Protein AF-0000000069425171 (afdb_homodimer)

Organism: NCBI:txid2607531

Radius of gyration: 44.29 Å; Cα contacts (8 Å, |Δi|>4): 2308; chains: 2; bounding box: 56×140×88 Å

Nearest PDB structures (foldseek):
  1ep0-assembly1_A  TM=9.272E-01  e=6.823E-17  Methanothermobacter thermautotrophicus
  6c46-assembly3_E-2  TM=8.920E-01  e=1.246E-16  Elizabethkingia anophelis NUHP1
  6c46-assembly2_C  TM=8.989E-01  e=2.040E-16  Elizabethkingia anophelis NUHP1
  6ndr-assembly1_B  TM=9.193E-01  e=1.635E-15  Legionella pneumophila subsp. pneumophila str. Philadelphia 1
  7ang-assembly1_D  TM=8.933E-01  e=3.928E-15  Campylobacter jejuni

Structure (mmCIF, N/CA/C/O backbone):
data_AF-0000000069425171-model_v1
#
loop_
_entity.id
_entity.type
_entity.pdbx_description
1 polymer 'Methionine adenosyltransferase 2 subunit beta'
#
loop_
_atom_site.group_PDB
_atom_site.id
_atom_site.type_symbol
_atom_site.label_atom_id
_atom_site.label_alt_id
_atom_site.label_comp_id
_atom_site.label_asym_id
_atom_site.label_entity_id
_atom_site.label_seq_id
_atom_site.pdbx_PDB_ins_code
_atom_site.Cartn_x
_atom_site.Cartn_y
_atom_site.Cartn_z
_atom_site.occupancy
_atom_site.B_iso_or_equiv
_atom_site.auth_seq_id
_atom_site.auth_comp_id
_atom_site.auth_asym_id
_atom_site.auth_atom_id
_atom_site.pdbx_PDB_model_num
ATOM 1 N N . MET A 1 1 ? -14.273 13.531 -1.321 1 81.19 1 MET A N 1
ATOM 2 C CA . MET A 1 1 ? -12.945 14.102 -1.534 1 81.19 1 MET A CA 1
ATOM 3 C C . MET A 1 1 ? -12.109 14.008 -0.267 1 81.19 1 MET A C 1
ATOM 5 O O . MET A 1 1 ? -12.641 14.055 0.843 1 81.19 1 MET A O 1
ATOM 9 N N . VAL A 1 2 ? -10.852 13.906 -0.513 1 91.25 2 VAL A N 1
ATOM 10 C CA . VAL A 1 2 ? -9.914 13.812 0.603 1 91.25 2 VAL A CA 1
ATOM 11 C C . VAL A 1 2 ? -9.648 15.203 1.179 1 91.25 2 VAL A C 1
ATOM 13 O O . VAL A 1 2 ? -9.492 16.172 0.432 1 91.25 2 VAL A O 1
ATOM 16 N N . GLU A 1 3 ? -9.695 15.297 2.471 1 92.06 3 GLU A N 1
ATOM 17 C CA . GLU A 1 3 ? -9.367 16.562 3.129 1 92.06 3 GLU A CA 1
ATOM 18 C C . GLU A 1 3 ? -7.863 16.812 3.102 1 92.06 3 GLU A C 1
ATOM 20 O O . GLU A 1 3 ? -7.07 15.945 3.469 1 92.06 3 GLU A O 1
ATOM 25 N N . ILE A 1 4 ? -7.523 18.047 2.693 1 93.62 4 ILE A N 1
ATOM 26 C CA . ILE A 1 4 ? -6.121 18.422 2.586 1 93.62 4 ILE A CA 1
ATOM 27 C C . ILE A 1 4 ? -5.82 19.578 3.537 1 93.62 4 ILE A C 1
ATOM 29 O O . ILE A 1 4 ? -6.52 20.594 3.527 1 93.62 4 ILE A O 1
ATOM 33 N N . ILE A 1 5 ? -4.785 19.453 4.281 1 93.62 5 ILE A N 1
ATOM 34 C CA . ILE A 1 5 ? -4.352 20.484 5.215 1 93.62 5 ILE A CA 1
ATOM 35 C C . ILE A 1 5 ? -2.947 20.953 4.844 1 93.62 5 ILE A C 1
ATOM 37 O O . ILE A 1 5 ? -1.956 20.297 5.176 1 93.62 5 ILE A O 1
ATOM 41 N N . PRO A 1 6 ? -2.893 22.156 4.219 1 94.5 6 PRO A N 1
ATOM 42 C CA . PRO A 1 6 ? -1.558 22.703 3.975 1 94.5 6 PRO A CA 1
ATOM 43 C C . PRO A 1 6 ? -0.783 22.969 5.262 1 94.5 6 PRO A C 1
ATOM 45 O O . PRO A 1 6 ? -1.342 23.5 6.227 1 94.5 6 PRO A O 1
ATOM 48 N N . THR A 1 7 ? 0.453 22.594 5.305 1 96.19 7 THR A N 1
ATOM 49 C CA . THR A 1 7 ? 1.3 22.875 6.461 1 96.19 7 THR A CA 1
ATOM 50 C C . THR A 1 7 ? 2.129 24.141 6.234 1 96.19 7 THR A C 1
ATOM 52 O O . THR A 1 7 ? 2.029 24.766 5.184 1 96.19 7 THR A O 1
ATOM 55 N N . HIS A 1 8 ? 2.924 24.453 7.281 1 96.12 8 HIS A N 1
ATOM 56 C CA . HIS A 1 8 ? 3.736 25.656 7.184 1 96.12 8 HIS A CA 1
ATOM 57 C C . HIS A 1 8 ? 4.973 25.422 6.32 1 96.12 8 HIS A C 1
ATOM 59 O O . HIS A 1 8 ? 5.645 26.375 5.922 1 96.12 8 HIS A O 1
ATOM 65 N N . VAL A 1 9 ? 5.344 24.172 6.051 1 97 9 VAL A N 1
ATOM 66 C CA . VAL A 1 9 ? 6.43 23.875 5.121 1 97 9 VAL A CA 1
ATOM 67 C C . VAL A 1 9 ? 5.887 23.828 3.693 1 97 9 VAL A C 1
ATOM 69 O O . VAL A 1 9 ? 4.91 23.125 3.418 1 97 9 VAL A O 1
ATOM 72 N N . LYS A 1 10 ? 6.574 24.516 2.838 1 96.12 10 LYS A N 1
ATOM 73 C CA . LYS A 1 10 ? 6.098 24.688 1.467 1 96.12 10 LYS A CA 1
ATOM 74 C C . LYS A 1 10 ? 5.883 23.344 0.791 1 96.12 10 LYS A C 1
ATOM 76 O O . LYS A 1 10 ? 6.773 22.484 0.795 1 96.12 10 LYS A O 1
ATOM 81 N N . ASP A 1 11 ? 4.684 23.031 0.225 1 95.44 11 ASP A N 1
ATOM 82 C CA . ASP A 1 11 ? 4.309 21.891 -0.611 1 95.44 11 ASP A CA 1
ATOM 83 C C . ASP A 1 11 ? 4.164 20.625 0.224 1 95.44 11 ASP A C 1
ATOM 85 O O . ASP A 1 11 ? 4.129 19.516 -0.32 1 95.44 11 ASP A O 1
ATOM 89 N N . VAL A 1 12 ? 4.199 20.766 1.513 1 96.94 12 VAL A N 1
ATOM 90 C CA . VAL A 1 12 ? 3.939 19.625 2.389 1 96.94 12 VAL A CA 1
ATOM 91 C C . VAL A 1 12 ? 2.492 19.656 2.871 1 96.94 12 VAL A C 1
ATOM 93 O O . VAL A 1 12 ? 2.031 20.672 3.393 1 96.94 12 VAL A O 1
ATOM 96 N N . TYR A 1 13 ? 1.787 18.609 2.746 1 96.56 13 TYR A N 1
ATOM 97 C CA . TYR A 1 13 ? 0.363 18.562 3.057 1 96.56 13 TYR A CA 1
ATOM 98 C C . TYR A 1 13 ? 0.048 17.359 3.953 1 96.56 13 TYR A C 1
ATOM 100 O O . TYR A 1 13 ? 0.626 16.281 3.789 1 96.56 13 TYR A O 1
ATOM 108 N N . ILE A 1 14 ? -0.827 17.547 4.855 1 96.75 14 ILE A N 1
ATOM 109 C CA . ILE A 1 14 ? -1.469 16.453 5.578 1 96.75 14 ILE A CA 1
ATOM 110 C C . ILE A 1 14 ? -2.787 16.094 4.902 1 96.75 14 ILE A C 1
ATOM 112 O O . ILE A 1 14 ? -3.629 16.969 4.656 1 96.75 14 ILE A O 1
ATOM 116 N N . CYS A 1 15 ? -2.895 14.906 4.57 1 96.56 15 CYS A N 1
ATOM 117 C CA . CYS A 1 15 ? -4.141 14.406 3.994 1 96.56 15 CYS A CA 1
ATOM 118 C C . CYS A 1 15 ? -4.895 13.547 4.996 1 96.56 15 CYS A C 1
ATOM 120 O O . CYS A 1 15 ? -4.285 12.812 5.777 1 96.56 15 CYS A O 1
ATOM 122 N N . HIS A 1 16 ? -6.168 13.672 4.992 1 95.94 16 HIS A N 1
ATOM 123 C CA . HIS A 1 16 ? -7.012 12.875 5.875 1 95.94 16 HIS A CA 1
ATOM 124 C C . HIS A 1 16 ? -7.953 11.977 5.078 1 95.94 16 HIS A C 1
ATOM 126 O O . HIS A 1 16 ? -8.93 12.453 4.504 1 95.94 16 HIS A O 1
ATOM 132 N N . ILE A 1 17 ? -7.676 10.688 5.137 1 94.56 17 ILE A N 1
ATOM 133 C CA . ILE A 1 17 ? -8.477 9.75 4.352 1 94.56 17 ILE A CA 1
ATOM 134 C C . ILE A 1 17 ? -9.547 9.117 5.234 1 94.56 17 ILE A C 1
ATOM 136 O O . ILE A 1 17 ? -9.359 8.992 6.445 1 94.56 17 ILE A O 1
ATOM 140 N N . LYS A 1 18 ? -10.578 8.68 4.609 1 92 18 LYS A N 1
ATOM 141 C CA . LYS A 1 18 ? -11.688 8.039 5.305 1 92 18 LYS A CA 1
ATOM 142 C C . LYS A 1 18 ? -11.469 6.527 5.418 1 92 18 LYS A C 1
ATOM 144 O O . LYS A 1 18 ? -10.914 5.906 4.504 1 92 18 LYS A O 1
ATOM 149 N N . GLN A 1 19 ? -11.891 5.984 6.523 1 93.94 19 GLN A N 1
ATOM 150 C CA . GLN A 1 19 ? -11.867 4.547 6.762 1 93.94 19 GLN A CA 1
ATOM 151 C C . GLN A 1 19 ? -13.281 3.98 6.832 1 93.94 19 GLN A C 1
ATOM 153 O O . GLN A 1 19 ? -14.07 4.379 7.691 1 93.94 19 GLN A O 1
ATOM 158 N N . PHE A 1 20 ? -13.57 3.07 5.949 1 93.81 20 PHE A N 1
ATOM 159 C CA . PHE A 1 20 ? -14.883 2.439 5.918 1 93.81 20 PHE A CA 1
ATOM 160 C C . PHE A 1 20 ? -14.867 1.121 6.684 1 93.81 20 PHE A C 1
ATOM 162 O O . PHE A 1 20 ? -14.102 0.217 6.355 1 93.81 20 PHE A O 1
ATOM 169 N N . LYS A 1 21 ? -15.766 1.005 7.625 1 94.44 21 LYS A N 1
ATOM 170 C CA . LYS A 1 21 ? -15.773 -0.184 8.469 1 94.44 21 LYS A CA 1
ATOM 171 C C . LYS A 1 21 ? -17.094 -0.933 8.352 1 94.44 21 LYS A C 1
ATOM 173 O O . LYS A 1 21 ? -18.156 -0.317 8.188 1 94.44 21 LYS A O 1
ATOM 178 N N . ASP A 1 22 ? -17.047 -2.268 8.297 1 94.19 22 ASP A N 1
ATOM 179 C CA . ASP A 1 22 ? -18.203 -3.143 8.445 1 94.19 22 ASP A CA 1
ATOM 180 C C . ASP A 1 22 ? -17.844 -4.402 9.227 1 94.19 22 ASP A C 1
ATOM 182 O O . ASP A 1 22 ? -16.812 -4.449 9.898 1 94.19 22 ASP A O 1
ATOM 186 N N . HIS A 1 23 ? -18.719 -5.375 9.32 1 95.25 23 HIS A N 1
ATOM 187 C CA . HIS A 1 23 ? -18.547 -6.539 10.18 1 95.25 23 HIS A CA 1
ATOM 188 C C . HIS A 1 23 ? -17.406 -7.422 9.688 1 95.25 23 HIS A C 1
ATOM 190 O O . HIS A 1 23 ? -16.984 -8.352 10.391 1 95.25 23 HIS A O 1
ATOM 196 N N . ARG A 1 24 ? -16.906 -7.109 8.602 1 95.62 24 ARG A N 1
ATOM 197 C CA . ARG A 1 24 ? -15.844 -7.914 8.023 1 95.62 24 ARG A CA 1
ATOM 198 C C . ARG A 1 24 ? -14.477 -7.289 8.305 1 95.62 24 ARG A C 1
ATOM 200 O O . ARG A 1 24 ? -13.453 -7.965 8.211 1 95.62 24 ARG A O 1
ATOM 207 N N . GLY A 1 25 ? -14.391 -6.012 8.477 1 96.56 25 GLY A N 1
ATOM 208 C CA . GLY A 1 25 ? -13.148 -5.285 8.648 1 96.56 25 GLY A CA 1
ATOM 209 C C . GLY A 1 25 ? -13.219 -3.852 8.164 1 96.56 25 GLY A C 1
ATOM 210 O O . GLY A 1 25 ? -14.242 -3.189 8.312 1 96.56 25 GLY A O 1
ATOM 211 N N . LYS A 1 26 ? -12.086 -3.365 7.754 1 96.56 26 LYS A N 1
ATOM 212 C CA . LYS A 1 26 ? -12.008 -1.976 7.312 1 96.56 26 LYS A CA 1
ATOM 213 C C . LYS A 1 26 ? -11.422 -1.875 5.91 1 96.56 26 LYS A C 1
ATOM 215 O O . LYS A 1 26 ? -10.594 -2.699 5.52 1 96.56 26 LYS A O 1
ATOM 220 N N . LEU A 1 27 ? -11.891 -0.94 5.133 1 95.88 27 LEU A N 1
ATOM 221 C CA . LEU A 1 27 ? -11.375 -0.621 3.805 1 95.88 27 LEU A CA 1
ATOM 222 C C . LEU A 1 27 ? -10.992 0.851 3.711 1 95.88 27 LEU A C 1
ATOM 224 O O . LEU A 1 27 ? -11.758 1.727 4.117 1 95.88 27 LEU A O 1
ATOM 228 N N . CYS A 1 28 ? -9.789 1.106 3.223 1 96.19 28 CYS A N 1
ATOM 229 C CA . CYS A 1 28 ? -9.289 2.467 3.061 1 96.19 28 CYS A CA 1
ATOM 230 C C . CYS A 1 28 ? -8.664 2.66 1.682 1 96.19 28 CYS A C 1
ATOM 232 O O . CYS A 1 28 ? -7.898 1.816 1.217 1 96.19 28 CYS A O 1
ATOM 234 N N . GLU A 1 29 ? -9.023 3.705 1.024 1 96.12 29 GLU A N 1
ATOM 235 C CA . GLU A 1 29 ? -8.336 4.105 -0.199 1 96.12 29 GLU A CA 1
ATOM 236 C C . GLU A 1 29 ? -7.109 4.965 0.112 1 96.12 29 GLU A C 1
ATOM 238 O O . GLU A 1 29 ? -7.227 6.18 0.274 1 96.12 29 GLU A O 1
ATOM 243 N N . LEU A 1 30 ? -5.953 4.348 0.087 1 96.19 30 LEU A N 1
ATOM 244 C CA . LEU A 1 30 ? -4.727 5.047 0.447 1 96.19 30 LEU A CA 1
ATOM 245 C C . LEU A 1 30 ? -4.371 6.098 -0.599 1 96.19 30 LEU A C 1
ATOM 247 O O . LEU A 1 30 ? -3.68 7.074 -0.297 1 96.19 30 LEU A O 1
ATOM 251 N N . PHE A 1 31 ? -4.703 5.828 -1.766 1 95.56 31 PHE A N 1
ATOM 252 C CA . PHE A 1 31 ? -4.523 6.746 -2.885 1 95.56 31 PHE A CA 1
ATOM 253 C C . PHE A 1 31 ? -5.605 6.535 -3.936 1 95.56 31 PHE A C 1
ATOM 255 O O . PHE A 1 31 ? -5.957 5.395 -4.254 1 95.56 31 PHE A O 1
ATOM 262 N N . ASN A 1 32 ? -6.145 7.5 -4.391 1 93.94 32 ASN A N 1
ATOM 263 C CA . ASN A 1 32 ? -7.102 7.523 -5.488 1 93.94 32 ASN A CA 1
ATOM 264 C C . ASN A 1 32 ? -6.945 8.781 -6.344 1 93.94 32 ASN A C 1
ATOM 266 O O . ASN A 1 32 ? -7.297 9.875 -5.91 1 93.94 32 ASN A O 1
ATOM 270 N N . MET A 1 33 ? -6.543 8.617 -7.547 1 91.62 33 MET A N 1
ATOM 271 C CA . MET A 1 33 ? -6.152 9.719 -8.414 1 91.62 33 MET A CA 1
ATOM 272 C C . MET A 1 33 ? -7.328 10.664 -8.656 1 91.62 33 MET A C 1
ATOM 274 O O . MET A 1 33 ? -7.137 11.852 -8.898 1 91.62 33 MET A O 1
ATOM 278 N N . VAL A 1 34 ? -8.492 10.219 -8.531 1 90.75 34 VAL A N 1
ATOM 279 C CA . VAL A 1 34 ? -9.648 11.039 -8.875 1 90.75 34 VAL A CA 1
ATOM 280 C C . VAL A 1 34 ? -10.18 11.727 -7.625 1 90.75 34 VAL A C 1
ATOM 282 O O . VAL A 1 34 ? -10.891 12.727 -7.715 1 90.75 34 VAL A O 1
ATOM 285 N N . LYS A 1 35 ? -9.789 11.312 -6.473 1 92.69 35 LYS A N 1
ATOM 286 C CA . LYS A 1 35 ? -10.344 11.859 -5.242 1 92.69 35 LYS A CA 1
ATOM 287 C C . LYS A 1 35 ? -9.398 12.883 -4.617 1 92.69 35 LYS A C 1
ATOM 289 O O . LYS A 1 35 ? -9.766 13.578 -3.67 1 92.69 35 LYS A O 1
ATOM 294 N N . TYR A 1 36 ? -8.227 13.016 -5.062 1 92.5 36 TYR A N 1
ATOM 295 C CA . TYR A 1 36 ? -7.285 14.023 -4.582 1 92.5 36 TYR A CA 1
ATOM 296 C C . TYR A 1 36 ? -7.352 15.281 -5.434 1 92.5 36 TYR A C 1
ATOM 298 O O . TYR A 1 36 ? -7.594 15.211 -6.641 1 92.5 36 TYR A O 1
ATOM 306 N N . PRO A 1 37 ? -7.18 16.438 -4.875 1 92.31 37 PRO A N 1
ATOM 307 C CA . PRO A 1 37 ? -7.129 17.672 -5.66 1 92.31 37 PRO A CA 1
ATOM 308 C C . PRO A 1 37 ? -5.84 17.797 -6.473 1 92.31 37 PRO A C 1
ATOM 310 O O . PRO A 1 37 ? -4.902 17.016 -6.277 1 92.31 37 PRO A O 1
ATOM 313 N N . GLU A 1 38 ? -5.742 18.734 -7.309 1 91.44 38 GLU A N 1
ATOM 314 C CA . GLU A 1 38 ? -4.617 18.922 -8.219 1 91.44 38 GLU A CA 1
ATOM 315 C C . GLU A 1 38 ? -3.328 19.219 -7.449 1 91.44 38 GLU A C 1
ATOM 317 O O . GLU A 1 38 ? -2.238 18.859 -7.902 1 91.44 38 GLU A O 1
ATOM 322 N N . GLU A 1 39 ? -3.447 19.797 -6.281 1 89 39 GLU A N 1
ATOM 323 C CA . GLU A 1 39 ? -2.307 20.141 -5.438 1 89 39 GLU A CA 1
ATOM 324 C C . GLU A 1 39 ? -1.526 18.891 -5.039 1 89 39 GLU A C 1
ATOM 326 O O . GLU A 1 39 ? -0.315 18.953 -4.816 1 89 39 GLU A O 1
ATOM 331 N N . ILE A 1 40 ? -2.271 17.812 -5.02 1 92.38 40 ILE A N 1
ATOM 332 C CA . ILE A 1 40 ? -1.646 16.547 -4.633 1 92.38 40 ILE A CA 1
ATOM 333 C C . ILE A 1 40 ? -1.305 15.734 -5.879 1 92.38 40 ILE A C 1
ATOM 335 O O . ILE A 1 40 ? -0.202 15.195 -5.992 1 92.38 40 ILE A O 1
ATOM 339 N N . LYS A 1 41 ? -2.15 15.727 -6.867 1 92.62 41 LYS A N 1
ATOM 340 C CA . LYS A 1 41 ? -2.043 14.891 -8.062 1 92.62 41 LYS A CA 1
ATOM 341 C C . LYS A 1 41 ? -0.793 15.242 -8.859 1 92.62 41 LYS A C 1
ATOM 343 O O . LYS A 1 41 ? -0.205 14.375 -9.516 1 92.62 41 LYS A O 1
ATOM 348 N N . LYS A 1 42 ? -0.428 16.438 -8.82 1 94.19 42 LYS A N 1
ATOM 349 C CA . LYS A 1 42 ? 0.689 16.922 -9.633 1 94.19 42 LYS A CA 1
ATOM 350 C C . LYS A 1 42 ? 1.988 16.219 -9.242 1 94.19 42 LYS A C 1
ATOM 352 O O . LYS A 1 42 ? 2.951 16.219 -10.008 1 94.19 42 LYS A O 1
ATOM 357 N N . PHE A 1 43 ? 1.993 15.617 -8.094 1 95.44 43 PHE A N 1
ATOM 358 C CA . PHE A 1 43 ? 3.207 14.977 -7.602 1 95.44 43 PHE A CA 1
ATOM 359 C C . PHE A 1 43 ? 3.301 13.539 -8.094 1 95.44 43 PHE A C 1
ATOM 361 O O . PHE A 1 43 ? 4.305 12.859 -7.863 1 95.44 43 PHE A O 1
ATOM 368 N N . PHE A 1 44 ? 2.293 13.008 -8.789 1 93.06 44 PHE A N 1
ATOM 369 C CA . PHE A 1 44 ? 2.213 11.633 -9.258 1 93.06 44 PHE A CA 1
ATOM 370 C C . PHE A 1 44 ? 1.978 11.578 -10.758 1 93.06 44 PHE A C 1
ATOM 372 O O . PHE A 1 44 ? 1.728 12.602 -11.391 1 93.06 44 PHE A O 1
ATOM 379 N N . PRO A 1 45 ? 2.293 10.508 -11.469 1 92.31 45 PRO A N 1
ATOM 380 C CA . PRO A 1 45 ? 1.813 9.156 -11.18 1 92.31 45 PRO A CA 1
ATOM 381 C C . PRO A 1 45 ? 2.672 8.438 -10.141 1 92.31 45 PRO A C 1
ATOM 383 O O . PRO A 1 45 ? 3.861 8.734 -10 1 92.31 45 PRO A O 1
ATOM 386 N N . VAL A 1 46 ? 1.999 7.383 -9.547 1 96 46 VAL A N 1
ATOM 387 C CA . VAL A 1 46 ? 2.672 6.488 -8.617 1 96 46 VAL A CA 1
ATOM 388 C C . VAL A 1 46 ? 3.568 5.52 -9.383 1 96 46 VAL A C 1
ATOM 390 O O . VAL A 1 46 ? 3.096 4.781 -10.25 1 96 46 VAL A O 1
ATOM 393 N N . GLN A 1 47 ? 4.859 5.492 -9.055 1 96 47 GLN A N 1
ATOM 394 C CA . GLN A 1 47 ? 5.824 4.645 -9.75 1 96 47 GLN A CA 1
ATOM 395 C C . GLN A 1 47 ? 6.293 3.5 -8.859 1 96 47 GLN A C 1
ATOM 397 O O . GLN A 1 47 ? 6.77 2.477 -9.359 1 96 47 GLN A O 1
ATOM 402 N N . GLN A 1 48 ? 6.152 3.654 -7.645 1 96.62 48 GLN A N 1
ATOM 403 C CA . GLN A 1 48 ? 6.59 2.648 -6.684 1 96.62 48 GLN A CA 1
ATOM 404 C C . GLN A 1 48 ? 5.73 2.68 -5.422 1 96.62 48 GLN A C 1
ATOM 406 O O . GLN A 1 48 ? 5.266 3.744 -5.008 1 96.62 48 GLN A O 1
ATOM 411 N N . ILE A 1 49 ? 5.414 1.589 -4.848 1 97.44 49 ILE A N 1
ATOM 412 C CA . ILE A 1 49 ? 4.758 1.426 -3.555 1 97.44 49 ILE A CA 1
ATOM 413 C C . ILE A 1 49 ? 5.664 0.628 -2.615 1 97.44 49 ILE A C 1
ATOM 415 O O . ILE A 1 49 ? 6.105 -0.472 -2.957 1 97.44 49 ILE A O 1
ATOM 419 N N . THR A 1 50 ? 5.953 1.146 -1.5 1 97.62 50 THR A N 1
ATOM 420 C CA . THR A 1 50 ? 6.852 0.517 -0.538 1 97.62 50 THR A CA 1
ATOM 421 C C . THR A 1 50 ? 6.125 0.235 0.775 1 97.62 50 THR A C 1
ATOM 423 O O . THR A 1 50 ? 5.32 1.049 1.231 1 97.62 50 THR A O 1
ATOM 426 N N . TRP A 1 51 ? 6.277 -0.923 1.29 1 97.88 51 TRP A N 1
ATOM 427 C CA . TRP A 1 51 ? 5.773 -1.365 2.586 1 97.88 51 TRP A CA 1
ATOM 428 C C . TRP A 1 51 ? 6.918 -1.63 3.557 1 97.88 51 TRP A C 1
ATOM 430 O O . TRP A 1 51 ? 7.859 -2.359 3.232 1 97.88 51 TRP A O 1
ATOM 440 N N . VAL A 1 52 ? 6.891 -0.988 4.773 1 98 52 VAL A N 1
ATOM 441 C CA . VAL A 1 52 ? 7.965 -1.133 5.75 1 98 52 VAL A CA 1
ATOM 442 C C . VAL A 1 52 ? 7.379 -1.49 7.113 1 98 52 VAL A C 1
ATOM 444 O O . VAL A 1 52 ? 6.449 -0.836 7.59 1 98 52 VAL A O 1
ATOM 447 N N . THR A 1 53 ? 7.844 -2.482 7.75 1 97.81 53 THR A N 1
ATOM 448 C CA . THR A 1 53 ? 7.547 -2.791 9.148 1 97.81 53 THR A CA 1
ATOM 449 C C . THR A 1 53 ? 8.711 -2.385 10.047 1 97.81 53 THR A C 1
ATOM 451 O O . THR A 1 53 ? 9.867 -2.391 9.617 1 97.81 53 THR A O 1
ATOM 454 N N . ASN A 1 54 ? 8.422 -2.049 11.266 1 98.31 54 ASN A N 1
ATOM 455 C CA . ASN A 1 54 ? 9.438 -1.478 12.141 1 98.31 54 ASN A CA 1
ATOM 456 C C . ASN A 1 54 ? 9.344 -2.053 13.555 1 98.31 54 ASN A C 1
ATOM 458 O O . ASN A 1 54 ? 8.25 -2.291 14.062 1 98.31 54 ASN A O 1
ATOM 462 N N . ARG A 1 55 ? 10.523 -2.16 14.125 1 98.12 55 ARG A N 1
ATOM 463 C CA . ARG A 1 55 ? 10.578 -2.309 15.578 1 98.12 55 ARG A CA 1
ATOM 464 C C . ARG A 1 55 ? 10.359 -0.968 16.281 1 98.12 55 ARG A C 1
ATOM 466 O O . ARG A 1 55 ? 10.578 0.089 15.68 1 98.12 55 ARG A O 1
ATOM 473 N N . LYS A 1 56 ? 9.977 -1.095 17.516 1 97.81 56 LYS A N 1
ATOM 474 C CA . LYS A 1 56 ? 9.867 0.153 18.266 1 97.81 56 LYS A CA 1
ATOM 475 C C . LYS A 1 56 ? 11.203 0.896 18.297 1 97.81 56 LYS A C 1
ATOM 477 O O . LYS A 1 56 ? 12.258 0.279 18.422 1 97.81 56 LYS A O 1
ATOM 482 N N . PHE A 1 57 ? 11.203 2.205 18.078 1 98.19 57 PHE A N 1
ATOM 483 C CA . PHE A 1 57 ? 12.344 3.109 18.141 1 98.19 57 PHE A CA 1
ATOM 484 C C . PHE A 1 57 ? 13.164 3.047 16.859 1 98.19 57 PHE A C 1
ATOM 486 O O . PHE A 1 57 ? 14.195 3.705 16.75 1 98.19 57 PHE A O 1
ATOM 493 N N . ALA A 1 58 ? 12.727 2.18 15.922 1 98.38 58 ALA A N 1
ATOM 494 C CA . ALA A 1 58 ? 13.398 2.256 14.625 1 98.38 58 ALA A CA 1
ATOM 495 C C . ALA A 1 58 ? 13.289 3.658 14.031 1 98.38 58 ALA A C 1
ATOM 497 O O . ALA A 1 58 ? 12.195 4.223 13.953 1 98.38 58 ALA A O 1
ATOM 498 N N . HIS A 1 59 ? 14.359 4.234 13.75 1 97.5 59 HIS A N 1
ATOM 499 C CA . HIS A 1 59 ? 14.414 5.539 13.094 1 97.5 59 HIS A CA 1
ATOM 500 C C . HIS A 1 59 ? 14.852 5.406 11.633 1 97.5 59 HIS A C 1
ATOM 502 O O . HIS A 1 59 ? 15.984 5.008 11.359 1 97.5 59 HIS A O 1
ATOM 508 N N . ARG A 1 60 ? 13.969 5.688 10.758 1 96.12 60 ARG A N 1
ATOM 509 C CA . ARG A 1 60 ? 14.312 5.75 9.336 1 96.12 60 ARG A CA 1
ATOM 510 C C . ARG A 1 60 ? 14.766 7.152 8.945 1 96.12 60 ARG A C 1
ATOM 512 O O . ARG A 1 60 ? 13.969 8.094 8.961 1 96.12 60 ARG A O 1
ATOM 519 N N . GLY A 1 61 ? 15.945 7.34 8.633 1 94.75 61 GLY A N 1
ATOM 520 C CA . GLY A 1 61 ? 16.672 8.586 8.477 1 94.75 61 GLY A CA 1
ATOM 521 C C . GLY A 1 61 ? 15.938 9.602 7.613 1 94.75 61 GLY A C 1
ATOM 522 O O . GLY A 1 61 ? 14.906 9.281 7.016 1 94.75 61 GLY A O 1
ATOM 523 N N . LEU A 1 62 ? 16.469 10.844 7.637 1 97.81 62 LEU A N 1
ATOM 524 C CA . LEU A 1 62 ? 15.945 11.938 6.836 1 97.81 62 LEU A CA 1
ATOM 525 C C . LEU A 1 62 ? 16.562 11.945 5.441 1 97.81 62 LEU A C 1
ATOM 527 O O . LEU A 1 62 ? 17.516 12.68 5.184 1 97.81 62 LEU A O 1
ATOM 531 N N . HIS A 1 63 ? 15.938 11.219 4.539 1 97.44 63 HIS A N 1
ATOM 532 C CA . HIS A 1 63 ? 16.469 11.031 3.197 1 97.44 63 HIS A CA 1
ATOM 533 C C . HIS A 1 63 ? 15.859 12.016 2.213 1 97.44 63 HIS A C 1
ATOM 535 O O . HIS A 1 63 ? 14.664 12.312 2.289 1 97.44 63 HIS A O 1
ATOM 541 N N . ILE A 1 64 ? 16.688 12.492 1.295 1 97.25 64 ILE A N 1
ATOM 542 C CA . ILE A 1 64 ? 16.25 13.445 0.28 1 97.25 64 ILE A CA 1
ATOM 543 C C . ILE A 1 64 ? 16.094 12.727 -1.061 1 97.25 64 ILE A C 1
ATOM 545 O O . ILE A 1 64 ? 17.078 12.281 -1.655 1 97.25 64 ILE A O 1
ATOM 549 N N . ALA A 1 65 ? 14.875 12.594 -1.499 1 95.81 65 ALA A N 1
ATOM 550 C CA . ALA A 1 65 ? 14.594 11.961 -2.787 1 95.81 65 ALA A CA 1
ATOM 551 C C . ALA A 1 65 ? 14.172 13 -3.826 1 95.81 65 ALA A C 1
ATOM 553 O O . ALA A 1 65 ? 13.594 14.031 -3.48 1 95.81 65 ALA A O 1
ATOM 554 N N . ALA A 1 66 ? 14.406 12.703 -5.094 1 95.25 66 ALA A N 1
ATOM 555 C CA . ALA A 1 66 ? 14.047 13.602 -6.191 1 95.25 66 ALA A CA 1
ATOM 556 C C . ALA A 1 66 ? 12.57 13.445 -6.566 1 95.25 66 ALA A C 1
ATOM 558 O O . ALA A 1 66 ? 12.102 14.078 -7.516 1 95.25 66 ALA A O 1
ATOM 559 N N . TYR A 1 67 ? 11.867 12.602 -5.871 1 96.31 67 TYR A N 1
ATOM 560 C CA . TYR A 1 67 ? 10.461 12.352 -6.156 1 96.31 67 TYR A CA 1
ATOM 561 C C . TYR A 1 67 ? 9.617 12.492 -4.895 1 96.31 67 TYR A C 1
ATOM 563 O O . TYR A 1 67 ? 10.156 12.555 -3.785 1 96.31 67 TYR A O 1
ATOM 571 N N . SER A 1 68 ? 8.359 12.609 -5.023 1 97.94 68 SER A N 1
ATOM 572 C CA . SER A 1 68 ? 7.418 12.789 -3.922 1 97.94 68 SER A CA 1
ATOM 573 C C . SER A 1 68 ? 7.105 11.461 -3.238 1 97.94 68 SER A C 1
ATOM 575 O O . SER A 1 68 ? 7.312 10.391 -3.818 1 97.94 68 SER A O 1
ATOM 577 N N . LYS A 1 69 ? 6.672 11.547 -2.045 1 98.19 69 LYS A N 1
ATOM 578 C CA . LYS A 1 69 ? 6.172 10.414 -1.272 1 98.19 69 LYS A CA 1
ATOM 579 C C . LYS A 1 69 ? 4.863 10.766 -0.564 1 98.19 69 LYS A C 1
ATOM 581 O O . LYS A 1 69 ? 4.672 11.906 -0.142 1 98.19 69 LYS A O 1
ATOM 586 N N . LEU A 1 70 ? 3.967 9.898 -0.489 1 98.44 70 LEU A N 1
ATOM 587 C CA . LEU A 1 70 ? 2.764 9.969 0.334 1 98.44 70 LEU A CA 1
ATOM 588 C C . LEU A 1 70 ? 2.711 8.805 1.314 1 98.44 70 LEU A C 1
ATOM 590 O O . LEU A 1 70 ? 2.445 7.664 0.918 1 98.44 70 LEU A O 1
ATOM 594 N N . LEU A 1 71 ? 2.945 9.055 2.555 1 98.5 71 LEU A N 1
ATOM 595 C CA . LEU A 1 71 ? 3.137 8.008 3.553 1 98.5 71 LEU A CA 1
ATOM 596 C C . LEU A 1 71 ? 1.885 7.832 4.406 1 98.5 71 LEU A C 1
ATOM 598 O O . LEU A 1 71 ? 1.249 8.82 4.789 1 98.5 71 LEU A O 1
ATOM 602 N N . THR A 1 72 ? 1.514 6.641 4.703 1 98 72 THR A N 1
ATOM 603 C CA . THR A 1 72 ? 0.421 6.262 5.594 1 98 72 THR A CA 1
ATOM 604 C C . THR A 1 72 ? 0.862 5.16 6.555 1 98 72 THR A C 1
ATOM 606 O O . THR A 1 72 ? 1.577 4.238 6.16 1 98 72 THR A O 1
ATOM 609 N N . CYS A 1 73 ? 0.534 5.305 7.809 1 98.31 73 CYS A N 1
ATOM 610 C CA . CYS A 1 73 ? 0.761 4.23 8.766 1 98.31 73 CYS A CA 1
ATOM 611 C C . CYS A 1 73 ? -0.418 3.266 8.797 1 98.31 73 CYS A C 1
ATOM 613 O O . CYS A 1 73 ? -1.552 3.67 9.062 1 98.31 73 CYS A O 1
ATOM 615 N N . ILE A 1 74 ? -0.177 2.039 8.57 1 97.38 74 ILE A N 1
ATOM 616 C CA . ILE A 1 74 ? -1.273 1.09 8.422 1 97.38 74 ILE A CA 1
ATOM 617 C C . ILE A 1 74 ? -1.288 0.122 9.602 1 97.38 74 ILE A C 1
ATOM 619 O O . ILE A 1 74 ? -2.137 -0.769 9.672 1 97.38 74 ILE A O 1
ATOM 623 N N . LYS A 1 75 ? -0.357 0.175 10.469 1 97.12 75 LYS A N 1
ATOM 624 C CA . LYS A 1 75 ? -0.3 -0.56 11.727 1 97.12 75 LYS A CA 1
ATOM 625 C C . LYS A 1 75 ? 0.467 0.225 12.789 1 97.12 75 LYS A C 1
ATOM 627 O O . LYS A 1 75 ? 1.561 0.729 12.523 1 97.12 75 LYS A O 1
ATOM 632 N N . GLY A 1 76 ? -0.103 0.339 13.977 1 97.5 76 GLY A N 1
ATOM 633 C CA . GLY A 1 76 ? 0.552 1.099 15.031 1 97.5 76 GLY A CA 1
ATOM 634 C C . GLY A 1 76 ? 0.626 2.584 14.742 1 97.5 76 GLY A C 1
ATOM 635 O O . GLY A 1 76 ? -0.366 3.193 14.336 1 97.5 76 GLY A O 1
ATOM 636 N N . SER A 1 77 ? 1.868 3.145 15.094 1 98.31 77 SER A N 1
ATOM 637 C CA . SER A 1 77 ? 2.027 4.578 14.883 1 98.31 77 SER A CA 1
ATOM 638 C C . SER A 1 77 ? 3.49 4.949 14.656 1 98.31 77 SER A C 1
ATOM 640 O O . SER A 1 77 ? 4.391 4.242 15.125 1 98.31 77 SER A O 1
ATOM 642 N N . VAL A 1 78 ? 3.666 5.973 13.898 1 98.62 78 VAL A N 1
ATOM 643 C CA . VAL A 1 78 ? 4.98 6.551 13.656 1 98.62 78 VAL A CA 1
ATOM 644 C C . VAL A 1 78 ? 4.906 8.07 13.758 1 98.62 78 VAL A 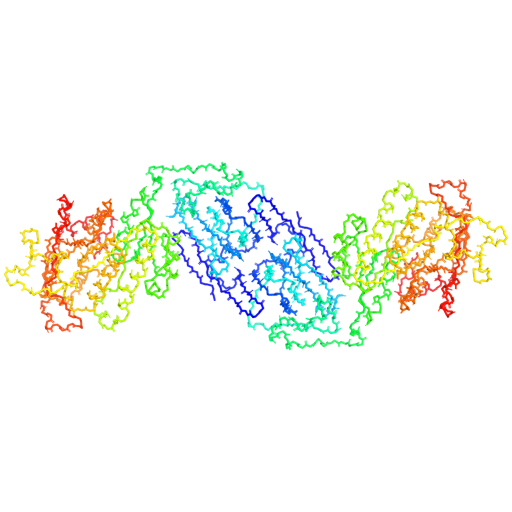C 1
ATOM 646 O O . VAL A 1 78 ? 3.826 8.656 13.633 1 98.62 78 VAL A O 1
ATOM 649 N N . TYR A 1 79 ? 6.004 8.703 14.102 1 98.5 79 TYR A N 1
ATOM 650 C CA . TYR A 1 79 ? 6.152 10.148 13.969 1 98.5 79 TYR A CA 1
ATOM 651 C C . TYR A 1 79 ? 6.91 10.5 12.695 1 98.5 79 TYR A C 1
ATOM 653 O O . TYR A 1 79 ? 8.117 10.266 12.594 1 98.5 79 TYR A O 1
ATOM 661 N N . ASP A 1 80 ? 6.242 11.016 11.727 1 98.69 80 ASP A N 1
ATOM 662 C CA . ASP A 1 80 ? 6.738 11.273 10.383 1 98.69 80 ASP A CA 1
ATOM 663 C C . ASP A 1 80 ? 7.137 12.734 10.211 1 98.69 80 ASP A C 1
ATOM 665 O O . ASP A 1 80 ? 6.402 13.633 10.617 1 98.69 80 ASP A O 1
ATOM 669 N N . VAL A 1 81 ? 8.32 12.992 9.648 1 98.75 81 VAL A N 1
ATOM 670 C CA . VAL A 1 81 ? 8.859 14.344 9.617 1 98.75 81 VAL A CA 1
ATOM 671 C C . VAL A 1 81 ? 9.336 14.68 8.211 1 98.75 81 VAL A C 1
ATOM 673 O O . VAL A 1 81 ? 9.938 13.836 7.539 1 98.75 81 VAL A O 1
ATOM 676 N N . VAL A 1 82 ? 9.07 15.859 7.754 1 98.69 82 VAL A N 1
ATOM 677 C CA . VAL A 1 82 ? 9.602 16.422 6.516 1 98.69 82 VAL A CA 1
ATOM 678 C C . VAL A 1 82 ? 10.422 17.672 6.828 1 98.69 82 VAL A C 1
ATOM 680 O O . VAL A 1 82 ? 9.977 18.547 7.59 1 98.69 82 VAL A O 1
ATOM 683 N N . VAL A 1 83 ? 11.586 17.781 6.324 1 98.5 83 VAL A N 1
ATOM 684 C CA . VAL A 1 83 ? 12.469 18.938 6.445 1 98.5 83 VAL A CA 1
ATOM 685 C C . VAL A 1 83 ? 12.656 19.594 5.078 1 98.5 83 VAL A C 1
ATOM 687 O O . VAL A 1 83 ? 13.031 18.922 4.113 1 98.5 83 VAL A O 1
ATOM 690 N N . ASP A 1 84 ? 12.43 20.875 5.004 1 98.12 84 ASP A N 1
ATOM 691 C CA . ASP A 1 84 ? 12.695 21.594 3.754 1 98.12 84 ASP A CA 1
ATOM 692 C C . ASP A 1 84 ? 14.188 21.828 3.559 1 98.12 84 ASP A C 1
ATOM 694 O O . ASP A 1 84 ? 14.781 22.672 4.23 1 98.12 84 ASP A O 1
ATOM 698 N N . THR A 1 85 ? 14.727 21.094 2.598 1 97.06 85 THR A N 1
ATOM 699 C CA . THR A 1 85 ? 16.156 21.188 2.352 1 97.06 85 THR A CA 1
ATOM 700 C C . THR A 1 85 ? 16.438 21.969 1.072 1 97.06 85 THR A C 1
ATOM 702 O O . THR A 1 85 ? 17.562 21.984 0.58 1 97.06 85 THR A O 1
ATOM 705 N N . ARG A 1 86 ? 15.508 22.688 0.492 1 96.56 86 ARG A N 1
ATOM 706 C CA . ARG A 1 86 ? 15.648 23.469 -0.734 1 96.56 86 ARG A CA 1
ATOM 707 C C . ARG A 1 86 ? 16.141 24.875 -0.433 1 96.56 86 ARG A C 1
ATOM 709 O O . ARG A 1 86 ? 15.406 25.688 0.116 1 96.56 86 ARG A O 1
ATOM 716 N N . PRO A 1 87 ? 17.266 25.141 -0.873 1 94 87 PRO A N 1
ATOM 717 C CA . PRO A 1 87 ? 17.859 26.406 -0.464 1 94 87 PRO A CA 1
ATOM 718 C C . PRO A 1 87 ? 17.062 27.625 -0.961 1 94 87 PRO A C 1
ATOM 720 O O . PRO A 1 87 ? 17.094 28.672 -0.33 1 94 87 PRO A O 1
ATOM 723 N N . ASP A 1 88 ? 16.359 27.469 -2.002 1 94.25 88 ASP A N 1
ATOM 724 C CA . ASP A 1 88 ? 15.609 28.594 -2.578 1 94.25 88 ASP A CA 1
ATOM 725 C C . ASP A 1 88 ? 14.195 28.656 -2.016 1 94.25 88 ASP A C 1
ATOM 727 O O . ASP A 1 88 ? 13.43 29.562 -2.354 1 94.25 88 ASP A O 1
ATOM 731 N N . SER A 1 89 ? 13.906 27.812 -1.13 1 95.06 89 SER A N 1
ATOM 732 C CA . SER A 1 89 ? 12.57 27.781 -0.551 1 95.06 89 SER A CA 1
ATOM 733 C C . SER A 1 89 ? 12.414 28.828 0.556 1 95.06 89 SER A C 1
ATOM 735 O O . SER A 1 89 ? 13.344 29.047 1.334 1 95.06 89 SER A O 1
ATOM 737 N N . SER A 1 90 ? 11.188 29.375 0.685 1 92.56 90 SER A N 1
ATOM 738 C CA . SER A 1 90 ? 10.867 30.312 1.754 1 92.56 90 SER A CA 1
ATOM 739 C C . SER A 1 90 ? 10.812 29.609 3.107 1 92.56 90 SER A C 1
ATOM 741 O O . SER A 1 90 ? 10.805 30.266 4.152 1 92.56 90 SER A O 1
ATOM 743 N N . THR A 1 91 ? 10.812 28.328 3.082 1 95.94 91 THR A N 1
ATOM 744 C CA . THR A 1 91 ? 10.742 27.594 4.336 1 95.94 91 THR A CA 1
ATOM 745 C C . THR A 1 91 ? 11.984 26.719 4.523 1 95.94 91 THR A C 1
ATOM 747 O O . THR A 1 91 ? 11.93 25.688 5.18 1 95.94 91 THR A O 1
ATOM 750 N N . TYR A 1 92 ? 13.102 27.141 3.898 1 95.75 92 TYR A N 1
ATOM 751 C CA . TYR A 1 92 ? 14.375 26.438 4.016 1 95.75 92 TYR A CA 1
ATOM 752 C C . TYR A 1 92 ? 14.719 26.172 5.477 1 95.75 92 TYR A C 1
ATOM 754 O O . TYR A 1 92 ? 14.648 27.078 6.312 1 95.75 92 TYR A O 1
ATOM 762 N N . LEU A 1 93 ? 14.969 24.891 5.855 1 95.81 93 LEU A N 1
ATOM 763 C CA . LEU A 1 93 ? 15.438 24.359 7.133 1 95.81 93 LEU A CA 1
ATOM 764 C C . LEU A 1 93 ? 14.289 24.266 8.133 1 95.81 93 LEU A C 1
ATOM 766 O O . LEU A 1 93 ? 14.5 23.906 9.289 1 95.81 93 LEU A O 1
ATOM 770 N N . GLN A 1 94 ? 13.094 24.641 7.746 1 96.5 94 GLN A N 1
ATOM 771 C CA . GLN A 1 94 ? 11.93 24.391 8.586 1 96.5 94 GLN A CA 1
ATOM 772 C C . GLN A 1 94 ? 11.438 22.953 8.43 1 96.5 94 GLN A C 1
ATOM 774 O O . GLN A 1 94 ? 11.75 22.281 7.438 1 96.5 94 GLN A O 1
ATOM 779 N N . TRP A 1 95 ? 10.734 22.469 9.422 1 97.94 95 TRP A N 1
ATOM 780 C CA . TRP A 1 95 ? 10.25 21.094 9.367 1 97.94 95 TRP A CA 1
ATOM 781 C C . TRP A 1 95 ? 8.836 20.984 9.945 1 97.94 95 TRP A C 1
ATOM 783 O O . TRP A 1 95 ? 8.383 21.891 10.656 1 97.94 95 TRP A O 1
ATOM 793 N N . VAL A 1 96 ? 8.156 20 9.562 1 98.12 96 VAL A N 1
ATOM 794 C CA . VAL A 1 96 ? 6.836 19.641 10.086 1 98.12 96 VAL A CA 1
ATOM 795 C C . VAL A 1 96 ? 6.816 18.172 10.484 1 98.12 96 VAL A C 1
ATOM 797 O O . VAL A 1 96 ? 7.445 17.328 9.836 1 98.12 96 VAL A O 1
ATOM 800 N N . GLY A 1 97 ? 6.152 17.812 11.547 1 97.94 97 GLY A N 1
ATOM 801 C CA . GLY A 1 97 ? 5.988 16.453 12.008 1 97.94 97 GLY A CA 1
ATOM 802 C C . GLY A 1 97 ? 4.539 16.078 12.266 1 97.94 97 GLY A C 1
ATOM 803 O O . GLY A 1 97 ? 3.756 16.906 12.75 1 97.94 97 GLY A O 1
ATOM 804 N N . VAL A 1 98 ? 4.23 14.875 11.961 1 97.69 98 VAL A N 1
ATOM 805 C CA . VAL A 1 98 ? 2.861 14.398 12.148 1 97.69 98 VAL A CA 1
ATOM 806 C C . VAL A 1 98 ? 2.877 12.953 12.641 1 97.69 98 VAL A C 1
ATOM 808 O O . VAL A 1 98 ? 3.627 12.125 12.125 1 97.69 98 VAL A O 1
ATOM 811 N N . THR A 1 99 ? 2.1 12.664 13.664 1 98.06 99 THR A N 1
ATOM 812 C CA . THR A 1 99 ? 1.903 11.273 14.055 1 98.06 99 THR A CA 1
ATOM 813 C C . THR A 1 99 ? 0.906 10.594 13.117 1 98.06 99 THR A C 1
ATOM 815 O O . THR A 1 99 ? -0.243 11.023 13.008 1 98.06 99 THR A O 1
ATOM 818 N N . LEU A 1 100 ? 1.369 9.672 12.461 1 98.19 100 LEU A N 1
ATOM 819 C CA . LEU A 1 100 ? 0.515 8.812 11.648 1 98.19 100 LEU A CA 1
ATOM 820 C C . LEU A 1 100 ? 0.218 7.504 12.367 1 98.19 100 LEU A C 1
ATOM 822 O O . LEU A 1 100 ? 1.104 6.918 12.992 1 98.19 100 LEU A O 1
ATOM 826 N N . SER A 1 101 ? -1.018 7.066 12.344 1 97.56 101 SER A N 1
ATOM 827 C CA . SER A 1 101 ? -1.383 5.809 12.984 1 97.56 101 SER A CA 1
ATOM 828 C C . SER A 1 101 ? -2.441 5.062 12.18 1 97.56 101 SER A C 1
ATOM 830 O O . SER A 1 101 ? -3.076 5.641 11.297 1 97.56 101 SER A O 1
ATOM 832 N N . GLU A 1 102 ? -2.535 3.814 12.531 1 96.31 102 GLU A N 1
ATOM 833 C CA . GLU A 1 102 ? -3.553 2.973 11.906 1 96.31 102 GLU A CA 1
ATOM 834 C C . GLU A 1 102 ? -4.945 3.576 12.078 1 96.31 102 GLU A C 1
ATOM 836 O O . GLU A 1 102 ? -5.793 3.445 11.188 1 96.31 102 GLU A O 1
ATOM 841 N N . GLU A 1 103 ? -5.195 4.359 13.062 1 94.31 103 GLU A N 1
ATOM 842 C CA . GLU A 1 103 ? -6.543 4.758 13.461 1 94.31 103 GLU A CA 1
ATOM 843 C C . GLU A 1 103 ? -6.863 6.168 12.977 1 94.31 103 GLU A C 1
ATOM 845 O O . GLU A 1 103 ? -8.016 6.473 12.641 1 94.31 103 GLU A O 1
ATOM 850 N N . ASN A 1 104 ? -5.887 7.055 12.906 1 94.69 104 ASN A N 1
ATOM 851 C CA . ASN A 1 104 ? -6.23 8.461 12.742 1 94.69 104 ASN A CA 1
ATOM 852 C C . ASN A 1 104 ? -6.496 8.812 11.281 1 94.69 104 ASN A C 1
ATOM 854 O O . ASN A 1 104 ? -7.152 9.812 10.984 1 94.69 104 ASN A O 1
ATOM 858 N N . GLY A 1 105 ? -5.957 8.023 10.328 1 94.5 105 GLY A N 1
ATOM 859 C CA . GLY A 1 105 ? -6.273 8.203 8.914 1 94.5 105 GLY A CA 1
ATOM 860 C C . GLY A 1 105 ? -5.496 9.328 8.266 1 94.5 105 GLY A C 1
ATOM 861 O O . GLY A 1 105 ? -5.809 9.742 7.148 1 94.5 105 GLY A O 1
ATOM 862 N N . TYR A 1 106 ? -4.473 9.883 8.938 1 97.12 106 TYR A N 1
ATOM 863 C CA . TYR A 1 106 ? -3.67 10.945 8.352 1 97.12 106 TYR A CA 1
ATOM 864 C C . TYR A 1 106 ? -2.578 10.375 7.457 1 97.12 106 TYR A C 1
ATOM 866 O O . TYR A 1 106 ? -2.088 9.273 7.691 1 97.12 106 TYR A O 1
ATOM 874 N N . GLN A 1 107 ? -2.277 11.109 6.457 1 97.88 107 GLN A N 1
ATOM 875 C CA . GLN A 1 107 ? -1.132 10.883 5.582 1 97.88 107 GLN A CA 1
ATOM 876 C C . GLN A 1 107 ? -0.27 12.141 5.473 1 97.88 107 GLN A C 1
ATOM 878 O O . GLN A 1 107 ? -0.741 13.25 5.742 1 97.88 107 GLN A O 1
ATOM 883 N N . LEU A 1 108 ? 0.94 11.953 5.148 1 98.44 108 LEU A N 1
ATOM 884 C CA . LEU A 1 108 ? 1.838 13.086 4.953 1 98.44 108 LEU A CA 1
ATOM 885 C C . LEU A 1 108 ? 2.463 13.047 3.564 1 98.44 108 LEU A C 1
ATOM 887 O O . LEU A 1 108 ? 3.084 12.055 3.184 1 98.44 108 LEU A O 1
ATOM 891 N N . LEU A 1 109 ? 2.283 14.094 2.791 1 98.38 109 LEU A N 1
ATOM 892 C CA . LEU A 1 109 ? 2.904 14.234 1.479 1 98.38 109 LEU A CA 1
ATOM 893 C C . LEU A 1 109 ? 4.277 14.891 1.599 1 98.38 109 LEU A C 1
ATOM 895 O O . LEU A 1 109 ? 4.406 15.977 2.164 1 98.38 109 LEU A O 1
ATOM 899 N N . VAL A 1 110 ? 5.254 14.281 1.098 1 98.31 110 VAL A N 1
ATOM 900 C CA . VAL A 1 110 ? 6.633 14.758 1.026 1 98.31 110 VAL A CA 1
ATOM 901 C C . VAL A 1 110 ? 6.953 15.195 -0.401 1 98.31 110 VAL A C 1
ATOM 903 O O . VAL A 1 110 ? 6.992 14.367 -1.315 1 98.31 110 VAL A O 1
ATOM 906 N N . PRO A 1 111 ? 7.188 16.453 -0.61 1 97.69 111 PRO A N 1
ATOM 907 C CA . PRO A 1 111 ? 7.562 16.891 -1.96 1 97.69 111 PRO A CA 1
ATOM 908 C C . PRO A 1 111 ? 8.992 16.5 -2.324 1 97.69 111 PRO A C 1
ATOM 910 O O . PRO A 1 111 ? 9.766 16.078 -1.455 1 97.69 111 PRO A O 1
ATOM 913 N N . PRO A 1 112 ? 9.328 16.578 -3.656 1 97.25 112 PRO A N 1
ATOM 914 C CA . PRO A 1 112 ? 10.703 16.297 -4.059 1 97.25 112 PRO A CA 1
ATOM 915 C C . PRO A 1 112 ? 11.719 17.219 -3.379 1 97.25 112 PRO A C 1
ATOM 917 O O . PRO A 1 112 ? 11.398 18.375 -3.088 1 97.25 112 PRO A O 1
ATOM 920 N N . ASP A 1 113 ? 12.867 16.641 -3.072 1 97.19 113 ASP A N 1
ATOM 921 C CA . ASP A 1 113 ? 14.062 17.375 -2.664 1 97.19 113 ASP A CA 1
ATOM 922 C C . ASP A 1 113 ? 13.938 17.859 -1.224 1 97.19 113 ASP A C 1
ATOM 924 O O . ASP A 1 113 ? 14.609 18.812 -0.829 1 97.19 113 ASP A O 1
ATOM 928 N N . CYS A 1 114 ? 13.023 17.328 -0.448 1 98.06 114 CYS A N 1
ATOM 929 C CA . CYS A 1 114 ? 12.953 17.531 0.994 1 98.06 114 CYS A CA 1
ATOM 930 C C . CYS A 1 114 ? 13.43 16.297 1.75 1 98.06 114 CYS A C 1
ATOM 932 O O . CYS A 1 114 ? 13.352 15.18 1.237 1 98.06 114 CYS A O 1
ATOM 934 N N . GLY A 1 115 ? 14.016 16.531 2.9 1 98.19 115 GLY A N 1
ATOM 935 C CA . GLY A 1 115 ? 14.344 15.422 3.768 1 98.19 115 GLY A CA 1
ATOM 936 C C . GLY A 1 115 ? 13.125 14.773 4.398 1 98.19 115 GLY A C 1
ATOM 937 O O . GLY A 1 115 ? 12.188 15.469 4.793 1 98.19 115 GLY A O 1
ATOM 938 N N . HIS A 1 116 ? 13.094 13.523 4.418 1 98.44 116 HIS A N 1
ATOM 939 C CA . HIS A 1 116 ? 11.969 12.797 5 1 98.44 116 HIS A CA 1
ATOM 940 C C . HIS A 1 116 ? 12.461 11.625 5.848 1 98.44 116 HIS A C 1
ATOM 942 O O . HIS A 1 116 ? 13.398 10.922 5.465 1 98.44 116 HIS A O 1
ATOM 948 N N . GLY A 1 117 ? 11.867 11.461 6.941 1 98.12 117 GLY A N 1
ATOM 949 C CA . GLY A 1 117 ? 12.117 10.344 7.84 1 98.12 117 GLY A CA 1
ATOM 950 C C . GLY A 1 117 ? 11.062 10.195 8.914 1 98.12 117 GLY A C 1
ATOM 951 O O . GLY A 1 117 ? 10.188 11.047 9.055 1 98.12 117 GLY A O 1
ATOM 952 N N . TYR A 1 118 ? 11.086 9.07 9.641 1 98.5 118 TYR A N 1
ATOM 953 C CA . TYR A 1 118 ? 10.109 8.883 10.711 1 98.5 118 TYR A CA 1
ATOM 954 C C . TYR A 1 118 ? 10.68 8.016 11.828 1 98.5 118 TYR A C 1
ATOM 956 O O . TYR A 1 118 ? 11.688 7.324 11.633 1 98.5 118 TYR A O 1
ATOM 964 N N . LEU A 1 119 ? 10.156 8.117 12.961 1 98.5 119 LEU A N 1
ATOM 965 C CA . LEU A 1 119 ? 10.453 7.312 14.141 1 98.5 119 LEU A CA 1
ATOM 966 C C . LEU A 1 119 ? 9.289 6.375 14.469 1 98.5 119 LEU A C 1
ATOM 968 O O . LEU A 1 119 ? 8.148 6.82 14.602 1 98.5 119 LEU A O 1
ATOM 972 N N . ALA A 1 120 ? 9.594 5.113 14.57 1 98.69 120 ALA A N 1
ATOM 973 C CA . ALA A 1 120 ? 8.586 4.129 14.961 1 98.69 120 ALA A CA 1
ATOM 974 C C . ALA A 1 120 ? 8.234 4.258 16.438 1 98.69 120 ALA A C 1
ATOM 976 O O . ALA A 1 120 ? 9.117 4.176 17.297 1 98.69 120 ALA A O 1
ATOM 977 N N . LEU A 1 121 ? 6.984 4.395 16.719 1 98.19 121 LEU A N 1
ATOM 978 C CA . LEU A 1 121 ? 6.562 4.656 18.094 1 98.19 121 LEU A CA 1
ATOM 979 C C . LEU A 1 121 ? 6.102 3.375 18.781 1 98.19 121 LEU A C 1
ATOM 981 O O . LEU A 1 121 ? 6.035 3.307 20 1 98.19 121 LEU A O 1
ATOM 985 N N . GLU A 1 122 ? 5.719 2.393 18 1 97.88 122 GLU A N 1
ATOM 986 C CA . GLU A 1 122 ? 5.191 1.141 18.516 1 97.88 122 GLU A CA 1
ATOM 987 C C . GLU A 1 122 ? 5.863 -0.063 17.875 1 97.88 122 GLU A C 1
ATOM 989 O O . GLU A 1 122 ? 6.262 -0.002 16.703 1 97.88 122 GLU A O 1
ATOM 994 N N . GLU A 1 123 ? 5.836 -1.187 18.625 1 97.88 123 GLU A N 1
ATOM 995 C CA . GLU A 1 123 ? 6.414 -2.418 18.094 1 97.88 123 GLU A CA 1
ATOM 996 C C . GLU A 1 123 ? 5.598 -2.951 16.922 1 97.88 123 GLU A C 1
ATOM 998 O O . GLU A 1 123 ? 4.379 -3.107 17.031 1 97.88 123 GLU A O 1
ATOM 1003 N N . GLY A 1 124 ? 6.262 -3.195 15.828 1 96.81 124 GLY A N 1
ATOM 1004 C CA . GLY A 1 124 ? 5.609 -3.822 14.695 1 96.81 124 GLY A CA 1
ATOM 1005 C C . GLY A 1 124 ? 4.812 -2.844 13.852 1 96.81 124 GLY A C 1
ATOM 1006 O O . GLY A 1 124 ? 4.043 -3.25 12.977 1 96.81 124 GLY A O 1
ATOM 1007 N N . CYS A 1 125 ? 4.957 -1.538 14.156 1 97.81 125 CYS A N 1
ATOM 1008 C CA . CYS A 1 125 ? 4.234 -0.582 13.328 1 97.81 125 CYS A CA 1
ATOM 1009 C C . CYS A 1 125 ? 4.684 -0.673 11.875 1 97.81 125 CYS A C 1
ATOM 1011 O O . CYS A 1 125 ? 5.801 -1.107 11.594 1 97.81 125 CYS A O 1
ATOM 1013 N N . ALA A 1 126 ? 3.764 -0.349 10.969 1 98.06 126 ALA A N 1
ATOM 1014 C CA . ALA A 1 126 ? 4.02 -0.518 9.539 1 98.06 126 ALA A CA 1
ATOM 1015 C C . ALA A 1 126 ? 3.516 0.685 8.75 1 98.06 126 ALA A C 1
ATOM 1017 O O . ALA A 1 126 ? 2.494 1.283 9.094 1 98.06 126 ALA A O 1
ATOM 1018 N N . VAL A 1 127 ? 4.301 1.04 7.75 1 98.44 127 VAL A N 1
ATOM 1019 C CA . VAL A 1 127 ? 3.912 2.141 6.875 1 98.44 127 VAL A CA 1
ATOM 1020 C C . VAL A 1 127 ? 3.877 1.662 5.426 1 98.44 127 VAL A C 1
ATOM 1022 O O . VAL A 1 127 ? 4.562 0.703 5.066 1 98.44 127 VAL A O 1
ATOM 1025 N N . VAL A 1 128 ? 3.02 2.26 4.645 1 98.19 128 VAL A N 1
ATOM 1026 C CA . VAL A 1 128 ? 2.973 2.133 3.191 1 98.19 128 VAL A CA 1
ATOM 1027 C C . VAL A 1 128 ? 3.098 3.51 2.547 1 98.19 128 VAL A C 1
ATOM 1029 O O . VAL A 1 128 ? 2.457 4.469 2.986 1 98.19 128 VAL A O 1
ATOM 1032 N N . TYR A 1 129 ? 3.91 3.627 1.621 1 96.12 129 TYR A N 1
ATOM 1033 C CA . TYR A 1 129 ? 3.936 4.945 0.996 1 96.12 129 TYR A CA 1
ATOM 1034 C C . TYR A 1 129 ? 4.055 4.828 -0.519 1 96.12 129 TYR A C 1
ATOM 1036 O O . TYR A 1 129 ? 4.719 3.92 -1.027 1 96.12 129 TYR A O 1
ATOM 1044 N N . CYS A 1 130 ? 3.318 5.645 -1.182 1 97.12 130 CYS A N 1
ATOM 1045 C CA . CYS A 1 130 ? 3.32 5.848 -2.627 1 97.12 130 CYS A CA 1
ATOM 1046 C C . CYS A 1 130 ? 4.43 6.812 -3.039 1 97.12 130 CYS A C 1
ATOM 1048 O O . CYS A 1 130 ? 4.664 7.82 -2.371 1 97.12 130 CYS A O 1
ATOM 1050 N N . GLN A 1 131 ? 5.105 6.461 -4.086 1 97.62 131 GLN A N 1
ATOM 1051 C CA . GLN A 1 131 ? 6.211 7.301 -4.535 1 97.62 131 GLN A CA 1
ATOM 1052 C C . GLN A 1 131 ? 6.008 7.75 -5.98 1 97.62 131 GLN A C 1
ATOM 1054 O O . GLN A 1 131 ? 5.57 6.965 -6.824 1 97.62 131 GLN A O 1
ATOM 1059 N N . GLY A 1 132 ? 6.336 9.039 -6.23 1 96.69 132 GLY A N 1
ATOM 1060 C CA . GLY A 1 132 ? 6.258 9.57 -7.578 1 96.69 132 GLY A CA 1
ATOM 1061 C C . GLY A 1 132 ? 7.449 9.203 -8.438 1 96.69 132 GLY A C 1
ATOM 1062 O O . GLY A 1 132 ? 7.543 9.617 -9.594 1 96.69 132 GLY A O 1
ATOM 1063 N N . GLY A 1 133 ? 8.383 8.469 -7.953 1 95.31 133 GLY A N 1
ATOM 1064 C CA . GLY A 1 133 ? 9.57 7.934 -8.609 1 95.31 133 GLY A CA 1
ATOM 1065 C C . GLY A 1 133 ? 10.023 6.605 -8.031 1 95.31 133 GLY A C 1
ATOM 1066 O O . GLY A 1 133 ? 9.367 6.055 -7.141 1 95.31 133 GLY A O 1
ATOM 1067 N N . CYS A 1 134 ? 11.086 6.066 -8.625 1 93.62 134 CYS A N 1
ATOM 1068 C CA . CYS A 1 134 ? 11.57 4.762 -8.188 1 93.62 134 CYS A CA 1
ATOM 1069 C C . CYS A 1 134 ? 12.93 4.887 -7.504 1 93.62 134 CYS A C 1
ATOM 1071 O O . CYS A 1 134 ? 13.766 5.684 -7.926 1 93.62 134 CYS A O 1
ATOM 1073 N N . PHE A 1 135 ? 13.031 4.129 -6.508 1 90 135 PHE A N 1
ATOM 1074 C CA . PHE A 1 135 ? 14.336 3.998 -5.871 1 90 135 PHE A CA 1
ATOM 1075 C C . PHE A 1 135 ? 15.305 3.236 -6.77 1 90 135 PHE A C 1
ATOM 1077 O O . PHE A 1 135 ? 14.984 2.145 -7.246 1 90 135 PHE A O 1
ATOM 1084 N N . LEU A 1 136 ? 16.375 3.84 -6.988 1 86.81 136 LEU A N 1
ATOM 1085 C CA . LEU A 1 136 ? 17.484 3.238 -7.73 1 86.81 136 LEU A CA 1
ATOM 1086 C C . LEU A 1 136 ? 18.75 3.18 -6.879 1 86.81 136 LEU A C 1
ATOM 1088 O O . LEU A 1 136 ? 19.359 4.211 -6.613 1 86.81 136 LEU A O 1
ATOM 1092 N N . PRO A 1 137 ? 19.188 2.027 -6.539 1 82.62 137 PRO A N 1
ATOM 1093 C CA . PRO A 1 137 ? 20.344 1.896 -5.652 1 82.62 137 PRO A CA 1
ATOM 1094 C C . PRO A 1 137 ? 21.578 2.6 -6.199 1 82.62 137 PRO A C 1
ATOM 1096 O O . PRO A 1 137 ? 22.453 3.006 -5.43 1 82.62 137 PRO A O 1
ATOM 1099 N N . SER A 1 138 ? 21.656 2.775 -7.441 1 85.19 138 SER A N 1
ATOM 1100 C CA . SER A 1 138 ? 22.828 3.359 -8.078 1 85.19 138 SER A CA 1
ATOM 1101 C C . SER A 1 138 ? 22.875 4.871 -7.883 1 85.19 138 SER A C 1
ATOM 1103 O O . SER A 1 138 ? 23.922 5.496 -8.055 1 85.19 138 SER A O 1
ATOM 1105 N N . VAL A 1 139 ? 21.828 5.492 -7.539 1 83.56 139 VAL A N 1
ATOM 1106 C CA . VAL A 1 139 ? 21.766 6.938 -7.348 1 83.56 139 VAL A CA 1
ATOM 1107 C C . VAL A 1 139 ? 22.031 7.277 -5.883 1 83.56 139 VAL A C 1
ATOM 1109 O O . VAL A 1 139 ? 21.312 6.816 -4.992 1 83.56 139 VAL A O 1
ATOM 1112 N N . PRO A 1 140 ? 23.047 7.977 -5.656 1 82.56 140 PRO A N 1
ATOM 1113 C CA . PRO A 1 140 ? 23.328 8.328 -4.266 1 82.56 140 PRO A CA 1
ATOM 1114 C C . PRO A 1 140 ? 22.203 9.133 -3.611 1 82.56 140 PRO A C 1
ATOM 1116 O O . PRO A 1 140 ? 21.688 10.078 -4.211 1 82.56 140 PRO A O 1
ATOM 1119 N N . GLU A 1 141 ? 21.922 8.781 -2.455 1 83.38 141 GLU A N 1
ATOM 1120 C CA . GLU A 1 141 ? 20.859 9.453 -1.72 1 83.38 141 GLU A CA 1
ATOM 1121 C C . GLU A 1 141 ? 21.422 10.484 -0.749 1 83.38 141 GLU A C 1
ATOM 1123 O O . GLU A 1 141 ? 22.359 10.195 -0.003 1 83.38 141 GLU A O 1
ATOM 1128 N N . LYS A 1 142 ? 21.016 11.727 -0.859 1 92.31 142 LYS A N 1
ATOM 1129 C CA . LYS A 1 142 ? 21.344 12.758 0.129 1 92.31 142 LYS A CA 1
ATOM 1130 C C . LYS A 1 142 ? 20.469 12.617 1.371 1 92.31 142 LYS A C 1
ATOM 1132 O O . LYS A 1 142 ? 19.406 12.008 1.318 1 92.31 142 LYS A O 1
ATOM 1137 N N . ALA A 1 143 ? 21.047 13.094 2.48 1 96.25 143 ALA A N 1
ATOM 1138 C CA . ALA A 1 143 ? 20.297 12.977 3.732 1 96.25 143 ALA A CA 1
ATOM 1139 C C . ALA A 1 143 ? 20.672 14.102 4.691 1 96.25 143 ALA A C 1
ATOM 1141 O O . ALA A 1 143 ? 21.656 14.805 4.484 1 96.25 143 ALA A O 1
ATOM 1142 N N . VAL A 1 144 ? 19.844 14.344 5.609 1 96.38 144 VAL A N 1
ATOM 1143 C CA . VAL A 1 144 ? 20.078 15.258 6.73 1 96.38 144 VAL A CA 1
ATOM 1144 C C . VAL A 1 144 ? 20.359 14.453 7.996 1 96.38 144 VAL A C 1
ATOM 1146 O O . VAL A 1 144 ? 19.703 13.438 8.258 1 96.38 144 VAL A O 1
ATOM 1149 N N . HIS A 1 145 ? 21.406 14.859 8.695 1 96.44 145 HIS A N 1
ATOM 1150 C CA . HIS A 1 145 ? 21.672 14.195 9.961 1 96.44 145 HIS A CA 1
ATOM 1151 C C . HIS A 1 145 ? 20.453 14.281 10.891 1 96.44 145 HIS A C 1
ATOM 1153 O O . HIS A 1 145 ? 19.844 15.344 11.016 1 96.44 145 HIS A O 1
ATOM 1159 N N . LEU A 1 146 ? 20.172 13.25 11.633 1 95.69 146 LEU A N 1
ATOM 1160 C CA . LEU A 1 146 ? 18.969 13.125 12.438 1 95.69 146 LEU A CA 1
ATOM 1161 C C . LEU A 1 146 ? 18.938 14.172 13.539 1 95.69 146 LEU A C 1
ATOM 1163 O O . LEU A 1 146 ? 17.859 14.617 13.961 1 95.69 146 LEU A O 1
ATOM 1167 N N . PHE A 1 147 ? 20.156 14.539 13.984 1 95.12 147 PHE A N 1
ATOM 1168 C CA . PHE A 1 147 ? 20.266 15.438 15.125 1 95.12 147 PHE A CA 1
ATOM 1169 C C . PHE A 1 147 ? 20.938 16.75 14.734 1 95.12 147 PHE A C 1
ATOM 1171 O O . PHE A 1 147 ? 21.641 17.359 15.539 1 95.12 147 PHE A O 1
ATOM 1178 N N . ASP A 1 148 ? 20.781 17.109 13.445 1 96 148 ASP A N 1
ATOM 1179 C CA . ASP A 1 148 ? 21.375 18.359 12.977 1 96 148 ASP A CA 1
ATOM 1180 C C . ASP A 1 148 ? 20.797 19.562 13.734 1 96 148 ASP A C 1
ATOM 1182 O O . ASP A 1 148 ? 19.594 19.812 13.68 1 96 148 ASP A O 1
ATOM 1186 N N . LYS A 1 149 ? 21.547 20.422 14.297 1 94.06 149 LYS A N 1
ATOM 1187 C CA . LYS A 1 149 ? 21.125 21.531 15.148 1 94.06 149 LYS A CA 1
ATOM 1188 C C . LYS A 1 149 ? 20.594 22.688 14.312 1 94.06 149 LYS A C 1
ATOM 1190 O O . LYS A 1 149 ? 19.891 23.562 14.836 1 94.06 149 LYS A O 1
ATOM 1195 N N . ALA A 1 150 ? 20.969 22.719 13.031 1 93.62 150 ALA A N 1
ATOM 1196 C CA . ALA A 1 150 ? 20.453 23.766 12.148 1 93.62 150 ALA A CA 1
ATOM 1197 C C . ALA A 1 150 ? 18.969 23.562 11.883 1 93.62 150 ALA A C 1
ATOM 1199 O O . ALA A 1 150 ? 18.219 24.531 11.68 1 93.62 150 ALA A O 1
ATOM 1200 N N . VAL A 1 151 ? 18.547 22.328 11.938 1 95.31 151 VAL A N 1
ATOM 1201 C CA . VAL A 1 151 ? 17.141 21.984 11.711 1 95.31 151 VAL A CA 1
ATOM 1202 C C . VAL A 1 151 ? 16.438 21.812 13.055 1 95.31 151 VAL A C 1
ATOM 1204 O O . VAL A 1 151 ? 15.344 22.344 13.258 1 95.31 151 VAL A O 1
ATOM 1207 N N . SER A 1 152 ? 17.094 21.094 13.969 1 95.31 152 SER A N 1
ATOM 1208 C CA . SER A 1 152 ? 16.656 20.906 15.344 1 95.31 152 SER A CA 1
ATOM 1209 C C . SER A 1 152 ? 15.273 20.25 15.391 1 95.31 152 SER A C 1
ATOM 1211 O O . SER A 1 152 ? 14.359 20.766 16.031 1 95.31 152 SER A O 1
ATOM 1213 N N . VAL A 1 153 ? 15.141 19.125 14.719 1 96.88 153 VAL A N 1
ATOM 1214 C CA . VAL A 1 153 ? 13.891 18.359 14.797 1 96.88 153 VAL A CA 1
ATOM 1215 C C . VAL A 1 153 ? 13.656 17.906 16.234 1 96.88 153 VAL A C 1
ATOM 1217 O O . VAL A 1 153 ? 14.57 17.375 16.875 1 96.88 153 VAL A O 1
ATOM 1220 N N . ASP A 1 154 ? 12.469 18.125 16.719 1 96.06 154 ASP A N 1
ATOM 1221 C CA . ASP A 1 154 ? 12.086 17.688 18.062 1 96.06 154 ASP A CA 1
ATOM 1222 C C . ASP A 1 154 ? 11.469 16.281 18.016 1 96.06 154 ASP A C 1
ATOM 1224 O O . ASP A 1 154 ? 10.242 16.141 18.109 1 96.06 154 ASP A O 1
ATOM 1228 N N . TRP A 1 155 ? 12.297 15.234 18.031 1 96.31 155 TRP A N 1
ATOM 1229 C CA . TRP A 1 155 ? 11.828 13.859 17.953 1 96.31 155 TRP A CA 1
ATOM 1230 C C . TRP A 1 155 ? 11.195 13.422 19.281 1 96.31 155 TRP A C 1
ATOM 1232 O O . TRP A 1 155 ? 11.703 13.758 20.344 1 96.31 155 TRP A O 1
ATOM 1242 N N . PRO A 1 156 ? 10.102 12.664 19.172 1 95 156 PRO A N 1
ATOM 1243 C CA . PRO A 1 156 ? 9.617 12.031 20.391 1 95 156 PRO A CA 1
ATOM 1244 C C . PRO A 1 156 ? 10.672 11.141 21.062 1 95 156 PRO A C 1
ATOM 1246 O O . PRO A 1 156 ? 11.438 10.469 20.359 1 95 156 PRO A O 1
ATOM 1249 N N . PHE A 1 157 ? 10.781 11.148 22.375 1 93.12 157 PHE A N 1
ATOM 1250 C CA . PHE A 1 157 ? 11.672 10.312 23.156 1 93.12 157 PHE A CA 1
ATOM 1251 C C . PHE A 1 157 ? 13.133 10.703 22.938 1 93.12 157 PHE A C 1
ATOM 1253 O O . PHE A 1 157 ? 14.023 9.852 22.969 1 93.12 157 PHE A O 1
ATOM 1260 N N . ILE A 1 158 ? 13.32 11.914 22.641 1 91.81 158 ILE A N 1
ATOM 1261 C CA . ILE A 1 158 ? 14.664 12.375 22.328 1 91.81 158 ILE A CA 1
ATOM 1262 C C . ILE A 1 158 ? 15.586 12.109 23.516 1 91.81 158 ILE A C 1
ATOM 1264 O O . ILE A 1 158 ? 16.781 11.867 23.359 1 91.81 158 ILE A O 1
ATOM 1268 N N . ASP A 1 159 ? 15.055 12.109 24.688 1 91.81 159 ASP A N 1
ATOM 1269 C CA . ASP A 1 159 ? 15.828 11.836 25.891 1 91.81 159 ASP A CA 1
ATOM 1270 C C . ASP A 1 159 ? 16.297 10.383 25.938 1 91.81 159 ASP A C 1
ATOM 1272 O O . ASP A 1 159 ? 17.234 10.047 26.656 1 91.81 159 ASP A O 1
ATOM 1276 N N . GLN A 1 160 ? 15.711 9.516 25.172 1 92.88 160 GLN A N 1
ATOM 1277 C CA . GLN A 1 160 ? 16.062 8.102 25.062 1 92.88 160 GLN A CA 1
ATOM 1278 C C . GLN A 1 160 ? 16.672 7.781 23.703 1 92.88 160 GLN A C 1
ATOM 1280 O O . GLN A 1 160 ? 16.438 6.703 23.156 1 92.88 160 GLN A O 1
ATOM 1285 N N . LYS A 1 161 ? 17.281 8.711 23.141 1 91.06 161 LYS A N 1
ATOM 1286 C CA . LYS A 1 161 ? 17.766 8.539 21.766 1 91.06 161 LYS A CA 1
ATOM 1287 C C . LYS A 1 161 ? 18.75 7.391 21.672 1 91.06 161 LYS A C 1
ATOM 1289 O O . LYS A 1 161 ? 18.984 6.848 20.578 1 91.06 161 LYS A O 1
ATOM 1294 N N . SER A 1 162 ? 19.359 6.973 22.734 1 93 162 SER A N 1
ATOM 1295 C CA . SER A 1 162 ? 20.266 5.828 22.734 1 93 162 SER A CA 1
ATOM 1296 C C . SER A 1 162 ? 19.531 4.543 22.359 1 93 162 SER A C 1
ATOM 1298 O O . SER A 1 162 ? 20.156 3.572 21.938 1 93 162 SER A O 1
ATOM 1300 N N . ASN A 1 163 ? 18.234 4.516 22.5 1 95.19 163 ASN A N 1
ATOM 1301 C CA . ASN A 1 163 ? 17.422 3.352 22.172 1 95.19 163 ASN A CA 1
ATOM 1302 C C . ASN A 1 163 ? 17.031 3.338 20.688 1 95.19 163 ASN A C 1
ATOM 1304 O O . ASN A 1 163 ? 16.5 2.344 20.188 1 95.19 163 ASN A O 1
ATOM 1308 N N . PHE A 1 164 ? 17.328 4.469 20.062 1 96.88 164 PHE A N 1
ATOM 1309 C CA . PHE A 1 164 ? 16.953 4.535 18.656 1 96.88 164 PHE A CA 1
ATOM 1310 C C . PHE A 1 164 ? 17.719 3.51 17.844 1 96.88 164 PHE A C 1
ATOM 1312 O O . PHE A 1 164 ? 18.922 3.312 18.047 1 96.88 164 PHE A O 1
ATOM 1319 N N . LEU A 1 165 ? 16.984 2.713 17.047 1 97.94 165 LEU A N 1
ATOM 1320 C CA . LEU A 1 165 ? 17.609 1.787 16.109 1 97.94 165 LEU A CA 1
ATOM 1321 C C . LEU A 1 165 ? 17.859 2.467 14.758 1 97.94 165 LEU A C 1
ATOM 1323 O O . LEU A 1 165 ? 16.953 2.582 13.938 1 97.94 165 LEU A O 1
ATOM 1327 N N . ILE A 1 166 ? 19.094 2.818 14.523 1 96.81 166 ILE A N 1
ATOM 1328 C CA . ILE A 1 166 ? 19.5 3.586 13.352 1 96.81 166 ILE A CA 1
ATOM 1329 C C . ILE A 1 166 ? 20.438 2.748 12.477 1 96.81 166 ILE A C 1
ATOM 1331 O O . ILE A 1 166 ? 21.281 2.023 12.992 1 96.81 166 ILE A O 1
ATOM 1335 N N . SER A 1 167 ? 20.25 2.795 11.203 1 95.06 167 SER A N 1
ATOM 1336 C CA . SER A 1 167 ? 21.125 2.051 10.312 1 95.06 167 SER A CA 1
ATOM 1337 C C . SER A 1 167 ? 22.547 2.621 10.336 1 95.06 167 SER A C 1
ATOM 1339 O O . SER A 1 167 ? 22.75 3.775 10.719 1 95.06 167 SER A O 1
ATOM 1341 N N . GLU A 1 168 ? 23.5 1.802 9.867 1 93.19 168 GLU A N 1
ATOM 1342 C CA . GLU A 1 168 ? 24.875 2.271 9.766 1 93.19 168 GLU A CA 1
ATOM 1343 C C . GLU A 1 168 ? 24.984 3.455 8.812 1 93.19 168 GLU A C 1
ATOM 1345 O O . GLU A 1 168 ? 25.688 4.426 9.102 1 93.19 168 GLU A O 1
ATOM 1350 N N . LYS A 1 169 ? 24.344 3.367 7.758 1 91.69 169 LYS A N 1
ATOM 1351 C CA . LYS A 1 169 ? 24.375 4.426 6.754 1 91.69 169 LYS A CA 1
ATOM 1352 C C . LYS A 1 169 ? 23.844 5.738 7.324 1 91.69 169 LYS A C 1
ATOM 1354 O O . LYS A 1 169 ? 24.469 6.793 7.137 1 91.69 169 LYS A O 1
ATOM 1359 N N . ASP A 1 170 ? 22.766 5.715 8.039 1 93.5 170 ASP A N 1
ATOM 1360 C CA . ASP A 1 170 ? 22.141 6.918 8.578 1 93.5 170 ASP A CA 1
ATOM 1361 C C . ASP A 1 170 ? 22.953 7.5 9.727 1 93.5 170 ASP A C 1
ATOM 1363 O O . ASP A 1 170 ? 22.922 8.711 9.961 1 93.5 170 ASP A O 1
ATOM 1367 N N . SER A 1 171 ? 23.609 6.695 10.445 1 93 171 SER A N 1
ATOM 1368 C CA . SER A 1 171 ? 24.422 7.152 11.57 1 93 171 SER A CA 1
ATOM 1369 C C . SER A 1 171 ? 25.625 7.949 11.094 1 93 171 SER A C 1
ATOM 1371 O O . SER A 1 171 ? 26.219 8.719 11.859 1 93 171 SER A O 1
ATOM 1373 N N . LYS A 1 172 ? 26 7.793 9.836 1 93.69 172 LYS A N 1
ATOM 1374 C CA . LYS A 1 172 ? 27.219 8.406 9.312 1 93.69 172 LYS A CA 1
ATOM 1375 C C . LYS A 1 172 ? 26.891 9.648 8.477 1 93.69 172 LYS A C 1
ATOM 1377 O O . LYS A 1 172 ? 27.797 10.258 7.898 1 93.69 172 LYS A O 1
ATOM 1382 N N . VAL A 1 173 ? 25.703 10.023 8.406 1 95.38 173 VAL A N 1
ATOM 1383 C CA . VAL A 1 173 ? 25.312 11.18 7.609 1 95.38 173 VAL A CA 1
ATOM 1384 C C . VAL A 1 173 ? 25.953 12.438 8.188 1 95.38 173 VAL A C 1
ATOM 1386 O O . VAL A 1 173 ? 25.875 12.695 9.391 1 95.38 173 VAL A O 1
ATOM 1389 N N . PRO A 1 174 ? 26.594 13.234 7.348 1 94.19 174 PRO A N 1
ATOM 1390 C CA . PRO A 1 174 ? 27.188 14.477 7.844 1 94.19 174 PRO A CA 1
ATOM 1391 C C . PRO A 1 174 ? 26.141 15.547 8.156 1 94.19 174 PRO A C 1
ATOM 1393 O O . PRO A 1 174 ? 25.047 15.523 7.613 1 94.19 174 PRO A O 1
ATOM 1396 N N . PHE A 1 175 ? 26.531 16.531 9 1 94.56 175 PHE A N 1
ATOM 1397 C CA . PHE A 1 175 ? 25.688 17.672 9.297 1 94.56 175 PHE A CA 1
ATOM 1398 C C . PHE A 1 175 ? 25.641 18.625 8.102 1 94.56 175 PHE A C 1
ATOM 1400 O O . PHE A 1 175 ? 26.547 18.656 7.277 1 94.56 175 PHE A O 1
ATOM 1407 N N . LEU A 1 176 ? 24.547 19.422 8.039 1 92.81 176 LEU A N 1
ATOM 1408 C CA . LEU A 1 176 ? 24.406 20.406 6.965 1 92.81 176 LEU A CA 1
ATOM 1409 C C . LEU A 1 176 ? 25.406 21.531 7.121 1 92.81 176 LEU A C 1
ATOM 1411 O O . LEU A 1 176 ? 25.688 21.969 8.242 1 92.81 176 LEU A O 1
ATOM 1415 N N . GLU A 1 177 ? 25.906 21.891 5.957 1 90.62 177 GLU A N 1
ATOM 1416 C CA . GLU A 1 177 ? 26.734 23.094 5.949 1 90.62 177 GLU A CA 1
ATOM 1417 C C . GLU A 1 177 ? 25.891 24.344 5.73 1 90.62 177 GLU A C 1
ATOM 1419 O O . GLU A 1 177 ? 25.562 24.688 4.594 1 90.62 177 GLU A O 1
ATOM 1424 N N . VAL A 1 178 ? 25.594 25.016 6.801 1 90.75 178 VAL A N 1
ATOM 1425 C CA . VAL A 1 178 ? 24.75 26.203 6.699 1 90.75 178 VAL A CA 1
ATOM 1426 C C . VAL A 1 178 ? 25.469 27.406 7.309 1 90.75 178 VAL A C 1
ATOM 1428 O O . VAL A 1 178 ? 26.422 27.234 8.07 1 90.75 178 VAL A O 1
ATOM 1431 N N . ASP A 1 179 ? 25.094 28.609 6.875 1 90.44 179 ASP A N 1
ATOM 1432 C CA . ASP A 1 179 ? 25.578 29.844 7.477 1 90.44 179 ASP A CA 1
ATOM 1433 C C . ASP A 1 179 ? 25.062 30.016 8.898 1 90.44 179 ASP A C 1
ATOM 1435 O O . ASP A 1 179 ? 23.906 30.391 9.102 1 90.44 179 ASP A O 1
ATOM 1439 N N . ILE A 1 180 ? 25.875 29.891 9.812 1 85.94 180 ILE A N 1
ATOM 1440 C CA . ILE A 1 180 ? 25.469 29.844 11.211 1 85.94 180 ILE A CA 1
ATOM 1441 C C . ILE A 1 180 ? 25.078 31.234 11.688 1 85.94 180 ILE A C 1
ATOM 1443 O O . ILE A 1 180 ? 24.406 31.391 12.727 1 85.94 180 ILE A O 1
ATOM 1447 N N . GLU A 1 181 ? 25.531 32.25 11.023 1 86.94 181 GLU A N 1
ATOM 1448 C CA . GLU A 1 181 ? 25.109 33.594 11.375 1 86.94 181 GLU A CA 1
ATOM 1449 C C . GLU A 1 181 ? 23.672 33.875 10.938 1 86.94 181 GLU A C 1
ATOM 1451 O O . GLU A 1 181 ? 22.938 34.594 11.602 1 86.94 181 GLU A O 1
ATOM 1456 N N . LYS A 1 182 ? 23.281 33.188 9.945 1 88.94 182 LYS A N 1
ATOM 1457 C CA . LYS A 1 182 ? 21.922 33.344 9.414 1 88.94 182 LYS A CA 1
ATOM 1458 C C . LYS A 1 182 ? 20.953 32.375 10.047 1 88.94 182 LYS A C 1
ATOM 1460 O O . LYS A 1 182 ? 19.781 32.656 10.219 1 88.94 182 LYS A O 1
ATOM 1465 N N . PHE A 1 183 ? 21.562 31.203 10.391 1 90.5 183 PHE A N 1
ATOM 1466 C CA . PHE A 1 183 ? 20.75 30.156 10.977 1 90.5 183 PHE A CA 1
ATOM 1467 C C . PHE A 1 183 ? 21.406 29.609 12.25 1 90.5 183 PHE A C 1
ATOM 1469 O O . PHE A 1 183 ? 22.109 28.594 12.203 1 90.5 183 PHE A O 1
ATOM 1476 N N . LYS A 1 184 ? 21.047 30.234 13.336 1 91.44 184 LYS A N 1
ATOM 1477 C CA . LYS A 1 184 ? 21.625 29.797 14.609 1 91.44 184 LYS A CA 1
ATOM 1478 C C . LYS A 1 184 ? 21.094 28.406 15 1 91.44 184 LYS A C 1
ATOM 1480 O O . LYS A 1 184 ? 19.953 28.062 14.672 1 91.44 184 LYS A O 1
ATOM 1485 N N . PRO A 1 185 ? 21.906 27.641 15.641 1 92.12 185 PRO A N 1
ATOM 1486 C CA . PRO A 1 185 ? 21.438 26.312 16.094 1 92.12 185 PRO A CA 1
ATOM 1487 C C . PRO A 1 185 ? 20.297 26.406 17.094 1 92.12 185 PRO A C 1
ATOM 1489 O O . PRO A 1 185 ? 20.281 27.312 17.938 1 92.12 185 PRO A O 1
ATOM 1492 N N . ASN A 1 186 ? 19.359 25.531 17.016 1 93.75 186 ASN A N 1
ATOM 1493 C CA . ASN A 1 186 ? 18.25 25.375 17.953 1 93.75 186 ASN A CA 1
ATOM 1494 C C . ASN A 1 186 ? 17.391 26.625 18.016 1 93.75 186 ASN A C 1
ATOM 1496 O O . ASN A 1 186 ? 17.062 27.125 19.094 1 93.75 186 ASN A O 1
ATOM 1500 N N . ARG A 1 187 ? 17.109 27.203 16.859 1 94.69 187 ARG A N 1
ATOM 1501 C CA . ARG A 1 187 ? 16.188 28.344 16.797 1 94.69 187 ARG A CA 1
ATOM 1502 C C . ARG A 1 187 ? 14.867 28.016 17.469 1 94.69 187 ARG A C 1
ATOM 1504 O O . ARG A 1 187 ? 14.359 26.906 17.344 1 94.69 187 ARG A O 1
ATOM 1511 N N . LYS A 1 188 ? 14.336 29.047 18.188 1 96.06 188 LYS A N 1
ATOM 1512 C CA . LYS A 1 188 ? 13.062 28.875 18.891 1 96.06 188 LYS A CA 1
ATOM 1513 C C . LYS A 1 188 ? 11.891 28.984 17.922 1 96.06 188 LYS A C 1
ATOM 1515 O O . LYS A 1 188 ? 11.875 29.859 17.047 1 96.06 188 LYS A O 1
ATOM 1520 N N . ARG A 1 189 ? 10.945 28.094 18.047 1 97.81 189 ARG A N 1
ATOM 1521 C CA . ARG A 1 189 ? 9.781 28.078 17.172 1 97.81 189 ARG A CA 1
ATOM 1522 C C . ARG A 1 189 ? 8.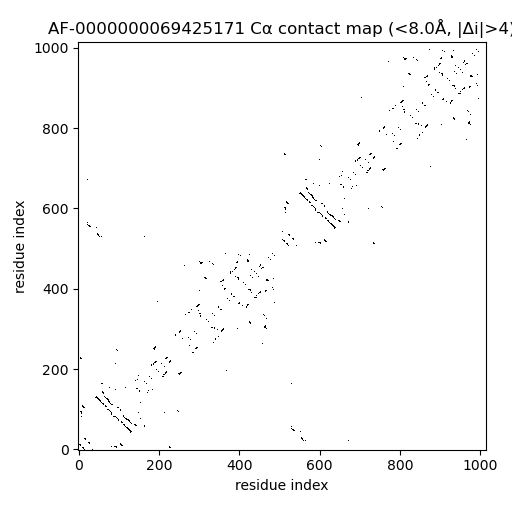625 28.859 17.781 1 97.81 189 ARG A C 1
ATOM 1524 O O . ARG A 1 189 ? 8.211 28.578 18.906 1 97.81 189 ARG A O 1
ATOM 1531 N N . ILE A 1 190 ? 8.102 29.844 17.016 1 98.38 190 ILE A N 1
ATOM 1532 C CA . ILE A 1 190 ? 6.988 30.672 17.453 1 98.38 190 ILE A CA 1
ATOM 1533 C C . ILE A 1 190 ? 5.797 30.484 16.516 1 98.38 190 ILE A C 1
ATOM 1535 O O . ILE A 1 190 ? 5.922 30.656 15.305 1 98.38 190 ILE A O 1
ATOM 1539 N N . LEU A 1 191 ? 4.699 30.078 17.094 1 98.5 191 LEU A N 1
ATOM 1540 C CA . LEU A 1 191 ? 3.455 29.922 16.344 1 98.5 191 LEU A CA 1
ATOM 1541 C C . LEU A 1 191 ? 2.52 31.094 16.578 1 98.5 191 LEU A C 1
ATOM 1543 O O . LEU A 1 191 ? 2.205 31.438 17.719 1 98.5 191 LEU A O 1
ATOM 1547 N N . ILE A 1 192 ? 2.146 31.734 15.508 1 98.12 192 ILE A N 1
ATOM 1548 C CA . ILE A 1 192 ? 1.227 32.875 15.586 1 98.12 192 ILE A CA 1
ATOM 1549 C C . ILE A 1 192 ? -0.139 32.438 15.039 1 98.12 192 ILE A C 1
ATOM 1551 O O . ILE A 1 192 ? -0.299 32.25 13.828 1 98.12 192 ILE A O 1
ATOM 1555 N N . ILE A 1 193 ? -1.08 32.344 15.93 1 97.62 193 ILE A N 1
ATOM 1556 C CA . ILE A 1 193 ? -2.439 32 15.531 1 97.62 193 ILE A CA 1
ATOM 1557 C C . ILE A 1 193 ? -3.15 33.25 14.992 1 97.62 193 ILE A C 1
ATOM 1559 O O . ILE A 1 193 ? -3.223 34.281 15.68 1 97.62 193 ILE A O 1
ATOM 1563 N N . SER A 1 194 ? -3.721 33.156 13.797 1 94.56 194 SER A N 1
ATOM 1564 C CA . SER A 1 194 ? -4.371 34.25 13.094 1 94.56 194 SER A CA 1
ATOM 1565 C C . SER A 1 194 ? -3.363 35.312 12.672 1 94.56 194 SER A C 1
ATOM 1567 O O . SER A 1 194 ? -3.535 36.5 12.977 1 94.56 194 SER A O 1
ATOM 1569 N N . SER A 1 195 ? -2.408 34.875 11.875 1 94.81 195 SER A N 1
ATOM 1570 C CA . SER A 1 195 ? -1.264 35.719 11.508 1 94.81 195 SER A CA 1
ATOM 1571 C C . SER A 1 195 ? -1.607 36.656 10.359 1 94.81 195 SER A C 1
ATOM 1573 O O . SER A 1 195 ? -0.765 37.438 9.922 1 94.81 195 SER A O 1
ATOM 1575 N N . LYS A 1 196 ? -2.805 36.656 9.914 1 90.75 196 LYS A N 1
ATOM 1576 C CA . LYS A 1 196 ? -3.189 37.531 8.797 1 90.75 196 LYS A CA 1
ATOM 1577 C C . LYS A 1 196 ? -4.016 38.719 9.281 1 90.75 196 LYS A C 1
ATOM 1579 O O . LYS A 1 196 ? -4.324 39.625 8.5 1 90.75 196 LYS A O 1
ATOM 1584 N N . GLY A 1 197 ? -4.328 38.75 10.539 1 89.69 197 GLY A N 1
ATOM 1585 C CA . GLY A 1 197 ? -5 39.906 11.133 1 89.69 197 GLY A CA 1
ATOM 1586 C C . GLY A 1 197 ? -4.066 41.062 11.406 1 89.69 197 GLY A C 1
ATOM 1587 O O . GLY A 1 197 ? -2.855 40.938 11.195 1 89.69 197 GLY A O 1
ATOM 1588 N N . GLN A 1 198 ? -4.559 42.125 11.906 1 88.31 198 GLN A N 1
ATOM 1589 C CA . GLN A 1 198 ? -3.799 43.344 12.141 1 88.31 198 GLN A CA 1
ATOM 1590 C C . GLN A 1 198 ? -2.623 43.094 13.078 1 88.31 198 GLN A C 1
ATOM 1592 O O . GLN A 1 198 ? -1.478 43.406 12.75 1 88.31 198 GLN A O 1
ATOM 1597 N N . VAL A 1 199 ? -2.908 42.5 14.219 1 92.94 199 VAL A N 1
ATOM 1598 C CA . VAL A 1 199 ? -1.867 42.25 15.203 1 92.94 199 VAL A CA 1
ATOM 1599 C C . VAL A 1 199 ? -0.995 41.094 14.75 1 92.94 199 VAL A C 1
ATOM 1601 O O . VAL A 1 199 ? 0.233 41.156 14.844 1 92.94 199 VAL A O 1
ATOM 1604 N N . GLY A 1 200 ? -1.598 40.094 14.227 1 94.69 200 GLY A N 1
ATOM 1605 C CA . GLY A 1 200 ? -0.891 38.875 13.797 1 94.69 200 GLY A CA 1
ATOM 1606 C C . GLY A 1 200 ? 0.122 39.156 12.703 1 94.69 200 GLY A C 1
ATOM 1607 O O . GLY A 1 200 ? 1.235 38.625 12.734 1 94.69 200 GLY A O 1
ATOM 1608 N N . GLN A 1 201 ? -0.259 39.938 11.734 1 93.31 201 GLN A N 1
ATOM 1609 C CA . GLN A 1 201 ? 0.632 40.219 10.609 1 93.31 201 GLN A CA 1
ATOM 1610 C C . GLN A 1 201 ? 1.861 41 11.062 1 93.31 201 GLN A C 1
ATOM 1612 O O . GLN A 1 201 ? 2.957 40.812 10.531 1 93.31 201 GLN A O 1
ATOM 1617 N N . LEU A 1 202 ? 1.623 41.844 11.945 1 93.25 202 LEU A N 1
ATOM 1618 C CA . LEU A 1 202 ? 2.738 42.625 12.484 1 93.25 202 LEU A CA 1
ATOM 1619 C C . LEU A 1 202 ? 3.746 41.719 13.18 1 93.25 202 LEU A C 1
ATOM 1621 O O . LEU A 1 202 ? 4.945 41.781 12.914 1 93.25 202 LEU A O 1
ATOM 1625 N N . PHE A 1 203 ? 3.193 40.906 14.039 1 95.94 203 PHE A N 1
ATOM 1626 C CA . PHE A 1 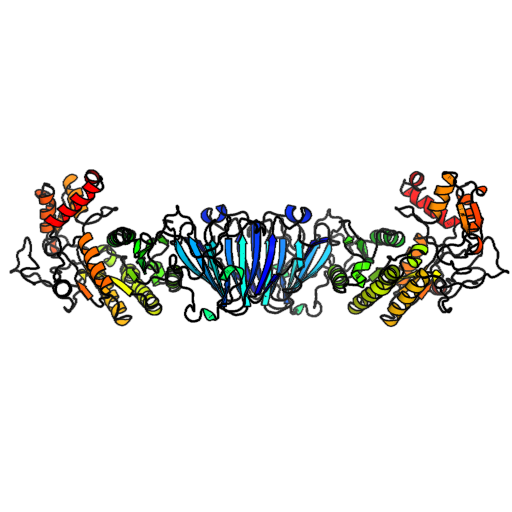203 ? 4.066 39.969 14.742 1 95.94 203 PHE A CA 1
ATOM 1627 C C . PHE A 1 203 ? 4.789 39.062 13.758 1 95.94 203 PHE A C 1
ATOM 1629 O O . PHE A 1 203 ? 5.988 38.812 13.906 1 95.94 203 PHE A O 1
ATOM 1636 N N . PHE A 1 204 ? 4.094 38.562 12.82 1 95.62 204 PHE A N 1
ATOM 1637 C CA . PHE A 1 204 ? 4.684 37.656 11.836 1 95.62 204 PHE A CA 1
ATOM 1638 C C . PHE A 1 204 ? 5.832 38.312 11.094 1 95.62 204 PHE A C 1
ATOM 1640 O O . PHE A 1 204 ? 6.914 37.75 10.961 1 95.62 204 PHE A O 1
ATOM 1647 N N . ARG A 1 205 ? 5.637 39.531 10.625 1 93.25 205 ARG A N 1
ATOM 1648 C CA . ARG A 1 205 ? 6.652 40.25 9.883 1 93.25 205 ARG A CA 1
ATOM 1649 C C . ARG A 1 205 ? 7.863 40.562 10.766 1 93.25 205 ARG A C 1
ATOM 1651 O O . ARG A 1 205 ? 9 40.281 10.367 1 93.25 205 ARG A O 1
ATOM 1658 N N . LYS A 1 206 ? 7.617 41.062 11.93 1 94 206 LYS A N 1
ATOM 1659 C CA . LYS A 1 206 ? 8.703 41.469 12.812 1 94 206 LYS A CA 1
ATOM 1660 C C . LYS A 1 206 ? 9.531 40.281 13.281 1 94 206 LYS A C 1
ATOM 1662 O O . LYS A 1 206 ? 10.758 40.344 13.328 1 94 206 LYS A O 1
ATOM 1667 N N . LEU A 1 207 ? 8.859 39.25 13.586 1 95.44 207 LEU A N 1
ATOM 1668 C CA . LEU A 1 207 ? 9.562 38.062 14.078 1 95.44 207 LEU A CA 1
ATOM 1669 C C . LEU A 1 207 ? 10.312 37.375 12.938 1 95.44 207 LEU A C 1
ATOM 1671 O O . LEU A 1 207 ? 11.367 36.781 13.156 1 95.44 207 LEU A O 1
ATOM 1675 N N . THR A 1 208 ? 9.75 37.438 11.766 1 93.62 208 THR A N 1
ATOM 1676 C CA . THR A 1 208 ? 10.406 36.844 10.609 1 93.62 208 THR A CA 1
ATOM 1677 C C . THR A 1 208 ? 11.734 37.531 10.328 1 93.62 208 THR A C 1
ATOM 1679 O O . THR A 1 208 ? 12.688 36.906 9.852 1 93.62 208 THR A O 1
ATOM 1682 N N . GLU A 1 209 ? 11.773 38.812 10.641 1 91.88 209 GLU A N 1
ATOM 1683 C CA . GLU A 1 209 ? 13.016 39.562 10.484 1 91.88 209 GLU A CA 1
ATOM 1684 C C . GLU A 1 209 ? 14.094 39.031 11.438 1 91.88 209 GLU A C 1
ATOM 1686 O O . GLU A 1 209 ? 15.281 39.25 11.211 1 91.88 209 GLU A O 1
ATOM 1691 N N . LEU A 1 210 ? 13.695 38.406 12.469 1 92.56 210 LEU A N 1
ATOM 1692 C CA . LEU A 1 210 ? 14.609 37.812 13.438 1 92.56 210 LEU A CA 1
ATOM 1693 C C . LEU A 1 210 ? 14.773 36.312 13.188 1 92.56 210 LEU A C 1
ATOM 1695 O O . LEU A 1 210 ? 14.766 35.531 14.125 1 92.56 210 LEU A O 1
ATOM 1699 N N . ASN A 1 211 ? 14.891 35.969 11.977 1 88.69 211 ASN A N 1
ATOM 1700 C CA . ASN A 1 211 ? 14.906 34.594 11.547 1 88.69 211 ASN A CA 1
ATOM 1701 C C . ASN A 1 211 ? 16.188 33.875 12 1 88.69 211 ASN A C 1
ATOM 1703 O O . ASN A 1 211 ? 16.266 32.656 11.961 1 88.69 211 ASN A O 1
ATOM 1707 N N . ASP A 1 212 ? 17.203 34.594 12.367 1 91 212 ASP A N 1
ATOM 1708 C CA . ASP A 1 212 ? 18.422 33.969 12.898 1 91 212 ASP A CA 1
ATOM 1709 C C . ASP A 1 212 ? 18.141 33.312 14.242 1 91 212 ASP A C 1
ATOM 1711 O O . ASP A 1 212 ? 18.797 32.312 14.586 1 91 212 ASP A O 1
ATOM 1715 N N . LYS A 1 213 ? 17.062 33.844 14.938 1 92.06 213 LYS A N 1
ATOM 1716 C CA . LYS A 1 213 ? 16.781 33.344 16.281 1 92.06 213 LYS A CA 1
ATOM 1717 C C . LYS A 1 213 ? 15.508 32.531 16.328 1 92.06 213 LYS A C 1
ATOM 1719 O O . LYS A 1 213 ? 15.352 31.656 17.188 1 92.06 213 LYS A O 1
ATOM 1724 N N . TYR A 1 214 ? 14.664 32.844 15.391 1 95.06 214 TYR A N 1
ATOM 1725 C CA . TYR A 1 214 ? 13.336 32.25 15.516 1 95.06 214 TYR A CA 1
ATOM 1726 C C . TYR A 1 214 ? 12.922 31.562 14.219 1 95.06 214 TYR A C 1
ATOM 1728 O O . TYR A 1 214 ? 13.344 31.969 13.133 1 95.06 214 TYR A O 1
ATOM 1736 N N . VAL A 1 215 ? 12.219 30.469 14.352 1 96.38 215 VAL A N 1
ATOM 1737 C CA . VAL A 1 215 ? 11.391 29.938 13.281 1 96.38 215 VAL A CA 1
ATOM 1738 C C . VAL A 1 215 ? 9.938 30.359 13.484 1 96.38 215 VAL A C 1
ATOM 1740 O O . VAL A 1 215 ? 9.297 29.953 14.453 1 96.38 215 VAL A O 1
ATOM 1743 N N . VAL A 1 216 ? 9.445 31.172 12.602 1 96.94 216 VAL A N 1
ATOM 1744 C CA . VAL A 1 216 ? 8.117 31.734 12.789 1 96.94 216 VAL A CA 1
ATOM 1745 C C . VAL A 1 216 ? 7.105 31.016 11.906 1 96.94 216 VAL A C 1
ATOM 1747 O O . VAL A 1 216 ? 7.32 30.859 10.703 1 96.94 216 VAL A O 1
ATOM 1750 N N . ILE A 1 217 ? 6.035 30.547 12.523 1 97.19 217 ILE A N 1
ATOM 1751 C CA . ILE A 1 217 ? 4.953 29.859 11.836 1 97.19 217 ILE A CA 1
ATOM 1752 C C . ILE A 1 217 ? 3.643 30.609 12.039 1 97.19 217 ILE A C 1
ATOM 1754 O O . ILE A 1 217 ? 3.285 30.953 13.172 1 97.19 217 ILE A O 1
ATOM 1758 N N . GLY A 1 218 ? 2.992 30.953 10.969 1 96.94 218 GLY A N 1
ATOM 1759 C CA . GLY A 1 218 ? 1.679 31.562 11.055 1 96.94 218 GLY A CA 1
ATOM 1760 C C . GLY A 1 218 ? 0.545 30.609 10.742 1 96.94 218 GLY A C 1
ATOM 1761 O O . GLY A 1 218 ? 0.774 29.516 10.211 1 96.94 218 GLY A O 1
ATOM 1762 N N . THR A 1 219 ? -0.646 30.938 11.188 1 96.69 219 THR A N 1
ATOM 1763 C CA . THR A 1 219 ? -1.826 30.203 10.742 1 96.69 219 THR A CA 1
ATOM 1764 C C . THR A 1 219 ? -2.746 31.109 9.922 1 96.69 219 THR A C 1
ATOM 1766 O O . THR A 1 219 ? -2.744 32.312 10.102 1 96.69 219 THR A O 1
ATOM 1769 N N . CYS A 1 220 ? -3.438 30.453 9.016 1 92.44 220 CYS A N 1
ATOM 1770 C CA . CYS A 1 220 ? -4.43 31.172 8.219 1 92.44 220 CYS A CA 1
ATOM 1771 C C . CYS A 1 220 ? -5.605 30.266 7.867 1 92.44 220 CYS A C 1
ATOM 1773 O O . CYS A 1 220 ? -5.5 29.047 7.969 1 92.44 220 CYS A O 1
ATOM 1775 N N . TYR A 1 221 ? -6.746 30.828 7.508 1 85 221 TYR A N 1
ATOM 1776 C CA . TYR A 1 221 ? -7.973 30.094 7.227 1 85 221 TYR A CA 1
ATOM 1777 C C . TYR A 1 221 ? -7.875 29.344 5.898 1 85 221 TYR A C 1
ATOM 1779 O O . TYR A 1 221 ? -8.344 28.219 5.777 1 85 221 TYR A O 1
ATOM 1787 N N . SER A 1 222 ? -7.574 29.906 4.758 1 70.31 222 SER A N 1
ATOM 1788 C CA . SER A 1 222 ? -7.746 29.297 3.449 1 70.31 222 SER A CA 1
ATOM 1789 C C . SER A 1 222 ? -6.398 29 2.795 1 70.31 222 SER A C 1
ATOM 1791 O O . SER A 1 222 ? -6.25 28.016 2.078 1 70.31 222 SER A O 1
ATOM 1793 N N . ASN A 1 223 ? -5.535 30.109 2.723 1 62.19 223 ASN A N 1
ATOM 1794 C CA . ASN A 1 223 ? -4.555 30.109 1.642 1 62.19 223 ASN A CA 1
ATOM 1795 C C . ASN A 1 223 ? -3.303 29.328 2.016 1 62.19 223 ASN A C 1
ATOM 1797 O O . ASN A 1 223 ? -2.973 29.203 3.197 1 62.19 223 ASN A O 1
ATOM 1801 N N . ASP A 1 224 ? -2.818 28.672 1.082 1 65.12 224 ASP A N 1
ATOM 1802 C CA . ASP A 1 224 ? -1.578 27.906 1.054 1 65.12 224 ASP A CA 1
ATOM 1803 C C . ASP A 1 224 ? -0.365 28.828 0.917 1 65.12 224 ASP A C 1
ATOM 1805 O O . ASP A 1 224 ? 0.216 28.938 -0.164 1 65.12 224 ASP A O 1
ATOM 1809 N N . GLU A 1 225 ? -0.199 29.703 1.9 1 82.56 225 GLU A N 1
ATOM 1810 C CA . GLU A 1 225 ? 1.021 30.5 1.886 1 82.56 225 GLU A CA 1
ATOM 1811 C C . GLU A 1 225 ? 2.146 29.812 2.65 1 82.56 225 GLU A C 1
ATOM 1813 O O . GLU A 1 225 ? 1.906 29.172 3.68 1 82.56 225 GLU A O 1
ATOM 1818 N N . PRO A 1 226 ? 3.271 30.016 2.037 1 84.94 226 PRO A N 1
ATOM 1819 C CA . PRO A 1 226 ? 4.391 29.391 2.758 1 84.94 226 PRO A CA 1
ATOM 1820 C C . PRO A 1 226 ? 4.508 29.891 4.195 1 84.94 226 PRO A C 1
ATOM 1822 O O . PRO A 1 226 ? 4.145 31.031 4.488 1 84.94 226 PRO A O 1
ATOM 1825 N N . GLN A 1 227 ? 4.887 29.094 5.078 1 92.94 227 GLN A N 1
ATOM 1826 C CA . GLN A 1 227 ? 5.133 29.359 6.492 1 92.94 227 GLN A CA 1
ATOM 1827 C C . GLN A 1 227 ? 3.82 29.484 7.258 1 92.94 227 GLN A C 1
ATOM 1829 O O . GLN A 1 227 ? 3.809 29.938 8.406 1 92.94 227 GLN A O 1
ATOM 1834 N N . HIS A 1 228 ? 2.766 29.219 6.547 1 95 228 HIS A N 1
ATOM 1835 C CA . HIS A 1 228 ? 1.467 29.281 7.207 1 95 228 HIS A CA 1
ATOM 1836 C C . HIS A 1 228 ? 0.796 27.906 7.25 1 95 228 HIS A C 1
ATOM 1838 O O . HIS A 1 228 ? 0.794 27.188 6.254 1 95 228 HIS A O 1
ATOM 1844 N N . TYR A 1 229 ? 0.289 27.562 8.344 1 96.12 229 TYR A N 1
ATOM 1845 C CA . TYR A 1 229 ? -0.498 26.344 8.57 1 96.12 229 TYR A CA 1
ATOM 1846 C C . TYR A 1 229 ? -1.99 26.656 8.539 1 96.12 229 TYR A C 1
ATOM 1848 O O . TYR A 1 229 ? -2.436 27.656 9.125 1 96.12 229 TYR A O 1
ATOM 1856 N N . LYS A 1 230 ? -2.779 25.938 7.883 1 94.69 230 LYS A N 1
ATOM 1857 C CA . LYS A 1 230 ? -4.223 26.156 7.832 1 94.69 230 LYS A CA 1
ATOM 1858 C C . LYS A 1 230 ? -4.871 25.828 9.172 1 94.69 230 LYS A C 1
ATOM 1860 O O . LYS A 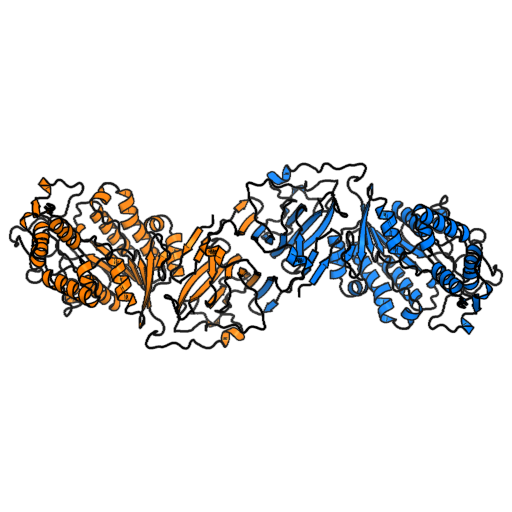1 230 ? -4.785 24.703 9.656 1 94.69 230 LYS A O 1
ATOM 1865 N N . PHE A 1 231 ? -5.613 26.844 9.734 1 95.31 231 PHE A N 1
ATOM 1866 C CA . PHE A 1 231 ? -6.195 26.688 11.062 1 95.31 231 PHE A CA 1
ATOM 1867 C C . PHE A 1 231 ? -7.289 27.719 11.297 1 95.31 231 PHE A C 1
ATOM 1869 O O . PHE A 1 231 ? -7.18 28.859 10.844 1 95.31 231 PHE A O 1
ATOM 1876 N N . ASP A 1 232 ? -8.32 27.312 12.016 1 93.88 232 ASP A N 1
ATOM 1877 C CA . ASP A 1 232 ? -9.375 28.266 12.344 1 93.88 232 ASP A CA 1
ATOM 1878 C C . ASP A 1 232 ? -9.875 28.062 13.773 1 93.88 232 ASP A C 1
ATOM 1880 O O . ASP A 1 232 ? -10.031 26.922 14.227 1 93.88 232 ASP A O 1
ATOM 1884 N N . LEU A 1 233 ? -10.18 29.094 14.359 1 95.62 233 LEU A N 1
ATOM 1885 C CA . LEU A 1 233 ? -10.516 29.109 15.781 1 95.62 233 LEU A CA 1
ATOM 1886 C C . LEU A 1 233 ? -11.898 28.516 16.016 1 95.62 233 LEU A C 1
ATOM 1888 O O . LEU A 1 233 ? -12.133 27.875 17.047 1 95.62 233 LEU A O 1
ATOM 1892 N N . LYS A 1 234 ? -12.828 28.703 15.141 1 95.5 234 LYS A N 1
ATOM 1893 C CA . LYS A 1 234 ? -14.164 28.141 15.297 1 95.5 234 LYS A CA 1
ATOM 1894 C C . LYS A 1 234 ? -14.102 26.625 15.414 1 95.5 234 LYS A C 1
ATOM 1896 O O . LYS A 1 234 ? -14.727 26.031 16.297 1 95.5 234 LYS A O 1
ATOM 1901 N N . THR A 1 235 ? -13.289 26.016 14.539 1 94.88 235 THR A N 1
ATOM 1902 C CA . THR A 1 235 ? -13.102 24.562 14.562 1 94.88 235 THR A CA 1
ATOM 1903 C C . THR A 1 235 ? -12.344 24.141 15.812 1 94.88 235 THR A C 1
ATOM 1905 O O . THR A 1 235 ? -12.641 23.094 16.391 1 94.88 235 THR A O 1
ATOM 1908 N N . ALA A 1 236 ? -11.367 24.953 16.203 1 96 236 ALA A N 1
ATOM 1909 C CA . ALA A 1 236 ? -10.578 24.656 17.391 1 96 236 ALA A CA 1
ATOM 1910 C C . ALA A 1 236 ? -11.469 24.531 18.625 1 96 236 ALA A C 1
ATOM 1912 O O . ALA A 1 236 ? -11.195 23.719 19.5 1 96 236 ALA A O 1
ATOM 1913 N N . ALA A 1 237 ? -12.516 25.312 18.641 1 96.56 237 ALA A N 1
ATOM 1914 C CA . ALA A 1 237 ? -13.422 25.312 19.781 1 96.56 237 ALA A CA 1
ATOM 1915 C C . ALA A 1 237 ? -14.172 23.984 19.875 1 96.56 237 ALA A C 1
ATOM 1917 O O . ALA A 1 237 ? -14.484 23.516 20.984 1 96.56 237 ALA A O 1
ATOM 1918 N N . LYS A 1 238 ? -14.406 23.328 18.812 1 95.38 238 LYS A N 1
ATOM 1919 C CA . LYS A 1 238 ? -15.312 22.188 18.75 1 95.38 238 LYS A CA 1
ATOM 1920 C C . LYS A 1 238 ? -14.539 20.875 18.656 1 95.38 238 LYS A C 1
ATOM 1922 O O . LYS A 1 238 ? -15.055 19.828 19.016 1 95.38 238 LYS A O 1
ATOM 1927 N N . ASP A 1 239 ? -13.352 20.969 18.172 1 93.69 239 ASP A N 1
ATOM 1928 C CA . ASP A 1 239 ? -12.617 19.75 17.844 1 93.69 239 ASP A CA 1
ATOM 1929 C C . ASP A 1 239 ? -11.211 19.781 18.422 1 93.69 239 ASP A C 1
ATOM 1931 O O . ASP A 1 239 ? -10.281 20.297 17.781 1 93.69 239 ASP A O 1
ATOM 1935 N N . PRO A 1 240 ? -10.992 19.141 19.469 1 93.56 240 PRO A N 1
ATOM 1936 C CA . PRO A 1 240 ? -9.656 19.109 20.078 1 93.56 240 PRO A CA 1
ATOM 1937 C C . PRO A 1 240 ? -8.594 18.547 19.141 1 93.56 240 PRO A C 1
ATOM 1939 O O . PRO A 1 240 ? -7.43 18.938 19.219 1 93.56 240 PRO A O 1
ATOM 1942 N N . ALA A 1 241 ? -8.961 17.688 18.25 1 91.81 241 ALA A N 1
ATOM 1943 C CA . ALA A 1 241 ? -8.016 17.062 17.328 1 91.81 241 ALA A CA 1
ATOM 1944 C C . ALA A 1 241 ? -7.426 18.109 16.375 1 91.81 241 ALA A C 1
ATOM 1946 O O . ALA A 1 241 ? -6.262 18 15.977 1 91.81 241 ALA A O 1
ATOM 1947 N N . HIS A 1 242 ? -8.266 19.062 16.062 1 94.69 242 HIS A N 1
ATOM 1948 C CA . HIS A 1 242 ? -7.824 20.172 15.211 1 94.69 242 HIS A CA 1
ATOM 1949 C C . HIS A 1 242 ? -6.664 20.922 15.852 1 94.69 242 HIS A C 1
ATOM 1951 O O . HIS A 1 242 ? -5.703 21.281 15.18 1 94.69 242 HIS A O 1
ATOM 1957 N N . VAL A 1 243 ? -6.695 21.109 17.141 1 97.12 243 VAL A N 1
ATOM 1958 C CA . VAL A 1 243 ? -5.664 21.812 17.891 1 97.12 243 VAL A CA 1
ATOM 1959 C C . VAL A 1 243 ? -4.441 20.906 18.062 1 97.12 243 VAL A C 1
ATOM 1961 O O . VAL A 1 243 ? -3.305 21.359 17.875 1 97.12 243 VAL A O 1
ATOM 1964 N N . ASP A 1 244 ? -4.715 19.672 18.344 1 96.06 244 ASP A N 1
ATOM 1965 C CA . ASP A 1 244 ? -3.631 18.703 18.531 1 96.06 244 ASP A CA 1
ATOM 1966 C C . ASP A 1 244 ? -2.779 18.578 17.266 1 96.06 244 ASP A C 1
ATOM 1968 O O . ASP A 1 244 ? -1.549 18.562 17.344 1 96.06 244 ASP A O 1
ATOM 1972 N N . LEU A 1 245 ? -3.42 18.484 16.203 1 96.06 245 LEU A N 1
ATOM 1973 C CA . LEU A 1 245 ? -2.713 18.312 14.945 1 96.06 245 LEU A CA 1
ATOM 1974 C C . LEU A 1 245 ? -1.806 19.516 14.672 1 96.06 245 LEU A C 1
ATOM 1976 O O . LEU A 1 245 ? -0.653 19.344 14.266 1 96.06 245 LEU A O 1
ATOM 1980 N N . LEU A 1 246 ? -2.336 20.719 14.906 1 96.56 246 LEU A N 1
ATOM 1981 C CA . LEU A 1 246 ? -1.563 21.938 14.711 1 96.56 246 LEU A CA 1
ATOM 1982 C C . LEU A 1 246 ? -0.325 21.938 15.602 1 96.56 246 LEU A C 1
ATOM 1984 O O . LEU A 1 246 ? 0.788 22.172 15.125 1 96.56 246 LEU A O 1
ATOM 1988 N N . LEU A 1 247 ? -0.504 21.656 16.844 1 97.38 247 LEU A N 1
ATOM 1989 C CA . LEU A 1 247 ? 0.579 21.766 17.812 1 97.38 247 LEU A CA 1
ATOM 1990 C C . LEU A 1 247 ? 1.609 20.672 17.609 1 97.38 247 LEU A C 1
ATOM 1992 O O . LEU A 1 247 ? 2.805 20.875 17.844 1 97.38 247 LEU A O 1
ATOM 1996 N N . ASP A 1 248 ? 1.146 19.562 17.172 1 94.81 248 ASP A N 1
ATOM 1997 C CA . ASP A 1 248 ? 2.066 18.453 16.938 1 94.81 248 ASP A CA 1
ATOM 1998 C C . ASP A 1 248 ? 2.857 18.672 15.648 1 94.81 248 ASP A C 1
ATOM 2000 O O . ASP A 1 248 ? 4.016 18.266 15.547 1 94.81 248 ASP A O 1
ATOM 2004 N N . ALA A 1 249 ? 2.242 19.281 14.719 1 96.25 249 ALA A N 1
ATOM 2005 C CA . ALA A 1 249 ? 2.896 19.547 13.438 1 96.25 249 ALA A CA 1
ATOM 2006 C C . ALA A 1 249 ? 3.93 20.672 13.57 1 96.25 249 ALA A C 1
ATOM 2008 O O . ALA A 1 249 ? 4.988 20.625 12.945 1 96.25 249 ALA A O 1
ATOM 2009 N N . CYS A 1 250 ? 3.629 21.609 14.398 1 97.25 250 CYS A N 1
ATOM 2010 C CA . CYS A 1 250 ? 4.457 22.812 14.477 1 97.25 250 CYS A CA 1
ATOM 2011 C C . CYS A 1 250 ? 5.445 22.719 15.633 1 97.25 250 CYS A C 1
ATOM 2013 O O . CYS A 1 250 ? 6.531 23.297 15.57 1 97.25 250 CYS A O 1
ATOM 2015 N N . LYS A 1 251 ? 5.078 22.125 16.703 1 97.38 251 LYS A N 1
ATOM 2016 C CA . LYS A 1 251 ? 5.871 21.984 17.922 1 97.38 251 LYS A CA 1
ATOM 2017 C C . LYS A 1 251 ? 6.43 23.328 18.375 1 97.38 251 LYS A C 1
ATOM 2019 O O . LYS A 1 251 ? 7.645 23.484 18.547 1 97.38 251 LYS A O 1
ATOM 2024 N N . PRO A 1 252 ? 5.609 24.219 18.672 1 98 252 PRO A N 1
ATOM 2025 C CA . PRO A 1 252 ? 6.078 25.562 19.047 1 98 252 PRO A CA 1
ATOM 2026 C C . PRO A 1 252 ? 6.602 25.625 20.484 1 98 252 PRO A C 1
ATOM 2028 O O . PRO A 1 252 ? 6.148 24.859 21.344 1 98 252 PRO A O 1
ATOM 2031 N N . HIS A 1 253 ? 7.547 26.547 20.688 1 97.81 253 HIS A N 1
ATOM 2032 C CA . HIS A 1 253 ? 7.973 26.906 22.031 1 97.81 253 HIS A CA 1
ATOM 2033 C C . HIS A 1 253 ? 7.086 28 22.609 1 97.81 253 HIS A C 1
ATOM 2035 O O . HIS A 1 253 ? 6.895 28.062 23.828 1 97.81 253 HIS A O 1
ATOM 2041 N N . VAL A 1 254 ? 6.594 28.844 21.75 1 98.31 254 VAL A N 1
ATOM 2042 C CA . VAL A 1 254 ? 5.707 29.938 22.125 1 98.31 254 VAL A CA 1
ATOM 2043 C C . VAL A 1 254 ? 4.543 30.016 21.141 1 98.31 254 VAL A C 1
ATOM 2045 O O . VAL A 1 254 ? 4.73 29.844 19.938 1 98.31 254 VAL A O 1
ATOM 2048 N N . VAL A 1 255 ? 3.377 30.188 21.703 1 98.69 255 VAL A N 1
ATOM 2049 C CA . VAL A 1 255 ? 2.188 30.406 20.891 1 98.69 255 VAL A CA 1
ATOM 2050 C C . VAL A 1 255 ? 1.608 31.781 21.188 1 98.69 255 VAL A C 1
ATOM 2052 O O . VAL A 1 255 ? 1.293 32.094 22.328 1 98.69 255 VAL A O 1
ATOM 2055 N N . ILE A 1 256 ? 1.526 32.594 20.156 1 98.62 256 ILE A N 1
ATOM 2056 C CA . ILE A 1 256 ? 0.903 33.906 20.266 1 98.62 256 ILE A CA 1
ATOM 2057 C C . ILE A 1 256 ? -0.475 33.875 19.594 1 98.62 256 ILE A C 1
ATOM 2059 O O . ILE A 1 256 ? -0.584 33.75 18.375 1 98.62 256 ILE A O 1
ATOM 2063 N N . VAL A 1 257 ? -1.511 34.094 20.391 1 98.19 257 VAL A N 1
ATOM 2064 C CA . VAL A 1 257 ? -2.871 34.062 19.859 1 98.19 257 VAL A CA 1
ATOM 2065 C C . VAL A 1 257 ? -3.348 35.469 19.562 1 98.19 257 VAL A C 1
ATOM 2067 O O . VAL A 1 257 ? -3.66 36.25 20.469 1 98.19 257 VAL A O 1
ATOM 2070 N N . CYS A 1 258 ? -3.48 35.719 18.281 1 96.69 258 CYS A N 1
ATOM 2071 C CA . CYS A 1 258 ? -3.814 37.062 17.859 1 96.69 258 CYS A CA 1
ATOM 2072 C C . CYS A 1 258 ? -5.238 37.125 17.312 1 96.69 258 CYS A C 1
ATOM 2074 O O . CYS A 1 258 ? -5.723 38.219 16.953 1 96.69 258 CYS A O 1
ATOM 2076 N N . GLY A 1 259 ? -5.891 36.031 17.297 1 94 259 GLY A N 1
ATOM 2077 C CA . GLY A 1 259 ? -7.223 36 16.703 1 94 259 GLY A CA 1
ATOM 2078 C C . GLY A 1 259 ? -8.328 36.156 17.734 1 94 259 GLY A C 1
ATOM 2079 O O . GLY A 1 259 ? -8.227 35.688 18.859 1 94 259 GLY A O 1
ATOM 2080 N N . ALA A 1 260 ? -9.398 36.906 17.25 1 95.62 260 ALA A N 1
ATOM 2081 C CA . ALA A 1 260 ? -10.617 37.094 18.031 1 95.62 260 ALA A CA 1
ATOM 2082 C C . ALA A 1 260 ? -11.75 37.625 17.172 1 95.62 260 ALA A C 1
ATOM 2084 O O . ALA A 1 260 ? -11.508 38.125 16.062 1 95.62 260 ALA A O 1
ATOM 2085 N N . MET A 1 261 ? -12.961 37.344 17.641 1 96.44 261 MET A N 1
ATOM 2086 C CA . MET A 1 261 ? -14.07 38.156 17.125 1 96.44 261 MET A CA 1
ATOM 2087 C C . MET A 1 261 ? -14.133 39.5 17.812 1 96.44 261 MET A C 1
ATOM 2089 O O . MET A 1 261 ? -14.586 39.625 18.953 1 96.44 261 MET A O 1
ATOM 2093 N N . THR A 1 262 ? -13.727 40.594 17.047 1 94.81 262 THR A N 1
ATOM 2094 C CA . THR A 1 262 ? -13.5 41.875 17.688 1 94.81 262 THR A CA 1
ATOM 2095 C C . THR A 1 262 ? -14.625 42.844 17.344 1 94.81 262 THR A C 1
ATOM 2097 O O . THR A 1 262 ? -14.727 43.938 17.938 1 94.81 262 THR A O 1
ATOM 2100 N N . ASN A 1 263 ? -15.461 42.531 16.328 1 94.62 263 ASN A N 1
ATOM 2101 C CA . ASN A 1 263 ? -16.609 43.375 16.031 1 94.62 263 ASN A CA 1
ATOM 2102 C C . ASN A 1 263 ? -17.609 43.406 17.188 1 94.62 263 ASN A C 1
ATOM 2104 O O . ASN A 1 263 ? -18.422 42.469 17.328 1 94.62 263 ASN A O 1
ATOM 2108 N N . VAL A 1 264 ? -17.609 44.531 17.859 1 95.44 264 VAL A N 1
ATOM 2109 C CA . VAL A 1 264 ? -18.328 44.656 19.125 1 95.44 264 VAL A CA 1
ATOM 2110 C C . VAL A 1 264 ? -19.828 44.5 18.875 1 95.44 264 VAL A C 1
ATOM 2112 O O . VAL A 1 264 ? -20.516 43.781 19.641 1 95.44 264 VAL A O 1
ATOM 2115 N N . ASN A 1 265 ? -20.344 45.094 17.859 1 94.94 265 ASN A N 1
ATOM 2116 C CA . ASN A 1 265 ? -21.766 44.969 17.547 1 94.94 265 ASN A CA 1
ATOM 2117 C C . ASN A 1 265 ? -22.141 43.562 17.109 1 94.94 265 ASN A C 1
ATOM 2119 O O . ASN A 1 265 ? -23.203 43.062 17.5 1 94.94 265 ASN A O 1
ATOM 2123 N N . LEU A 1 266 ? -21.281 43 16.359 1 96.12 266 LEU A N 1
ATOM 2124 C CA . LEU A 1 266 ? -21.531 41.656 15.898 1 96.12 266 LEU A CA 1
ATOM 2125 C C . LEU A 1 266 ? -21.531 40.656 17.062 1 96.12 266 LEU A C 1
ATOM 2127 O O . LEU A 1 266 ? -22.297 39.688 17.062 1 96.12 266 LEU A O 1
ATOM 2131 N N . CYS A 1 267 ? -20.688 40.875 18.031 1 97.44 267 CYS A N 1
ATOM 2132 C CA . CYS A 1 267 ? -20.656 40.031 19.219 1 97.44 267 CYS A CA 1
ATOM 2133 C C . CYS A 1 267 ? -22 40.031 19.938 1 97.44 267 CYS A C 1
ATOM 2135 O O . CYS A 1 267 ? -22.406 39.031 20.5 1 97.44 267 CYS A O 1
ATOM 2137 N N . GLU A 1 268 ? -22.672 41.219 19.875 1 97.06 268 GLU A N 1
ATOM 2138 C CA . GLU A 1 268 ? -23.984 41.312 20.516 1 97.06 268 GLU A CA 1
ATOM 2139 C C . GLU A 1 268 ? -25.031 40.5 19.766 1 97.06 268 GLU A C 1
ATOM 2141 O O . GLU A 1 268 ? -25.906 39.906 20.391 1 97.06 268 GLU A O 1
ATOM 2146 N N . SER A 1 269 ? -24.953 40.531 18.484 1 97.25 269 SER A N 1
ATOM 2147 C CA . SER A 1 269 ? -25.953 39.844 17.656 1 97.25 269 SER A CA 1
ATOM 2148 C C . SER A 1 269 ? -25.625 38.375 17.516 1 97.25 269 SER A C 1
ATOM 2150 O O . SER A 1 269 ? -26.531 37.531 17.312 1 97.25 269 SER A O 1
ATOM 2152 N N . GLU A 1 270 ? -24.391 38 17.609 1 97.62 270 GLU A N 1
ATOM 2153 C CA . GLU A 1 270 ? -23.938 36.625 17.484 1 97.62 270 GLU A CA 1
ATOM 2154 C C . GLU A 1 270 ? -23.172 36.156 18.734 1 97.62 270 GLU A C 1
ATOM 2156 O O . GLU A 1 270 ? -22.031 35.719 18.641 1 97.62 270 GLU A O 1
ATOM 2161 N N . LYS A 1 271 ? -23.938 36.094 19.75 1 97.81 271 LYS A N 1
ATOM 2162 C CA . LYS A 1 271 ? -23.344 35.875 21.062 1 97.81 271 LYS A CA 1
ATOM 2163 C C . LYS A 1 271 ? -22.688 34.5 21.141 1 97.81 271 LYS A C 1
ATOM 2165 O O . LYS A 1 271 ? -21.578 34.344 21.641 1 97.81 271 LYS A O 1
ATOM 2170 N N . GLU A 1 272 ? -23.359 33.531 20.609 1 97.69 272 GLU A N 1
ATOM 2171 C CA . GLU A 1 272 ? -22.828 32.156 20.672 1 97.69 272 GLU A CA 1
ATOM 2172 C C . GLU A 1 272 ? -21.516 32.031 19.922 1 97.69 272 GLU A C 1
ATOM 2174 O O . GLU A 1 272 ? -20.578 31.406 20.391 1 97.69 272 GLU A O 1
ATOM 2179 N N . LEU A 1 273 ? -21.484 32.625 18.766 1 97.56 273 LEU A N 1
ATOM 2180 C CA . LEU A 1 273 ? -20.266 32.594 17.953 1 97.56 273 LEU A CA 1
ATOM 2181 C C . LEU A 1 273 ? -19.141 33.344 18.656 1 97.56 273 LEU A C 1
ATOM 2183 O O . LEU A 1 273 ? -17.984 32.938 18.609 1 97.56 273 LEU A O 1
ATOM 2187 N N . ALA A 1 274 ? -19.453 34.469 19.266 1 98.06 274 ALA A N 1
ATOM 2188 C CA . ALA A 1 274 ? -18.453 35.25 19.984 1 98.06 274 ALA A CA 1
ATOM 2189 C C . ALA A 1 274 ? -17.797 34.406 21.094 1 98.06 274 ALA A C 1
ATOM 2191 O O . ALA A 1 274 ? -16.562 34.406 21.234 1 98.06 274 ALA A O 1
ATOM 2192 N N . TYR A 1 275 ? -18.625 33.688 21.828 1 98.19 275 TYR A N 1
ATOM 2193 C CA . TYR A 1 275 ? -18.078 32.875 22.922 1 98.19 275 TYR A CA 1
ATOM 2194 C C . TYR A 1 275 ? -17.312 31.672 22.375 1 98.19 275 TYR A C 1
ATOM 2196 O O . TYR A 1 275 ? -16.297 31.266 22.953 1 98.19 275 TYR A O 1
ATOM 2204 N N . LEU A 1 276 ? -17.797 31.203 21.297 1 97.88 276 LEU A N 1
ATOM 2205 C CA . LEU A 1 276 ? -17.125 30.062 20.656 1 97.88 276 LEU A CA 1
ATOM 2206 C C . LEU A 1 276 ? -15.703 30.453 20.25 1 97.88 276 LEU A C 1
ATOM 2208 O O . LEU A 1 276 ? -14.75 29.719 20.547 1 97.88 276 LEU A O 1
ATOM 2212 N N . VAL A 1 277 ? -15.508 31.531 19.625 1 97.62 277 VAL A N 1
ATOM 2213 C CA . VAL A 1 277 ? -14.234 31.953 19.062 1 97.62 277 VAL A CA 1
ATOM 2214 C C . VAL A 1 277 ? -13.367 32.562 20.156 1 97.62 277 VAL A C 1
ATOM 2216 O O . VAL A 1 277 ? -12.188 32.25 20.281 1 97.62 277 VAL A O 1
ATOM 2219 N N . ASN A 1 278 ? -13.93 33.406 20.984 1 98.12 278 ASN A N 1
ATOM 2220 C CA . ASN A 1 278 ? -13.141 34.219 21.922 1 98.12 278 ASN A CA 1
ATOM 2221 C C . ASN A 1 278 ? -12.828 33.438 23.203 1 98.12 278 ASN A C 1
ATOM 2223 O O . ASN A 1 278 ? -11.812 33.688 23.844 1 98.12 278 ASN A O 1
ATOM 2227 N N . ARG A 1 279 ? -13.664 32.531 23.562 1 97.88 279 ARG A N 1
ATOM 2228 C CA . ARG A 1 279 ? -13.469 31.859 24.859 1 97.88 279 ARG A CA 1
ATOM 2229 C C . ARG A 1 279 ? -13.188 30.375 24.672 1 97.88 279 ARG A C 1
ATOM 2231 O O . ARG A 1 279 ? -12.141 29.891 25.094 1 97.88 279 ARG A O 1
ATOM 2238 N N . ASP A 1 280 ? -14.109 29.672 24.016 1 97.94 280 ASP A N 1
ATOM 2239 C CA . ASP A 1 280 ? -14.023 28.219 23.953 1 97.94 280 ASP A CA 1
ATOM 2240 C C . ASP A 1 280 ? -12.773 27.766 23.188 1 97.94 280 ASP A C 1
ATOM 2242 O O . ASP A 1 280 ? -12.117 26.797 23.578 1 97.94 280 ASP A O 1
ATOM 2246 N N . SER A 1 281 ? -12.492 28.422 22.109 1 97.94 281 SER A N 1
ATOM 2247 C CA . SER A 1 281 ? -11.281 28.078 21.359 1 97.94 281 SER A CA 1
ATOM 2248 C C . SER A 1 281 ? -10.031 28.312 22.188 1 97.94 281 SER A C 1
ATOM 2250 O O . SER A 1 281 ? -9.078 27.531 22.125 1 97.94 281 SER A O 1
ATOM 2252 N N . ILE A 1 282 ? -10.062 29.391 22.953 1 97.5 282 ILE A N 1
ATOM 2253 C CA . ILE A 1 282 ? -8.906 29.766 23.766 1 97.5 282 ILE A CA 1
ATOM 2254 C C . ILE A 1 282 ? -8.734 28.766 24.906 1 97.5 282 ILE A C 1
ATOM 2256 O O . ILE A 1 282 ? -7.613 28.422 25.281 1 97.5 282 ILE A O 1
ATOM 2260 N N . GLU A 1 283 ? -9.828 28.344 25.438 1 97 283 GLU A N 1
ATOM 2261 C CA . GLU A 1 283 ? -9.766 27.297 26.469 1 97 283 GLU A CA 1
ATOM 2262 C C . GLU A 1 283 ? -9.117 26.031 25.938 1 97 283 GLU A C 1
ATOM 2264 O O . GLU A 1 283 ? -8.242 25.453 26.578 1 97 283 GLU A O 1
ATOM 2269 N N . GLN A 1 284 ? -9.578 25.656 24.781 1 97 284 GLN A N 1
ATOM 2270 C CA . GLN A 1 284 ? -9.031 24.438 24.172 1 97 284 GLN A CA 1
ATOM 2271 C C . GLN A 1 284 ? -7.551 24.609 23.859 1 97 284 GLN A C 1
ATOM 2273 O O . GLN A 1 284 ? -6.754 23.703 24.109 1 97 284 GLN A O 1
ATOM 2278 N N . LEU A 1 285 ? -7.188 25.703 23.297 1 97.31 285 LEU A N 1
ATOM 2279 C CA . LEU A 1 285 ? -5.797 26 22.969 1 97.31 285 LEU A CA 1
ATOM 2280 C C . LEU A 1 285 ? -4.941 26.016 24.234 1 97.31 285 LEU A C 1
ATOM 2282 O O . LEU A 1 285 ? -3.873 25.406 24.281 1 97.31 285 LEU A O 1
ATOM 2286 N N . GLY A 1 286 ? -5.453 26.719 25.188 1 97.06 286 GLY A N 1
ATOM 2287 C CA . GLY A 1 286 ? -4.703 26.844 26.422 1 97.06 286 GLY A CA 1
ATOM 2288 C C . GLY A 1 286 ? -4.371 25.5 27.047 1 97.06 286 GLY A C 1
ATOM 2289 O O . GLY A 1 286 ? -3.236 25.266 27.484 1 97.06 286 GLY A O 1
ATOM 2290 N N . LYS A 1 287 ? -5.348 24.625 27.109 1 96.69 287 LYS A N 1
ATOM 2291 C CA . LYS A 1 287 ? -5.168 23.297 27.688 1 96.69 287 LYS A CA 1
ATOM 2292 C C . LYS A 1 287 ? -4.102 22.516 26.922 1 96.69 287 LYS A C 1
ATOM 2294 O O . LYS A 1 287 ? -3.209 21.922 27.531 1 96.69 287 LYS A O 1
ATOM 2299 N N . GLN A 1 288 ? -4.188 22.516 25.641 1 96.31 288 GLN A N 1
ATOM 2300 C CA . GLN A 1 288 ? -3.299 21.703 24.812 1 96.31 288 GLN A CA 1
ATOM 2301 C C . GLN A 1 288 ? -1.892 22.281 24.781 1 96.31 288 GLN A C 1
ATOM 2303 O O . GLN A 1 288 ? -0.907 21.547 24.719 1 96.31 288 GLN A O 1
ATOM 2308 N N . ILE A 1 289 ? -1.788 23.578 24.781 1 97.25 289 ILE A N 1
ATOM 2309 C CA . ILE A 1 289 ? -0.491 24.25 24.781 1 97.25 289 ILE A CA 1
ATOM 2310 C C . ILE A 1 289 ? 0.237 23.953 26.094 1 97.25 289 ILE A C 1
ATOM 2312 O O . ILE A 1 289 ? 1.423 23.609 26.094 1 97.25 289 ILE A O 1
ATOM 2316 N N . LYS A 1 290 ? -0.491 24.016 27.156 1 96.88 290 LYS A N 1
ATOM 2317 C CA . LYS A 1 290 ? 0.086 23.734 28.469 1 96.88 290 LYS A CA 1
ATOM 2318 C C . LYS A 1 290 ? 0.592 22.297 28.547 1 96.88 290 LYS A C 1
ATOM 2320 O O . LYS A 1 290 ? 1.688 22.031 29.047 1 96.88 290 LYS A O 1
ATOM 2325 N N . LYS A 1 291 ? -0.226 21.453 28.078 1 95.56 291 LYS A N 1
ATOM 2326 C CA . LYS A 1 291 ? 0.113 20.031 28.078 1 95.56 291 LYS A CA 1
ATOM 2327 C C . LYS A 1 291 ? 1.443 19.781 27.375 1 95.56 291 LYS A C 1
ATOM 2329 O O . LYS A 1 291 ? 2.164 18.844 27.719 1 95.56 291 LYS A O 1
ATOM 2334 N N . ARG A 1 292 ? 1.858 20.641 26.469 1 95.44 292 ARG A N 1
ATOM 2335 C CA . ARG A 1 292 ? 3.049 20.453 25.656 1 95.44 292 ARG A CA 1
ATOM 2336 C C . ARG A 1 292 ? 4.203 21.312 26.141 1 95.44 292 ARG A C 1
ATOM 2338 O O . ARG A 1 292 ? 5.281 21.312 25.547 1 95.44 292 ARG A O 1
ATOM 2345 N N . GLY A 1 293 ? 3.959 22.141 27.141 1 95.12 293 GLY A N 1
ATOM 2346 C CA . GLY A 1 293 ? 5.004 22.922 27.781 1 95.12 293 GLY A CA 1
ATOM 2347 C C . GLY A 1 293 ? 5.34 24.203 27.047 1 95.12 293 GLY A C 1
ATOM 2348 O O . GLY A 1 293 ? 6.363 24.828 27.312 1 95.12 293 GLY A O 1
ATOM 2349 N N . ALA A 1 294 ? 4.547 24.625 26.109 1 97.12 294 ALA A N 1
ATOM 2350 C CA . ALA A 1 294 ? 4.777 25.859 25.359 1 97.12 294 ALA A CA 1
ATOM 2351 C C . ALA A 1 294 ? 4.211 27.062 26.109 1 97.12 294 ALA A C 1
ATOM 2353 O O . ALA A 1 294 ? 3.283 26.922 26.922 1 97.12 294 ALA A O 1
ATOM 2354 N N . LYS A 1 295 ? 4.773 28.203 25.844 1 97.88 295 LYS A N 1
ATOM 2355 C CA . LYS A 1 295 ? 4.293 29.453 26.438 1 97.88 295 LYS A CA 1
ATOM 2356 C C . LYS A 1 295 ? 3.16 30.047 25.594 1 97.88 295 LYS A C 1
ATOM 2358 O O . LYS A 1 295 ? 3.244 30.094 24.375 1 97.88 295 LYS A O 1
ATOM 2363 N N . LEU A 1 296 ? 2.096 30.469 26.281 1 98.31 296 LEU A N 1
ATOM 2364 C CA . LEU A 1 296 ? 0.97 31.078 25.594 1 98.31 296 LEU A CA 1
ATOM 2365 C C . LEU A 1 296 ? 0.924 32.594 25.859 1 98.31 296 LEU A C 1
ATOM 2367 O O . LEU A 1 296 ? 1.037 33.031 27 1 98.31 296 LEU A O 1
ATOM 2371 N N . ILE A 1 297 ? 0.848 33.344 24.828 1 98.69 297 ILE A N 1
ATOM 2372 C CA . ILE A 1 297 ? 0.612 34.781 24.891 1 98.69 297 ILE A CA 1
ATOM 2373 C C . ILE A 1 297 ? -0.743 35.094 24.25 1 98.69 297 ILE A C 1
ATOM 2375 O O . ILE A 1 297 ? -1.015 34.719 23.109 1 98.69 297 ILE A O 1
ATOM 2379 N N . PHE A 1 298 ? -1.569 35.781 24.984 1 98.31 298 PHE A N 1
ATOM 2380 C CA . PHE A 1 298 ? -2.945 36.031 24.594 1 98.31 298 PHE A CA 1
ATOM 2381 C C . PHE A 1 298 ? -3.246 37.531 24.672 1 98.31 298 PHE A C 1
ATOM 2383 O O . PHE A 1 298 ? -2.82 38.219 25.609 1 98.31 298 PHE A O 1
ATOM 2390 N N . PHE A 1 299 ? -3.934 38.062 23.672 1 98.31 299 PHE A N 1
ATOM 2391 C CA . PHE A 1 299 ? -4.324 39.469 23.672 1 98.31 299 PHE A CA 1
ATOM 2392 C C . PHE A 1 299 ? -5.777 39.625 24.109 1 98.31 299 PHE A C 1
ATOM 2394 O O . PHE A 1 299 ? -6.684 39.094 23.484 1 98.31 299 PHE A O 1
ATOM 2401 N N . SER A 1 300 ? -5.957 40.312 25.125 1 98.25 300 SER A N 1
ATOM 2402 C CA . SER A 1 300 ? -7.281 40.719 25.594 1 98.25 300 SER A CA 1
ATOM 2403 C C . SER A 1 300 ? -7.547 42.188 25.312 1 98.25 300 SER A C 1
ATOM 2405 O O . SER A 1 300 ? -6.973 42.781 24.391 1 98.25 300 SER A O 1
ATOM 2407 N N . THR A 1 301 ? -8.477 42.812 26.062 1 98.19 301 THR A N 1
ATOM 2408 C CA . THR A 1 301 ? -8.977 44.125 25.641 1 98.19 301 THR A CA 1
ATOM 2409 C C . THR A 1 301 ? -9.281 45 26.844 1 98.19 301 THR A C 1
ATOM 2411 O O . THR A 1 301 ? -9.516 44.469 27.953 1 98.19 301 THR A O 1
ATOM 2414 N N . ASN A 1 302 ? -9.312 46.312 26.625 1 98.06 302 ASN A N 1
ATOM 2415 C CA . ASN A 1 302 ? -9.758 47.25 27.641 1 98.06 302 ASN A CA 1
ATOM 2416 C C . ASN A 1 302 ? -11.273 47.25 27.781 1 98.06 302 ASN A C 1
ATOM 2418 O O . ASN A 1 302 ? -11.812 47.781 28.766 1 98.06 302 ASN A O 1
ATOM 2422 N N . TYR A 1 303 ? -11.961 46.562 26.953 1 97.88 303 TYR A N 1
ATOM 2423 C CA . TYR A 1 303 ? -13.422 46.531 26.953 1 97.88 303 TYR A CA 1
ATOM 2424 C C . TYR A 1 303 ? -13.938 45.688 28.125 1 97.88 303 TYR A C 1
ATOM 2426 O O . TYR A 1 303 ? -15.148 45.625 28.344 1 97.88 303 TYR A O 1
ATOM 2434 N N . ILE A 1 304 ? -13.023 45.156 28.891 1 98.19 304 ILE A N 1
ATOM 2435 C CA . ILE A 1 304 ? -13.469 44.438 30.078 1 98.19 304 ILE A CA 1
ATOM 2436 C C . ILE A 1 304 ? -13.797 45.438 31.203 1 98.19 304 ILE A C 1
ATOM 2438 O O . ILE A 1 304 ? -14.352 45.031 32.219 1 98.19 304 ILE A O 1
ATOM 2442 N N . PHE A 1 305 ? -13.484 46.688 30.969 1 97.38 305 PHE A N 1
ATOM 2443 C CA . PHE A 1 305 ? -13.75 47.75 31.938 1 97.38 305 PHE A CA 1
ATOM 2444 C C . PHE A 1 305 ? -14.742 48.75 31.375 1 97.38 305 PHE A C 1
ATOM 2446 O O . PHE A 1 305 ? -14.852 48.906 30.156 1 97.38 305 PHE A O 1
ATOM 2453 N N . SER A 1 306 ? -15.484 49.375 32.281 1 95 306 SER A N 1
ATOM 2454 C CA . SER A 1 306 ? -16.25 50.562 31.969 1 95 306 SER A CA 1
ATOM 2455 C C . SER A 1 306 ? -16.422 51.438 33.219 1 95 306 SER A C 1
ATOM 2457 O O . SER A 1 306 ? -17.516 51.469 33.812 1 95 306 SER A O 1
ATOM 2459 N N . ASP A 1 307 ? -15.453 52.219 33.562 1 90.44 307 ASP A N 1
ATOM 2460 C CA . ASP A 1 307 ? -15.57 53.094 34.688 1 90.44 307 ASP A CA 1
ATOM 2461 C C . ASP A 1 307 ? -16.328 54.375 34.344 1 90.44 307 ASP A C 1
ATOM 2463 O O . ASP A 1 307 ? -16.453 54.719 33.156 1 90.44 307 ASP A O 1
ATOM 2467 N N . PRO A 1 308 ? -16.906 55.031 35.344 1 90.06 308 PRO A N 1
ATOM 2468 C CA . PRO A 1 308 ? -17.531 56.312 35.031 1 90.06 308 PRO A CA 1
ATOM 2469 C C . PRO A 1 308 ? -16.516 57.344 34.562 1 90.06 308 PRO A C 1
ATOM 2471 O O . PRO A 1 308 ? -15.344 57.312 34.938 1 90.06 308 PRO A O 1
ATOM 2474 N N . LEU A 1 309 ? -17.047 58.25 33.812 1 88.44 309 LEU A N 1
ATOM 2475 C CA . LEU A 1 309 ? -16.203 59.344 33.375 1 88.44 309 LEU A CA 1
ATOM 2476 C C . LEU A 1 309 ? -15.742 60.188 34.562 1 88.44 309 LEU A C 1
ATOM 2478 O O . LEU A 1 309 ? -16.5 60.406 35.5 1 88.44 309 LEU A O 1
ATOM 2482 N N . LYS A 1 310 ? -14.57 60.562 34.406 1 84.62 310 LYS A N 1
ATOM 2483 C CA . LYS A 1 310 ? -13.992 61.406 35.438 1 84.62 310 LYS A CA 1
ATOM 2484 C C . LYS A 1 310 ? -14.047 62.875 35 1 84.62 310 LYS A C 1
ATOM 2486 O O . LYS A 1 310 ? -13.227 63.344 34.219 1 84.62 310 LYS A O 1
ATOM 2491 N N . PRO A 1 311 ? -14.93 63.625 35.625 1 80.5 311 PRO A N 1
ATOM 2492 C CA . PRO A 1 311 ? -15.172 65 35.156 1 80.5 311 PRO A CA 1
ATOM 2493 C C . PRO A 1 311 ? -13.938 65.875 35.281 1 80.5 311 PRO A C 1
ATOM 2495 O O . PRO A 1 311 ? -13.805 66.875 34.562 1 80.5 311 PRO A O 1
ATOM 2498 N N . ASP A 1 312 ? -13.031 65.625 36.156 1 83.19 312 ASP A N 1
ATOM 2499 C CA . ASP A 1 312 ? -11.883 66.438 36.438 1 83.19 312 ASP A CA 1
ATOM 2500 C C . ASP A 1 312 ? -10.742 66.188 35.469 1 83.19 312 ASP A C 1
ATOM 2502 O O . ASP A 1 312 ? -9.742 66.938 35.438 1 83.19 312 ASP A O 1
ATOM 2506 N N . LEU A 1 313 ? -11 65.312 34.594 1 84.25 313 LEU A N 1
ATOM 2507 C CA . LEU A 1 313 ? -9.945 65 33.656 1 84.25 313 LEU A CA 1
ATOM 2508 C C . LEU A 1 313 ? -10.141 65.812 32.344 1 84.25 313 LEU A C 1
ATOM 2510 O O . LEU A 1 313 ? -11.273 66.125 31.984 1 84.25 313 LEU A O 1
ATOM 2514 N N . PRO A 1 314 ? -8.93 66.125 31.75 1 82 314 PRO A N 1
ATOM 2515 C CA . PRO A 1 314 ? -9.062 66.75 30.453 1 82 314 PRO A CA 1
ATOM 2516 C C . PRO A 1 314 ? -9.938 66 29.469 1 82 314 PRO A C 1
ATOM 2518 O O . PRO A 1 314 ? -9.867 64.75 29.422 1 82 314 PRO A O 1
ATOM 2521 N N . GLN A 1 315 ? -10.664 66.812 28.719 1 77.62 315 GLN A N 1
ATOM 2522 C CA . GLN A 1 315 ? -11.633 66.125 27.844 1 77.62 315 GLN A CA 1
ATOM 2523 C C . GLN A 1 315 ? -11.047 65.938 26.438 1 77.62 315 GLN A C 1
ATOM 2525 O O . GLN A 1 315 ? -11.586 65.188 25.656 1 77.62 315 GLN A O 1
ATOM 2530 N N . ASP A 1 316 ? -10 66.625 26.141 1 81 316 ASP A N 1
ATOM 2531 C CA . ASP A 1 316 ? -9.406 66.5 24.812 1 81 316 ASP A CA 1
ATOM 2532 C C . ASP A 1 316 ? -8.367 65.375 24.75 1 81 316 ASP A C 1
ATOM 2534 O O . ASP A 1 316 ? -8.398 64.562 23.859 1 81 316 ASP A O 1
ATOM 2538 N N . ARG A 1 317 ? -7.426 65.5 25.688 1 88.38 317 ARG A N 1
ATOM 2539 C CA . ARG A 1 317 ? -6.332 64.5 25.797 1 88.38 317 ARG A CA 1
ATOM 2540 C C . ARG A 1 317 ? -5.871 64.375 27.234 1 88.38 317 ARG A C 1
ATOM 2542 O O . ARG A 1 317 ? -5.672 65.375 27.938 1 88.38 317 ARG A O 1
ATOM 2549 N N . ILE A 1 318 ? -5.773 63.094 27.578 1 89.94 318 ILE A N 1
ATOM 2550 C CA . ILE A 1 318 ? -5.258 62.812 28.906 1 89.94 318 ILE A CA 1
ATOM 2551 C C . ILE A 1 318 ? -3.844 62.25 28.812 1 89.94 318 ILE A C 1
ATOM 2553 O O . ILE A 1 318 ? -3.609 61.281 28.109 1 89.94 318 ILE A O 1
ATOM 2557 N N . ASP A 1 319 ? -2.904 62.906 29.5 1 91.62 319 ASP A N 1
ATOM 2558 C CA . ASP A 1 319 ? -1.562 62.344 29.656 1 91.62 319 ASP A CA 1
ATOM 2559 C C . ASP A 1 319 ? -1.531 61.25 30.719 1 91.62 319 ASP A C 1
ATOM 2561 O O . ASP A 1 319 ? -1.559 61.562 31.922 1 91.62 319 ASP A O 1
ATOM 2565 N N . MET A 1 320 ? -1.367 60.062 30.297 1 90.06 320 MET A N 1
ATOM 2566 C CA . MET A 1 320 ? -1.534 58.906 31.188 1 90.06 320 MET A CA 1
ATOM 2567 C C . MET A 1 320 ? -0.259 58.656 31.969 1 90.06 320 MET A C 1
ATOM 2569 O O . MET A 1 320 ? -0.285 57.938 32.969 1 90.06 320 MET A O 1
ATOM 2573 N N . LEU A 1 321 ? 0.842 59.188 31.609 1 85.5 321 LEU A N 1
ATOM 2574 C CA . LEU A 1 321 ? 2.098 59 32.312 1 85.5 321 LEU A CA 1
ATOM 2575 C C . LEU A 1 321 ? 2.219 60 33.469 1 85.5 321 LEU A C 1
ATOM 2577 O O . LEU A 1 321 ? 2.725 59.688 34.531 1 85.5 321 LEU A O 1
ATOM 2581 N N . ALA A 1 322 ? 1.719 61.094 33.156 1 80.75 322 ALA A N 1
ATOM 2582 C CA . ALA A 1 322 ? 1.812 62.156 34.156 1 80.75 322 ALA A CA 1
ATOM 2583 C C . ALA A 1 322 ? 0.782 61.969 35.25 1 80.75 322 ALA A C 1
ATOM 2585 O O . ALA A 1 322 ? 1.044 62.312 36.438 1 80.75 322 ALA A O 1
ATOM 2586 N N . ASN A 1 323 ? -0.333 61.406 35.094 1 72.88 323 ASN A N 1
ATOM 2587 C CA . ASN A 1 323 ? -1.441 61.406 36.031 1 72.88 323 ASN A CA 1
ATOM 2588 C C . ASN A 1 323 ? -1.763 59.969 36.5 1 72.88 323 ASN A C 1
ATOM 2590 O O . ASN A 1 323 ? -2.498 59.781 37.469 1 72.88 323 ASN A O 1
ATOM 2594 N N . ASP A 1 324 ? -1.055 59.062 36.25 1 76 324 ASP A N 1
ATOM 2595 C CA . ASP A 1 324 ? -1.318 57.656 36.438 1 76 324 ASP A CA 1
ATOM 2596 C C . ASP A 1 324 ? -2.791 57.406 36.781 1 76 324 ASP A C 1
ATOM 2598 O O . ASP A 1 324 ? -3.113 56.75 37.781 1 76 324 ASP A O 1
ATOM 2602 N N . VAL A 1 325 ? -3.721 57.844 36.125 1 86.81 325 VAL A N 1
ATOM 2603 C CA . VAL A 1 325 ? -5.16 57.812 36.344 1 86.81 325 VAL A CA 1
ATOM 2604 C C . VAL A 1 325 ? -5.777 56.594 35.656 1 86.81 325 VAL A C 1
ATOM 2606 O O . VAL A 1 325 ? -6.984 56.375 35.75 1 86.81 325 VAL A O 1
ATOM 2609 N N . GLY A 1 326 ? -4.992 55.906 35.031 1 93.31 326 GLY A N 1
ATOM 2610 C CA . GLY A 1 326 ? -5.5 54.781 34.281 1 93.31 326 GLY A CA 1
ATOM 2611 C C . GLY A 1 326 ? -5.906 53.594 35.156 1 93.31 326 GLY A C 1
ATOM 2612 O O . GLY A 1 326 ? -5.457 53.5 36.312 1 93.31 326 GLY A O 1
ATOM 2613 N N . ILE A 1 327 ? -6.836 52.75 34.656 1 95.94 327 ILE A N 1
ATOM 2614 C CA . ILE A 1 327 ? -7.273 51.531 35.344 1 95.94 327 ILE A CA 1
ATOM 2615 C C . ILE A 1 327 ? -6.113 50.562 35.469 1 95.94 327 ILE A C 1
ATOM 2617 O O . ILE A 1 327 ? -5.414 50.312 34.469 1 95.94 327 ILE A O 1
ATOM 2621 N N . LYS A 1 328 ? -5.887 49.969 36.594 1 96.56 328 LYS A N 1
ATOM 2622 C CA . LYS A 1 328 ? -4.781 49.062 36.844 1 96.56 328 LYS A CA 1
ATOM 2623 C C . LYS A 1 328 ? -5.207 47.625 36.594 1 96.56 328 LYS A C 1
ATOM 2625 O O . LYS A 1 328 ? -6.398 47.312 36.469 1 96.56 328 LYS A O 1
ATOM 2630 N N . GLU A 1 329 ? -4.25 46.688 36.5 1 97.31 329 GLU A N 1
ATOM 2631 C CA . GLU A 1 329 ? -4.484 45.312 36.094 1 97.31 329 GLU A CA 1
ATOM 2632 C C . GLU A 1 329 ? -5.316 44.562 37.125 1 97.31 329 GLU A C 1
ATOM 2634 O O . GLU A 1 329 ? -6.023 43.625 36.781 1 97.31 329 GLU A O 1
ATOM 2639 N N . ASP A 1 330 ? -5.246 44.969 38.344 1 96.31 330 ASP A N 1
ATOM 2640 C CA . ASP A 1 330 ? -5.93 44.25 39.406 1 96.31 330 ASP A CA 1
ATOM 2641 C C . ASP A 1 330 ? -7.316 44.844 39.688 1 96.31 330 ASP A C 1
ATOM 2643 O O . ASP A 1 330 ? -8.031 44.375 40.562 1 96.31 330 ASP A O 1
ATOM 2647 N N . ALA A 1 331 ? -7.727 45.844 38.906 1 96.94 331 ALA A N 1
ATOM 2648 C CA . ALA A 1 331 ? -9.047 46.438 39.062 1 96.94 331 ALA A CA 1
ATOM 2649 C C . ALA A 1 331 ? -10.148 45.438 38.719 1 96.94 331 ALA A C 1
ATOM 2651 O O . ALA A 1 331 ? -9.953 44.562 37.875 1 96.94 331 ALA A O 1
ATOM 2652 N N . ARG A 1 332 ? -11.289 45.594 39.375 1 96.81 332 ARG A N 1
ATOM 2653 C CA . ARG A 1 332 ? -12.422 44.719 39.125 1 96.81 332 ARG A CA 1
ATOM 2654 C C . ARG A 1 332 ? -13.039 45 37.75 1 96.81 332 ARG A C 1
ATOM 2656 O O . ARG A 1 332 ? -13.422 46.125 37.469 1 96.81 332 ARG A O 1
ATOM 2663 N N . PRO A 1 333 ? -13.156 44 37 1 97.12 333 PRO A N 1
ATOM 2664 C CA . PRO A 1 333 ? -13.781 44.219 35.688 1 97.12 333 PRO A CA 1
ATOM 2665 C C . PRO A 1 333 ? -15.266 44.562 35.781 1 97.12 333 PRO A C 1
ATOM 2667 O O . PRO A 1 333 ? -15.938 44.156 36.719 1 97.12 333 PRO A O 1
ATOM 2670 N N . ASN A 1 334 ? -15.773 45.312 34.875 1 96.19 334 ASN A N 1
ATOM 2671 C CA . ASN A 1 334 ? -17.172 45.688 34.75 1 96.19 334 ASN A CA 1
ATOM 2672 C C . ASN A 1 334 ? -17.594 45.812 33.281 1 96.19 334 ASN A C 1
ATOM 2674 O O . ASN A 1 334 ? -17.875 46.906 32.812 1 96.19 334 ASN A O 1
ATOM 2678 N N . CYS A 1 335 ? -17.797 44.719 32.625 1 96.5 335 CYS A N 1
ATOM 2679 C CA . CYS A 1 335 ? -18.062 44.656 31.203 1 96.5 335 CYS A CA 1
ATOM 2680 C C . CYS A 1 335 ? -19.453 45.188 30.875 1 96.5 335 CYS A C 1
ATOM 2682 O O . CYS A 1 335 ? -20.406 44.938 31.609 1 96.5 335 CYS A O 1
ATOM 2684 N N . VAL A 1 336 ? -19.531 45.812 29.75 1 96.56 336 VAL A N 1
ATOM 2685 C CA . VAL A 1 336 ? -20.828 46.406 29.422 1 96.56 336 VAL A CA 1
ATOM 2686 C C . VAL A 1 336 ? -21.328 45.812 28.109 1 96.56 336 VAL A C 1
ATOM 2688 O O . VAL A 1 336 ? -22.422 46.156 27.641 1 96.56 336 VAL A O 1
ATOM 2691 N N . ASN A 1 337 ? -20.594 44.969 27.469 1 97.06 337 ASN A N 1
ATOM 2692 C CA . ASN A 1 337 ? -20.984 44.344 26.219 1 97.06 337 ASN A CA 1
ATOM 2693 C C . ASN A 1 337 ? -20.484 42.906 26.125 1 97.06 337 ASN A C 1
ATOM 2695 O O . ASN A 1 337 ? -19.719 42.469 26.969 1 97.06 337 ASN A O 1
ATOM 2699 N N . VAL A 1 338 ? -20.875 42.188 25.094 1 98 338 VAL A N 1
ATOM 2700 C CA . VAL A 1 338 ? -20.594 40.781 24.922 1 98 338 VAL A CA 1
ATOM 2701 C C . VAL A 1 338 ? -19.125 40.562 24.562 1 98 338 VAL A C 1
ATOM 2703 O O . VAL A 1 338 ? -18.484 39.625 25.016 1 98 338 VAL A O 1
ATOM 2706 N N . TYR A 1 339 ? -18.531 41.406 23.781 1 97.94 339 TYR A N 1
ATOM 2707 C CA . TYR A 1 339 ? -17.125 41.344 23.406 1 97.94 339 TYR A CA 1
ATOM 2708 C C . TYR A 1 339 ? -16.234 41.344 24.625 1 97.94 339 TYR A C 1
ATOM 2710 O O . TYR A 1 339 ? -15.414 40.469 24.828 1 97.94 339 TYR A O 1
ATOM 2718 N N . GLY A 1 340 ? -16.422 42.375 25.453 1 98.19 340 GLY A N 1
ATOM 2719 C CA . GLY A 1 340 ? -15.648 42.469 26.672 1 98.19 340 GLY A CA 1
ATOM 2720 C C . GLY A 1 340 ? -15.812 41.281 27.594 1 98.19 340 GLY A C 1
ATOM 2721 O O . GLY A 1 340 ? -14.828 40.781 28.141 1 98.19 340 GLY A O 1
ATOM 2722 N N . LYS A 1 341 ? -17.062 40.875 27.703 1 98.38 341 LYS A N 1
ATOM 2723 C CA . LYS A 1 341 ? -17.344 39.75 28.578 1 98.38 341 LYS A CA 1
ATOM 2724 C C . LYS A 1 341 ? -16.703 38.469 28.062 1 98.38 341 LYS A C 1
ATOM 2726 O O . LYS A 1 341 ? -16.172 37.656 28.844 1 98.38 341 LYS A O 1
ATOM 2731 N N . SER A 1 342 ? -16.812 38.219 26.797 1 98.44 342 SER A N 1
ATOM 2732 C CA . SER A 1 342 ? -16.234 37 26.219 1 98.44 342 SER A CA 1
ATOM 2733 C C . SER A 1 342 ? -14.719 37 26.375 1 98.44 342 SER A C 1
ATOM 2735 O O . SER A 1 342 ? -14.125 35.938 26.641 1 98.44 342 SER A O 1
ATOM 2737 N N . LYS A 1 343 ? -14.07 38.125 26.25 1 98.5 343 LYS A N 1
ATOM 2738 C CA . LYS A 1 343 ? -12.625 38.219 26.406 1 98.5 343 LYS A CA 1
ATOM 2739 C C . LYS A 1 343 ? -12.227 38.062 27.875 1 98.5 343 LYS A C 1
ATOM 2741 O O . LYS A 1 343 ? -11.188 37.469 28.172 1 98.5 343 LYS A O 1
ATOM 2746 N N . LEU A 1 344 ? -13.047 38.625 28.719 1 98.56 344 LEU A N 1
ATOM 2747 C CA . LEU A 1 344 ? -12.797 38.438 30.156 1 98.56 344 LEU A CA 1
ATOM 2748 C C . LEU A 1 344 ? -12.859 36.938 30.516 1 98.56 344 LEU A C 1
ATOM 2750 O O . LEU A 1 344 ? -12.031 36.469 31.297 1 98.56 344 LEU A O 1
ATOM 2754 N N . ASP A 1 345 ? -13.867 36.312 30.016 1 98.31 345 ASP A N 1
ATOM 2755 C CA . ASP A 1 345 ? -14.008 34.906 30.281 1 98.31 345 ASP A CA 1
ATOM 2756 C C . ASP A 1 345 ? -12.812 34.125 29.75 1 98.31 345 ASP A C 1
ATOM 2758 O O . ASP A 1 345 ? -12.398 33.125 30.344 1 98.31 345 ASP A O 1
ATOM 2762 N N . SER A 1 346 ? -12.281 34.562 28.672 1 97.88 346 SER A N 1
ATOM 2763 C CA . SER A 1 346 ? -11.078 33.938 28.125 1 97.88 346 SER A CA 1
ATOM 2764 C C . SER A 1 346 ? -9.898 34.094 29.078 1 97.88 346 SER A C 1
ATOM 2766 O O . SER A 1 346 ? -9.117 33.156 29.266 1 97.88 346 SER A O 1
ATOM 2768 N N . GLU A 1 347 ? -9.742 35.281 29.625 1 97.88 347 GLU A N 1
ATOM 2769 C CA . GLU A 1 347 ? -8.688 35.5 30.609 1 97.88 347 GLU A CA 1
ATOM 2770 C C . GLU A 1 347 ? -8.812 34.5 31.766 1 97.88 347 GLU A C 1
ATOM 2772 O O . GLU A 1 347 ? -7.812 33.906 32.188 1 97.88 347 GLU A O 1
ATOM 2777 N N . LYS A 1 348 ? -10.008 34.344 32.188 1 97.38 348 LYS A N 1
ATOM 2778 C CA . LYS A 1 348 ? -10.266 33.5 33.344 1 97.38 348 LYS A CA 1
ATOM 2779 C C . LYS A 1 348 ? -9.906 32.062 33.062 1 97.38 348 LYS A C 1
ATOM 2781 O O . LYS A 1 348 ? -9.242 31.391 33.875 1 97.38 348 LYS A O 1
ATOM 2786 N N . VAL A 1 349 ? -10.336 31.609 31.953 1 96.5 349 VAL A N 1
ATOM 2787 C CA . VAL A 1 349 ? -10.086 30.219 31.625 1 96.5 349 VAL A CA 1
ATOM 2788 C C . VAL A 1 349 ? -8.586 29.984 31.453 1 96.5 349 VAL A C 1
ATOM 2790 O O . VAL A 1 349 ? -8.078 28.922 31.812 1 96.5 349 VAL A O 1
ATOM 2793 N N . LEU A 1 350 ? -7.871 30.938 30.891 1 96.69 350 LEU A N 1
ATOM 2794 C CA . LEU A 1 350 ? -6.43 30.812 30.719 1 96.69 350 LEU A CA 1
ATOM 2795 C C . LEU A 1 350 ? -5.711 30.828 32.062 1 96.69 350 LEU A C 1
ATOM 2797 O O . LEU A 1 350 ? -4.805 30.016 32.281 1 96.69 350 LEU A O 1
ATOM 2801 N N . GLN A 1 351 ? -6.109 31.703 32.875 1 95.31 351 GLN A N 1
ATOM 2802 C CA . GLN A 1 351 ? -5.473 31.828 34.188 1 95.31 351 GLN A CA 1
ATOM 2803 C C . GLN A 1 351 ? -5.719 30.578 35.031 1 95.31 351 GLN A C 1
ATOM 2805 O O . GLN A 1 351 ? -4.836 30.141 35.75 1 95.31 351 GLN A O 1
ATOM 2810 N N . ASP A 1 352 ? -6.879 30.062 34.938 1 95.38 352 ASP A N 1
ATOM 2811 C CA . ASP A 1 352 ? -7.227 28.844 35.688 1 95.38 352 ASP A CA 1
ATOM 2812 C C . ASP A 1 352 ? -6.438 27.641 35.156 1 95.38 352 ASP A C 1
ATOM 2814 O O . ASP A 1 352 ? -6.055 26.766 35.938 1 95.38 352 ASP A O 1
ATOM 2818 N N . ASN A 1 353 ? -6.23 27.672 33.938 1 93.44 353 ASN A N 1
ATOM 2819 C CA . ASN A 1 353 ? -5.598 26.516 33.281 1 93.44 353 ASN A CA 1
ATOM 2820 C C . ASN A 1 353 ? -4.078 26.578 33.406 1 93.44 353 ASN A C 1
ATOM 2822 O O . ASN A 1 353 ? -3.426 25.562 33.656 1 93.44 353 ASN A O 1
ATOM 2826 N N . ASP A 1 354 ? -3.523 27.781 33.156 1 92.75 354 ASP A N 1
ATOM 2827 C CA . ASP A 1 354 ? -2.07 27.922 33.156 1 92.75 354 ASP A CA 1
ATOM 2828 C C . ASP A 1 354 ? -1.657 29.281 33.719 1 92.75 354 ASP A C 1
ATOM 2830 O O . ASP A 1 354 ? -1.644 30.281 33 1 92.75 354 ASP A O 1
ATOM 2834 N N . PRO A 1 355 ? -1.121 29.25 34.812 1 91.94 355 PRO A N 1
ATOM 2835 C CA . PRO A 1 355 ? -0.684 30.516 35.438 1 91.94 355 PRO A CA 1
ATOM 2836 C C . PRO A 1 355 ? 0.535 31.109 34.75 1 91.94 355 PRO A C 1
ATOM 2838 O O . PRO A 1 355 ? 0.867 32.281 34.969 1 91.94 355 PRO A O 1
ATOM 2841 N N . ASN A 1 356 ? 1.158 30.359 33.938 1 94.94 356 ASN A N 1
ATOM 2842 C CA . ASN A 1 356 ? 2.342 30.859 33.25 1 94.94 356 ASN A CA 1
ATOM 2843 C C . ASN A 1 356 ? 1.972 31.594 31.969 1 94.94 356 ASN A C 1
ATOM 2845 O O . ASN A 1 356 ? 2.83 32.188 31.312 1 94.94 356 ASN A O 1
ATOM 2849 N N . ALA A 1 357 ? 0.757 31.625 31.578 1 97.81 357 ALA A N 1
ATOM 2850 C CA . ALA A 1 357 ? 0.313 32.344 30.391 1 97.81 357 ALA A CA 1
ATOM 2851 C C . ALA A 1 357 ? 0.511 33.844 30.547 1 97.81 357 ALA A C 1
ATOM 2853 O O . ALA A 1 357 ? 0.455 34.375 31.656 1 97.81 357 ALA A O 1
ATOM 2854 N N . LEU A 1 358 ? 0.849 34.5 29.469 1 98.56 358 LEU A N 1
ATOM 2855 C CA . LEU A 1 358 ? 0.938 35.938 29.422 1 98.56 358 LEU A CA 1
ATOM 2856 C C . LEU A 1 358 ? -0.294 36.531 28.75 1 98.56 358 LEU A C 1
ATOM 2858 O O . LEU A 1 358 ? -0.6 36.219 27.594 1 98.56 358 LEU A O 1
ATOM 2862 N N . ILE A 1 359 ? -1.005 37.344 29.469 1 98.69 359 ILE A N 1
ATOM 2863 C CA . ILE A 1 359 ? -2.207 37.969 28.953 1 98.69 359 ILE A CA 1
ATOM 2864 C C . ILE A 1 359 ? -1.956 39.469 28.812 1 98.69 359 ILE A C 1
ATOM 2866 O O . ILE A 1 359 ? -1.613 40.156 29.781 1 98.69 359 ILE A O 1
ATOM 2870 N N . ILE A 1 360 ? -2.125 39.938 27.641 1 98.75 360 ILE A N 1
ATOM 2871 C CA . ILE A 1 360 ? -1.899 41.375 27.344 1 98.75 360 ILE A CA 1
ATOM 2872 C C . ILE A 1 360 ? -3.234 42.062 27.078 1 98.75 360 ILE A C 1
ATOM 2874 O O . ILE A 1 360 ? -3.934 41.719 26.109 1 98.75 360 ILE A O 1
ATOM 2878 N N . ARG A 1 361 ? -3.584 42.969 27.922 1 98.75 361 ARG A N 1
ATOM 2879 C CA . ARG A 1 361 ? -4.723 43.844 27.656 1 98.75 361 ARG A CA 1
ATOM 2880 C C . ARG A 1 361 ? -4.293 45.094 26.875 1 98.75 361 ARG A C 1
ATOM 2882 O O . ARG A 1 361 ? -3.412 45.844 27.312 1 98.75 361 ARG A O 1
ATOM 2889 N N . THR A 1 362 ? -4.875 45.219 25.719 1 98.25 362 THR A N 1
ATOM 2890 C CA . THR A 1 362 ? -4.516 46.344 24.859 1 98.25 362 THR A CA 1
ATOM 2891 C C . THR A 1 362 ? -5.762 47.094 24.391 1 98.25 362 THR A C 1
ATOM 2893 O O . THR A 1 362 ? -6.875 46.781 24.812 1 98.25 362 THR A O 1
ATOM 2896 N N . SER A 1 363 ? -5.555 48.219 23.609 1 96.69 363 SER A N 1
ATOM 2897 C CA . SER A 1 363 ? -6.684 49.062 23.219 1 96.69 363 SER A CA 1
ATOM 2898 C C . SER A 1 363 ? -6.367 49.875 21.984 1 96.69 363 SER A C 1
ATOM 2900 O O . SER A 1 363 ? -5.254 50.375 21.828 1 96.69 363 SER A O 1
ATOM 2902 N N . GLY A 1 364 ? -7.301 50 21.109 1 95.44 364 GLY A N 1
ATOM 2903 C CA . GLY A 1 364 ? -7.262 50.906 19.969 1 95.44 364 GLY A CA 1
ATOM 2904 C C . GLY A 1 364 ? -5.984 50.781 19.156 1 95.44 364 GLY A C 1
ATOM 2905 O O . GLY A 1 364 ? -5.289 51.781 18.938 1 95.44 364 GLY A O 1
ATOM 2906 N N . VAL A 1 365 ? -5.664 49.594 18.734 1 96.69 365 VAL A N 1
ATOM 2907 C CA . VAL A 1 365 ? -4.422 49.344 18.016 1 96.69 365 VAL A CA 1
ATOM 2908 C C . VAL A 1 365 ? -4.469 50.031 16.656 1 96.69 365 VAL A C 1
ATOM 2910 O O . VAL A 1 365 ? -5.434 49.906 15.906 1 96.69 365 VAL A O 1
ATOM 2913 N N . PHE A 1 366 ? -3.412 50.844 16.375 1 96 366 PHE A N 1
ATOM 2914 C CA . PHE A 1 366 ? -3.326 51.5 15.078 1 96 366 PHE A CA 1
ATOM 2915 C C . PHE A 1 366 ? -1.907 51.438 14.523 1 96 366 PHE A C 1
ATOM 2917 O O . PHE A 1 366 ? -0.959 51.188 15.266 1 96 366 PHE A O 1
ATOM 2924 N N . GLY A 1 367 ? -1.74 51.594 13.289 1 93.88 367 GLY A N 1
ATOM 2925 C CA . GLY A 1 367 ? -0.487 51.5 12.555 1 93.88 367 GLY A CA 1
ATOM 2926 C C . GLY A 1 367 ? -0.636 50.844 11.195 1 93.88 367 GLY A C 1
ATOM 2927 O O . GLY A 1 367 ? -1.752 50.688 10.703 1 93.88 367 GLY A O 1
ATOM 2928 N N . HIS A 1 368 ? 0.469 50.531 10.664 1 90.38 368 HIS A N 1
ATOM 2929 C CA . HIS A 1 368 ? 0.412 49.938 9.336 1 90.38 368 HIS A CA 1
ATOM 2930 C C . HIS A 1 368 ? -0.315 48.594 9.367 1 90.38 368 HIS A C 1
ATOM 2932 O O . HIS A 1 368 ? 0.01 47.719 10.18 1 90.38 368 HIS A O 1
ATOM 2938 N N . ASP A 1 369 ? -1.21 48.469 8.609 1 86.56 369 ASP A N 1
ATOM 2939 C CA . ASP A 1 369 ? -2.023 47.281 8.383 1 86.56 369 ASP A CA 1
ATOM 2940 C C . ASP A 1 369 ? -2.332 47.094 6.895 1 86.56 369 ASP A C 1
ATOM 2942 O O . ASP A 1 369 ? -2.836 48 6.246 1 86.56 369 ASP A O 1
ATOM 2946 N N . SER A 1 370 ? -2.021 45.938 6.363 1 83.94 370 SER A N 1
ATOM 2947 C CA . SER A 1 370 ? -2.186 45.719 4.93 1 83.94 370 SER A CA 1
ATOM 2948 C C . SER A 1 370 ? -3.65 45.812 4.52 1 83.94 370 SER A C 1
ATOM 2950 O O . SER A 1 370 ? -3.961 46.156 3.375 1 83.94 370 SER A O 1
ATOM 2952 N N . LYS A 1 371 ? -4.543 45.562 5.445 1 86.44 371 LYS A N 1
ATOM 2953 C CA . LYS A 1 371 ? -5.969 45.594 5.129 1 86.44 371 LYS A CA 1
ATOM 2954 C C . LYS A 1 371 ? -6.543 46.969 5.402 1 86.44 371 LYS A C 1
ATOM 2956 O O . LYS A 1 371 ? -7.688 47.281 5.035 1 86.44 371 LYS A O 1
ATOM 2961 N N . LYS A 1 372 ? -5.812 47.844 5.961 1 87.38 372 LYS A N 1
ATOM 2962 C CA . LYS A 1 372 ? -6.156 49.25 6.219 1 87.38 372 LYS A CA 1
ATOM 2963 C C . LYS A 1 372 ? -7.492 49.344 6.949 1 87.38 372 LYS A C 1
ATOM 2965 O O . LYS A 1 372 ? -8.359 50.125 6.555 1 87.38 372 LYS A O 1
ATOM 2970 N N . ARG A 1 373 ? -7.602 48.625 8.023 1 82.88 373 ARG A N 1
ATOM 2971 C CA . ARG A 1 373 ? -8.914 48.562 8.656 1 82.88 373 ARG A CA 1
ATOM 2972 C C . ARG A 1 373 ? -8.945 49.344 9.961 1 82.88 373 ARG A C 1
ATOM 2974 O O . ARG A 1 373 ? -10.023 49.625 10.492 1 82.88 373 ARG A O 1
ATOM 2981 N N . ASN A 1 374 ? -7.746 49.781 10.453 1 91.5 374 ASN A N 1
ATOM 2982 C CA . ASN A 1 374 ? -7.805 50.375 11.781 1 91.5 374 ASN A CA 1
ATOM 2983 C C . ASN A 1 374 ? -8.383 51.781 11.75 1 91.5 374 ASN A C 1
ATOM 2985 O O . ASN A 1 374 ? -8.609 52.344 10.672 1 91.5 374 ASN A O 1
ATOM 2989 N N . PHE A 1 375 ? -8.609 52.375 12.922 1 93.62 375 PHE A N 1
ATOM 2990 C CA . PHE A 1 375 ? -9.367 53.594 13.109 1 93.62 375 PHE A CA 1
ATOM 2991 C C . PHE A 1 375 ? -8.711 54.75 12.352 1 93.62 375 PHE A C 1
ATOM 2993 O O . PHE A 1 375 ? -9.406 55.594 11.789 1 93.62 375 PHE A O 1
ATOM 3000 N N . VAL A 1 376 ? -7.406 54.812 12.312 1 94.88 376 VAL A N 1
ATOM 3001 C CA . VAL A 1 376 ? -6.688 55.875 11.648 1 94.88 376 VAL A CA 1
ATOM 3002 C C . VAL A 1 376 ? -6.992 55.875 10.156 1 94.88 376 VAL A C 1
ATOM 3004 O O . VAL A 1 376 ? -7.285 56.906 9.57 1 94.88 376 VAL A O 1
ATOM 3007 N N . TYR A 1 377 ? -6.969 54.75 9.594 1 94 377 TYR A N 1
ATOM 3008 C CA . TYR A 1 377 ? -7.312 54.625 8.18 1 94 377 TYR A CA 1
ATOM 3009 C C . TYR A 1 377 ? -8.758 55.031 7.922 1 94 377 TYR A C 1
ATOM 3011 O O . TYR A 1 377 ? -9.055 55.656 6.902 1 94 377 TYR A O 1
ATOM 3019 N N . GLN A 1 378 ? -9.609 54.656 8.797 1 93.94 378 GLN A N 1
ATOM 3020 C CA . GLN A 1 378 ? -11.023 55 8.656 1 93.94 378 GLN A CA 1
ATOM 3021 C C . GLN A 1 378 ? -11.242 56.5 8.672 1 93.94 378 GLN A C 1
ATOM 3023 O O . GLN A 1 378 ? -12 57.031 7.855 1 93.94 378 GLN A O 1
ATOM 3028 N N . VAL A 1 379 ? -10.609 57.156 9.586 1 95.69 379 VAL A N 1
ATOM 3029 C CA . VAL A 1 379 ? -10.727 58.594 9.695 1 95.69 379 VAL A CA 1
ATOM 3030 C C . VAL A 1 379 ? -10.211 59.25 8.414 1 95.69 379 VAL A C 1
ATOM 3032 O O . VAL A 1 379 ? -10.914 60.062 7.801 1 95.69 379 VAL A O 1
ATOM 3035 N N . ILE A 1 380 ? -9.031 58.906 8.07 1 94.31 380 ILE A N 1
ATOM 3036 C CA . ILE A 1 380 ? -8.406 59.5 6.895 1 94.31 380 ILE A CA 1
ATOM 3037 C C . ILE A 1 380 ? -9.266 59.219 5.66 1 94.31 380 ILE A C 1
ATOM 3039 O O . ILE A 1 380 ? -9.523 60.125 4.863 1 94.31 380 ILE A O 1
ATOM 3043 N N . GLY A 1 381 ? -9.68 58.031 5.469 1 94.12 381 GLY A N 1
ATOM 3044 C CA . GLY A 1 381 ? -10.484 57.656 4.316 1 94.12 381 GLY A CA 1
ATOM 3045 C C . GLY A 1 381 ? -11.781 58.438 4.211 1 94.12 381 GLY A C 1
ATOM 3046 O O . GLY A 1 381 ? -12.156 58.875 3.127 1 94.12 381 GLY A O 1
ATOM 3047 N N . ASN A 1 382 ? -12.469 58.562 5.324 1 95.12 382 ASN A N 1
ATOM 3048 C CA . ASN A 1 382 ? -13.719 59.312 5.324 1 95.12 382 ASN A CA 1
ATOM 3049 C C . ASN A 1 382 ? -13.492 60.781 5.004 1 95.12 382 ASN A C 1
ATOM 3051 O O . ASN A 1 382 ? -14.211 61.344 4.191 1 95.12 382 ASN A O 1
ATOM 3055 N N . LEU A 1 383 ? -12.539 61.375 5.625 1 95.81 383 LEU A N 1
ATOM 3056 C CA . LEU A 1 383 ? -12.289 62.812 5.461 1 95.81 383 LEU A CA 1
ATOM 3057 C C . LEU A 1 383 ? -11.805 63.125 4.051 1 95.81 383 LEU A C 1
ATOM 3059 O O . LEU A 1 383 ? -12.203 64.125 3.459 1 95.81 383 LEU A O 1
ATOM 3063 N N . LEU A 1 384 ? -10.961 62.312 3.541 1 94.44 384 LEU A N 1
ATOM 3064 C CA . LEU A 1 384 ? -10.508 62.5 2.166 1 94.44 384 LEU A CA 1
ATOM 3065 C C . LEU A 1 384 ? -11.672 62.344 1.19 1 94.44 384 LEU A C 1
ATOM 3067 O O . LEU A 1 384 ? -11.695 63 0.142 1 94.44 384 LEU A O 1
ATOM 3071 N N . GLY A 1 385 ? -12.609 61.531 1.508 1 94.81 385 GLY A N 1
ATOM 3072 C CA . GLY A 1 385 ? -13.773 61.344 0.663 1 94.81 385 GLY A CA 1
ATOM 3073 C C . GLY A 1 385 ? -14.836 62.406 0.848 1 94.81 385 GLY A C 1
ATOM 3074 O O . GLY A 1 385 ? -15.836 62.406 0.123 1 94.81 385 GLY A O 1
ATOM 3075 N N . GLY A 1 386 ? -14.688 63.188 1.79 1 95 386 GLY A N 1
ATOM 3076 C CA . GLY A 1 386 ? -15.641 64.25 2.057 1 95 386 GLY A CA 1
ATOM 3077 C C . GLY A 1 386 ? -16.844 63.781 2.854 1 95 386 GLY A C 1
ATOM 3078 O O . GLY A 1 386 ? -17.891 64.438 2.852 1 95 386 GLY A O 1
ATOM 3079 N N . ASN A 1 387 ? -16.672 62.75 3.477 1 97 387 ASN A N 1
ATOM 3080 C CA . ASN A 1 387 ? -17.797 62.156 4.227 1 97 387 ASN A CA 1
ATOM 3081 C C . ASN A 1 387 ? -17.766 62.594 5.688 1 97 387 ASN A C 1
ATOM 3083 O O . ASN A 1 387 ? -16.688 62.719 6.293 1 97 387 ASN A O 1
ATOM 3087 N N . LYS A 1 388 ? -18.969 62.812 6.246 1 96.25 388 LYS A N 1
ATOM 3088 C CA . LYS A 1 388 ? -19.078 63.062 7.684 1 96.25 388 LYS A CA 1
ATOM 3089 C C . LYS A 1 388 ? -18.922 61.781 8.469 1 96.25 388 LYS A C 1
ATOM 3091 O O . LYS A 1 388 ? -19.344 60.688 8.023 1 96.25 388 LYS A O 1
ATOM 3096 N N . MET A 1 389 ? -18.234 61.969 9.555 1 95.75 389 MET A N 1
ATOM 3097 C CA . MET A 1 389 ? -18.016 60.844 10.438 1 95.75 389 MET A CA 1
ATOM 3098 C C . MET A 1 389 ? -18.406 61.188 11.875 1 95.75 389 MET A C 1
ATOM 3100 O O . MET A 1 389 ? -17.891 62.125 12.445 1 95.75 389 MET A O 1
ATOM 3104 N N . THR A 1 390 ? -19.375 60.375 12.359 1 95.75 390 THR A N 1
ATOM 3105 C CA . THR A 1 390 ? -19.812 60.562 13.742 1 95.75 390 THR A CA 1
ATOM 3106 C C . THR A 1 390 ? -18.906 59.781 14.695 1 95.75 390 THR A C 1
ATOM 3108 O O . THR A 1 390 ? -18.672 58.594 14.5 1 95.75 390 THR A O 1
ATOM 3111 N N . LEU A 1 391 ? -18.375 60.5 15.75 1 95.69 391 LEU A N 1
ATOM 3112 C CA . LEU A 1 391 ? -17.453 59.875 16.703 1 95.69 391 LEU A CA 1
ATOM 3113 C C . LEU A 1 391 ? -17.906 60.125 18.141 1 95.69 391 LEU A C 1
ATOM 3115 O O . LEU A 1 391 ? -18.406 61.219 18.453 1 95.69 391 LEU A O 1
ATOM 3119 N N . LEU A 1 392 ? -17.703 59.188 18.922 1 94.12 392 LEU A N 1
ATOM 3120 C CA . LEU A 1 392 ? -18.156 59.219 20.312 1 94.12 392 LEU A CA 1
ATOM 3121 C C . LEU A 1 392 ? -17.312 60.188 21.141 1 94.12 392 LEU A C 1
ATOM 3123 O O . LEU A 1 392 ? -16.094 60.219 20.984 1 94.12 392 LEU A O 1
ATOM 3127 N N . THR A 1 393 ? -17.953 60.812 22.094 1 94.19 393 THR A N 1
ATOM 3128 C CA . THR A 1 393 ? -17.266 61.781 22.953 1 94.19 393 THR A CA 1
ATOM 3129 C C . THR A 1 393 ? -17.125 61.219 24.375 1 94.19 393 THR A C 1
ATOM 3131 O O . THR A 1 393 ? -16.484 61.844 25.219 1 94.19 393 THR A O 1
ATOM 3134 N N . ASP A 1 394 ? -17.75 60.094 24.578 1 92.62 394 ASP A N 1
ATOM 3135 C CA . ASP A 1 394 ? -17.812 59.594 25.953 1 92.62 394 ASP A CA 1
ATOM 3136 C C . ASP A 1 394 ? -17.188 58.219 26.078 1 92.62 394 ASP A C 1
ATOM 3138 O O . ASP A 1 394 ? -17.469 57.469 27.016 1 92.62 394 ASP A O 1
ATOM 3142 N N . GLU A 1 395 ? -16.438 57.812 25.172 1 93.81 395 GLU A N 1
ATOM 3143 C CA . GLU A 1 395 ? -15.641 56.594 25.234 1 93.81 395 GLU A CA 1
ATOM 3144 C C . GLU A 1 395 ? -14.148 56.938 25.266 1 93.81 395 GLU A C 1
ATOM 3146 O O . GLU A 1 395 ? -13.562 57.281 24.234 1 93.81 395 GLU A O 1
ATOM 3151 N N . ILE A 1 396 ? -13.547 56.75 26.375 1 95.19 396 ILE A N 1
ATOM 3152 C CA . ILE A 1 396 ? -12.164 57.188 26.562 1 95.19 396 ILE A CA 1
ATOM 3153 C C . ILE A 1 396 ? -11.258 55.938 26.641 1 95.19 396 ILE A C 1
ATOM 3155 O O . ILE A 1 396 ? -11.484 55.062 27.453 1 95.19 396 ILE A O 1
ATOM 3159 N N . GLN A 1 397 ? -10.281 55.875 25.812 1 95.44 397 GLN A N 1
ATOM 3160 C CA . GLN A 1 397 ? -9.328 54.75 25.797 1 95.44 397 GLN A CA 1
ATOM 3161 C C . GLN A 1 397 ? -7.93 55.25 25.422 1 95.44 397 GLN A C 1
ATOM 3163 O O . GLN A 1 397 ? -7.746 56.438 25.094 1 95.44 397 GLN A O 1
ATOM 3168 N N . CYS A 1 398 ? -6.953 54.375 25.438 1 96.69 398 CYS A N 1
ATOM 3169 C CA . CYS A 1 398 ? -5.559 54.688 25.125 1 96.69 398 CYS A CA 1
ATOM 3170 C C . CYS A 1 398 ? -5.148 54 23.812 1 96.69 398 CYS A C 1
ATOM 3172 O O . CYS A 1 398 ? -4.609 52.906 23.812 1 96.69 398 CYS A O 1
ATOM 3174 N N . PRO A 1 399 ? -5.301 54.688 22.688 1 97.38 399 PRO A N 1
ATOM 3175 C CA . PRO A 1 399 ? -4.824 54.062 21.453 1 97.38 399 PRO A CA 1
ATOM 3176 C C . PRO A 1 399 ? -3.336 53.719 21.5 1 97.38 399 PRO A C 1
ATOM 3178 O O . PRO A 1 399 ? -2.543 54.469 22.078 1 97.38 399 PRO A O 1
ATOM 3181 N N . VAL A 1 400 ? -2.984 52.562 20.938 1 97.88 400 VAL A N 1
ATOM 3182 C CA . VAL A 1 400 ? -1.597 52.125 20.984 1 97.88 400 VAL A CA 1
ATOM 3183 C C . VAL A 1 400 ? -1.067 51.875 19.578 1 97.88 400 VAL A C 1
ATOM 3185 O O . VAL A 1 400 ? -1.778 51.344 18.719 1 97.88 400 VAL A O 1
ATOM 3188 N N . TYR A 1 401 ? 0.172 52.312 19.344 1 97.5 401 TYR A N 1
ATOM 3189 C CA . TYR A 1 401 ? 0.896 52.062 18.109 1 97.5 401 TYR A CA 1
ATOM 3190 C C . TYR A 1 401 ? 1.277 50.562 18.016 1 97.5 401 TYR A C 1
ATOM 3192 O O . TYR A 1 401 ? 1.87 50.031 18.938 1 97.5 401 TYR A O 1
ATOM 3200 N N . ASN A 1 402 ? 0.857 49.969 16.922 1 96.06 402 ASN A N 1
ATOM 3201 C CA . ASN A 1 402 ? 1.039 48.5 16.812 1 96.06 402 ASN A CA 1
ATOM 3202 C C . ASN A 1 402 ? 2.51 48.125 16.922 1 96.06 402 ASN A C 1
ATOM 3204 O O . ASN A 1 402 ? 2.838 47.062 17.484 1 96.06 402 ASN A O 1
ATOM 3208 N N . ASP A 1 403 ? 3.41 48.906 16.375 1 95.69 403 ASP A N 1
ATOM 3209 C CA . ASP A 1 403 ? 4.836 48.625 16.5 1 95.69 403 ASP A CA 1
ATOM 3210 C C . ASP A 1 403 ? 5.262 48.594 17.969 1 95.69 403 ASP A C 1
ATOM 3212 O O . ASP A 1 403 ? 6.066 47.75 18.375 1 95.69 403 ASP A O 1
ATOM 3216 N N . ASP A 1 404 ? 4.789 49.562 18.719 1 97.62 404 ASP A N 1
ATOM 3217 C CA . ASP A 1 404 ? 5.09 49.594 20.156 1 97.62 404 ASP A CA 1
ATOM 3218 C C . ASP A 1 404 ? 4.504 48.375 20.859 1 97.62 404 ASP A C 1
ATOM 3220 O O . ASP A 1 404 ? 5.141 47.781 21.75 1 97.62 404 ASP A O 1
ATOM 3224 N N . LEU A 1 405 ? 3.299 48.062 20.531 1 97.94 405 LEU A N 1
ATOM 3225 C CA . LEU A 1 405 ? 2.656 46.875 21.109 1 97.94 405 LEU A CA 1
ATOM 3226 C C . LEU A 1 405 ? 3.506 45.625 20.875 1 97.94 405 LEU A C 1
ATOM 3228 O O . LEU A 1 405 ? 3.701 44.844 21.797 1 97.94 405 LEU A O 1
ATOM 3232 N N . CYS A 1 406 ? 3.982 45.469 19.688 1 97.25 406 CYS A N 1
ATOM 3233 C CA . CYS A 1 406 ? 4.801 44.312 19.328 1 97.25 406 CYS A CA 1
ATOM 3234 C C . CYS A 1 406 ? 6.105 44.312 20.109 1 97.25 406 CYS A C 1
ATOM 3236 O O . CYS A 1 406 ? 6.469 43.281 20.719 1 97.25 406 CYS A O 1
ATOM 3238 N N . ARG A 1 407 ? 6.777 45.406 20.094 1 96.94 407 ARG A N 1
ATOM 3239 C CA . ARG A 1 407 ? 8.062 45.5 20.781 1 96.94 407 ARG A CA 1
ATOM 3240 C C . ARG A 1 407 ? 7.902 45.219 22.281 1 96.94 407 ARG A C 1
ATOM 3242 O O . ARG A 1 407 ? 8.711 44.5 22.859 1 96.94 407 ARG A O 1
ATOM 3249 N N . ALA A 1 408 ? 6.91 45.812 22.859 1 98.44 408 ALA A N 1
ATOM 3250 C CA . ALA A 1 408 ? 6.664 45.594 24.281 1 98.44 408 ALA A CA 1
ATOM 3251 C C . ALA A 1 408 ? 6.363 44.125 24.578 1 98.44 408 ALA A C 1
ATOM 3253 O O . ALA A 1 408 ? 6.848 43.562 25.562 1 98.44 408 ALA A O 1
ATOM 3254 N N . THR A 1 409 ? 5.547 43.531 23.781 1 98.31 409 THR A N 1
ATOM 3255 C CA . THR A 1 409 ? 5.203 42.125 23.938 1 98.31 409 THR A CA 1
ATOM 3256 C C . THR A 1 409 ? 6.445 41.25 23.828 1 98.31 409 THR A C 1
ATOM 3258 O O . THR A 1 409 ? 6.609 40.312 24.594 1 98.31 409 THR A O 1
ATOM 3261 N N . LEU A 1 410 ? 7.32 41.531 22.859 1 97.12 410 LEU A N 1
ATOM 3262 C CA . LEU A 1 410 ? 8.547 40.75 22.672 1 97.12 410 LEU A CA 1
ATOM 3263 C C . LEU A 1 410 ? 9.445 40.875 23.891 1 97.12 410 LEU A C 1
ATOM 3265 O O . LEU A 1 410 ? 10.094 39.875 24.281 1 97.12 410 LEU A O 1
ATOM 3269 N N . GLU A 1 411 ? 9.492 42.062 24.5 1 97.56 411 GLU A N 1
ATOM 3270 C CA . GLU A 1 411 ? 10.266 42.219 25.719 1 97.56 411 GLU A CA 1
ATOM 3271 C C . GLU A 1 411 ? 9.734 41.312 26.828 1 97.56 411 GLU A C 1
ATOM 3273 O O . GLU A 1 411 ? 10.508 40.625 27.516 1 97.56 411 GLU A O 1
ATOM 3278 N N . LEU A 1 412 ? 8.453 41.312 26.984 1 98.44 412 LEU A N 1
ATOM 3279 C CA . LEU A 1 412 ? 7.828 40.469 27.984 1 98.44 412 LEU A CA 1
ATOM 3280 C C . LEU A 1 412 ? 8.102 39 27.703 1 98.44 412 LEU A C 1
ATOM 3282 O O . LEU A 1 412 ? 8.344 38.219 28.625 1 98.44 412 LEU A O 1
ATOM 3286 N N . MET A 1 413 ? 8.016 38.625 26.453 1 97.31 413 MET A N 1
ATOM 3287 C CA . MET A 1 413 ? 8.258 37.25 26.031 1 97.31 413 MET A CA 1
ATOM 3288 C C . MET A 1 413 ? 9.688 36.812 26.344 1 97.31 413 MET A C 1
ATOM 3290 O O . MET A 1 413 ? 9.922 35.719 26.875 1 97.31 413 MET A O 1
ATOM 3294 N N . GLU A 1 414 ? 10.648 37.625 25.984 1 95.69 414 GLU A N 1
ATOM 3295 C CA . GLU A 1 414 ? 12.062 37.312 26.172 1 95.69 414 GLU A CA 1
ATOM 3296 C C . GLU A 1 414 ? 12.391 37.156 27.656 1 95.69 414 GLU A C 1
ATOM 3298 O O . GLU A 1 414 ? 13.242 36.344 28.016 1 95.69 414 GLU A O 1
ATOM 3303 N N . LYS A 1 415 ? 11.703 37.938 28.469 1 96.88 415 LYS A N 1
ATOM 3304 C CA . LYS A 1 415 ? 11.922 37.844 29.922 1 96.88 415 LYS A CA 1
ATOM 3305 C C . LYS A 1 415 ? 11.062 36.719 30.531 1 96.88 415 LYS A C 1
ATOM 3307 O O . LYS A 1 415 ? 11.094 36.531 31.75 1 96.88 415 LYS A O 1
ATOM 3312 N N . ASN A 1 416 ? 10.234 36.094 29.797 1 96.88 416 ASN A N 1
ATOM 3313 C CA . ASN A 1 416 ? 9.352 35 30.203 1 96.88 416 ASN A CA 1
ATOM 3314 C C . ASN A 1 416 ? 8.359 35.438 31.266 1 96.88 416 ASN A C 1
ATOM 3316 O O . ASN A 1 416 ? 8.125 34.75 32.25 1 96.88 416 ASN A O 1
ATOM 3320 N N . CYS A 1 417 ? 7.852 36.625 31.047 1 97.69 417 CYS A N 1
ATOM 3321 C CA . CYS A 1 417 ? 6.867 37.156 31.984 1 97.69 417 CYS A CA 1
ATOM 3322 C C . CYS A 1 417 ? 5.547 36.406 31.875 1 97.69 417 CYS A C 1
ATOM 3324 O O . CYS A 1 417 ? 5.25 35.812 30.828 1 97.69 417 CYS A O 1
ATOM 3326 N N . SER A 1 418 ? 4.754 36.375 33.031 1 97.81 418 SER A N 1
ATOM 3327 C CA . SER A 1 418 ? 3.438 35.75 33.094 1 97.81 418 SER A CA 1
ATOM 3328 C C . SER A 1 418 ? 2.414 36.688 33.75 1 97.81 418 SER A C 1
ATOM 3330 O O . SER A 1 418 ? 2.777 37.719 34.312 1 97.81 418 SER A O 1
ATOM 3332 N N . GLY A 1 419 ? 1.161 36.281 33.594 1 97.19 419 GLY A N 1
ATOM 3333 C CA . GLY A 1 419 ? 0.094 37.094 34.188 1 97.19 419 GLY A CA 1
ATOM 3334 C C . GLY A 1 419 ? -0.411 38.156 33.219 1 97.19 419 GLY A C 1
ATOM 3335 O O . GLY A 1 419 ? -0.278 38.031 32 1 97.19 419 GLY A O 1
ATOM 3336 N N . ILE A 1 420 ? -1.032 39.188 33.812 1 98.38 420 ILE A N 1
ATOM 3337 C CA . ILE A 1 420 ? -1.721 40.219 33.031 1 98.38 420 ILE A CA 1
ATOM 3338 C C . ILE A 1 420 ? -0.874 41.469 32.969 1 98.38 420 ILE A C 1
ATOM 3340 O O . ILE A 1 420 ? -0.391 41.969 34 1 98.38 420 ILE A O 1
ATOM 3344 N N . TYR A 1 421 ? -0.671 41.969 31.812 1 98.75 421 TYR A N 1
ATOM 3345 C CA . TYR A 1 421 ? -0.031 43.25 31.594 1 98.75 421 TYR A CA 1
ATOM 3346 C C . TYR A 1 421 ? -0.881 44.156 30.688 1 98.75 421 TYR A C 1
ATOM 3348 O O . TYR A 1 421 ? -1.497 43.656 29.734 1 98.75 421 TYR A O 1
ATOM 3356 N N . HIS A 1 422 ? -0.947 45.438 31.047 1 98.56 422 HIS A N 1
ATOM 3357 C CA . HIS A 1 422 ? -1.512 46.438 30.141 1 98.56 422 HIS A CA 1
ATOM 3358 C C . HIS A 1 422 ? -0.448 46.969 29.203 1 98.56 422 HIS A C 1
ATOM 3360 O O . HIS A 1 422 ? 0.605 47.438 29.656 1 98.56 422 HIS A O 1
ATOM 3366 N N . ILE A 1 423 ? -0.689 46.875 27.953 1 98.56 423 ILE A N 1
ATOM 3367 C CA . ILE A 1 423 ? 0.161 47.5 26.953 1 98.56 423 ILE A CA 1
ATOM 3368 C C . ILE A 1 423 ? -0.676 48.438 26.078 1 98.56 423 ILE A C 1
ATOM 3370 O O . ILE A 1 423 ? -1.327 48 25.141 1 98.56 423 ILE A O 1
ATOM 3374 N N . VAL A 1 424 ? -0.621 49.719 26.328 1 98.06 424 VAL A N 1
ATOM 3375 C CA . VAL A 1 424 ? -1.378 50.75 25.625 1 98.06 424 VAL A CA 1
ATOM 3376 C C . VAL A 1 424 ? -0.516 52 25.453 1 98.06 424 VAL A C 1
ATOM 3378 O O . VAL A 1 424 ? 0.59 52.062 25.984 1 98.06 424 VAL A O 1
ATOM 3381 N N . GLY A 1 425 ? -0.969 52.906 24.641 1 97.12 425 GLY A N 1
ATOM 3382 C CA . GLY A 1 425 ? -0.255 54.156 24.422 1 97.12 425 GLY A CA 1
ATOM 3383 C C . GLY A 1 425 ? -0.278 55.094 25.625 1 97.12 425 GLY A C 1
ATOM 3384 O O . GLY A 1 425 ? -1.067 54.875 26.562 1 97.12 425 GLY A O 1
ATOM 3385 N N . PRO A 1 426 ? 0.524 56.094 25.609 1 96.12 426 PRO A N 1
ATOM 3386 C CA . PRO A 1 426 ? 0.696 56.969 26.766 1 96.12 426 PRO A CA 1
ATOM 3387 C C . PRO A 1 426 ? -0.338 58.094 26.828 1 96.12 426 PRO A C 1
ATOM 3389 O O . PRO A 1 426 ? -0.302 58.938 27.75 1 96.12 426 PRO A O 1
ATOM 3392 N N . GLU A 1 427 ? -1.25 58.156 25.906 1 96.31 427 GLU A N 1
ATOM 3393 C CA . GLU A 1 427 ? -2.297 59.188 25.844 1 96.31 427 GLU A CA 1
ATOM 3394 C C . GLU A 1 427 ? -3.682 58.531 25.781 1 96.31 427 GLU A C 1
ATOM 3396 O O . GLU A 1 427 ? -3.863 57.5 25.141 1 96.31 427 GLU A O 1
ATOM 3401 N N . ALA A 1 428 ? -4.625 59.188 26.422 1 96.06 428 ALA A N 1
ATOM 3402 C CA . ALA A 1 428 ? -6.016 58.75 26.344 1 96.06 428 ALA A CA 1
ATOM 3403 C C . ALA A 1 428 ? -6.875 59.812 25.625 1 96.06 428 ALA A C 1
ATOM 3405 O O . ALA A 1 428 ? -6.672 61 25.797 1 96.06 428 ALA A O 1
ATOM 3406 N N . PHE A 1 429 ? -7.773 59.281 24.859 1 96 429 PHE A N 1
ATOM 3407 C CA . PHE A 1 429 ? -8.703 60.094 24.078 1 96 429 PHE A CA 1
ATOM 3408 C C . PHE A 1 429 ? -10.102 59.5 24.109 1 96 429 PHE A C 1
ATOM 3410 O O . PHE A 1 429 ? -10.258 58.281 24.328 1 96 429 PHE A O 1
ATOM 3417 N N . ASN A 1 430 ? -11.094 60.344 23.953 1 94.31 430 ASN A N 1
ATOM 3418 C CA . ASN A 1 430 ? -12.305 59.781 23.359 1 94.31 430 ASN A CA 1
ATOM 3419 C C . ASN A 1 430 ? -12.188 59.688 21.844 1 94.31 430 ASN A C 1
ATOM 3421 O O . ASN A 1 430 ? -11.242 60.188 21.25 1 94.31 430 ASN A O 1
ATOM 3425 N N . LYS A 1 431 ? -13.109 59.031 21.172 1 95.06 431 LYS A N 1
ATOM 3426 C CA . LYS A 1 431 ? -13 58.75 19.75 1 95.06 431 LYS A CA 1
ATOM 3427 C C . LYS A 1 431 ? -13 60.062 18.938 1 95.06 431 LYS A C 1
ATOM 3429 O O . LYS A 1 431 ? -12.344 60.125 17.891 1 95.06 431 LYS A O 1
ATOM 3434 N N . TYR A 1 432 ? -13.797 61 19.375 1 96.31 432 TYR A N 1
ATOM 3435 C CA . TYR A 1 432 ? -13.883 62.25 18.656 1 96.31 432 TYR A CA 1
ATOM 3436 C C . TYR A 1 432 ? -12.555 63 18.688 1 96.31 432 TYR A C 1
ATOM 3438 O O . TYR A 1 432 ? -12.023 63.406 17.656 1 96.31 432 TYR A O 1
ATOM 3446 N N . THR A 1 433 ? -12.008 63.156 19.875 1 96.56 433 THR A N 1
ATOM 3447 C CA . THR A 1 433 ? -10.766 63.906 20.016 1 96.56 433 THR A CA 1
ATOM 3448 C C . THR A 1 433 ? -9.609 63.156 19.359 1 96.56 433 THR A C 1
ATOM 3450 O O . THR A 1 433 ? -8.688 63.781 18.828 1 96.56 433 THR A O 1
ATOM 3453 N N . PHE A 1 434 ? -9.641 61.844 19.375 1 96.94 434 PHE A N 1
ATOM 3454 C CA . PHE A 1 434 ? -8.656 61.062 18.656 1 96.94 434 PHE A CA 1
ATOM 3455 C C . PHE A 1 434 ? -8.758 61.344 17.156 1 96.94 434 PHE A C 1
ATOM 3457 O O . PHE A 1 434 ? -7.742 61.531 16.484 1 96.94 434 PHE A O 1
ATOM 3464 N N . GLY A 1 435 ? -9.953 61.344 16.641 1 97.06 435 GLY A N 1
ATOM 3465 C CA . GLY A 1 435 ? -10.18 61.656 15.242 1 97.06 435 GLY A CA 1
ATOM 3466 C C . GLY A 1 435 ? -9.68 63.031 14.852 1 97.06 435 GLY A C 1
ATOM 3467 O O . GLY A 1 435 ? -9.062 63.219 13.797 1 97.06 435 GLY A O 1
ATOM 3468 N N . VAL A 1 436 ? -9.969 63.969 15.719 1 97.06 436 VAL A N 1
ATOM 3469 C CA . VAL A 1 436 ? -9.531 65.312 15.477 1 97.06 436 VAL A CA 1
ATOM 3470 C C . VAL A 1 436 ? -8.008 65.375 15.414 1 97.06 436 VAL A C 1
ATOM 3472 O O . VAL A 1 436 ? -7.434 66 14.531 1 97.06 436 VAL A O 1
ATOM 3475 N N . LYS A 1 437 ? -7.414 64.688 16.391 1 96.38 437 LYS A N 1
ATOM 3476 C CA . LYS A 1 437 ? -5.953 64.688 16.406 1 96.38 437 LYS A CA 1
ATOM 3477 C C . LYS A 1 437 ? -5.398 64.125 15.102 1 96.38 437 LYS A C 1
ATOM 3479 O O . LYS A 1 437 ? -4.438 64.625 14.547 1 96.38 437 LYS A O 1
ATOM 3484 N N . ILE A 1 438 ? -5.945 63.031 14.594 1 95.69 438 ILE A N 1
ATOM 3485 C CA . ILE A 1 438 ? -5.52 62.406 13.344 1 95.69 438 ILE A CA 1
ATOM 3486 C C . ILE A 1 438 ? -5.719 63.375 12.188 1 95.69 438 ILE A C 1
ATOM 3488 O O . ILE A 1 438 ? -4.82 63.562 11.359 1 95.69 438 ILE A O 1
ATOM 3492 N N . ALA A 1 439 ? -6.855 64 12.164 1 96.19 439 ALA A N 1
ATOM 3493 C CA . ALA A 1 439 ? -7.172 64.938 11.102 1 96.19 439 ALA A CA 1
ATOM 3494 C C . ALA A 1 439 ? -6.168 66.125 11.078 1 96.19 439 ALA A C 1
ATOM 3496 O O . ALA A 1 439 ? -5.738 66.562 10.008 1 96.19 439 ALA A O 1
ATOM 3497 N N . GLU A 1 440 ? -5.859 66.562 12.211 1 95.88 440 GLU A N 1
ATOM 3498 C CA . GLU A 1 440 ? -4.895 67.625 12.328 1 95.88 440 GLU A CA 1
ATOM 3499 C C . GLU A 1 440 ? -3.521 67.188 11.812 1 95.88 440 GLU A C 1
ATOM 3501 O O . GLU A 1 440 ? -2.869 67.938 11.086 1 95.88 440 GLU A O 1
ATOM 3506 N N . ILE A 1 441 ? -3.127 66.062 12.219 1 94.5 441 ILE A N 1
ATOM 3507 C CA . ILE A 1 441 ? -1.82 65.5 11.82 1 94.5 441 ILE A CA 1
ATOM 3508 C C . ILE A 1 441 ? -1.749 65.438 10.297 1 94.5 441 ILE A C 1
ATOM 3510 O O . ILE A 1 441 ? -0.704 65.688 9.703 1 94.5 441 ILE A O 1
ATOM 3514 N N . PHE A 1 442 ? -2.818 65.125 9.664 1 93.12 442 PHE A N 1
ATOM 3515 C CA . PHE A 1 442 ? -2.82 64.875 8.227 1 93.12 442 PHE A CA 1
ATOM 3516 C C . PHE A 1 442 ? -3.371 66.125 7.488 1 93.12 442 PHE A C 1
ATOM 3518 O O . PHE A 1 442 ? -3.588 66.062 6.277 1 93.12 442 PHE A O 1
ATOM 3525 N N . ASN A 1 443 ? -3.646 67.125 8.227 1 94.12 443 ASN A N 1
ATOM 3526 C CA . ASN A 1 443 ? -4.152 68.375 7.676 1 94.12 443 ASN A CA 1
ATOM 3527 C C . ASN A 1 443 ? -5.461 68.188 6.922 1 94.12 443 ASN A C 1
ATOM 3529 O O . ASN A 1 443 ? -5.586 68.625 5.766 1 94.12 443 ASN A O 1
ATOM 3533 N N . LEU A 1 444 ? -6.324 67.562 7.555 1 96.06 444 LEU A N 1
ATOM 3534 C CA . LEU A 1 444 ? -7.637 67.312 6.973 1 96.06 444 LEU A CA 1
ATOM 3535 C C . LEU A 1 444 ? -8.711 68.125 7.66 1 96.06 444 LEU A C 1
ATOM 3537 O O . LEU A 1 444 ? -8.492 68.688 8.742 1 96.06 444 LEU A O 1
ATOM 3541 N N . ASP A 1 445 ? -9.898 68.125 7.07 1 96.94 445 ASP A N 1
ATOM 3542 C CA . ASP A 1 445 ? -10.992 69 7.516 1 96.94 445 ASP A CA 1
ATOM 3543 C C . ASP A 1 445 ? -11.664 68.438 8.758 1 96.94 445 ASP A C 1
ATOM 3545 O O . ASP A 1 445 ? -12.453 67.5 8.672 1 96.94 445 ASP A O 1
ATOM 3549 N N . THR A 1 446 ? -11.438 69 9.914 1 96.5 446 THR A N 1
ATOM 3550 C CA . THR A 1 446 ? -11.953 68.5 11.188 1 96.5 446 THR A CA 1
ATOM 3551 C C . THR A 1 446 ? -13.453 68.75 11.289 1 96.5 446 THR A C 1
ATOM 3553 O O . THR A 1 446 ? -14.133 68.188 12.133 1 96.5 446 THR A O 1
ATOM 3556 N N . SER A 1 447 ? -14.008 69.625 10.492 1 96.75 447 SER A N 1
ATOM 3557 C CA . SER A 1 447 ? -15.422 69.938 10.562 1 96.75 447 SER A CA 1
ATOM 3558 C C . SER A 1 447 ? -16.297 68.812 10.133 1 96.75 447 SER A C 1
ATOM 3560 O O . SER A 1 447 ? -17.5 68.75 10.414 1 96.75 447 SER A O 1
ATOM 3562 N N . LEU A 1 448 ? -15.695 67.938 9.398 1 97.25 448 LEU A N 1
ATOM 3563 C CA . LEU A 1 448 ? -16.422 66.75 8.93 1 97.25 448 LEU A CA 1
ATOM 3564 C C . LEU A 1 448 ? -16.594 65.75 10.055 1 97.25 448 LEU A C 1
ATOM 3566 O O . LEU A 1 448 ? -17.391 64.812 9.938 1 97.25 448 LEU A O 1
ATOM 3570 N N . LEU A 1 449 ? -15.898 65.875 11.164 1 97.56 449 LEU A N 1
ATOM 3571 C CA . LEU A 1 449 ? -16.062 65.062 12.336 1 97.56 449 LEU A CA 1
ATOM 3572 C C . LEU A 1 449 ? -17.156 65.562 13.25 1 97.56 449 LEU A C 1
ATOM 3574 O O . LEU A 1 449 ? -17.125 66.75 13.656 1 97.56 449 LEU A O 1
ATOM 3578 N N . VAL A 1 450 ? -18.094 64.688 13.484 1 97.38 450 VAL A N 1
ATOM 3579 C CA . VAL A 1 450 ? -19.281 65.062 14.242 1 97.38 450 VAL A CA 1
ATOM 3580 C C . VAL A 1 450 ? -19.266 64.438 15.617 1 97.38 450 VAL A C 1
ATOM 3582 O O . VAL A 1 450 ? -19.344 63.188 15.711 1 97.38 450 VAL A O 1
ATOM 3585 N N . PRO A 1 451 ? -19.094 65.25 16.719 1 96.06 451 PRO A N 1
ATOM 3586 C CA . PRO A 1 451 ? -19.141 64.688 18.062 1 96.06 451 PRO A CA 1
ATOM 3587 C C . PRO A 1 451 ? -20.547 64.25 18.469 1 96.06 451 PRO A C 1
ATOM 3589 O O . PRO A 1 451 ? -21.516 64.875 18.156 1 96.06 451 PRO A O 1
ATOM 3592 N N . MET A 1 452 ? -20.625 63.062 19.031 1 95.56 452 MET A N 1
ATOM 3593 C CA . MET A 1 452 ? -21.891 62.562 19.531 1 95.56 452 MET A CA 1
ATOM 3594 C C . MET A 1 452 ? -21.688 61.719 20.781 1 95.56 452 MET A C 1
ATOM 3596 O O . MET A 1 452 ? -20.688 61 20.875 1 95.56 452 MET A O 1
ATOM 3600 N N . SER A 1 453 ? -22.609 61.688 21.719 1 92.06 453 SER A N 1
ATOM 3601 C CA . SER A 1 453 ? -22.547 60.812 22.875 1 92.06 453 SER A CA 1
ATOM 3602 C C . SER A 1 453 ? -23.109 59.438 22.531 1 92.06 453 SER A C 1
ATOM 3604 O O . SER A 1 453 ? -23.844 59.281 21.562 1 92.06 453 SER A O 1
ATOM 3606 N N . SER A 1 454 ? -22.734 58.469 23.391 1 89.56 454 SER A N 1
ATOM 3607 C CA . SER A 1 454 ? -23.25 57.125 23.203 1 89.56 454 SER A CA 1
ATOM 3608 C C . SER A 1 454 ? -24.766 57.062 23.359 1 89.56 454 SER A C 1
ATOM 3610 O O . SER A 1 454 ? -25.422 56.281 22.688 1 89.56 454 SER A O 1
ATOM 3612 N N . GLU A 1 455 ? -25.297 57.812 24.188 1 86.62 455 GLU A N 1
ATOM 3613 C CA . GLU A 1 455 ? -26.734 57.875 24.422 1 86.62 455 GLU A CA 1
ATOM 3614 C C . GLU A 1 455 ? -27.484 58.375 23.188 1 86.62 455 GLU A C 1
ATOM 3616 O O . GLU A 1 455 ? -28.578 57.906 22.891 1 86.62 455 GLU A O 1
ATOM 3621 N N . GLU A 1 456 ? -26.906 59.281 22.531 1 90.69 456 GLU A N 1
ATOM 3622 C CA . GLU A 1 456 ? -27.516 59.875 21.344 1 90.69 456 GLU A CA 1
ATOM 3623 C C . GLU A 1 456 ? -27.406 58.906 20.156 1 90.69 456 GLU A C 1
ATOM 3625 O O . GLU A 1 456 ? -28.359 58.781 19.375 1 90.69 456 GLU A O 1
ATOM 3630 N N . LEU A 1 457 ? -26.281 58.375 19.984 1 88 457 LEU A N 1
ATOM 3631 C CA . LEU A 1 457 ? -26 57.531 18.812 1 88 457 LEU A CA 1
ATOM 3632 C C . LEU A 1 457 ? -26.688 56.188 18.938 1 88 457 LEU A C 1
ATOM 3634 O O . LEU A 1 457 ? -27.094 55.594 17.938 1 88 457 LEU A O 1
ATOM 3638 N N . LYS A 1 458 ? -26.969 55.656 20.094 1 86.75 458 LYS A N 1
ATOM 3639 C CA . LYS A 1 458 ? -27.656 54.406 20.406 1 86.75 458 LYS A CA 1
ATOM 3640 C C . LYS A 1 458 ? -27.078 53.219 19.609 1 86.75 458 LYS A C 1
ATOM 3642 O O . LYS A 1 458 ? -27.797 52.594 18.844 1 86.75 458 LYS A O 1
ATOM 3647 N N . LEU A 1 459 ? -25.969 52.844 19.891 1 87.19 459 LEU A N 1
ATOM 3648 C CA . LEU A 1 459 ? -25.328 51.719 19.25 1 87.19 459 LEU A CA 1
ATOM 3649 C C . LEU A 1 459 ? -25.891 50.406 19.781 1 87.19 459 LEU A C 1
ATOM 3651 O O . LEU A 1 459 ? -26.344 50.344 20.922 1 87.19 459 LEU A O 1
ATOM 3655 N N . PRO A 1 460 ? -25.844 49.375 18.906 1 89.31 460 PRO A N 1
ATOM 3656 C CA . PRO A 1 460 ? -26.344 48.062 19.344 1 89.31 460 PRO A CA 1
ATOM 3657 C C . PRO A 1 460 ? -25.609 47.562 20.578 1 89.31 460 PRO A C 1
ATOM 3659 O O . PRO A 1 460 ? -26.219 46.938 21.469 1 89.31 460 PRO A O 1
ATOM 3662 N N . ALA A 1 461 ? -24.328 47.781 20.641 1 93.44 461 ALA A N 1
ATOM 3663 C CA . ALA A 1 461 ? -23.547 47.406 21.828 1 93.44 461 ALA A CA 1
ATOM 3664 C C . ALA A 1 461 ? -23.125 48.625 22.609 1 93.44 461 ALA A C 1
ATOM 3666 O O . ALA A 1 461 ? -22.641 49.625 22.031 1 93.44 461 ALA A O 1
ATOM 3667 N N . LYS A 1 462 ? -23.281 48.469 23.891 1 94.06 462 LYS A N 1
ATOM 3668 C CA . LYS A 1 462 ? -22.797 49.562 24.75 1 94.06 462 LYS A CA 1
ATOM 3669 C C . LYS A 1 462 ? -21.281 49.656 24.703 1 94.06 462 LYS A C 1
ATOM 3671 O O . LYS A 1 462 ? -20.578 48.656 24.609 1 94.06 462 LYS A O 1
ATOM 3676 N N . ARG A 1 463 ? -20.844 50.906 24.703 1 94.44 463 ARG A N 1
ATOM 3677 C CA . ARG A 1 463 ? -19.406 51.156 24.766 1 94.44 463 ARG A CA 1
ATOM 3678 C C . ARG A 1 463 ? -18.984 51.594 26.172 1 94.44 463 ARG A C 1
ATOM 3680 O O . ARG A 1 463 ? -19.781 52.188 26.891 1 94.44 463 ARG A O 1
ATOM 3687 N N . PRO A 1 464 ? -17.734 51.188 26.484 1 95.06 464 PRO A N 1
ATOM 3688 C CA . PRO A 1 464 ? -17.266 51.656 27.781 1 95.06 464 PRO A CA 1
ATOM 3689 C C . PRO A 1 464 ? -17.078 53.188 27.828 1 95.06 464 PRO A C 1
ATOM 3691 O O . PRO A 1 464 ? -16.625 53.781 26.844 1 95.06 464 PRO A O 1
ATOM 3694 N N . TYR A 1 465 ? -17.391 53.719 28.984 1 93.81 465 TYR A N 1
ATOM 3695 C CA . TYR A 1 465 ? -17.141 55.125 29.141 1 93.81 465 TYR A CA 1
ATOM 3696 C C . TYR A 1 465 ? -15.656 55.406 29.344 1 93.81 465 TYR A C 1
ATOM 3698 O O . TYR A 1 465 ? -14.961 55.844 28.422 1 93.81 465 TYR A O 1
ATOM 3706 N N . PHE A 1 466 ? -15.195 55.094 30.531 1 94.38 466 PHE A N 1
ATOM 3707 C CA . PHE A 1 466 ? -13.773 55.219 30.812 1 94.38 466 PHE A CA 1
ATOM 3708 C C . PHE A 1 466 ? -13.094 53.875 30.875 1 94.38 466 PHE A C 1
ATOM 3710 O O . PHE A 1 466 ? -13.289 53.125 31.828 1 94.38 466 PHE A O 1
ATOM 3717 N N . ALA A 1 467 ? -12.273 53.625 29.859 1 96.25 467 ALA A N 1
ATOM 3718 C CA . ALA A 1 467 ? -11.516 52.375 29.797 1 96.25 467 ALA A CA 1
ATOM 3719 C C . ALA A 1 467 ? -10.047 52.625 29.469 1 96.25 467 ALA A C 1
ATOM 3721 O O . ALA A 1 467 ? -9.422 51.875 28.75 1 96.25 467 ALA A O 1
ATOM 3722 N N . ALA A 1 468 ? -9.5 53.719 29.875 1 95.94 468 ALA A N 1
ATOM 3723 C CA . ALA A 1 468 ? -8.07 54 29.766 1 95.94 468 ALA A CA 1
ATOM 3724 C C . ALA A 1 468 ? -7.258 53.188 30.766 1 95.94 468 ALA A C 1
ATOM 3726 O O . ALA A 1 468 ? -7.594 53.156 31.953 1 95.94 468 ALA A O 1
ATOM 3727 N N . LEU A 1 469 ? -6.223 52.594 30.328 1 97.06 469 LEU A N 1
ATOM 3728 C CA . LEU A 1 469 ? -5.473 51.625 31.141 1 97.06 469 LEU A CA 1
ATOM 3729 C C . LEU A 1 469 ? -4.145 52.219 31.594 1 97.06 469 LEU A C 1
ATOM 3731 O O . LEU A 1 469 ? -3.514 52.969 30.844 1 97.06 469 LEU A O 1
ATOM 3735 N N . SER A 1 470 ? -3.721 51.844 32.812 1 96.25 470 SER A N 1
ATOM 3736 C CA . SER A 1 470 ? -2.391 52.188 33.281 1 96.25 470 SER A CA 1
ATOM 3737 C C . SER A 1 470 ? -1.35 51.156 32.812 1 96.25 470 SER A C 1
ATOM 3739 O O . SER A 1 470 ? -1.611 49.969 32.812 1 96.25 470 SER A O 1
ATOM 3741 N N . THR A 1 471 ? -0.169 51.688 32.438 1 96.75 471 THR A N 1
ATOM 3742 C CA . THR A 1 471 ? 0.923 50.781 32.062 1 96.75 471 THR A CA 1
ATOM 3743 C C . THR A 1 471 ? 1.994 50.75 33.156 1 96.75 471 THR A C 1
ATOM 3745 O O . THR A 1 471 ? 3.145 50.406 32.875 1 96.75 471 THR A O 1
ATOM 3748 N N . ALA A 1 472 ? 1.638 51.125 34.312 1 95.94 472 ALA A N 1
ATOM 3749 C CA . ALA A 1 472 ? 2.6 51.281 35.406 1 95.94 472 ALA A CA 1
ATOM 3750 C C . ALA A 1 472 ? 3.305 49.938 35.656 1 95.94 472 ALA A C 1
ATOM 3752 O O . ALA A 1 472 ? 4.512 49.906 35.906 1 95.94 472 ALA A O 1
ATOM 3753 N N . LYS A 1 473 ? 2.617 48.906 35.688 1 96.88 473 LYS A N 1
ATOM 3754 C CA . LYS A 1 473 ? 3.201 47.594 35.938 1 96.88 473 LYS A CA 1
ATOM 3755 C C . LYS A 1 473 ? 4.277 47.25 34.906 1 96.88 473 LYS A C 1
ATOM 3757 O O . LYS A 1 473 ? 5.363 46.781 35.25 1 96.88 473 LYS A O 1
ATOM 3762 N N . PHE A 1 474 ? 4.027 47.438 33.625 1 97.5 474 PHE A N 1
ATOM 3763 C CA . PHE A 1 474 ? 4.988 47.219 32.562 1 97.5 474 PHE A CA 1
ATOM 3764 C C . PHE A 1 474 ? 6.203 48.125 32.719 1 97.5 474 PHE A C 1
ATOM 3766 O O . PHE A 1 474 ? 7.344 47.688 32.594 1 97.5 474 PHE A O 1
ATOM 3773 N N . ARG A 1 475 ? 5.93 49.344 32.969 1 95.38 475 ARG A N 1
ATOM 3774 C CA . ARG A 1 475 ? 7 50.344 33.062 1 95.38 475 ARG A CA 1
ATOM 3775 C C . ARG A 1 475 ? 7.918 50.062 34.219 1 95.38 475 ARG A C 1
ATOM 3777 O O . ARG A 1 475 ? 9.109 50.375 34.188 1 95.38 475 ARG A O 1
ATOM 3784 N N . LYS A 1 476 ? 7.328 49.531 35.25 1 95.5 476 LYS A N 1
ATOM 3785 C CA . LYS A 1 476 ? 8.164 49.125 36.375 1 95.5 476 LYS A CA 1
ATOM 3786 C C . LYS A 1 476 ? 9.156 48.031 35.969 1 95.5 476 LYS A C 1
ATOM 3788 O O . LYS A 1 476 ? 10.312 48.062 36.375 1 95.5 476 LYS A O 1
ATOM 3793 N N . GLU A 1 477 ? 8.719 47.156 35.156 1 96.12 477 GLU A N 1
ATOM 3794 C CA . GLU A 1 477 ? 9.547 46.062 34.688 1 96.12 477 GLU A CA 1
ATOM 3795 C C . GLU A 1 477 ? 10.516 46.5 33.594 1 96.12 477 GLU A C 1
ATOM 3797 O O . GLU A 1 477 ? 11.625 46 33.5 1 96.12 477 GLU A O 1
ATOM 3802 N N . PHE A 1 478 ? 10.07 47.438 32.812 1 97.19 478 PHE A N 1
ATOM 3803 C CA . PHE A 1 478 ? 10.867 47.938 31.688 1 97.19 478 PHE A CA 1
ATOM 3804 C C . PHE A 1 478 ? 10.945 49.438 31.703 1 97.19 478 PHE A C 1
ATOM 3806 O O . PHE A 1 478 ? 10.406 50.125 30.812 1 97.19 478 PHE A O 1
ATOM 3813 N N . PRO A 1 479 ? 11.711 49.969 32.531 1 95.25 479 PRO A N 1
ATOM 3814 C CA . PRO A 1 479 ? 11.727 51.438 32.719 1 95.25 479 PRO A CA 1
ATOM 3815 C C . PRO A 1 479 ? 12.297 52.188 31.516 1 95.25 479 PRO A C 1
ATOM 3817 O O . PRO A 1 479 ? 11.992 53.375 31.312 1 95.25 479 PRO A O 1
ATOM 3820 N N . GLU A 1 480 ? 13.055 51.562 30.703 1 95.88 480 GLU A N 1
ATOM 3821 C CA . GLU A 1 480 ? 13.695 52.25 29.578 1 95.88 480 GLU A CA 1
ATOM 3822 C C . GLU A 1 480 ? 12.797 52.219 28.344 1 95.88 480 GLU A C 1
ATOM 3824 O O . GLU A 1 480 ? 13.062 52.906 27.359 1 95.88 480 GLU A O 1
ATOM 3829 N N . PHE A 1 481 ? 11.75 51.438 28.391 1 96.69 481 PHE A N 1
ATOM 3830 C CA . PHE A 1 481 ? 10.867 51.344 27.234 1 96.69 481 PHE A CA 1
ATOM 3831 C C . PHE A 1 481 ? 10.023 52.594 27.078 1 96.69 481 PHE A C 1
ATOM 3833 O O . PHE A 1 481 ? 9.422 53.062 28.047 1 96.69 481 PHE A O 1
ATOM 3840 N N . LYS A 1 482 ? 9.914 53.125 25.891 1 95.56 482 LYS A N 1
ATOM 3841 C CA . LYS A 1 482 ? 9.125 54.312 25.625 1 95.56 482 LYS A CA 1
ATOM 3842 C C . LYS A 1 482 ? 8.047 54.062 24.578 1 95.56 482 LYS A C 1
ATOM 3844 O O . LYS A 1 482 ? 8.352 53.594 23.469 1 95.56 482 LYS A O 1
ATOM 3849 N N . PHE A 1 483 ? 6.852 54.375 24.953 1 96.75 483 PHE A N 1
ATOM 3850 C CA . PHE A 1 483 ? 5.738 54.312 24 1 96.75 483 PHE A CA 1
ATOM 3851 C C . PHE A 1 483 ? 5.637 55.594 23.188 1 96.75 483 PHE A C 1
ATOM 3853 O O . PHE A 1 483 ? 5.855 56.688 23.719 1 96.75 483 PHE A O 1
ATOM 3860 N N . HIS A 1 484 ? 5.316 55.469 21.984 1 97.25 484 HIS A N 1
ATOM 3861 C CA . HIS A 1 484 ? 5.055 56.656 21.188 1 97.25 484 HIS A CA 1
ATOM 3862 C C . HIS A 1 484 ? 3.701 57.281 21.531 1 97.25 484 HIS A C 1
ATOM 3864 O O . HIS A 1 484 ? 2.717 56.562 21.719 1 97.25 484 HIS A O 1
ATOM 3870 N N . ASN A 1 485 ? 3.729 58.562 21.625 1 96.12 485 ASN A N 1
ATOM 3871 C CA . ASN A 1 485 ? 2.42 59.188 21.562 1 96.12 485 ASN A CA 1
ATOM 3872 C C . ASN A 1 485 ? 1.865 59.188 20.141 1 96.12 485 ASN A C 1
ATOM 3874 O O . ASN A 1 485 ? 2.545 58.75 19.203 1 96.12 485 ASN A O 1
ATOM 3878 N N . VAL A 1 486 ? 0.667 59.688 19.953 1 96.62 486 VAL A N 1
ATOM 3879 C CA . VAL A 1 486 ? -0.031 59.5 18.688 1 96.62 486 VAL A CA 1
ATOM 3880 C C . VAL A 1 486 ? 0.731 60.219 17.578 1 96.62 486 VAL A C 1
ATOM 3882 O O . VAL A 1 486 ? 0.938 59.688 16.5 1 96.62 486 VAL A O 1
ATOM 3885 N N . SER A 1 487 ? 1.179 61.438 17.859 1 95.94 487 SER A N 1
ATOM 3886 C CA . SER A 1 487 ? 1.902 62.219 16.875 1 95.94 487 SER A CA 1
ATOM 3887 C C . SER A 1 487 ? 3.209 61.562 16.469 1 95.94 487 SER A C 1
ATOM 3889 O O . SER A 1 487 ? 3.525 61.438 15.289 1 95.94 487 SER A O 1
ATOM 3891 N N . ALA A 1 488 ? 3.928 61.094 17.453 1 96.81 488 ALA A N 1
ATOM 3892 C CA . ALA A 1 488 ? 5.195 60.438 17.219 1 96.81 488 ALA A CA 1
ATOM 3893 C C . ALA A 1 488 ? 4.98 59.094 16.484 1 96.81 488 ALA A C 1
ATOM 3895 O O . ALA A 1 488 ? 5.793 58.688 15.656 1 96.81 488 ALA A O 1
ATOM 3896 N N . ALA A 1 489 ? 3.963 58.406 16.844 1 96.56 489 ALA A N 1
ATOM 3897 C CA . ALA A 1 489 ? 3.643 57.125 16.234 1 96.56 489 ALA A CA 1
ATOM 3898 C C . ALA A 1 489 ? 3.355 57.281 14.742 1 96.56 489 ALA A C 1
ATOM 3900 O O . ALA A 1 489 ? 3.869 56.5 13.922 1 96.56 489 ALA A O 1
ATOM 3901 N N . VAL A 1 490 ? 2.531 58.219 14.414 1 94.06 490 VAL A N 1
ATOM 3902 C CA . VAL A 1 490 ? 2.164 58.469 13.023 1 94.06 490 VAL A CA 1
ATOM 3903 C C . VAL A 1 490 ? 3.398 58.875 12.227 1 94.06 490 VAL A C 1
ATOM 3905 O O . VAL A 1 490 ? 3.576 58.438 11.078 1 94.06 490 VAL A O 1
ATOM 3908 N N . LYS A 1 491 ? 4.203 59.656 12.844 1 92.56 491 LYS A N 1
ATOM 3909 C CA . LYS A 1 491 ? 5.445 60.062 12.188 1 92.56 491 LYS A CA 1
ATOM 3910 C C . LYS A 1 491 ? 6.336 58.875 11.922 1 92.56 491 LYS A C 1
ATOM 3912 O O . LYS A 1 491 ? 6.898 58.719 10.836 1 92.56 491 LYS A O 1
ATOM 3917 N N . ASP A 1 492 ? 6.516 58.094 12.922 1 94.56 492 ASP A N 1
ATOM 3918 C CA . ASP A 1 492 ? 7.301 56.875 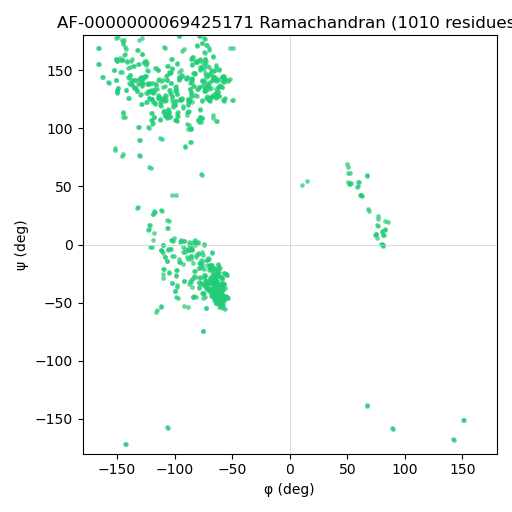12.773 1 94.56 492 ASP A CA 1
ATOM 3919 C C . ASP A 1 492 ? 6.727 55.969 11.68 1 94.56 492 ASP A C 1
ATOM 3921 O O . ASP A 1 492 ? 7.469 55.438 10.859 1 94.56 492 ASP A O 1
ATOM 3925 N N . TRP A 1 493 ? 5.434 55.844 11.727 1 92.88 493 TRP A N 1
ATOM 3926 C CA . TRP A 1 493 ? 4.699 55.062 10.734 1 92.88 493 TRP A CA 1
ATOM 3927 C C . TRP A 1 493 ? 4.969 55.594 9.328 1 92.88 493 TRP A C 1
ATOM 3929 O O . TRP A 1 493 ? 5.305 54.812 8.43 1 92.88 493 TRP A O 1
ATOM 3939 N N . GLN A 1 494 ? 4.918 56.812 9.141 1 88.75 494 GLN A N 1
ATOM 3940 C CA . GLN A 1 494 ? 5.148 57.438 7.84 1 88.75 494 GLN A CA 1
ATOM 3941 C C . GLN A 1 494 ? 6.594 57.25 7.387 1 88.75 494 GLN A C 1
ATOM 3943 O O . GLN A 1 494 ? 6.852 56.969 6.215 1 88.75 494 GLN A O 1
ATOM 3948 N N . THR A 1 495 ? 7.453 57.406 8.305 1 89.69 495 THR A N 1
ATOM 3949 C CA . THR A 1 495 ? 8.875 57.25 7.996 1 89.69 495 THR A CA 1
ATOM 3950 C C . THR A 1 495 ? 9.203 55.844 7.543 1 89.69 495 THR A C 1
ATOM 3952 O O . THR A 1 495 ? 9.945 55.656 6.578 1 89.69 495 THR A O 1
ATOM 3955 N N . LYS A 1 496 ? 8.648 54.906 8.188 1 87.38 496 LYS A N 1
ATOM 3956 C CA . LYS A 1 496 ? 8.891 53.531 7.855 1 87.38 496 LYS A CA 1
ATOM 3957 C C . LYS A 1 496 ? 8.312 53.156 6.488 1 87.38 496 LYS A C 1
ATOM 3959 O O . LYS A 1 496 ? 8.914 52.406 5.723 1 87.38 496 LYS A O 1
ATOM 3964 N N . GLN A 1 497 ? 7.223 53.688 6.254 1 83.06 497 GLN A N 1
ATOM 3965 C CA . GLN A 1 497 ? 6.602 53.438 4.965 1 83.06 497 GLN A CA 1
ATOM 3966 C C . GLN A 1 497 ? 7.359 54.125 3.834 1 83.06 497 GLN A C 1
ATOM 3968 O O . GLN A 1 497 ? 7.461 53.594 2.729 1 83.06 497 GLN A O 1
ATOM 3973 N N . MET A 1 498 ? 7.82 55.281 4.125 1 75.56 498 MET A N 1
ATOM 3974 C CA . MET A 1 498 ? 8.633 56 3.145 1 75.56 498 MET A CA 1
ATOM 3975 C C . MET A 1 498 ? 9.906 55.219 2.82 1 75.56 498 MET A C 1
ATOM 3977 O O . MET A 1 498 ? 10.289 55.094 1.653 1 75.56 498 MET A O 1
ATOM 3981 N N . LYS A 1 499 ? 10.469 54.719 3.787 1 80.31 499 LYS A N 1
ATOM 3982 C CA . LYS A 1 499 ? 11.695 53.938 3.605 1 80.31 499 LYS A CA 1
ATOM 3983 C C . LYS A 1 499 ? 11.43 52.656 2.812 1 80.31 499 LYS A C 1
ATOM 3985 O O . LYS A 1 499 ? 12.297 52.188 2.074 1 80.31 499 LYS A O 1
ATOM 3990 N N . ALA A 1 500 ? 10.234 52.25 3.043 1 75.62 500 ALA A N 1
ATOM 3991 C CA . ALA A 1 500 ? 9.852 51.031 2.318 1 75.62 500 ALA A CA 1
ATOM 3992 C C . ALA A 1 500 ? 9.352 51.375 0.919 1 75.62 500 ALA A C 1
ATOM 3994 O O . ALA A 1 500 ? 9.062 50.469 0.124 1 75.62 500 ALA A O 1
ATOM 3995 N N . GLY A 1 501 ? 9.234 52.75 0.513 1 68.44 501 GLY A N 1
ATOM 3996 C CA . GLY A 1 501 ? 8.797 53.219 -0.796 1 68.44 501 GLY A CA 1
ATOM 3997 C C . GLY A 1 501 ? 7.297 53.125 -0.989 1 68.44 501 GLY A C 1
ATOM 3998 O O . GLY A 1 501 ? 6.812 53.094 -2.123 1 68.44 501 GLY A O 1
ATOM 3999 N N . LYS A 1 502 ? 6.52 53.125 -0.02 1 65.38 502 LYS A N 1
ATOM 4000 C CA . LYS A 1 502 ? 5.09 52.875 -0.162 1 65.38 502 LYS A CA 1
ATOM 4001 C C . LYS A 1 502 ? 4.262 54.031 0.388 1 65.38 502 LYS A C 1
ATOM 4003 O O . LYS A 1 502 ? 3.08 53.844 0.697 1 65.38 502 LYS A O 1
ATOM 4008 N N . PHE A 1 503 ? 4.859 55.094 0.655 1 60.34 503 PHE A N 1
ATOM 4009 C CA . PHE A 1 503 ? 4.219 56.188 1.403 1 60.34 503 PHE A CA 1
ATOM 4010 C C . PHE A 1 503 ? 2.957 56.656 0.696 1 60.34 503 PHE A C 1
ATOM 4012 O O . PHE A 1 503 ? 1.901 56.781 1.321 1 60.34 503 PHE A O 1
ATOM 4019 N N . LEU A 1 504 ? 3.08 56.969 -0.419 1 57.25 504 LEU A N 1
ATOM 4020 C CA . LEU A 1 504 ? 1.955 57.5 -1.163 1 57.25 504 LEU A CA 1
ATOM 4021 C C . LEU A 1 504 ? 0.782 56.531 -1.179 1 57.25 504 LEU A C 1
ATOM 4023 O O . LEU A 1 504 ? -0.377 56.969 -1.112 1 57.25 504 LEU A O 1
ATOM 4027 N N . SER A 1 505 ? 1.105 55.344 -1.197 1 69.88 505 SER A N 1
ATOM 4028 C CA . SER A 1 505 ? 0.064 54.312 -1.312 1 69.88 505 SER A CA 1
ATOM 4029 C C . SER A 1 505 ? -0.47 53.906 0.06 1 69.88 505 SER A C 1
ATOM 4031 O O . SER A 1 505 ? -1.476 53.219 0.158 1 69.88 505 SER A O 1
ATOM 4033 N N . GLU A 1 506 ? 0.067 54.406 1.037 1 75.44 506 GLU A N 1
ATOM 4034 C CA . GLU A 1 506 ? -0.249 53.969 2.395 1 75.44 506 GLU A CA 1
ATOM 4035 C C . GLU A 1 506 ? -1.558 54.562 2.881 1 75.44 506 GLU A C 1
ATOM 4037 O O . GLU A 1 506 ? -2.34 53.906 3.57 1 75.44 506 GLU A O 1
ATOM 4042 N N . PHE A 1 507 ? -1.73 55.656 2.527 1 70.81 507 PHE A N 1
ATOM 4043 C CA . PHE A 1 507 ? -2.91 56.344 3.055 1 70.81 507 PHE A CA 1
ATOM 4044 C C . PHE A 1 507 ? -3.873 56.719 1.932 1 70.81 507 PHE A C 1
ATOM 4046 O O . PHE A 1 507 ? -3.445 57.031 0.822 1 70.81 507 PHE A O 1
ATOM 4053 N N . MET B 1 1 ? 15.211 -8.125 -10.297 1 81.44 1 MET B N 1
ATOM 4054 C CA . MET B 1 1 ? 13.93 -8.258 -10.992 1 81.44 1 MET B CA 1
ATOM 4055 C C . MET B 1 1 ? 12.977 -9.164 -10.211 1 81.44 1 MET B C 1
ATOM 4057 O O . MET B 1 1 ? 13.414 -10.086 -9.523 1 81.44 1 MET B O 1
ATOM 4061 N N . VAL B 1 2 ? 11.742 -8.859 -10.383 1 91.31 2 VAL B N 1
ATOM 4062 C CA . VAL B 1 2 ? 10.711 -9.641 -9.703 1 91.31 2 VAL B CA 1
ATOM 4063 C C . VAL B 1 2 ? 10.461 -10.938 -10.469 1 91.31 2 VAL B C 1
ATOM 4065 O O . VAL B 1 2 ? 10.406 -10.938 -11.695 1 91.31 2 VAL B O 1
ATOM 4068 N N . GLU B 1 3 ? 10.398 -12.008 -9.742 1 92.06 3 GLU B N 1
ATOM 4069 C CA . GLU B 1 3 ? 10.07 -13.289 -10.359 1 92.06 3 GLU B CA 1
ATOM 4070 C C . GLU B 1 3 ? 8.586 -13.367 -10.719 1 92.06 3 GLU B C 1
ATOM 4072 O O . GLU B 1 3 ? 7.727 -13.086 -9.883 1 92.06 3 GLU B O 1
ATOM 4077 N N . ILE B 1 4 ? 8.336 -13.797 -11.961 1 93.56 4 ILE B N 1
ATOM 4078 C CA . ILE B 1 4 ? 6.961 -13.891 -12.453 1 93.56 4 ILE B CA 1
ATOM 4079 C C . ILE B 1 4 ? 6.637 -15.336 -12.812 1 93.56 4 ILE B C 1
ATOM 4081 O O . ILE B 1 4 ? 7.383 -15.984 -13.547 1 93.56 4 ILE B O 1
ATOM 4085 N N . ILE B 1 5 ? 5.531 -15.797 -12.344 1 93.62 5 ILE B N 1
ATOM 4086 C CA . ILE B 1 5 ? 5.062 -17.141 -12.633 1 93.62 5 ILE B CA 1
ATOM 4087 C C . ILE B 1 5 ? 3.719 -17.078 -13.359 1 93.62 5 ILE B C 1
ATOM 4089 O O . ILE B 1 5 ? 2.676 -16.891 -12.734 1 93.62 5 ILE B O 1
ATOM 4093 N N . PRO B 1 6 ? 3.771 -17.328 -14.695 1 94.5 6 PRO B N 1
ATOM 4094 C CA . PRO B 1 6 ? 2.488 -17.422 -15.391 1 94.5 6 PRO B CA 1
ATOM 4095 C C . PRO B 1 6 ? 1.615 -18.562 -14.891 1 94.5 6 PRO B C 1
ATOM 4097 O O . PRO B 1 6 ? 2.109 -19.672 -14.672 1 94.5 6 PRO B O 1
ATOM 4100 N N . THR B 1 7 ? 0.37 -18.312 -14.68 1 96.19 7 THR B N 1
ATOM 4101 C CA . THR B 1 7 ? -0.563 -19.344 -14.266 1 96.19 7 THR B CA 1
ATOM 4102 C C . THR B 1 7 ? -1.31 -19.922 -15.469 1 96.19 7 THR B C 1
ATOM 4104 O O . THR B 1 7 ? -1.096 -19.469 -16.609 1 96.19 7 THR B O 1
ATOM 4107 N N . HIS B 1 8 ? -2.18 -20.891 -15.148 1 96.19 8 HIS B N 1
ATOM 4108 C CA . HIS B 1 8 ? -2.928 -21.531 -16.234 1 96.19 8 HIS B CA 1
ATOM 4109 C C . HIS B 1 8 ? -4.086 -20.656 -16.688 1 96.19 8 HIS B C 1
ATOM 4111 O O . HIS B 1 8 ? -4.684 -20.891 -17.734 1 96.19 8 HIS B O 1
ATOM 4117 N N . VAL B 1 9 ? -4.5 -19.656 -15.914 1 97 9 VAL B N 1
ATOM 4118 C CA . VAL B 1 9 ? -5.508 -18.703 -16.344 1 97 9 VAL B CA 1
ATOM 4119 C C . VAL B 1 9 ? -4.844 -17.562 -17.125 1 97 9 VAL B C 1
ATOM 4121 O O . VAL B 1 9 ? -3.875 -16.969 -16.656 1 97 9 VAL B O 1
ATOM 4124 N N . LYS B 1 10 ? -5.41 -17.297 -18.266 1 96.12 10 LYS B N 1
ATOM 4125 C CA . LYS B 1 10 ? -4.805 -16.344 -19.188 1 96.12 10 LYS B CA 1
ATOM 4126 C C . LYS B 1 10 ? -4.59 -14.992 -18.516 1 96.12 10 LYS B C 1
ATOM 4128 O O . LYS B 1 10 ? -5.516 -14.43 -17.922 1 96.12 10 LYS B O 1
ATOM 4133 N N . ASP B 1 11 ? -3.357 -14.406 -18.516 1 95.38 11 ASP B N 1
ATOM 4134 C CA . ASP B 1 11 ? -2.959 -13.07 -18.094 1 95.38 11 ASP B CA 1
ATOM 4135 C C . ASP B 1 11 ? -2.943 -12.945 -16.578 1 95.38 11 ASP B C 1
ATOM 4137 O O . ASP B 1 11 ? -2.904 -11.836 -16.031 1 95.38 11 ASP B O 1
ATOM 4141 N N . VAL B 1 12 ? -3.1 -14.047 -15.898 1 96.94 12 VAL B N 1
ATOM 4142 C CA . VAL B 1 12 ? -2.973 -14.047 -14.445 1 96.94 12 VAL B CA 1
ATOM 4143 C C . VAL B 1 12 ? -1.572 -14.508 -14.047 1 96.94 12 VAL B C 1
ATOM 4145 O O . VAL B 1 12 ? -1.116 -15.57 -14.484 1 96.94 12 VAL B O 1
ATOM 4148 N N . TYR B 1 13 ? -0.907 -13.797 -13.234 1 96.5 13 TYR B N 1
ATOM 4149 C CA . TYR B 1 13 ? 0.479 -14.062 -12.867 1 96.5 13 TYR B CA 1
ATOM 4150 C C . TYR B 1 13 ? 0.659 -14.047 -11.359 1 96.5 13 TYR B C 1
ATOM 4152 O O . TYR B 1 13 ? 0.054 -13.227 -10.664 1 96.5 13 TYR B O 1
ATOM 4160 N N . ILE B 1 14 ? 1.462 -14.898 -10.867 1 96.75 14 ILE B N 1
ATOM 4161 C CA . ILE B 1 14 ? 1.984 -14.82 -9.508 1 96.75 14 ILE B CA 1
ATOM 4162 C C . ILE B 1 14 ? 3.342 -14.125 -9.516 1 96.75 14 ILE B C 1
ATOM 4164 O O . ILE B 1 14 ? 4.238 -14.5 -10.273 1 96.75 14 ILE B O 1
ATOM 4168 N N . CYS B 1 15 ? 3.426 -13.141 -8.781 1 96.56 15 CYS B N 1
ATOM 4169 C CA . CYS B 1 15 ? 4.695 -12.43 -8.625 1 96.56 15 CYS B CA 1
ATOM 4170 C C . CYS B 1 15 ? 5.316 -12.719 -7.266 1 96.56 15 CYS B C 1
ATOM 4172 O O . CYS B 1 15 ? 4.609 -12.852 -6.266 1 96.56 15 CYS B O 1
ATOM 4174 N N . HIS B 1 16 ? 6.586 -12.852 -7.238 1 96 16 HIS B N 1
ATOM 4175 C CA . HIS B 1 16 ? 7.309 -13.094 -5.992 1 96 16 HIS B CA 1
ATOM 4176 C C . HIS B 1 16 ? 8.281 -11.953 -5.691 1 96 16 HIS B C 1
ATOM 4178 O O . HIS B 1 16 ? 9.328 -11.844 -6.324 1 96 16 HIS B O 1
ATOM 4184 N N . ILE B 1 17 ? 7.934 -11.188 -4.676 1 94.62 17 ILE B N 1
ATOM 4185 C CA . ILE B 1 17 ? 8.758 -10.031 -4.352 1 94.62 17 ILE B CA 1
ATOM 4186 C C . ILE B 1 17 ? 9.719 -10.383 -3.215 1 94.62 17 ILE B C 1
ATOM 4188 O O . ILE B 1 17 ? 9.422 -11.25 -2.393 1 94.62 17 ILE B O 1
ATOM 4192 N N . LYS B 1 18 ? 10.781 -9.664 -3.15 1 92.25 18 LYS B N 1
ATOM 4193 C CA . LYS B 1 18 ? 11.797 -9.867 -2.117 1 92.25 18 LYS B CA 1
ATOM 4194 C C . LYS B 1 18 ? 11.5 -9.016 -0.882 1 92.25 18 LYS B C 1
ATOM 4196 O O . LYS B 1 18 ? 11.008 -7.895 -0.998 1 92.25 18 LYS B O 1
ATOM 4201 N N . GLN B 1 19 ? 11.789 -9.578 0.258 1 94.06 19 GLN B N 1
ATOM 4202 C CA . GLN B 1 19 ? 11.68 -8.883 1.536 1 94.06 19 GLN B CA 1
ATOM 4203 C C . GLN B 1 19 ? 13.055 -8.656 2.156 1 94.06 19 GLN B C 1
ATOM 4205 O O . GLN B 1 19 ? 13.773 -9.609 2.447 1 94.06 19 GLN B O 1
ATOM 4210 N N . PHE B 1 20 ? 13.391 -7.406 2.352 1 94 20 PHE B N 1
ATOM 4211 C CA . PHE B 1 20 ? 14.68 -7.055 2.945 1 94 20 PHE B CA 1
ATOM 4212 C C . PHE B 1 20 ? 14.539 -6.844 4.449 1 94 20 PHE B C 1
ATOM 4214 O O . PHE B 1 20 ? 13.766 -5.988 4.891 1 94 20 PHE B O 1
ATOM 4221 N N . LYS B 1 21 ? 15.328 -7.562 5.203 1 94.56 21 LYS B N 1
ATOM 4222 C CA . LYS B 1 21 ? 15.211 -7.496 6.656 1 94.56 21 LYS B CA 1
ATOM 4223 C C . LYS B 1 21 ? 16.5 -7 7.293 1 94.56 21 LYS B C 1
ATOM 4225 O O . LYS B 1 21 ? 17.594 -7.297 6.805 1 94.56 21 LYS B O 1
ATOM 4230 N N . ASP B 1 22 ? 16.391 -6.145 8.305 1 94.25 22 ASP B N 1
ATOM 4231 C CA . ASP B 1 22 ? 17.484 -5.77 9.188 1 94.25 22 ASP B CA 1
ATOM 4232 C C . ASP B 1 22 ? 17 -5.594 10.625 1 94.25 22 ASP B C 1
ATOM 4234 O O . ASP B 1 22 ? 15.914 -6.047 10.977 1 94.25 22 ASP B O 1
ATOM 4238 N N . HIS B 1 23 ? 17.828 -5.102 11.523 1 95.38 23 HIS B N 1
ATOM 4239 C CA . HIS B 1 23 ? 17.516 -5.051 12.953 1 95.38 23 HIS B CA 1
ATOM 4240 C C . HIS B 1 23 ? 16.391 -4.07 13.242 1 95.38 23 HIS B C 1
ATOM 4242 O O . HIS B 1 23 ? 15.875 -4.023 14.359 1 95.38 23 HIS B O 1
ATOM 4248 N N . ARG B 1 24 ? 16 -3.385 12.281 1 95.75 24 ARG B N 1
ATOM 4249 C CA . ARG B 1 24 ? 14.953 -2.387 12.461 1 95.75 24 ARG B CA 1
ATOM 4250 C C . ARG B 1 24 ? 13.594 -2.93 12.016 1 95.75 24 ARG B C 1
ATOM 4252 O O . ARG B 1 24 ? 12.555 -2.389 12.383 1 95.75 24 ARG B O 1
ATOM 4259 N N . GLY B 1 25 ? 13.562 -3.859 11.125 1 96.62 25 GLY B N 1
ATOM 4260 C CA . GLY B 1 25 ? 12.336 -4.391 10.547 1 96.62 25 GLY B CA 1
ATOM 4261 C C . GLY B 1 25 ? 12.516 -4.895 9.125 1 96.62 25 GLY B C 1
ATOM 4262 O O . GLY B 1 25 ? 13.555 -5.48 8.797 1 96.62 25 GLY B O 1
ATOM 4263 N N . LYS B 1 26 ? 11.453 -4.812 8.383 1 96.62 26 LYS B N 1
ATOM 4264 C CA . LYS B 1 26 ? 11.477 -5.32 7.012 1 96.62 26 LYS B CA 1
ATOM 4265 C C . LYS B 1 26 ? 11.016 -4.254 6.023 1 96.62 26 LYS B C 1
ATOM 4267 O O . LYS B 1 26 ? 10.18 -3.408 6.355 1 96.62 26 LYS B O 1
ATOM 4272 N N . LEU B 1 27 ? 11.617 -4.223 4.855 1 95.94 27 LEU B N 1
ATOM 4273 C CA . LEU B 1 27 ? 11.234 -3.352 3.75 1 95.94 27 LEU B CA 1
ATOM 4274 C C . LEU B 1 27 ? 10.93 -4.164 2.498 1 95.94 27 LEU B C 1
ATOM 4276 O O . LEU B 1 27 ? 11.695 -5.051 2.123 1 95.94 27 LEU B O 1
ATOM 4280 N N . CYS B 1 28 ? 9.781 -3.883 1.889 1 96.19 28 CYS B N 1
ATOM 4281 C CA . CYS B 1 28 ? 9.359 -4.566 0.671 1 96.19 28 CYS B CA 1
ATOM 4282 C C . CYS B 1 28 ? 8.883 -3.572 -0.377 1 96.19 28 CYS B C 1
ATOM 4284 O O . CYS B 1 28 ? 8.125 -2.648 -0.062 1 96.19 28 CYS B O 1
ATOM 4286 N N . GLU B 1 29 ? 9.344 -3.705 -1.575 1 96.12 29 GLU B N 1
ATOM 4287 C CA . GLU B 1 29 ? 8.781 -2.957 -2.697 1 96.12 29 GLU B CA 1
ATOM 4288 C C . GLU B 1 29 ? 7.578 -3.676 -3.295 1 96.12 29 GLU B C 1
ATOM 4290 O O . GLU B 1 29 ? 7.734 -4.555 -4.145 1 96.12 29 GLU B O 1
ATOM 4295 N N . LEU B 1 30 ? 6.402 -3.24 -2.926 1 96.19 30 LEU B N 1
ATOM 4296 C CA . LEU B 1 30 ? 5.18 -3.9 -3.369 1 96.19 30 LEU B CA 1
ATOM 4297 C C . LEU B 1 30 ? 4.973 -3.711 -4.867 1 96.19 30 LEU B C 1
ATOM 4299 O O . LEU B 1 30 ? 4.309 -4.523 -5.516 1 96.19 30 LEU B O 1
ATOM 4303 N N . PHE B 1 31 ? 5.387 -2.637 -5.328 1 95.56 31 PHE B N 1
ATOM 4304 C CA . PHE B 1 31 ? 5.355 -2.318 -6.754 1 95.56 31 PHE B CA 1
ATOM 4305 C C . PHE B 1 31 ? 6.512 -1.402 -7.133 1 95.56 31 PHE B C 1
ATOM 4307 O O . PHE B 1 31 ? 6.828 -0.461 -6.402 1 95.56 31 PHE B O 1
ATOM 4314 N N . ASN B 1 32 ? 7.133 -1.665 -8.117 1 93.94 32 ASN B N 1
ATOM 4315 C CA . ASN B 1 32 ? 8.188 -0.854 -8.719 1 93.94 32 ASN B CA 1
ATOM 4316 C C . ASN B 1 32 ? 8.164 -0.949 -10.242 1 93.94 32 ASN B C 1
ATOM 4318 O O . ASN B 1 32 ? 8.516 -1.983 -10.812 1 93.94 32 ASN B O 1
ATOM 4322 N N . MET B 1 33 ? 7.859 0.115 -10.891 1 91.62 33 MET B N 1
ATOM 4323 C CA . MET B 1 33 ? 7.598 0.135 -12.328 1 91.62 33 MET B CA 1
ATOM 4324 C C . MET B 1 33 ? 8.828 -0.306 -13.109 1 91.62 33 MET B C 1
ATOM 4326 O O . MET B 1 33 ? 8.711 -0.833 -14.219 1 91.62 33 MET B O 1
ATOM 4330 N N . VAL B 1 34 ? 9.961 -0.185 -12.57 1 90.75 34 VAL B N 1
ATOM 4331 C CA . VAL B 1 34 ? 11.172 -0.472 -13.328 1 90.75 34 VAL B CA 1
ATOM 4332 C C . VAL B 1 34 ? 11.633 -1.901 -13.047 1 90.75 34 VAL B C 1
ATOM 4334 O O . VAL B 1 34 ? 12.406 -2.473 -13.82 1 90.75 34 VAL B O 1
ATOM 4337 N N . LYS B 1 35 ? 11.094 -2.539 -12.062 1 92.69 35 LYS B N 1
ATOM 4338 C CA . LYS B 1 35 ? 11.57 -3.867 -11.688 1 92.69 35 LYS B CA 1
ATOM 4339 C C . LYS B 1 35 ? 10.625 -4.953 -12.195 1 92.69 35 LYS B C 1
ATOM 4341 O O . LYS B 1 35 ? 10.938 -6.141 -12.125 1 92.69 35 LYS B O 1
ATOM 4346 N N . TYR B 1 36 ? 9.5 -4.641 -12.68 1 92.5 36 TYR B N 1
ATOM 4347 C CA . TYR B 1 36 ? 8.57 -5.602 -13.266 1 92.5 36 TYR B CA 1
ATOM 4348 C C . TYR B 1 36 ? 8.766 -5.707 -14.773 1 92.5 36 TYR B C 1
ATOM 4350 O O . TYR B 1 36 ? 9.109 -4.723 -15.43 1 92.5 36 TYR B O 1
ATOM 4358 N N . PRO B 1 37 ? 8.586 -6.84 -15.359 1 92.25 37 PRO B N 1
ATOM 4359 C CA . PRO B 1 37 ? 8.656 -6.977 -16.812 1 92.25 37 PRO B CA 1
ATOM 4360 C C . PRO B 1 37 ? 7.453 -6.363 -17.531 1 92.25 37 PRO B C 1
ATOM 4362 O O . PRO B 1 37 ? 6.473 -5.992 -16.875 1 92.25 37 PRO B O 1
ATOM 4365 N N . GLU B 1 38 ? 7.473 -6.285 -18.781 1 91.38 38 GLU B N 1
ATOM 4366 C CA . GLU B 1 38 ? 6.441 -5.641 -19.594 1 91.38 38 GLU B CA 1
ATOM 4367 C C . GLU B 1 38 ? 5.105 -6.363 -19.453 1 91.38 38 GLU B C 1
ATOM 4369 O O . GLU B 1 38 ? 4.043 -5.742 -19.547 1 91.38 38 GLU B O 1
ATOM 4374 N N . GLU B 1 39 ? 5.148 -7.652 -19.188 1 88.88 39 GLU B N 1
ATOM 4375 C CA . GLU B 1 39 ? 3.955 -8.477 -19.047 1 88.88 39 GLU B CA 1
ATOM 4376 C C . GLU B 1 39 ? 3.084 -7.984 -17.891 1 88.88 39 GLU B C 1
ATOM 4378 O O . GLU B 1 39 ? 1.861 -8.148 -17.922 1 88.88 39 GLU B O 1
ATOM 4383 N N . ILE B 1 40 ? 3.777 -7.359 -16.953 1 92.12 40 ILE B N 1
ATOM 4384 C CA . ILE B 1 40 ? 3.062 -6.855 -15.789 1 92.12 40 ILE B CA 1
ATOM 4385 C C . ILE B 1 40 ? 2.805 -5.359 -15.953 1 92.12 40 ILE B C 1
ATOM 4387 O O . ILE B 1 40 ? 1.693 -4.883 -15.703 1 92.12 40 ILE B O 1
ATOM 4391 N N . LYS B 1 41 ? 3.734 -4.613 -16.469 1 92.44 41 LYS B N 1
ATOM 4392 C CA . LYS B 1 41 ? 3.701 -3.154 -16.547 1 92.44 41 LYS B CA 1
ATOM 4393 C C . LYS B 1 41 ? 2.553 -2.68 -17.438 1 92.44 41 LYS B C 1
ATOM 4395 O O . LYS B 1 41 ? 1.992 -1.605 -17.203 1 92.44 41 LYS B O 1
ATOM 4400 N N . LYS B 1 42 ? 2.242 -3.439 -18.391 1 94.06 42 LYS B N 1
ATOM 4401 C CA . LYS B 1 42 ? 1.232 -3.045 -19.359 1 94.06 42 LYS B CA 1
ATOM 4402 C C . LYS B 1 42 ? -0.13 -2.857 -18.703 1 94.06 42 LYS B C 1
ATOM 4404 O O . LYS B 1 42 ? -1.013 -2.203 -19.266 1 94.06 42 LYS B O 1
ATOM 4409 N N . PHE B 1 43 ? -0.274 -3.383 -17.531 1 95.25 43 PHE B N 1
ATOM 4410 C CA . PHE B 1 43 ? -1.558 -3.32 -16.844 1 95.25 43 PHE B CA 1
ATOM 4411 C C . PHE B 1 43 ? -1.668 -2.041 -16.016 1 95.25 43 PHE B C 1
ATOM 4413 O O . PHE B 1 43 ? -2.719 -1.759 -15.438 1 95.25 43 PHE B O 1
ATOM 4420 N N . PHE B 1 44 ? -0.618 -1.212 -15.93 1 92.88 44 PHE B N 1
ATOM 4421 C CA . PHE B 1 44 ? -0.555 -0.005 -15.117 1 92.88 44 PHE B CA 1
ATOM 4422 C C . PHE B 1 44 ? -0.179 1.203 -15.969 1 92.88 44 PHE B C 1
ATOM 4424 O O . PHE B 1 44 ? 0.167 1.06 -17.141 1 92.88 44 PHE B O 1
ATOM 4431 N N . PRO B 1 45 ? -0.468 2.41 -15.578 1 92.12 45 PRO B N 1
ATOM 4432 C CA . PRO B 1 45 ? -0.08 2.99 -14.289 1 92.12 45 PRO B CA 1
ATOM 4433 C C . PRO B 1 45 ? -1.067 2.662 -13.172 1 92.12 45 PRO B C 1
ATOM 4435 O O . PRO B 1 45 ? -2.252 2.439 -13.438 1 92.12 45 PRO B O 1
ATOM 4438 N N . VAL B 1 46 ? -0.512 2.812 -11.922 1 95.94 46 VAL B N 1
ATOM 4439 C CA . VAL B 1 46 ? -1.31 2.658 -10.711 1 95.94 46 VAL B CA 1
ATOM 4440 C C . VAL B 1 46 ? -2.174 3.898 -10.5 1 95.94 46 VAL B C 1
ATOM 4442 O O . VAL B 1 46 ? -1.658 5.016 -10.414 1 95.94 46 VAL B O 1
ATOM 4445 N N . GLN B 1 47 ? -3.48 3.719 -10.391 1 96 47 GLN B N 1
ATOM 4446 C CA . GLN B 1 47 ? -4.414 4.828 -10.234 1 96 47 GLN B CA 1
ATOM 4447 C C . GLN B 1 47 ? -5.012 4.859 -8.836 1 96 47 GLN B C 1
ATOM 4449 O O . GLN B 1 47 ? -5.477 5.902 -8.375 1 96 47 GLN B O 1
ATOM 4454 N N . GLN B 1 48 ? -4.984 3.799 -8.195 1 96.69 48 GLN B N 1
ATOM 4455 C CA . GLN B 1 48 ? -5.551 3.684 -6.855 1 96.69 48 GLN B CA 1
ATOM 4456 C C . GLN B 1 48 ? -4.812 2.633 -6.035 1 96.69 48 GLN B C 1
ATOM 4458 O O . GLN B 1 48 ? -4.344 1.63 -6.578 1 96.69 48 GLN B O 1
ATOM 4463 N N . ILE B 1 49 ? -4.59 2.84 -4.801 1 97.5 49 ILE B N 1
ATOM 4464 C CA . ILE B 1 49 ? -4.066 1.892 -3.822 1 97.5 49 ILE B CA 1
ATOM 4465 C C . ILE B 1 49 ? -5.086 1.685 -2.705 1 97.5 49 ILE B C 1
ATOM 4467 O O . ILE B 1 49 ? -5.543 2.648 -2.088 1 97.5 49 ILE B O 1
ATOM 4471 N N . THR B 1 50 ? -5.445 0.5 -2.451 1 97.62 50 THR B N 1
ATOM 4472 C CA . THR B 1 50 ? -6.457 0.173 -1.453 1 97.62 50 THR B CA 1
ATOM 4473 C C . THR B 1 50 ? -5.875 -0.725 -0.366 1 97.62 50 THR B C 1
ATOM 4475 O O . THR B 1 50 ? -5.086 -1.627 -0.657 1 97.62 50 THR B O 1
ATOM 4478 N N . TRP B 1 51 ? -6.121 -0.404 0.847 1 97.81 51 TRP B N 1
ATOM 4479 C CA . TRP B 1 51 ? -5.754 -1.176 2.029 1 97.81 51 TRP B CA 1
ATOM 4480 C C . TRP B 1 51 ? -6.996 -1.728 2.725 1 97.81 51 TRP B C 1
ATOM 4482 O O . TRP B 1 51 ? -7.934 -0.982 3.018 1 97.81 51 TRP B O 1
ATOM 4492 N N . VAL B 1 52 ? -7.051 -3.088 2.969 1 98 52 VAL B N 1
ATOM 4493 C CA . VAL B 1 52 ? -8.219 -3.721 3.576 1 98 52 VAL B CA 1
ATOM 4494 C C . VAL B 1 52 ? -7.781 -4.605 4.742 1 98 52 VAL B C 1
ATOM 4496 O O . VAL B 1 52 ? -6.871 -5.426 4.598 1 98 52 VAL B O 1
ATOM 4499 N N . THR B 1 53 ? -8.344 -4.469 5.859 1 97.81 53 THR B N 1
ATOM 4500 C CA . THR B 1 53 ? -8.188 -5.391 6.98 1 97.81 53 THR B CA 1
ATOM 4501 C C . THR B 1 53 ? -9.406 -6.301 7.102 1 97.81 53 THR B C 1
ATOM 4503 O O . THR B 1 53 ? -10.523 -5.914 6.73 1 97.81 53 THR B O 1
ATOM 4506 N N . ASN B 1 54 ? -9.211 -7.473 7.625 1 98.31 54 ASN B N 1
ATOM 4507 C CA . ASN B 1 54 ? -10.273 -8.477 7.617 1 98.31 54 ASN B CA 1
ATOM 4508 C C . ASN B 1 54 ? -10.336 -9.234 8.938 1 98.31 54 ASN B C 1
ATOM 4510 O O . ASN B 1 54 ? -9.305 -9.539 9.531 1 98.31 54 ASN B O 1
ATOM 4514 N N . ARG B 1 55 ? -11.562 -9.57 9.266 1 98.12 55 ARG B N 1
ATOM 4515 C CA . ARG B 1 55 ? -11.758 -10.625 10.266 1 98.12 55 ARG B CA 1
ATOM 4516 C C . ARG B 1 55 ? -11.547 -12 9.656 1 98.12 55 ARG B C 1
ATOM 4518 O O . ARG B 1 55 ? -11.664 -12.18 8.438 1 98.12 55 ARG B O 1
ATOM 4525 N N . LYS B 1 56 ? -11.281 -12.914 10.539 1 97.81 56 LYS B N 1
ATOM 4526 C CA . LYS B 1 56 ? -11.18 -14.281 10.023 1 97.81 56 LYS B CA 1
ATOM 4527 C C . LYS B 1 56 ? -12.477 -14.703 9.336 1 97.81 56 LYS B C 1
ATOM 4529 O O . LYS B 1 56 ? -13.57 -14.383 9.812 1 97.81 56 LYS B O 1
ATOM 4534 N N . PHE B 1 57 ? -12.398 -15.336 8.18 1 98.12 57 PHE B N 1
ATOM 4535 C CA . PHE B 1 57 ? -13.5 -15.898 7.402 1 98.12 57 PHE B CA 1
ATOM 4536 C C . PHE B 1 57 ? -14.203 -14.812 6.594 1 98.12 57 PHE B C 1
ATOM 4538 O O . PHE B 1 57 ? -15.195 -15.086 5.914 1 98.12 57 PHE B O 1
ATOM 4545 N N . ALA B 1 58 ? -13.719 -13.562 6.742 1 98.38 58 ALA B N 1
ATOM 4546 C CA . ALA B 1 58 ? -14.273 -12.562 5.828 1 98.38 58 ALA B CA 1
ATOM 4547 C C . ALA B 1 58 ? -14.047 -12.969 4.375 1 98.38 58 ALA B C 1
ATOM 4549 O O . ALA B 1 58 ? -12.922 -13.289 3.98 1 98.38 58 ALA B O 1
ATOM 4550 N N . HIS B 1 59 ? -15.062 -13.047 3.652 1 97.5 59 HIS B N 1
ATOM 4551 C CA . HIS B 1 59 ? -15 -13.336 2.225 1 97.5 59 HIS B CA 1
ATOM 4552 C C . HIS B 1 59 ? -15.312 -12.094 1.397 1 97.5 59 HIS B C 1
ATOM 4554 O O . HIS B 1 59 ? -16.438 -11.586 1.429 1 97.5 59 HIS B O 1
ATOM 4560 N N . ARG B 1 60 ? -14.344 -11.609 0.719 1 96.19 60 ARG B N 1
ATOM 4561 C CA . ARG B 1 60 ? -14.562 -10.523 -0.233 1 96.19 60 ARG B CA 1
ATOM 4562 C C . ARG B 1 60 ? -14.906 -11.07 -1.614 1 96.19 60 ARG B C 1
ATOM 4564 O O . ARG B 1 60 ? -14.086 -11.727 -2.252 1 96.19 60 ARG B O 1
ATOM 4571 N N . GLY B 1 61 ? -16.031 -10.852 -2.068 1 95 61 GLY B N 1
ATOM 4572 C CA . GLY B 1 61 ? -16.688 -11.477 -3.209 1 95 61 GLY B CA 1
ATOM 4573 C C . GLY B 1 61 ? -15.836 -11.445 -4.469 1 95 61 GLY B C 1
ATOM 4574 O O . GLY B 1 61 ? -14.781 -10.82 -4.492 1 95 61 GLY B O 1
ATOM 4575 N N . LEU B 1 62 ? -16.312 -12.211 -5.484 1 97.88 62 LEU B N 1
ATOM 4576 C CA . LEU B 1 62 ? -15.672 -12.281 -6.789 1 97.88 62 LEU B CA 1
ATOM 4577 C C . LEU B 1 62 ? -16.156 -11.156 -7.699 1 97.88 62 LEU B C 1
ATOM 4579 O O . LEU B 1 62 ? -17.047 -11.367 -8.523 1 97.88 62 LEU B O 1
ATOM 4583 N N . HIS B 1 63 ? -15.484 -10.031 -7.617 1 97.5 63 HIS B N 1
ATOM 4584 C CA . HIS B 1 63 ? -15.906 -8.828 -8.336 1 97.5 63 HIS B CA 1
ATOM 4585 C C . HIS B 1 63 ? -15.164 -8.688 -9.656 1 97.5 63 HIS B C 1
ATOM 4587 O O . HIS B 1 63 ? -13.969 -8.984 -9.742 1 97.5 63 HIS B O 1
ATOM 4593 N N . ILE B 1 64 ? -15.883 -8.227 -10.68 1 97.25 64 ILE B N 1
ATOM 4594 C CA . ILE B 1 64 ? -15.312 -8.031 -12.008 1 97.25 64 ILE B CA 1
ATOM 4595 C C . ILE B 1 64 ? -15.062 -6.547 -12.25 1 97.25 64 ILE B C 1
ATOM 4597 O O . ILE B 1 64 ? -16 -5.766 -12.391 1 97.25 64 ILE B O 1
ATOM 4601 N N . ALA B 1 65 ? -13.82 -6.172 -12.273 1 95.81 65 ALA B N 1
ATOM 4602 C CA . ALA B 1 65 ? -13.453 -4.781 -12.531 1 95.81 65 ALA B CA 1
ATOM 4603 C C . ALA B 1 65 ? -12.891 -4.621 -13.945 1 95.81 65 ALA B C 1
ATOM 4605 O O . ALA B 1 65 ? -12.305 -5.551 -14.492 1 95.81 65 ALA B O 1
ATOM 4606 N N . ALA B 1 66 ? -13.016 -3.434 -14.516 1 95.19 66 ALA B N 1
ATOM 4607 C CA . ALA B 1 66 ? -12.523 -3.139 -15.859 1 95.19 66 ALA B CA 1
ATOM 4608 C C . ALA B 1 66 ? -11.031 -2.807 -15.828 1 95.19 66 ALA B C 1
ATOM 4610 O O . ALA B 1 66 ? -10.445 -2.457 -16.859 1 95.19 66 ALA B O 1
ATOM 4611 N N . TYR B 1 67 ? -10.43 -2.865 -14.68 1 96.25 67 TYR B N 1
ATOM 4612 C CA . TYR B 1 67 ? -9.016 -2.547 -14.523 1 96.25 67 TYR B CA 1
ATOM 4613 C C . TYR B 1 67 ? -8.289 -3.662 -13.789 1 96.25 67 TYR B C 1
ATOM 4615 O O . TYR B 1 67 ? -8.914 -4.555 -13.219 1 96.25 67 TYR B O 1
ATOM 4623 N N . SER B 1 68 ? -7.016 -3.682 -13.844 1 97.94 68 SER B N 1
ATOM 4624 C CA . SER B 1 68 ? -6.172 -4.699 -13.234 1 97.94 68 SER B CA 1
ATOM 4625 C C . SER B 1 68 ? -5.98 -4.438 -11.742 1 97.94 68 SER B C 1
ATOM 4627 O O . SER B 1 68 ? -6.188 -3.316 -11.273 1 97.94 68 SER B O 1
ATOM 4629 N N . LYS B 1 69 ? -5.652 -5.449 -11.039 1 98.12 69 LYS B N 1
ATOM 4630 C CA . LYS B 1 69 ? -5.273 -5.379 -9.633 1 98.12 69 LYS B CA 1
ATOM 4631 C C . LYS B 1 69 ? -4.023 -6.211 -9.359 1 98.12 69 LYS B C 1
ATOM 4633 O O . LYS B 1 69 ? -3.814 -7.254 -9.984 1 98.12 69 LYS B O 1
ATOM 4638 N N . LEU B 1 70 ? -3.172 -5.77 -8.562 1 98.38 70 LEU B N 1
ATOM 4639 C CA . LEU B 1 70 ? -2.049 -6.512 -8.008 1 98.38 70 LEU B CA 1
ATOM 4640 C C . LEU B 1 70 ? -2.139 -6.566 -6.484 1 98.38 70 LEU B C 1
ATOM 4642 O O . LEU B 1 70 ? -1.899 -5.566 -5.805 1 98.38 70 LEU B O 1
ATOM 4646 N N . LEU B 1 71 ? -2.465 -7.699 -5.945 1 98.5 71 LEU B N 1
ATOM 4647 C CA . LEU B 1 71 ? -2.795 -7.832 -4.527 1 98.5 71 LEU B CA 1
ATOM 4648 C C . LEU B 1 71 ? -1.634 -8.445 -3.756 1 98.5 71 LEU B C 1
ATOM 4650 O O . LEU B 1 71 ? -0.993 -9.383 -4.234 1 98.5 71 LEU B O 1
ATOM 4654 N N . THR B 1 72 ? -1.353 -7.957 -2.594 1 98 72 THR B N 1
ATOM 4655 C CA . THR B 1 72 ? -0.365 -8.469 -1.653 1 98 72 THR B CA 1
ATOM 4656 C C . THR B 1 72 ? -0.943 -8.531 -0.242 1 98 72 THR B C 1
ATOM 4658 O O . THR B 1 72 ? -1.662 -7.625 0.18 1 98 72 THR B O 1
ATOM 4661 N N . CYS B 1 73 ? -0.718 -9.617 0.446 1 98.31 73 CYS B N 1
ATOM 4662 C CA . CYS B 1 73 ? -1.08 -9.703 1.856 1 98.31 73 CYS B CA 1
ATOM 4663 C C . CYS B 1 73 ? 0.045 -9.18 2.742 1 98.31 73 CYS B C 1
ATOM 4665 O O . CYS B 1 73 ? 1.167 -9.688 2.691 1 98.31 73 CYS B O 1
ATOM 4667 N N . ILE B 1 74 ? -0.234 -8.242 3.545 1 97.31 74 ILE B N 1
ATOM 4668 C CA . ILE B 1 74 ? 0.828 -7.586 4.301 1 97.31 74 ILE B CA 1
ATOM 4669 C C . ILE B 1 74 ? 0.691 -7.922 5.781 1 97.31 74 ILE B C 1
ATOM 4671 O O . ILE B 1 74 ? 1.488 -7.461 6.605 1 97.31 74 ILE B O 1
ATOM 4675 N N . LYS B 1 75 ? -0.309 -8.602 6.18 1 97.12 75 LYS B N 1
ATOM 4676 C CA . LYS B 1 75 ? -0.512 -9.133 7.523 1 97.12 75 LYS B CA 1
ATOM 4677 C C . LYS B 1 75 ? -1.331 -10.422 7.48 1 97.12 75 LYS B C 1
ATOM 4679 O O . LYS B 1 75 ? -2.369 -10.484 6.82 1 97.12 75 LYS B O 1
ATOM 4684 N N . GLY B 1 76 ? -0.867 -11.453 8.172 1 97.5 76 GLY B N 1
ATOM 4685 C CA . GLY B 1 76 ? -1.574 -12.719 8.164 1 97.5 76 GLY B CA 1
ATOM 4686 C C . GLY B 1 76 ? -1.554 -13.398 6.805 1 97.5 76 GLY B C 1
ATOM 4687 O O . GLY B 1 76 ? -0.503 -13.492 6.168 1 97.5 76 GLY B O 1
ATOM 4688 N N . SER B 1 77 ? -2.799 -13.977 6.465 1 98.31 77 SER B N 1
ATOM 4689 C CA . SER B 1 77 ? -2.873 -14.68 5.191 1 98.31 77 SER B CA 1
ATOM 4690 C C . SER B 1 77 ? -4.293 -14.672 4.637 1 98.31 77 SER B C 1
ATOM 4692 O O . SER B 1 77 ? -5.262 -14.57 5.395 1 98.31 77 SER B O 1
ATOM 4694 N N . VAL B 1 78 ? -4.352 -14.703 3.352 1 98.62 78 VAL B N 1
ATOM 4695 C CA . VAL B 1 78 ? -5.617 -14.812 2.629 1 98.62 78 VAL B CA 1
ATOM 4696 C C . VAL B 1 78 ? -5.48 -15.828 1.5 1 98.62 78 VAL B C 1
ATOM 4698 O O . VAL B 1 78 ? -4.367 -16.141 1.061 1 98.62 78 VAL B O 1
ATOM 4701 N N . TYR B 1 79 ? -6.578 -16.438 1.11 1 98.5 79 TYR B N 1
ATOM 4702 C CA . TYR B 1 79 ? -6.648 -17.219 -0.123 1 98.5 79 TYR B CA 1
ATOM 4703 C C . TYR B 1 79 ? -7.273 -16.406 -1.246 1 98.5 79 TYR B C 1
ATOM 4705 O O . TYR B 1 79 ? -8.477 -16.125 -1.229 1 98.5 79 TYR B O 1
ATOM 4713 N N . ASP B 1 80 ? -6.496 -15.992 -2.176 1 98.69 80 ASP B N 1
ATOM 4714 C CA . ASP B 1 80 ? -6.859 -15.062 -3.244 1 98.69 80 ASP B CA 1
ATOM 4715 C C . ASP B 1 80 ? -7.172 -15.805 -4.539 1 98.69 80 ASP B C 1
ATOM 4717 O O . ASP B 1 80 ? -6.434 -16.719 -4.934 1 98.69 80 ASP B O 1
ATOM 4721 N N . VAL B 1 81 ? -8.289 -15.469 -5.18 1 98.75 81 VAL B N 1
ATOM 4722 C CA . VAL B 1 81 ? -8.758 -16.25 -6.316 1 98.75 81 VAL B CA 1
ATOM 4723 C C . VAL B 1 81 ? -9.094 -15.328 -7.484 1 98.75 81 VAL B C 1
ATOM 4725 O O . VAL B 1 81 ? -9.672 -14.258 -7.289 1 98.75 81 VAL B O 1
ATOM 4728 N N . VAL B 1 82 ? -8.734 -15.727 -8.672 1 98.69 82 VAL B N 1
ATOM 4729 C CA . VAL B 1 82 ? -9.125 -15.078 -9.914 1 98.69 82 VAL B CA 1
ATOM 4730 C C . VAL B 1 82 ? -9.914 -16.062 -10.789 1 98.69 82 VAL B C 1
ATOM 4732 O O . VAL B 1 82 ? -9.5 -17.203 -10.961 1 98.69 82 VAL B O 1
ATOM 4735 N N . VAL B 1 83 ? -11.016 -15.664 -11.289 1 98.56 83 VAL B N 1
ATOM 4736 C CA . VAL B 1 83 ? -11.852 -16.438 -12.203 1 98.56 83 VAL B CA 1
ATOM 4737 C C . VAL B 1 83 ? -11.891 -15.75 -13.562 1 98.56 83 VAL B C 1
ATOM 4739 O O . VAL B 1 83 ? -12.203 -14.562 -13.664 1 98.56 83 VAL B O 1
ATOM 4742 N N . ASP B 1 84 ? -11.602 -16.5 -14.609 1 98.19 84 ASP B N 1
ATOM 4743 C CA . ASP B 1 84 ? -11.719 -15.945 -15.953 1 98.19 84 ASP B CA 1
ATOM 4744 C C . ASP B 1 84 ? -13.18 -15.867 -16.391 1 98.19 84 ASP B C 1
ATOM 4746 O O . ASP B 1 84 ? -13.789 -16.891 -16.703 1 98.19 84 ASP B O 1
ATOM 4750 N N . THR B 1 85 ? -13.664 -14.641 -16.453 1 97.12 85 THR B N 1
ATOM 4751 C CA . THR B 1 85 ? -15.062 -14.445 -16.812 1 97.12 85 THR B CA 1
ATOM 4752 C C . THR B 1 85 ? -15.188 -13.906 -18.234 1 97.12 85 THR B C 1
ATOM 4754 O O . THR B 1 85 ? -16.266 -13.484 -18.656 1 97.12 85 THR B O 1
ATOM 4757 N N . ARG B 1 86 ? -14.18 -13.93 -19.062 1 96.56 86 ARG B N 1
ATOM 4758 C CA . ARG B 1 86 ? -14.172 -13.445 -20.438 1 96.56 86 ARG B CA 1
ATOM 4759 C C . ARG B 1 86 ? -14.625 -14.531 -21.406 1 96.56 86 ARG B C 1
ATOM 4761 O O . ARG B 1 86 ? -13.906 -15.5 -21.641 1 96.56 86 ARG B O 1
ATOM 4768 N N . PRO B 1 87 ? -15.68 -14.297 -21.984 1 94.06 87 PRO B N 1
ATOM 4769 C CA . PRO B 1 87 ? -16.25 -15.375 -22.797 1 94.06 87 PRO B CA 1
ATOM 4770 C C . PRO B 1 87 ? -15.359 -15.766 -23.969 1 94.06 87 PRO B C 1
ATOM 4772 O O . PRO B 1 87 ? -15.391 -16.922 -24.422 1 94.06 87 PRO B O 1
ATOM 4775 N N . ASP B 1 88 ? -14.57 -14.898 -24.422 1 94.25 88 ASP B N 1
ATOM 4776 C CA . ASP B 1 88 ? -13.727 -15.164 -25.594 1 94.25 88 ASP B CA 1
ATOM 4777 C C . ASP B 1 88 ? -12.367 -15.711 -25.172 1 94.25 88 ASP B C 1
ATOM 4779 O O . ASP B 1 88 ? -11.531 -16.031 -26.016 1 94.25 88 ASP B O 1
ATOM 4783 N N . SER B 1 89 ? -12.195 -15.906 -23.938 1 95.12 89 SER B N 1
ATOM 4784 C CA . SER B 1 89 ? -10.922 -16.391 -23.438 1 95.12 89 SER B CA 1
ATOM 4785 C C . SER B 1 89 ? -10.82 -17.906 -23.562 1 95.12 89 SER B C 1
ATOM 4787 O O . SER B 1 89 ? -11.805 -18.625 -23.344 1 95.12 89 SER B O 1
ATOM 4789 N N . SER B 1 90 ? -9.586 -18.406 -23.812 1 92.69 90 SER B N 1
ATOM 4790 C CA . SER B 1 90 ? -9.32 -19.844 -23.859 1 92.69 90 SER B CA 1
ATOM 4791 C C . SER B 1 90 ? -9.422 -20.484 -22.484 1 92.69 90 SER B C 1
ATOM 4793 O O . SER B 1 90 ? -9.484 -21.703 -22.359 1 92.69 90 SER B O 1
ATOM 4795 N N . THR B 1 91 ? -9.477 -19.672 -21.484 1 96.06 91 THR B N 1
ATOM 4796 C CA . THR B 1 91 ? -9.555 -20.203 -20.125 1 96.06 91 THR B CA 1
ATOM 4797 C C . THR B 1 91 ? -10.852 -19.75 -19.453 1 96.06 91 THR B C 1
ATOM 4799 O O . THR B 1 91 ? -10.898 -19.625 -18.219 1 96.06 91 THR B O 1
ATOM 4802 N N . TYR B 1 92 ? -11.875 -19.469 -20.266 1 95.81 92 TYR B N 1
ATOM 4803 C CA . TYR B 1 92 ? -13.188 -19.078 -19.766 1 95.81 92 TYR B CA 1
ATOM 4804 C C . TYR B 1 92 ? -13.672 -20.047 -18.688 1 95.81 92 TYR B C 1
ATOM 4806 O O . TYR B 1 92 ? -13.641 -21.266 -18.891 1 95.81 92 TYR B O 1
ATOM 4814 N N . LEU B 1 93 ? -14.023 -19.531 -17.469 1 95.94 93 LEU B N 1
ATOM 4815 C CA . LEU B 1 93 ? -14.625 -20.188 -16.328 1 95.94 93 LEU B CA 1
ATOM 4816 C C . LEU B 1 93 ? -13.586 -20.969 -15.531 1 95.94 93 LEU B C 1
ATOM 4818 O O . LEU B 1 93 ? -13.914 -21.641 -14.555 1 95.94 93 LEU B O 1
ATOM 4822 N N . GLN B 1 94 ? -12.336 -20.953 -15.945 1 96.62 94 GLN B N 1
ATOM 4823 C CA . GLN B 1 94 ? -11.266 -21.516 -15.125 1 96.62 94 GLN B CA 1
ATOM 4824 C C . GLN B 1 94 ? -10.828 -20.516 -14.055 1 96.62 94 GLN B C 1
ATOM 4826 O O . GLN B 1 94 ? -11.07 -19.312 -14.164 1 96.62 94 GLN B O 1
ATOM 4831 N N . TRP B 1 95 ? -10.234 -21.031 -13 1 98 95 TRP B N 1
ATOM 4832 C CA . TRP B 1 95 ? -9.805 -20.172 -11.906 1 98 95 TRP B CA 1
ATOM 4833 C C . TRP B 1 95 ? -8.461 -20.625 -11.352 1 98 95 TRP B C 1
ATOM 4835 O O . TRP B 1 95 ? -8.031 -21.75 -11.586 1 98 95 TRP B O 1
ATOM 4845 N N . VAL B 1 96 ? -7.793 -19.734 -10.727 1 98.12 96 VAL B N 1
ATOM 4846 C CA . VAL B 1 96 ? -6.543 -19.984 -10.016 1 98.12 96 VAL B CA 1
ATOM 4847 C C . VAL B 1 96 ? -6.625 -19.391 -8.609 1 98.12 96 VAL B C 1
ATOM 4849 O O . VAL B 1 96 ? -7.234 -18.328 -8.406 1 98.12 96 VAL B O 1
ATOM 4852 N N . GLY B 1 97 ? -6.07 -20.031 -7.629 1 97.94 97 GLY B N 1
ATOM 4853 C CA . GLY B 1 97 ? -6.012 -19.562 -6.254 1 97.94 97 GLY B CA 1
ATOM 4854 C C . GLY B 1 97 ? -4.609 -19.594 -5.672 1 97.94 97 GLY B C 1
ATOM 4855 O O . GLY B 1 97 ? -3.838 -20.516 -5.949 1 97.94 97 GLY B O 1
ATOM 4856 N N . VAL B 1 98 ? -4.328 -18.625 -4.883 1 97.75 98 VAL B N 1
ATOM 4857 C CA . VAL B 1 98 ? -3.008 -18.547 -4.273 1 97.75 98 VAL B CA 1
ATOM 4858 C C . VAL B 1 98 ? -3.135 -18.047 -2.838 1 97.75 98 VAL B C 1
ATOM 4860 O O . VAL B 1 98 ? -3.875 -17.094 -2.566 1 97.75 98 VAL B O 1
ATOM 4863 N N . THR B 1 99 ? -2.473 -18.703 -1.917 1 98.12 99 THR B N 1
ATOM 4864 C CA . THR B 1 99 ? -2.375 -18.156 -0.568 1 98.12 99 THR B CA 1
ATOM 4865 C C . THR B 1 99 ? -1.33 -17.031 -0.508 1 98.12 99 THR B C 1
ATOM 4867 O O . THR B 1 99 ? -0.156 -17.266 -0.804 1 98.12 99 THR B O 1
ATOM 4870 N N . LEU B 1 100 ? -1.773 -15.938 -0.238 1 98.25 100 LEU B N 1
ATOM 4871 C CA . LEU B 1 100 ? -0.89 -14.805 0.017 1 98.25 100 LEU B CA 1
ATOM 4872 C C . LEU B 1 100 ? -0.714 -14.578 1.515 1 98.25 100 LEU B C 1
ATOM 4874 O O . LEU B 1 100 ? -1.676 -14.68 2.279 1 98.25 100 LEU B O 1
ATOM 4878 N N . SER B 1 101 ? 0.5 -14.328 1.962 1 97.62 101 SER B N 1
ATOM 4879 C CA . SER B 1 101 ? 0.749 -14.086 3.379 1 97.62 101 SER B CA 1
ATOM 4880 C C . SER B 1 101 ? 1.843 -13.039 3.574 1 97.62 101 SER B C 1
ATOM 4882 O O . SER B 1 101 ? 2.588 -12.734 2.641 1 97.62 101 SER B O 1
ATOM 4884 N N . GLU B 1 102 ? 1.842 -12.562 4.773 1 96.31 102 GLU B N 1
ATOM 4885 C CA . GLU B 1 102 ? 2.873 -11.602 5.152 1 96.31 102 GLU B CA 1
ATOM 4886 C C . GLU B 1 102 ? 4.27 -12.164 4.91 1 96.31 102 GLU B C 1
ATOM 4888 O O . GLU B 1 102 ? 5.191 -11.422 4.555 1 96.31 102 GLU B O 1
ATOM 4893 N N . GLU B 1 103 ? 4.465 -13.43 4.918 1 94.38 103 GLU B N 1
ATOM 4894 C CA . GLU B 1 103 ? 5.785 -14.047 4.973 1 94.38 103 GLU B CA 1
ATOM 4895 C C . GLU B 1 103 ? 6.215 -14.547 3.594 1 94.38 103 GLU B C 1
ATOM 4897 O O . GLU B 1 103 ? 7.402 -14.523 3.262 1 94.38 103 GLU B O 1
ATOM 4902 N N . ASN B 1 104 ? 5.293 -15 2.764 1 94.75 104 ASN B N 1
ATOM 4903 C CA . ASN B 1 104 ? 5.711 -15.75 1.586 1 94.75 104 ASN B CA 1
ATOM 4904 C C . ASN B 1 104 ? 6.121 -14.828 0.446 1 94.75 104 ASN B C 1
ATOM 4906 O O . ASN B 1 104 ? 6.844 -15.234 -0.465 1 94.75 104 ASN B O 1
ATOM 4910 N N . GLY B 1 105 ? 5.637 -13.562 0.435 1 94.56 105 GLY B N 1
ATOM 4911 C CA . GLY B 1 105 ? 6.086 -12.578 -0.534 1 94.56 105 GLY B CA 1
ATOM 4912 C C . GLY B 1 105 ? 5.422 -12.727 -1.89 1 94.56 105 GLY B C 1
ATOM 4913 O O . GLY B 1 105 ? 5.855 -12.125 -2.871 1 94.56 105 GLY B O 1
ATOM 4914 N N . TYR B 1 106 ? 4.367 -13.547 -2.002 1 97.25 106 TYR B N 1
ATOM 4915 C CA . TYR B 1 106 ? 3.668 -13.711 -3.273 1 97.25 106 TYR B CA 1
ATOM 4916 C C . TYR B 1 106 ? 2.635 -12.602 -3.473 1 97.25 106 TYR B C 1
ATOM 4918 O O . TYR B 1 106 ? 2.074 -12.086 -2.504 1 97.25 106 TYR B O 1
ATOM 4926 N N . GLN B 1 107 ? 2.465 -12.266 -4.684 1 97.94 107 GLN B N 1
ATOM 4927 C CA . GLN B 1 107 ? 1.395 -11.391 -5.152 1 97.94 107 GLN B CA 1
ATOM 4928 C C . GLN B 1 107 ? 0.604 -12.039 -6.281 1 97.94 107 GLN B C 1
ATOM 4930 O O . GLN B 1 107 ? 1.097 -12.953 -6.945 1 97.94 107 GLN B O 1
ATOM 4935 N N . LEU B 1 108 ? -0.579 -11.602 -6.441 1 98.44 108 LEU B N 1
ATOM 4936 C CA . LEU B 1 108 ? -1.403 -12.109 -7.531 1 98.44 108 LEU B CA 1
ATOM 4937 C C . LEU B 1 108 ? -1.903 -10.969 -8.406 1 98.44 108 LEU B C 1
ATOM 4939 O O . LEU B 1 108 ? -2.533 -10.031 -7.918 1 98.44 108 LEU B O 1
ATOM 4943 N N . LEU B 1 109 ? -1.606 -11.016 -9.695 1 98.38 109 LEU B N 1
ATOM 4944 C CA . LEU B 1 109 ? -2.102 -10.047 -10.664 1 98.38 109 LEU B CA 1
ATOM 4945 C C . LEU B 1 109 ? -3.451 -10.484 -11.234 1 98.38 109 LEU B C 1
ATOM 4947 O O . LEU B 1 109 ? -3.584 -11.594 -11.75 1 98.38 109 LEU B O 1
ATOM 4951 N N . VAL B 1 110 ? -4.402 -9.664 -11.141 1 98.31 110 VAL B N 1
ATOM 4952 C CA . VAL B 1 110 ? -5.742 -9.844 -11.688 1 98.31 110 VAL B CA 1
ATOM 4953 C C . VAL B 1 110 ? -5.91 -8.977 -12.93 1 98.31 110 VAL B C 1
ATOM 4955 O O . VAL B 1 110 ? -5.902 -7.746 -12.844 1 98.31 110 VAL B O 1
ATOM 4958 N N . PRO B 1 111 ? -6.07 -9.57 -14.078 1 97.69 111 PRO B N 1
ATOM 4959 C CA . PRO B 1 111 ? -6.301 -8.758 -15.266 1 97.69 111 PRO B CA 1
ATOM 4960 C C . PRO B 1 111 ? -7.711 -8.172 -15.312 1 97.69 111 PRO B C 1
ATOM 4962 O O . PRO B 1 111 ? -8.578 -8.562 -14.523 1 97.69 111 PRO B O 1
ATOM 4965 N N . PRO B 1 112 ? -7.918 -7.152 -16.219 1 97.19 112 PRO B N 1
ATOM 4966 C CA . PRO B 1 112 ? -9.266 -6.609 -16.359 1 97.19 112 PRO B CA 1
ATOM 4967 C C . PRO B 1 112 ? -10.289 -7.668 -16.766 1 97.19 112 PRO B C 1
ATOM 4969 O O . PRO B 1 112 ? -9.953 -8.625 -17.484 1 97.19 112 PRO B O 1
ATOM 4972 N N . ASP B 1 113 ? -11.492 -7.512 -16.219 1 97.19 113 ASP B N 1
ATOM 4973 C CA . ASP B 1 113 ? -12.688 -8.227 -16.656 1 97.19 113 ASP B CA 1
ATOM 4974 C C . ASP B 1 113 ? -12.68 -9.672 -16.156 1 97.19 113 ASP B C 1
ATOM 4976 O O . ASP B 1 113 ? -13.352 -10.531 -16.719 1 97.19 113 ASP B O 1
ATOM 4980 N N . CYS B 1 114 ? -11.859 -10 -15.195 1 98.06 114 CYS B N 1
ATOM 4981 C CA . CYS B 1 114 ? -11.906 -11.266 -14.469 1 98.06 114 CYS B CA 1
ATOM 4982 C C . CYS B 1 114 ? -12.508 -11.078 -13.086 1 98.06 114 CYS B C 1
ATOM 4984 O O . CYS B 1 114 ? -12.438 -9.992 -12.516 1 98.06 114 CYS B O 1
ATOM 4986 N N . GLY B 1 115 ? -13.188 -12.102 -12.625 1 98.19 115 GLY B N 1
ATOM 4987 C CA . GLY B 1 115 ? -13.641 -12.086 -11.242 1 98.19 115 GLY B CA 1
ATOM 4988 C C . GLY B 1 115 ? -12.516 -12.234 -10.242 1 98.19 115 GLY B C 1
ATOM 4989 O O . GLY B 1 115 ? -11.586 -13.016 -10.453 1 98.19 115 GLY B O 1
ATOM 4990 N N . HIS B 1 116 ? -12.539 -11.484 -9.242 1 98.44 116 HIS B N 1
ATOM 4991 C CA . HIS B 1 116 ? -11.508 -11.539 -8.203 1 98.44 116 HIS B CA 1
ATOM 4992 C C . HIS B 1 116 ? -12.125 -11.461 -6.812 1 98.44 116 HIS B C 1
ATOM 4994 O O . HIS B 1 116 ? -13.055 -10.688 -6.582 1 98.44 116 HIS B O 1
ATOM 5000 N N . GLY B 1 117 ? -11.641 -12.25 -5.961 1 98.19 117 GLY B N 1
ATOM 5001 C CA . GLY B 1 117 ? -12.023 -12.266 -4.559 1 98.19 117 GLY B CA 1
ATOM 5002 C C . GLY B 1 117 ? -11.07 -13.062 -3.686 1 98.19 117 GLY B C 1
ATOM 5003 O O . GLY B 1 117 ? -10.164 -13.727 -4.191 1 98.19 117 GLY B O 1
ATOM 5004 N N . TYR B 1 118 ? -11.219 -12.938 -2.359 1 98.5 118 TYR B N 1
ATOM 5005 C CA . TYR B 1 118 ? -10.352 -13.703 -1.47 1 98.5 118 TYR B CA 1
ATOM 5006 C C . TYR B 1 118 ? -11.062 -14.031 -0.161 1 98.5 118 TYR B C 1
ATOM 5008 O O . TYR B 1 118 ? -12.07 -13.406 0.173 1 98.5 118 TYR B O 1
ATOM 5016 N N . LEU B 1 119 ? -10.633 -15.008 0.505 1 98.56 119 LEU B N 1
ATOM 5017 C CA . LEU B 1 119 ? -11.07 -15.43 1.834 1 98.56 119 LEU B CA 1
ATOM 5018 C C . LEU B 1 119 ? -9.984 -15.156 2.871 1 98.56 119 LEU B C 1
ATOM 5020 O O . LEU B 1 119 ? -8.836 -15.578 2.705 1 98.56 119 LEU B O 1
ATOM 5024 N N . ALA B 1 120 ? -10.352 -14.453 3.908 1 98.69 120 ALA B N 1
ATOM 5025 C CA . ALA B 1 120 ? -9.43 -14.195 5.008 1 98.69 120 ALA B CA 1
ATOM 5026 C C . ALA B 1 120 ? -9.211 -15.453 5.844 1 98.69 120 ALA B C 1
ATOM 5028 O O . ALA B 1 120 ? -10.164 -16.031 6.363 1 98.69 120 ALA B O 1
ATOM 5029 N N . LEU B 1 121 ? -7.98 -15.812 6.012 1 98.19 121 LEU B N 1
ATOM 5030 C CA . LEU B 1 121 ? -7.672 -17.062 6.684 1 98.19 121 LEU B CA 1
ATOM 5031 C C . LEU B 1 121 ? -7.332 -16.828 8.148 1 98.19 121 LEU B C 1
ATOM 5033 O O . LEU B 1 121 ? -7.383 -17.766 8.961 1 98.19 121 LEU B O 1
ATOM 5037 N N . GLU B 1 122 ? -6.93 -15.625 8.484 1 97.88 122 GLU B N 1
ATOM 5038 C CA . GLU B 1 122 ? -6.508 -15.289 9.844 1 97.88 122 GLU B CA 1
ATOM 5039 C C . GLU B 1 122 ? -7.176 -14.008 10.328 1 97.88 122 GLU B C 1
ATOM 5041 O O . GLU B 1 122 ? -7.461 -13.109 9.531 1 97.88 122 GLU B O 1
ATOM 5046 N N . GLU B 1 123 ? -7.266 -13.914 11.672 1 97.81 123 GLU B N 1
ATOM 5047 C CA . GLU B 1 123 ? -7.848 -12.711 12.266 1 97.81 123 GLU B CA 1
ATOM 5048 C C . GLU B 1 123 ? -6.953 -11.492 12.039 1 97.81 123 GLU B C 1
ATOM 5050 O O . GLU B 1 123 ? -5.758 -11.539 12.336 1 97.81 123 GLU B O 1
ATOM 5055 N N . GLY B 1 124 ? -7.523 -10.461 11.5 1 96.75 124 GLY B N 1
ATOM 5056 C CA . GLY B 1 124 ? -6.797 -9.211 11.359 1 96.75 124 GLY B CA 1
ATOM 5057 C C . GLY B 1 124 ? -5.891 -9.188 10.148 1 96.75 124 GLY B C 1
ATOM 5058 O O . GLY B 1 124 ? -5.062 -8.281 10.008 1 96.75 124 GLY B O 1
ATOM 5059 N N . CYS B 1 125 ? -6.004 -10.219 9.289 1 97.81 125 CYS B N 1
ATOM 5060 C CA . CYS B 1 125 ? -5.168 -10.188 8.094 1 97.81 125 CYS B CA 1
ATOM 5061 C C . CYS B 1 125 ? -5.488 -8.969 7.242 1 97.81 125 CYS B C 1
ATOM 5063 O O . CYS B 1 125 ? -6.594 -8.422 7.312 1 97.81 125 CYS B O 1
ATOM 5065 N N . ALA B 1 126 ? -4.473 -8.492 6.527 1 98.06 126 ALA B N 1
ATOM 5066 C CA . ALA B 1 126 ? -4.609 -7.258 5.766 1 98.06 126 ALA B CA 1
ATOM 5067 C C . ALA B 1 126 ? -3.979 -7.391 4.383 1 98.06 126 ALA B C 1
ATOM 5069 O O . ALA B 1 126 ? -2.961 -8.07 4.219 1 98.06 126 ALA B O 1
ATOM 5070 N N . VAL B 1 127 ? -4.664 -6.793 3.416 1 98.5 127 VAL B N 1
ATOM 5071 C CA . VAL B 1 127 ? -4.145 -6.797 2.053 1 98.5 127 VAL B CA 1
ATOM 5072 C C . VAL B 1 127 ? -4 -5.363 1.55 1 98.5 127 VAL B C 1
ATOM 5074 O O . VAL B 1 127 ? -4.695 -4.461 2.021 1 98.5 127 VAL B O 1
ATOM 5077 N N . VAL B 1 128 ? -3.039 -5.148 0.691 1 98.19 128 VAL B N 1
ATOM 5078 C CA . VAL B 1 128 ? -2.869 -3.932 -0.092 1 98.19 128 VAL B CA 1
ATOM 5079 C C . VAL B 1 128 ? -2.865 -4.27 -1.581 1 98.19 128 VAL B C 1
ATOM 5081 O O . VAL B 1 128 ? -2.227 -5.234 -2.002 1 98.19 128 VAL B O 1
ATOM 5084 N N . TYR B 1 129 ? -3.592 -3.557 -2.307 1 96.06 129 TYR B N 1
ATOM 5085 C CA . TYR B 1 129 ? -3.502 -3.875 -3.727 1 96.06 129 TYR B CA 1
ATOM 5086 C C . TYR B 1 129 ? -3.496 -2.605 -4.57 1 96.06 129 TYR B C 1
ATOM 5088 O O . TYR B 1 129 ? -4.156 -1.622 -4.227 1 96.06 129 TYR B O 1
ATOM 5096 N N . CYS B 1 130 ? -2.67 -2.625 -5.57 1 97.12 130 CYS B N 1
ATOM 5097 C CA . CYS B 1 130 ? -2.541 -1.61 -6.609 1 97.12 130 CYS B CA 1
ATOM 5098 C C . CYS B 1 130 ? -3.562 -1.833 -7.719 1 97.12 130 CYS B C 1
ATOM 5100 O O . CYS B 1 130 ? -3.801 -2.969 -8.133 1 97.12 130 CYS B O 1
ATOM 5102 N N . GLN B 1 131 ? -4.156 -0.769 -8.141 1 97.62 131 GLN B N 1
ATOM 5103 C CA . GLN B 1 131 ? -5.176 -0.881 -9.18 1 97.62 131 GLN B CA 1
ATOM 5104 C C . GLN B 1 131 ? -4.816 -0.037 -10.398 1 97.62 131 GLN B C 1
ATOM 5106 O O . GLN B 1 131 ? -4.332 1.088 -10.258 1 97.62 131 GLN B O 1
ATOM 5111 N N . GLY B 1 132 ? -5.055 -0.627 -11.594 1 96.62 132 GLY B N 1
ATOM 5112 C CA . GLY B 1 132 ? -4.832 0.1 -12.828 1 96.62 132 GLY B CA 1
ATOM 5113 C C . GLY B 1 132 ? -5.957 1.057 -13.172 1 96.62 132 GLY B C 1
ATOM 5114 O O . GLY B 1 132 ? -5.938 1.691 -14.234 1 96.62 132 GLY B O 1
ATOM 5115 N N . GLY B 1 133 ? -6.957 1.18 -12.375 1 95.25 133 GLY B N 1
ATOM 5116 C CA . GLY B 1 133 ? -8.102 2.076 -12.461 1 95.25 133 GLY B CA 1
ATOM 5117 C C . GLY B 1 133 ? -8.672 2.449 -11.109 1 95.25 133 GLY B C 1
ATOM 5118 O O . GLY B 1 133 ? -8.141 2.047 -10.07 1 95.25 133 GLY B O 1
ATOM 5119 N N . CYS B 1 134 ? -9.688 3.314 -11.148 1 93.62 134 CYS B N 1
ATOM 5120 C CA . CYS B 1 134 ? -10.273 3.785 -9.898 1 93.62 134 CYS B CA 1
ATOM 5121 C C . CYS B 1 134 ? -11.672 3.221 -9.711 1 93.62 134 CYS B C 1
ATOM 5123 O O . CYS B 1 134 ? -12.438 3.1 -10.672 1 93.62 134 CYS B O 1
ATOM 5125 N N . PHE B 1 135 ? -11.906 2.906 -8.508 1 89.81 135 PHE B N 1
ATOM 5126 C CA . PHE B 1 135 ? -13.266 2.535 -8.141 1 89.81 135 PHE B CA 1
ATOM 5127 C C . PHE B 1 135 ? -14.188 3.748 -8.188 1 89.81 135 PHE B C 1
ATOM 5129 O O . PHE B 1 135 ? -13.891 4.785 -7.594 1 89.81 135 PHE B O 1
ATOM 5136 N N . LEU B 1 136 ? -15.211 3.609 -8.906 1 86.56 136 LEU B N 1
ATOM 5137 C CA . LEU B 1 136 ? -16.266 4.613 -9 1 86.56 136 LEU B CA 1
ATOM 5138 C C . LEU B 1 136 ? -17.609 4.035 -8.539 1 86.56 136 LEU B C 1
ATOM 5140 O O . LEU B 1 136 ? -18.203 3.225 -9.25 1 86.56 136 LEU B O 1
ATOM 5144 N N . PRO B 1 137 ? -18.125 4.508 -7.477 1 82.44 137 PRO B N 1
ATOM 5145 C CA . PRO B 1 137 ? -19.375 3.947 -6.938 1 82.44 137 PRO B CA 1
ATOM 5146 C C . PRO B 1 137 ? -20.516 3.996 -7.938 1 82.44 137 PRO B C 1
ATOM 5148 O O . PRO B 1 137 ? -21.438 3.182 -7.863 1 82.44 137 PRO B O 1
ATOM 5151 N N . SER B 1 138 ? -20.469 4.852 -8.836 1 85.06 138 SER B N 1
ATOM 5152 C CA . SER B 1 138 ? -21.547 5.039 -9.789 1 85.06 138 SER B CA 1
ATOM 5153 C C . SER B 1 138 ? -21.547 3.957 -10.859 1 85.06 138 SER B C 1
ATOM 5155 O O . SER B 1 138 ? -22.547 3.756 -11.555 1 85.06 138 SER B O 1
ATOM 5157 N N . VAL B 1 139 ? -20.516 3.248 -11.039 1 83.38 139 VAL B N 1
ATOM 5158 C CA . VAL B 1 139 ? -20.406 2.203 -12.055 1 83.38 139 VAL B CA 1
ATOM 5159 C C . VAL B 1 139 ? -20.797 0.856 -11.445 1 83.38 139 VAL B C 1
ATOM 5161 O O . VAL B 1 139 ? -20.188 0.411 -10.469 1 83.38 139 VAL B O 1
ATOM 5164 N N . PRO B 1 140 ? -21.781 0.285 -11.969 1 82.44 140 PRO B N 1
ATOM 5165 C CA . PRO B 1 140 ? -22.188 -1.014 -11.422 1 82.44 140 PRO B CA 1
ATOM 5166 C C . PRO B 1 140 ? -21.094 -2.07 -11.547 1 82.44 140 PRO B C 1
ATOM 5168 O O . PRO B 1 140 ? -20.469 -2.207 -12.609 1 82.44 140 PRO B O 1
ATOM 5171 N N . GLU B 1 141 ? -20.922 -2.777 -10.539 1 83.38 141 GLU B N 1
ATOM 5172 C CA . GLU B 1 141 ? -19.906 -3.818 -10.516 1 83.38 141 GLU B CA 1
ATOM 5173 C C . GLU B 1 141 ? -20.5 -5.191 -10.789 1 83.38 141 GLU B C 1
ATOM 5175 O O . GLU B 1 141 ? -21.531 -5.551 -10.211 1 83.38 141 GLU B O 1
ATOM 5180 N N . LYS B 1 142 ? -20.031 -5.887 -11.781 1 92.44 142 LYS B N 1
ATOM 5181 C CA . LYS B 1 142 ? -20.391 -7.281 -12.016 1 92.44 142 LYS B CA 1
ATOM 5182 C C . LYS B 1 142 ? -19.641 -8.211 -11.07 1 92.44 142 LYS B C 1
ATOM 5184 O O . LYS B 1 142 ? -18.609 -7.836 -10.516 1 92.44 142 LYS B O 1
ATOM 5189 N N . ALA B 1 143 ? -20.281 -9.352 -10.82 1 96.31 143 ALA B N 1
ATOM 5190 C CA . ALA B 1 143 ? -19.672 -10.297 -9.891 1 96.31 143 ALA B CA 1
ATOM 5191 C C . ALA B 1 143 ? -20.062 -11.734 -10.227 1 96.31 143 ALA B C 1
ATOM 5193 O O . ALA B 1 143 ? -21 -11.961 -11 1 96.31 143 ALA B O 1
ATOM 5194 N N . VAL B 1 144 ? -19.328 -12.633 -9.773 1 96.44 144 VAL B N 1
ATOM 5195 C CA . VAL B 1 144 ? -19.609 -14.062 -9.82 1 96.44 144 VAL B CA 1
ATOM 5196 C C . VAL B 1 144 ? -20.047 -14.547 -8.445 1 96.44 144 VAL B C 1
ATOM 5198 O O . VAL B 1 144 ? -19.469 -14.164 -7.43 1 96.44 144 VAL B O 1
ATOM 5201 N N . HIS B 1 145 ? -21.141 -15.312 -8.438 1 96.5 145 HIS B N 1
ATOM 5202 C CA . HIS B 1 145 ? -21.547 -15.883 -7.16 1 96.5 145 HIS B CA 1
ATOM 5203 C C . HIS B 1 145 ? -20.422 -16.719 -6.555 1 96.5 145 HIS B C 1
ATOM 5205 O O . HIS B 1 145 ? -19.781 -17.516 -7.254 1 96.5 145 HIS B O 1
ATOM 5211 N N . LEU B 1 146 ? -20.25 -16.688 -5.273 1 95.69 146 LEU B N 1
ATOM 5212 C CA . LEU B 1 146 ? -19.125 -17.297 -4.57 1 95.69 146 LEU B CA 1
ATOM 5213 C C . LEU B 1 146 ? -19.156 -18.812 -4.723 1 95.69 146 LEU B C 1
ATOM 5215 O O . LEU B 1 146 ? -18.109 -19.453 -4.707 1 95.69 146 LEU B O 1
ATOM 5219 N N . PHE B 1 147 ? -20.391 -19.328 -4.852 1 95.12 147 PHE B N 1
ATOM 5220 C CA . PHE B 1 147 ? -20.547 -20.781 -4.863 1 95.12 147 PHE B CA 1
ATOM 5221 C C . PHE B 1 147 ? -21.125 -21.234 -6.199 1 95.12 147 PHE B C 1
ATOM 5223 O O . PHE B 1 147 ? -21.875 -22.219 -6.25 1 95.12 147 PHE B O 1
ATOM 5230 N N . ASP B 1 148 ? -20.844 -20.469 -7.254 1 96.12 148 ASP B N 1
ATOM 5231 C CA . ASP B 1 148 ? -21.328 -20.859 -8.578 1 96.12 148 ASP B CA 1
ATOM 5232 C C . ASP B 1 148 ? -20.766 -22.203 -9.008 1 96.12 148 ASP B C 1
ATOM 5234 O O . ASP B 1 148 ? -19.547 -22.359 -9.125 1 96.12 148 ASP B O 1
ATOM 5238 N N . LYS B 1 149 ? -21.531 -23.141 -9.414 1 94.38 149 LYS B N 1
ATOM 5239 C CA . LYS B 1 149 ? -21.125 -24.516 -9.727 1 94.38 149 LYS B CA 1
ATOM 5240 C C . LYS B 1 149 ? -20.469 -24.594 -11.109 1 94.38 149 LYS B C 1
ATOM 5242 O O . LYS B 1 149 ? -19.781 -25.562 -11.414 1 94.38 149 LYS B O 1
ATOM 5247 N N . ALA B 1 150 ? -20.734 -23.578 -11.945 1 94 150 ALA B N 1
ATOM 5248 C CA . ALA B 1 150 ? -20.094 -23.547 -13.258 1 94 150 ALA B CA 1
ATOM 5249 C C . ALA B 1 150 ? -18.594 -23.281 -13.117 1 94 150 ALA B C 1
ATOM 5251 O O . ALA B 1 150 ? -17.797 -23.734 -13.938 1 94 150 ALA B O 1
ATOM 5252 N N . VAL B 1 151 ? -18.234 -22.578 -12.078 1 95.5 151 VAL B N 1
ATOM 5253 C CA . VAL B 1 151 ? -16.844 -22.266 -11.812 1 95.5 151 VAL B CA 1
ATOM 5254 C C . VAL B 1 151 ? -16.266 -23.25 -10.797 1 95.5 151 VAL B C 1
ATOM 5256 O O . VAL B 1 151 ? -15.18 -23.781 -10.992 1 95.5 151 VAL B O 1
ATOM 5259 N N . SER B 1 152 ? -17.031 -23.484 -9.727 1 95.56 152 SER B N 1
ATOM 5260 C CA . SER B 1 152 ? -16.734 -24.469 -8.695 1 95.56 152 SER B CA 1
ATOM 5261 C C . SER B 1 152 ? -15.398 -24.156 -8.023 1 95.56 152 SER B C 1
ATOM 5263 O O . SER B 1 152 ? -14.516 -25.016 -7.961 1 95.56 152 SER B O 1
ATOM 5265 N N . VAL B 1 153 ? -15.242 -22.953 -7.531 1 97 153 VAL B N 1
ATOM 5266 C CA . VAL B 1 153 ? -14.039 -22.594 -6.773 1 97 153 VAL B CA 1
ATOM 5267 C C . VAL B 1 153 ? -13.961 -23.453 -5.512 1 97 153 VAL B C 1
ATOM 5269 O O . VAL B 1 153 ? -14.953 -23.609 -4.793 1 97 153 VAL B O 1
ATOM 5272 N N . ASP B 1 154 ? -12.828 -24.031 -5.273 1 96.12 154 ASP B N 1
ATOM 5273 C CA . ASP B 1 154 ? -12.586 -24.812 -4.074 1 96.12 154 ASP B CA 1
ATOM 5274 C C . ASP B 1 154 ? -12.023 -23.953 -2.945 1 96.12 154 ASP B C 1
ATOM 5276 O O . ASP B 1 154 ? -10.828 -24 -2.66 1 96.12 154 ASP B O 1
ATOM 5280 N N . TRP B 1 155 ? -12.898 -23.297 -2.199 1 96.38 155 TRP B N 1
ATOM 5281 C CA . TRP B 1 155 ? -12.484 -22.406 -1.118 1 96.38 155 TRP B CA 1
ATOM 5282 C C . TRP B 1 155 ? -12 -23.203 0.087 1 96.38 155 TRP B C 1
ATOM 5284 O O . TRP B 1 155 ? -12.586 -24.234 0.437 1 96.38 155 TRP B O 1
ATOM 5294 N N . PRO B 1 156 ? -10.93 -22.688 0.723 1 94.94 156 PRO B N 1
ATOM 5295 C CA . PRO B 1 156 ? -10.594 -23.297 2.016 1 94.94 156 PRO B CA 1
ATOM 5296 C C . PRO B 1 156 ? -11.734 -23.219 3.021 1 94.94 156 PRO B C 1
ATOM 5298 O O . PRO B 1 156 ? -12.469 -22.219 3.055 1 94.94 156 PRO B O 1
ATOM 5301 N N . PHE B 1 157 ? -11.969 -24.234 3.807 1 93.12 157 PHE B N 1
ATOM 5302 C CA . PHE B 1 157 ? -12.969 -24.312 4.867 1 93.12 157 PHE B CA 1
ATOM 5303 C C . PHE B 1 157 ? -14.383 -24.312 4.281 1 93.12 157 PHE B C 1
ATOM 5305 O O . PHE B 1 157 ? -15.305 -23.766 4.891 1 93.12 157 PHE B O 1
ATOM 5312 N N . ILE B 1 158 ? -14.484 -24.828 3.139 1 91.81 158 ILE B N 1
ATOM 5313 C CA . ILE B 1 158 ? -15.781 -24.797 2.469 1 91.81 158 ILE B CA 1
ATOM 5314 C C . ILE B 1 158 ? -16.812 -25.531 3.32 1 91.81 158 ILE B C 1
ATOM 5316 O O . ILE B 1 158 ? -18 -25.188 3.297 1 91.81 158 ILE B O 1
ATOM 5320 N N . ASP B 1 159 ? -16.406 -26.469 4.086 1 91.75 159 ASP B N 1
ATOM 5321 C CA . ASP B 1 159 ? -17.297 -27.219 4.973 1 91.75 159 ASP B CA 1
ATOM 5322 C C . ASP B 1 159 ? -17.828 -26.328 6.094 1 91.75 159 ASP B C 1
ATOM 5324 O O . ASP B 1 159 ? -18.844 -26.641 6.723 1 91.75 159 ASP B O 1
ATOM 5328 N N . GLN B 1 160 ? -17.203 -25.203 6.359 1 92.75 160 GLN B N 1
ATOM 5329 C CA . GLN B 1 160 ? -17.609 -24.234 7.371 1 92.75 160 GLN B CA 1
ATOM 5330 C C . GLN B 1 160 ? -18.094 -22.938 6.734 1 92.75 160 GLN B C 1
ATOM 5332 O O . GLN B 1 160 ? -17.859 -21.859 7.266 1 92.75 160 GLN B O 1
ATOM 5337 N N . LYS B 1 161 ? -18.625 -23.047 5.605 1 91.12 161 LYS B N 1
ATOM 5338 C CA . LYS B 1 161 ? -18.984 -21.844 4.855 1 91.12 161 LYS B CA 1
ATOM 5339 C C . LYS B 1 161 ? -20.016 -21.016 5.609 1 91.12 161 LYS B C 1
ATOM 5341 O O . LYS B 1 161 ? -20.172 -19.828 5.352 1 91.12 161 LYS B O 1
ATOM 5346 N N . SER B 1 162 ? -20.734 -21.562 6.547 1 93.06 162 SER B N 1
ATOM 5347 C CA . SER B 1 162 ? -21.672 -20.828 7.367 1 93.06 162 SER B CA 1
ATOM 5348 C C . SER B 1 162 ? -20.969 -19.766 8.211 1 93.06 162 SER B C 1
ATOM 5350 O O . SER B 1 162 ? -21.594 -18.812 8.656 1 93.06 162 SER B O 1
ATOM 5352 N N . ASN B 1 163 ? -19.688 -19.922 8.43 1 95.31 163 ASN B N 1
ATOM 5353 C CA . ASN B 1 163 ? -18.891 -18.984 9.211 1 95.31 163 ASN B CA 1
ATOM 5354 C C . ASN B 1 163 ? -18.375 -17.828 8.352 1 95.31 163 ASN B C 1
ATOM 5356 O O . ASN B 1 163 ? -17.859 -16.844 8.875 1 95.31 163 ASN B O 1
ATOM 5360 N N . PHE B 1 164 ? -18.578 -18.016 7.066 1 96.88 164 PHE B N 1
ATOM 5361 C CA . PHE B 1 164 ? -18.062 -16.969 6.191 1 96.88 164 PHE B CA 1
ATOM 5362 C C . PHE B 1 164 ? -18.812 -15.664 6.422 1 96.88 164 PHE B C 1
ATOM 5364 O O . PHE B 1 164 ? -20.031 -15.656 6.594 1 96.88 164 PHE B O 1
ATOM 5371 N N . LEU B 1 165 ? -18.047 -14.578 6.633 1 97.88 165 LEU B N 1
ATOM 5372 C CA . LEU B 1 165 ? -18.609 -13.234 6.723 1 97.88 165 LEU B CA 1
ATOM 5373 C C . LEU B 1 165 ? -18.719 -12.594 5.344 1 97.88 165 LEU B C 1
ATOM 5375 O O . LEU B 1 165 ? -17.734 -12.062 4.832 1 97.88 165 LEU B O 1
ATOM 5379 N N . ILE B 1 166 ? -19.906 -12.57 4.812 1 96.81 166 ILE B N 1
ATOM 5380 C CA . ILE B 1 166 ? -20.156 -12.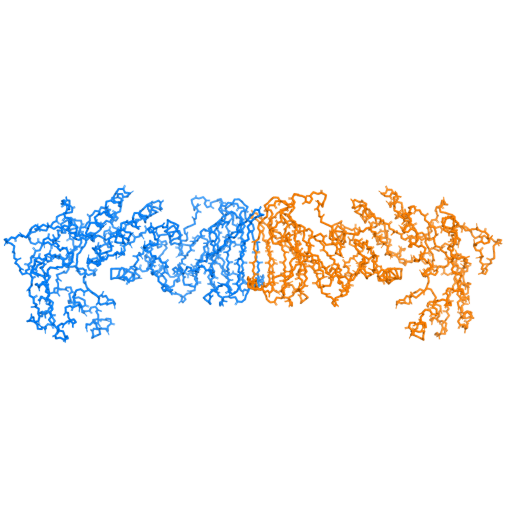102 3.453 1 96.81 166 ILE B CA 1
ATOM 5381 C C . ILE B 1 166 ? -21.047 -10.859 3.49 1 96.81 166 ILE B C 1
ATOM 5383 O O . ILE B 1 166 ? -21.984 -10.773 4.301 1 96.81 166 ILE B O 1
ATOM 5387 N N . SER B 1 167 ? -20.75 -9.891 2.693 1 95.12 167 SER B N 1
ATOM 5388 C CA . SER B 1 167 ? -21.578 -8.695 2.652 1 95.12 167 SER B CA 1
ATOM 5389 C C . SER B 1 167 ? -22.969 -9 2.09 1 95.12 167 SER B C 1
ATOM 5391 O O . SER B 1 167 ? -23.156 -10 1.394 1 95.12 167 SER B O 1
ATOM 5393 N N . GLU B 1 168 ? -23.906 -8.086 2.355 1 93.25 168 GLU B N 1
ATOM 5394 C CA . GLU B 1 168 ? -25.25 -8.234 1.8 1 93.25 168 GLU B CA 1
ATOM 5395 C C . GLU B 1 168 ? -25.219 -8.211 0.274 1 93.25 168 GLU B C 1
ATOM 5397 O O . GLU B 1 168 ? -25.906 -9.008 -0.379 1 93.25 168 GLU B O 1
ATOM 5402 N N . LYS B 1 169 ? -24.484 -7.363 -0.246 1 91.69 169 LYS B N 1
ATOM 5403 C CA . LYS B 1 169 ? -24.375 -7.223 -1.694 1 91.69 169 LYS B CA 1
ATOM 5404 C C . LYS B 1 169 ? -23.844 -8.508 -2.332 1 91.69 169 LYS B C 1
ATOM 5406 O O . LYS B 1 169 ? -24.391 -8.984 -3.326 1 91.69 169 LYS B O 1
ATOM 5411 N N . ASP B 1 170 ? -22.844 -9.102 -1.774 1 93.5 170 ASP B N 1
ATOM 5412 C CA . ASP B 1 170 ? -22.203 -10.289 -2.336 1 93.5 170 ASP B CA 1
ATOM 5413 C C . ASP B 1 170 ? -23.094 -11.523 -2.162 1 93.5 170 ASP B C 1
ATOM 5415 O O . ASP B 1 170 ? -23.031 -12.453 -2.971 1 93.5 170 ASP B O 1
ATOM 5419 N N . SER B 1 171 ? -23.859 -11.555 -1.152 1 93 171 SER B N 1
ATOM 5420 C CA . SER B 1 171 ? -24.75 -12.68 -0.9 1 93 171 SER B CA 1
ATOM 5421 C C . SER B 1 171 ? -25.875 -12.742 -1.927 1 93 171 SER B C 1
ATOM 5423 O O . SER B 1 171 ? -26.484 -13.789 -2.115 1 93 171 SER B O 1
ATOM 5425 N N . LYS B 1 172 ? -26.125 -11.641 -2.607 1 93.69 172 LYS B N 1
ATOM 5426 C CA . LYS B 1 172 ? -27.266 -11.555 -3.52 1 93.69 172 LYS B CA 1
ATOM 5427 C C . LYS B 1 172 ? -26.812 -11.68 -4.973 1 93.69 172 LYS B C 1
ATOM 5429 O O . LYS B 1 172 ? -27.625 -11.562 -5.891 1 93.69 172 LYS B O 1
ATOM 5434 N N . VAL B 1 173 ? -25.609 -11.906 -5.207 1 95.44 173 VAL B N 1
ATOM 5435 C CA . VAL B 1 173 ? -25.094 -12.016 -6.566 1 95.44 173 VAL B CA 1
ATOM 5436 C C . VAL B 1 173 ? -25.719 -13.219 -7.266 1 95.44 173 VAL B C 1
ATOM 5438 O O . VAL B 1 173 ? -25.75 -14.32 -6.719 1 95.44 173 VAL B O 1
ATOM 5441 N N . PRO B 1 174 ? -26.234 -13.016 -8.453 1 94.25 174 PRO B N 1
ATOM 5442 C CA . PRO B 1 174 ? -26.812 -14.148 -9.18 1 94.25 174 PRO B CA 1
ATOM 5443 C C . PRO B 1 174 ? -25.766 -15.102 -9.742 1 94.25 174 PRO B C 1
ATOM 5445 O O . PRO B 1 174 ? -24.609 -14.703 -9.953 1 94.25 174 PRO B O 1
ATOM 5448 N N . PHE B 1 175 ? -26.188 -16.344 -10.031 1 94.69 175 PHE B N 1
ATOM 5449 C CA . PHE B 1 175 ? -25.312 -17.312 -10.68 1 94.69 175 PHE B CA 1
ATOM 5450 C C . PHE B 1 175 ? -25.109 -16.953 -12.148 1 94.69 175 PHE B C 1
ATOM 5452 O O . PHE B 1 175 ? -25.953 -16.297 -12.758 1 94.69 175 PHE B O 1
ATOM 5459 N N . LEU B 1 176 ? -23.984 -17.469 -12.727 1 93 176 LEU B N 1
ATOM 5460 C CA . LEU B 1 176 ? -23.703 -17.234 -14.133 1 93 176 LEU B CA 1
ATOM 5461 C C . LEU B 1 176 ? -24.656 -18.016 -15.031 1 93 176 LEU B C 1
ATOM 5463 O O . LEU B 1 176 ? -25.016 -19.141 -14.711 1 93 176 LEU B O 1
ATOM 5467 N N . GLU B 1 177 ? -25.047 -17.281 -16.062 1 90.69 177 GLU B N 1
ATOM 5468 C CA . GLU B 1 177 ? -25.797 -17.984 -17.094 1 90.69 177 GLU B CA 1
ATOM 5469 C C . GLU B 1 177 ? -24.875 -18.625 -18.125 1 90.69 177 GLU B C 1
ATOM 5471 O O . GLU B 1 177 ? -24.406 -17.953 -19.047 1 90.69 177 GLU B O 1
ATOM 5476 N N . VAL B 1 178 ? -24.656 -19.906 -17.969 1 90.88 178 VAL B N 1
ATOM 5477 C CA . VAL B 1 178 ? -23.75 -20.594 -18.875 1 90.88 178 VAL B CA 1
ATOM 5478 C C . VAL B 1 178 ? -24.469 -21.781 -19.516 1 90.88 178 VAL B C 1
ATOM 5480 O O . VAL B 1 178 ? -25.484 -22.234 -19.016 1 90.88 178 VAL B O 1
ATOM 5483 N N . ASP B 1 179 ? -24.016 -22.188 -20.703 1 90.5 179 ASP B N 1
ATOM 5484 C CA . ASP B 1 179 ? -24.5 -23.406 -21.359 1 90.5 179 ASP B CA 1
ATOM 5485 C C . ASP B 1 179 ? -24.094 -24.641 -20.562 1 90.5 179 ASP B C 1
ATOM 5487 O O . ASP B 1 179 ? -22.938 -25.094 -20.641 1 90.5 179 ASP B O 1
ATOM 5491 N N . ILE B 1 180 ? -25 -25.266 -20 1 86.5 180 ILE B N 1
ATOM 5492 C CA . ILE B 1 180 ? -24.719 -26.359 -19.062 1 86.5 180 ILE B CA 1
ATOM 5493 C C . ILE B 1 180 ? -24.312 -27.609 -19.828 1 86.5 180 ILE B C 1
ATOM 5495 O O . ILE B 1 180 ? -23.766 -28.547 -19.25 1 86.5 180 ILE B O 1
ATOM 5499 N N . GLU B 1 181 ? -24.641 -27.672 -21.062 1 87.56 181 GLU B N 1
ATOM 5500 C CA . GLU B 1 181 ? -24.203 -28.797 -21.875 1 87.56 181 GLU B CA 1
ATOM 5501 C C . GLU B 1 181 ? -22.719 -28.688 -22.219 1 87.56 181 GLU B C 1
ATOM 5503 O O . GLU B 1 181 ? -22.016 -29.703 -22.328 1 87.56 181 GLU B O 1
ATOM 5508 N N . LYS B 1 182 ? -22.281 -27.516 -22.266 1 89.31 182 LYS B N 1
ATOM 5509 C CA . LYS B 1 182 ? -20.875 -27.25 -22.609 1 89.31 182 LYS B CA 1
ATOM 5510 C C . LYS B 1 182 ? -20.016 -27.188 -21.344 1 89.31 182 LYS B C 1
ATOM 5512 O O . LYS B 1 182 ? -18.844 -27.562 -21.375 1 89.31 182 LYS B O 1
ATOM 5517 N N . PHE B 1 183 ? -20.703 -26.719 -20.297 1 90.81 183 PHE B N 1
ATOM 5518 C CA . PHE B 1 183 ? -20 -26.562 -19.031 1 90.81 183 PHE B CA 1
ATOM 5519 C C . PHE B 1 183 ? -20.781 -27.203 -17.891 1 90.81 183 PHE B C 1
ATOM 5521 O O . PHE B 1 183 ? -21.531 -26.5 -17.188 1 90.81 183 PHE B O 1
ATOM 5528 N N . LYS B 1 184 ? -20.5 -28.438 -17.672 1 92 184 LYS B N 1
ATOM 5529 C CA . LYS B 1 184 ? -21.219 -29.141 -16.594 1 92 184 LYS B CA 1
ATOM 5530 C C . LYS B 1 184 ? -20.781 -28.625 -15.227 1 92 184 LYS B C 1
ATOM 5532 O O . LYS B 1 184 ? -19.641 -28.219 -15.039 1 92 184 LYS B O 1
ATOM 5537 N N . PRO B 1 185 ? -21.688 -28.609 -14.305 1 92.56 185 PRO B N 1
ATOM 5538 C CA . PRO B 1 185 ? -21.328 -28.172 -12.953 1 92.56 185 PRO B CA 1
ATOM 5539 C C . PRO B 1 185 ? -20.281 -29.062 -12.297 1 92.56 185 PRO B C 1
ATOM 5541 O O . PRO B 1 185 ? -20.297 -30.281 -12.492 1 92.56 185 PRO B O 1
ATOM 5544 N N . ASN B 1 186 ? -19.359 -28.5 -11.562 1 94.12 186 ASN B N 1
ATOM 5545 C CA . ASN B 1 186 ? -18.359 -29.203 -10.766 1 94.12 186 ASN B CA 1
ATOM 5546 C C . ASN B 1 186 ? -17.453 -30.062 -11.641 1 94.12 186 ASN B C 1
ATOM 5548 O O . ASN B 1 186 ? -17.203 -31.219 -11.328 1 94.12 186 ASN B O 1
ATOM 5552 N N . ARG B 1 187 ? -17.047 -29.516 -12.766 1 94.94 187 ARG B N 1
ATOM 5553 C CA . ARG B 1 187 ? -16.078 -30.219 -13.617 1 94.94 187 ARG B CA 1
ATOM 5554 C C . ARG B 1 187 ? -14.836 -30.609 -12.82 1 94.94 187 ARG B C 1
ATOM 5556 O O . ARG B 1 187 ? -14.367 -29.844 -11.977 1 94.94 187 ARG B O 1
ATOM 5563 N N . LYS B 1 188 ? -14.32 -31.812 -13.133 1 96.19 188 LYS B N 1
ATOM 5564 C CA . LYS B 1 188 ? -13.125 -32.312 -12.461 1 96.19 188 LYS B CA 1
ATOM 5565 C C . LYS B 1 188 ? -11.859 -31.672 -13.031 1 96.19 188 LYS B C 1
ATOM 5567 O O . LYS B 1 188 ? -11.727 -31.531 -14.25 1 96.19 188 LYS B O 1
ATOM 5572 N N . ARG B 1 189 ? -10.969 -31.266 -12.156 1 97.81 189 ARG B N 1
ATOM 5573 C CA . ARG B 1 189 ? -9.734 -30.625 -12.586 1 97.81 189 ARG B CA 1
ATOM 5574 C C . ARG B 1 189 ? -8.602 -31.641 -12.719 1 97.81 189 ARG B C 1
ATOM 5576 O O . ARG B 1 189 ? -8.297 -32.375 -11.766 1 97.81 189 ARG B O 1
ATOM 5583 N N . ILE B 1 190 ? -7.965 -31.672 -13.898 1 98.38 190 ILE B N 1
ATOM 5584 C CA . ILE B 1 190 ? -6.859 -32.594 -14.188 1 98.38 190 ILE B CA 1
ATOM 5585 C C . ILE B 1 190 ? -5.598 -31.781 -14.5 1 98.38 190 ILE B C 1
ATOM 5587 O O . ILE B 1 190 ? -5.605 -30.922 -15.383 1 98.38 190 ILE B O 1
ATOM 5591 N N . LEU B 1 191 ? -4.578 -32.031 -13.742 1 98.5 191 LEU B N 1
ATOM 5592 C CA . LEU B 1 191 ? -3.281 -31.391 -13.961 1 98.5 191 LEU B CA 1
ATOM 5593 C C . LEU B 1 191 ? -2.316 -32.344 -14.656 1 98.5 191 LEU B C 1
ATOM 5595 O O . LEU B 1 191 ? -2.09 -33.469 -14.18 1 98.5 191 LEU B O 1
ATOM 5599 N N . ILE B 1 192 ? -1.812 -31.906 -15.758 1 98.12 192 ILE B N 1
ATOM 5600 C CA . ILE B 1 192 ? -0.85 -32.688 -16.516 1 98.12 192 ILE B CA 1
ATOM 5601 C C . ILE B 1 192 ? 0.539 -32.062 -16.391 1 98.12 192 ILE B C 1
ATOM 5603 O O . ILE B 1 192 ? 0.797 -31.016 -16.969 1 98.12 192 ILE B O 1
ATOM 5607 N N . ILE B 1 193 ? 1.387 -32.781 -15.695 1 97.69 193 ILE B N 1
ATOM 5608 C CA . ILE B 1 193 ? 2.76 -32.281 -15.547 1 97.69 193 ILE B CA 1
ATOM 5609 C C . ILE B 1 193 ? 3.57 -32.656 -16.781 1 97.69 193 ILE B C 1
ATOM 5611 O O . ILE B 1 193 ? 3.627 -33.844 -17.172 1 97.69 193 ILE B O 1
ATOM 5615 N N . SER B 1 194 ? 4.234 -31.688 -17.375 1 94.62 194 SER B N 1
ATOM 5616 C CA . SER B 1 194 ? 4.996 -31.844 -18.609 1 94.62 194 SER B CA 1
ATOM 5617 C C . SER B 1 194 ? 4.078 -32.125 -19.797 1 94.62 194 SER B C 1
ATOM 5619 O O . SER B 1 194 ? 4.273 -33.094 -20.516 1 94.62 194 SER B O 1
ATOM 5621 N N . SER B 1 195 ? 3.182 -31.203 -20.047 1 94.81 195 SER B N 1
ATOM 5622 C CA . SER B 1 195 ? 2.113 -31.375 -21.031 1 94.81 195 SER B CA 1
ATOM 5623 C C . SER B 1 195 ? 2.602 -31.062 -22.438 1 94.81 195 SER B C 1
ATOM 5625 O O . SER B 1 195 ? 1.84 -31.172 -23.406 1 94.81 195 SER B O 1
ATOM 5627 N N . LYS B 1 196 ? 3.836 -30.766 -22.609 1 90.81 196 LYS B N 1
ATOM 5628 C CA . LYS B 1 196 ? 4.355 -30.438 -23.938 1 90.81 196 LYS B CA 1
ATOM 5629 C C . LYS B 1 196 ? 5.184 -31.594 -24.5 1 90.81 196 LYS B C 1
ATOM 5631 O O . LYS B 1 196 ? 5.598 -31.547 -25.672 1 90.81 196 LYS B O 1
ATOM 5636 N N . GLY B 1 197 ? 5.387 -32.625 -23.719 1 89.75 197 GLY B N 1
ATOM 5637 C CA . GLY B 1 197 ? 6.055 -33.812 -24.203 1 89.75 197 GLY B CA 1
ATOM 5638 C C . GLY B 1 197 ? 5.152 -34.719 -25.031 1 89.75 197 GLY B C 1
ATOM 5639 O O . GLY B 1 197 ? 3.967 -34.406 -25.203 1 89.75 197 GLY B O 1
ATOM 5640 N N . GLN B 1 198 ? 5.648 -35.781 -25.516 1 88.31 198 GLN B N 1
ATOM 5641 C CA . GLN B 1 198 ? 4.926 -36.688 -26.406 1 88.31 198 GLN B CA 1
ATOM 5642 C C . GLN B 1 198 ? 3.66 -37.219 -25.734 1 88.31 198 GLN B C 1
ATOM 5644 O O . GLN B 1 198 ? 2.566 -37.094 -26.297 1 88.31 198 GLN B O 1
ATOM 5649 N N . VAL B 1 199 ? 3.811 -37.75 -24.562 1 92.94 199 VAL B N 1
ATOM 5650 C CA . VAL B 1 199 ? 2.672 -38.344 -23.859 1 92.94 199 VAL B CA 1
ATOM 5651 C C . VAL B 1 199 ? 1.792 -37.219 -23.297 1 92.94 199 VAL B C 1
ATOM 5653 O O . VAL B 1 199 ? 0.564 -37.281 -23.406 1 92.94 199 VAL B O 1
ATOM 5656 N N . GLY B 1 200 ? 2.398 -36.219 -22.766 1 94.69 200 GLY B N 1
ATOM 5657 C CA . GLY B 1 200 ? 1.679 -35.094 -22.156 1 94.69 200 GLY B CA 1
ATOM 5658 C C . GLY B 1 200 ? 0.783 -34.375 -23.125 1 94.69 200 GLY B C 1
ATOM 5659 O O . GLY B 1 200 ? -0.355 -34.031 -22.797 1 94.69 200 GLY B O 1
ATOM 5660 N N . GLN B 1 201 ? 1.292 -34.094 -24.297 1 93.38 201 GLN B N 1
ATOM 5661 C CA . GLN B 1 201 ? 0.52 -33.344 -25.281 1 93.38 201 GLN B CA 1
ATOM 5662 C C . GLN B 1 201 ? -0.708 -34.125 -25.734 1 93.38 201 GLN B C 1
ATOM 5664 O O . GLN B 1 201 ? -1.758 -33.531 -26.016 1 93.38 201 GLN B O 1
ATOM 5669 N N . LEU B 1 202 ? -0.52 -35.344 -25.859 1 93.31 202 LEU B N 1
ATOM 5670 C CA . LEU B 1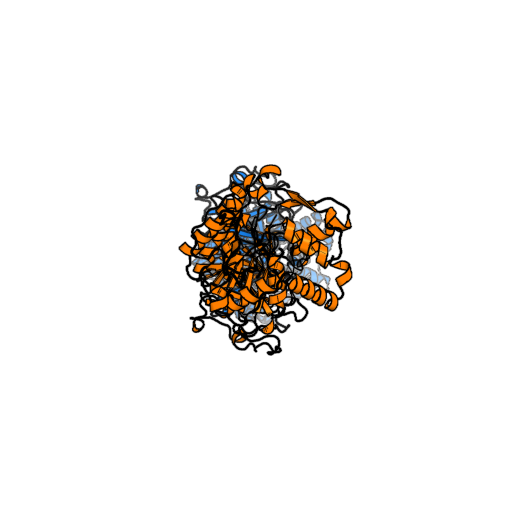 202 ? -1.643 -36.219 -26.234 1 93.31 202 LEU B CA 1
ATOM 5671 C C . LEU B 1 202 ? -2.75 -36.156 -25.188 1 93.31 202 LEU B C 1
ATOM 5673 O O . LEU B 1 202 ? -3.918 -35.938 -25.531 1 93.31 202 LEU B O 1
ATOM 5677 N N . PHE B 1 203 ? -2.318 -36.375 -23.984 1 96 203 PHE B N 1
ATOM 5678 C CA . PHE B 1 203 ? -3.293 -36.312 -22.891 1 96 203 PHE B CA 1
ATOM 5679 C C . PHE B 1 203 ? -3.967 -34.938 -22.844 1 96 203 PHE B C 1
ATOM 5681 O O . PHE B 1 203 ? -5.184 -34.844 -22.672 1 96 203 PHE B O 1
ATOM 5688 N N . PHE B 1 204 ? -3.201 -33.906 -22.953 1 95.69 204 PHE B N 1
ATOM 5689 C CA . PHE B 1 204 ? -3.736 -32.562 -22.891 1 95.69 204 PHE B CA 1
ATOM 5690 C C . PHE B 1 204 ? -4.781 -32.344 -23.984 1 95.69 204 PHE B C 1
ATOM 5692 O O . PHE B 1 204 ? -5.871 -31.828 -23.719 1 95.69 204 PHE B O 1
ATOM 5699 N N . ARG B 1 205 ? -4.496 -32.719 -25.188 1 93.31 205 ARG B N 1
ATOM 5700 C CA . ARG B 1 205 ? -5.402 -32.531 -26.328 1 93.31 205 ARG B CA 1
ATOM 5701 C C . ARG B 1 205 ? -6.676 -33.375 -26.125 1 93.31 205 ARG B C 1
ATOM 5703 O O . ARG B 1 205 ? -7.785 -32.844 -26.266 1 93.31 205 ARG B O 1
ATOM 5710 N N . LYS B 1 206 ? -6.516 -34.594 -25.797 1 94 206 LYS B N 1
ATOM 5711 C CA . LYS B 1 206 ? -7.652 -35.5 -25.688 1 94 206 LYS B CA 1
ATOM 5712 C C . LYS B 1 206 ? -8.57 -35.094 -24.531 1 94 206 LYS B C 1
ATOM 5714 O O . LYS B 1 206 ? -9.797 -35.125 -24.672 1 94 206 LYS B O 1
ATOM 5719 N N . LEU B 1 207 ? -7.988 -34.75 -23.469 1 95.5 207 LEU B N 1
ATOM 5720 C CA . LEU B 1 207 ? -8.789 -34.375 -22.312 1 95.5 207 LEU B CA 1
ATOM 5721 C C . LEU B 1 207 ? -9.453 -33 -22.516 1 95.5 207 LEU B C 1
ATOM 5723 O O . LEU B 1 207 ? -10.562 -32.781 -22.031 1 95.5 207 LEU B O 1
ATOM 5727 N N . THR B 1 208 ? -8.781 -32.125 -23.234 1 93.62 208 THR B N 1
ATOM 5728 C CA . THR B 1 208 ? -9.359 -30.828 -23.531 1 93.62 208 THR B CA 1
ATOM 5729 C C . THR B 1 208 ? -10.617 -30.984 -24.391 1 93.62 208 THR B C 1
ATOM 5731 O O . THR B 1 208 ? -11.547 -30.188 -24.266 1 93.62 208 THR B O 1
ATOM 5734 N N . GLU B 1 209 ? -10.625 -32.031 -25.203 1 92.06 209 GLU B N 1
ATOM 5735 C CA . GLU B 1 209 ? -11.82 -32.312 -26 1 92.06 209 GLU B CA 1
ATOM 5736 C C . GLU B 1 209 ? -13 -32.688 -25.109 1 92.06 209 GLU B C 1
ATOM 5738 O O . GLU B 1 209 ? -14.156 -32.594 -25.516 1 92.06 209 GLU B O 1
ATOM 5743 N N . LEU B 1 210 ? -12.734 -33.094 -23.922 1 92.75 210 LEU B N 1
ATOM 5744 C CA . LEU B 1 210 ? -13.758 -33.469 -22.953 1 92.75 210 LEU B CA 1
ATOM 5745 C C . LEU B 1 210 ? -13.961 -32.344 -21.938 1 92.75 210 LEU B C 1
ATOM 5747 O O . LEU B 1 210 ? -14.078 -32.594 -20.734 1 92.75 210 LEU B O 1
ATOM 5751 N N . ASN B 1 211 ? -13.984 -31.172 -22.438 1 88.94 211 ASN B N 1
ATOM 5752 C CA . ASN B 1 211 ? -14.031 -29.969 -21.609 1 88.94 211 ASN B CA 1
ATOM 5753 C C . ASN B 1 211 ? -15.367 -29.828 -20.891 1 88.94 211 ASN B C 1
ATOM 5755 O O . ASN B 1 211 ? -15.5 -29.047 -19.953 1 88.94 211 ASN B O 1
ATOM 5759 N N . ASP B 1 212 ? -16.391 -30.516 -21.328 1 91.25 212 ASP B N 1
ATOM 5760 C CA . ASP B 1 212 ? -17.672 -30.5 -20.625 1 91.25 212 ASP B CA 1
ATOM 5761 C C . ASP B 1 212 ? -17.562 -31.141 -19.25 1 91.25 212 ASP B C 1
ATOM 5763 O O . ASP B 1 212 ? -18.281 -30.781 -18.312 1 91.25 212 ASP B O 1
ATOM 5767 N N . LYS B 1 213 ? -16.531 -32.062 -19.125 1 92.38 213 LYS B N 1
ATOM 5768 C CA . LYS B 1 213 ? -16.391 -32.844 -17.906 1 92.38 213 LYS B CA 1
ATOM 5769 C C . LYS B 1 213 ? -15.164 -32.406 -17.109 1 92.38 213 LYS B C 1
ATOM 5771 O O . LYS B 1 213 ? -15.117 -32.562 -15.883 1 92.38 213 LYS B O 1
ATOM 5776 N N . TYR B 1 214 ? -14.227 -31.922 -17.844 1 95.19 214 TYR B N 1
ATOM 5777 C CA . TYR B 1 214 ? -12.938 -31.719 -17.203 1 95.19 214 TYR B CA 1
ATOM 5778 C C . TYR B 1 214 ? -12.43 -30.297 -17.422 1 95.19 214 TYR B C 1
ATOM 5780 O O . TYR B 1 214 ? -12.727 -29.688 -18.438 1 95.19 214 TYR B O 1
ATOM 5788 N N . VAL B 1 215 ? -11.805 -29.766 -16.406 1 96.56 215 VAL B N 1
ATOM 5789 C CA . VAL B 1 215 ? -10.898 -28.625 -16.562 1 96.56 215 VAL B CA 1
ATOM 5790 C C . VAL B 1 215 ? -9.461 -29.125 -16.641 1 96.56 215 VAL B C 1
ATOM 5792 O O . VAL B 1 215 ? -8.93 -29.656 -15.672 1 96.56 215 VAL B O 1
ATOM 5795 N N . VAL B 1 216 ? -8.844 -28.953 -17.766 1 97.06 216 VAL B N 1
ATOM 5796 C CA . VAL B 1 216 ? -7.512 -29.5 -17.984 1 97.06 216 VAL B CA 1
ATOM 5797 C C . VAL B 1 216 ? -6.461 -28.406 -17.859 1 97.06 216 VAL B C 1
ATOM 5799 O O . VAL B 1 216 ? -6.574 -27.359 -18.5 1 97.06 216 VAL B O 1
ATOM 5802 N N . ILE B 1 217 ? -5.477 -28.656 -17.031 1 97.25 217 ILE B N 1
ATOM 5803 C CA . ILE B 1 217 ? -4.367 -27.734 -16.797 1 97.25 217 ILE B CA 1
ATOM 5804 C C . ILE B 1 217 ? -3.047 -28.422 -17.156 1 97.25 217 ILE B C 1
ATOM 5806 O O . ILE B 1 217 ? -2.777 -29.531 -16.688 1 97.25 217 ILE B O 1
ATOM 5810 N N . GLY B 1 218 ? -2.287 -27.812 -18.016 1 97 218 GLY B N 1
ATOM 5811 C CA . GLY B 1 218 ? -0.96 -28.328 -18.328 1 97 218 GLY B CA 1
ATOM 5812 C C . GLY B 1 218 ? 0.151 -27.531 -17.656 1 97 218 GLY B C 1
ATOM 5813 O O . GLY B 1 218 ? -0.079 -26.422 -17.156 1 97 218 GLY B O 1
ATOM 5814 N N . THR B 1 219 ? 1.312 -28.141 -17.531 1 96.69 219 THR B N 1
ATOM 5815 C CA . THR B 1 219 ? 2.492 -27.375 -17.125 1 96.69 219 THR B CA 1
ATOM 5816 C C . THR B 1 219 ? 3.521 -27.328 -18.25 1 96.69 219 THR B C 1
ATOM 5818 O O . THR B 1 219 ? 3.562 -28.219 -19.094 1 96.69 219 THR B O 1
ATOM 5821 N N . CYS B 1 220 ? 4.25 -26.25 -18.234 1 92.56 220 CYS B N 1
ATOM 5822 C CA . CYS B 1 220 ? 5.34 -26.094 -19.188 1 92.56 220 CYS B CA 1
ATOM 5823 C C . CYS B 1 220 ? 6.496 -25.312 -18.578 1 92.56 220 CYS B C 1
ATOM 5825 O O . CYS B 1 220 ? 6.332 -24.641 -17.562 1 92.56 220 CYS B O 1
ATOM 5827 N N . TYR B 1 221 ? 7.688 -25.438 -19.125 1 85 221 TYR B N 1
ATOM 5828 C CA . TYR B 1 221 ? 8.898 -24.812 -18.609 1 85 221 TYR B CA 1
ATOM 5829 C C . TYR B 1 221 ? 8.898 -23.312 -18.875 1 85 221 TYR B C 1
ATOM 5831 O O . TYR B 1 221 ? 9.305 -22.516 -18.016 1 85 221 TYR B O 1
ATOM 5839 N N . SER B 1 222 ? 8.742 -22.766 -20.031 1 70.56 222 SER B N 1
ATOM 5840 C CA . SER B 1 222 ? 9 -21.359 -20.359 1 70.56 222 SER B CA 1
ATOM 5841 C C . SER B 1 222 ? 7.707 -20.609 -20.672 1 70.56 222 SER B C 1
ATOM 5843 O O . SER B 1 222 ? 7.57 -19.438 -20.344 1 70.56 222 SER B O 1
ATOM 5845 N N . ASN B 1 223 ? 6.898 -21.219 -21.656 1 62.28 223 ASN B N 1
ATOM 5846 C CA . ASN B 1 223 ? 6.016 -20.344 -22.422 1 62.28 223 ASN B CA 1
ATOM 5847 C C . ASN B 1 223 ? 4.703 -20.094 -21.688 1 62.28 223 ASN B C 1
ATOM 5849 O O . ASN B 1 223 ? 4.258 -20.922 -20.906 1 62.28 223 ASN B O 1
ATOM 5853 N N . ASP B 1 224 ? 4.27 -18.922 -21.766 1 64.81 224 ASP B N 1
ATOM 5854 C CA . ASP B 1 224 ? 3.008 -18.375 -21.281 1 64.81 224 ASP B CA 1
ATOM 5855 C C . ASP B 1 224 ? 1.847 -18.781 -22.188 1 64.81 224 ASP B C 1
ATOM 5857 O O . ASP B 1 224 ? 1.343 -17.969 -22.953 1 64.81 224 ASP B O 1
ATOM 5861 N N . GLU B 1 225 ? 1.649 -20.078 -22.312 1 82.38 225 GLU B N 1
ATOM 5862 C CA . GLU B 1 225 ? 0.471 -20.5 -23.062 1 82.38 225 GLU B CA 1
ATOM 5863 C C . GLU B 1 225 ? -0.748 -20.625 -22.141 1 82.38 225 GLU B C 1
ATOM 5865 O O . GLU B 1 225 ? -0.629 -21.047 -20.984 1 82.38 225 GLU B O 1
ATOM 5870 N N . PRO B 1 226 ? -1.807 -20.234 -22.781 1 84.75 226 PRO B N 1
ATOM 5871 C CA . PRO B 1 226 ? -3.01 -20.359 -21.953 1 84.75 226 PRO B CA 1
ATOM 5872 C C . PRO B 1 226 ? -3.238 -21.781 -21.469 1 84.75 226 PRO B C 1
ATOM 5874 O O . PRO B 1 226 ? -2.85 -22.734 -22.141 1 84.75 226 PRO B O 1
ATOM 5877 N N . GLN B 1 227 ? -3.734 -21.938 -20.328 1 92.94 227 GLN B N 1
ATOM 5878 C CA . GLN B 1 227 ? -4.098 -23.203 -19.672 1 92.94 227 GLN B CA 1
ATOM 5879 C C . GLN B 1 227 ? -2.857 -23.953 -19.203 1 92.94 227 GLN B C 1
ATOM 5881 O O . GLN B 1 227 ? -2.932 -25.141 -18.859 1 92.94 227 GLN B O 1
ATOM 5886 N N . HIS B 1 228 ? -1.752 -23.266 -19.312 1 95.06 228 HIS B N 1
ATOM 5887 C CA . HIS B 1 228 ? -0.519 -23.891 -18.859 1 95.06 228 HIS B CA 1
ATOM 5888 C C . HIS B 1 228 ? 0.085 -23.109 -17.688 1 95.06 228 HIS B C 1
ATOM 5890 O O . HIS B 1 228 ? 0.15 -21.875 -17.734 1 95.06 228 HIS B O 1
ATOM 5896 N N . TYR B 1 229 ? 0.478 -23.781 -16.703 1 96.12 229 TYR B N 1
ATOM 5897 C CA . TYR B 1 229 ? 1.188 -23.25 -15.539 1 96.12 229 TYR B CA 1
ATOM 5898 C C . TYR B 1 229 ? 2.688 -23.484 -15.664 1 96.12 229 TYR B C 1
ATOM 5900 O O . TYR B 1 229 ? 3.121 -24.578 -16.047 1 96.12 229 TYR B O 1
ATOM 5908 N N . LYS B 1 230 ? 3.506 -22.547 -15.43 1 94.69 230 LYS B N 1
ATOM 5909 C CA . LYS B 1 230 ? 4.957 -22.703 -15.492 1 94.69 230 LYS B CA 1
ATOM 5910 C C . LYS B 1 230 ? 5.469 -23.594 -14.359 1 94.69 230 LYS B C 1
ATOM 5912 O O . LYS B 1 230 ? 5.285 -23.266 -13.188 1 94.69 230 LYS B O 1
ATOM 5917 N N . PHE B 1 231 ? 6.199 -24.703 -14.742 1 95.25 231 PHE B N 1
ATOM 5918 C CA . PHE B 1 231 ? 6.648 -25.672 -13.75 1 95.25 231 PHE B CA 1
ATOM 5919 C C . PHE B 1 231 ? 7.77 -26.531 -14.312 1 95.25 231 PHE B C 1
ATOM 5921 O O . PHE B 1 231 ? 7.762 -26.875 -15.5 1 95.25 231 PHE B O 1
ATOM 5928 N N . ASP B 1 232 ? 8.711 -26.875 -13.461 1 93.88 232 ASP B N 1
ATOM 5929 C CA . ASP B 1 232 ? 9.781 -27.766 -13.906 1 93.88 232 ASP B CA 1
ATOM 5930 C C . ASP B 1 232 ? 10.133 -28.781 -12.836 1 93.88 232 ASP B C 1
ATOM 5932 O O . ASP B 1 232 ? 10.195 -28.453 -11.648 1 93.88 232 ASP B O 1
ATOM 5936 N N . LEU B 1 233 ? 10.43 -29.906 -13.258 1 95.62 233 LEU B N 1
ATOM 5937 C CA . LEU B 1 233 ? 10.625 -31.047 -12.375 1 95.62 233 LEU B CA 1
ATOM 5938 C C . LEU B 1 233 ? 11.953 -30.938 -11.625 1 95.62 233 LEU B C 1
ATOM 5940 O O . LEU B 1 233 ? 12.062 -31.359 -10.477 1 95.62 233 LEU B O 1
ATOM 5944 N N . LYS B 1 234 ? 12.977 -30.406 -12.234 1 95.5 234 LYS B N 1
ATOM 5945 C CA . LYS B 1 234 ? 14.258 -30.234 -11.562 1 95.5 234 LYS B CA 1
ATOM 5946 C C . LYS B 1 234 ? 14.117 -29.391 -10.305 1 95.5 234 LYS B C 1
ATOM 5948 O O . LYS B 1 234 ? 14.633 -29.734 -9.242 1 95.5 234 LYS B O 1
ATOM 5953 N N . THR B 1 235 ? 13.359 -28.297 -10.445 1 94.88 235 THR B N 1
ATOM 5954 C CA . THR B 1 235 ? 13.102 -27.406 -9.312 1 94.88 235 THR B CA 1
ATOM 5955 C C . THR B 1 235 ? 12.219 -28.094 -8.273 1 94.88 235 THR B C 1
ATOM 5957 O O . THR B 1 235 ? 12.414 -27.922 -7.07 1 94.88 235 THR B O 1
ATOM 5960 N N . ALA B 1 236 ? 11.25 -28.844 -8.773 1 96 236 ALA B N 1
ATOM 5961 C CA . ALA B 1 236 ? 10.344 -29.562 -7.879 1 96 236 ALA B CA 1
ATOM 5962 C C . ALA B 1 236 ? 11.109 -30.5 -6.945 1 96 236 ALA B C 1
ATOM 5964 O O . ALA B 1 236 ? 10.727 -30.672 -5.785 1 96 236 ALA B O 1
ATOM 5965 N N . ALA B 1 237 ? 12.188 -31.047 -7.449 1 96.5 237 ALA B N 1
ATOM 5966 C CA . ALA B 1 237 ? 12.992 -31.984 -6.66 1 96.5 237 ALA B CA 1
ATOM 5967 C C . ALA B 1 237 ? 13.664 -31.266 -5.492 1 96.5 237 ALA B C 1
ATOM 5969 O O . ALA B 1 237 ? 13.859 -31.859 -4.43 1 96.5 237 ALA B O 1
ATOM 5970 N N . LYS B 1 238 ? 13.961 -30.031 -5.625 1 95.38 238 LYS B N 1
ATOM 5971 C CA . LYS B 1 238 ? 14.82 -29.312 -4.68 1 95.38 238 LYS B CA 1
ATOM 5972 C C . LYS B 1 238 ? 14 -28.391 -3.783 1 95.38 238 LYS B C 1
ATOM 5974 O O . LYS B 1 238 ? 14.422 -28.062 -2.678 1 95.38 238 LYS B O 1
ATOM 5979 N N . ASP B 1 239 ? 12.859 -28.031 -4.262 1 93.69 239 ASP B N 1
ATOM 5980 C CA . ASP B 1 239 ? 12.109 -26.984 -3.574 1 93.69 239 ASP B CA 1
ATOM 5981 C C . ASP B 1 239 ? 10.656 -27.391 -3.375 1 93.69 239 ASP B C 1
ATOM 5983 O O . ASP B 1 239 ? 9.812 -27.172 -4.25 1 93.69 239 ASP B O 1
ATOM 5987 N N . PRO B 1 240 ? 10.312 -27.812 -2.25 1 93.56 240 PRO B N 1
ATOM 5988 C CA . PRO B 1 240 ? 8.93 -28.219 -1.979 1 93.56 240 PRO B CA 1
ATOM 5989 C C . PRO B 1 240 ? 7.93 -27.078 -2.207 1 93.56 240 PRO B C 1
ATOM 5991 O O . PRO B 1 240 ? 6.781 -27.328 -2.578 1 93.56 240 PRO B O 1
ATOM 5994 N N . ALA B 1 241 ? 8.344 -25.875 -2.043 1 92.06 241 ALA B N 1
ATOM 5995 C CA . ALA B 1 241 ? 7.453 -24.734 -2.213 1 92.06 241 ALA B CA 1
ATOM 5996 C C . ALA B 1 241 ? 7 -24.609 -3.664 1 92.06 241 ALA B C 1
ATOM 5998 O O . ALA B 1 241 ? 5.875 -24.172 -3.934 1 92.06 241 ALA B O 1
ATOM 5999 N N . HIS B 1 242 ? 7.898 -24.984 -4.539 1 94.69 242 HIS B N 1
ATOM 6000 C CA . HIS B 1 242 ? 7.586 -24.984 -5.965 1 94.69 242 HIS B CA 1
ATOM 6001 C C . HIS B 1 242 ? 6.406 -25.891 -6.27 1 94.69 242 HIS B C 1
ATOM 6003 O O . HIS B 1 242 ? 5.523 -25.547 -7.051 1 94.69 242 HIS B O 1
ATOM 6009 N N . VAL B 1 243 ? 6.336 -27.016 -5.621 1 97.12 243 VAL B N 1
ATOM 6010 C CA . VAL B 1 243 ? 5.27 -28 -5.801 1 97.12 243 VAL B CA 1
ATOM 6011 C C . VAL B 1 243 ? 4 -27.516 -5.109 1 97.12 243 VAL B C 1
ATOM 6013 O O . VAL B 1 243 ? 2.906 -27.609 -5.676 1 97.12 243 VAL B O 1
ATOM 6016 N N . ASP B 1 244 ? 4.195 -26.984 -3.939 1 96.06 244 ASP B N 1
ATOM 6017 C CA . ASP B 1 244 ? 3.055 -26.484 -3.168 1 96.06 244 ASP B CA 1
ATOM 6018 C C . ASP B 1 244 ? 2.318 -25.391 -3.92 1 96.06 244 ASP B C 1
ATOM 6020 O O . ASP B 1 244 ? 1.087 -25.375 -3.973 1 96.06 244 ASP B O 1
ATOM 6024 N N . LEU B 1 245 ? 3.053 -24.516 -4.426 1 96.12 245 LEU B N 1
ATOM 6025 C CA . LEU B 1 245 ? 2.457 -23.391 -5.145 1 96.12 245 LEU B CA 1
ATOM 6026 C C . LEU B 1 245 ? 1.634 -23.891 -6.332 1 96.12 245 LEU B C 1
ATOM 6028 O O . LEU B 1 245 ? 0.518 -23.406 -6.555 1 96.12 245 LEU B O 1
ATOM 6032 N N . LEU B 1 246 ? 2.186 -24.812 -7.074 1 96.56 246 LEU B N 1
ATOM 6033 C CA . LEU B 1 246 ? 1.488 -25.391 -8.219 1 96.56 246 LEU B CA 1
ATOM 6034 C C . LEU B 1 246 ? 0.176 -26.047 -7.789 1 96.56 246 LEU B C 1
ATOM 6036 O O . LEU B 1 246 ? -0.878 -25.75 -8.367 1 96.56 246 LEU B O 1
ATOM 6040 N N . LEU B 1 247 ? 0.231 -26.844 -6.797 1 97.44 247 LEU B N 1
ATOM 6041 C CA . LEU B 1 247 ? -0.929 -27.625 -6.391 1 97.44 247 LEU B CA 1
ATOM 6042 C C . LEU B 1 247 ? -1.985 -26.734 -5.738 1 97.44 247 LEU B C 1
ATOM 6044 O O . LEU B 1 247 ? -3.184 -27 -5.875 1 97.44 247 LEU B O 1
ATOM 6048 N N . ASP B 1 248 ? -1.539 -25.734 -5.102 1 94.88 248 ASP B N 1
ATOM 6049 C CA . ASP B 1 248 ? -2.482 -24.828 -4.469 1 94.88 248 ASP B CA 1
ATOM 6050 C C . ASP B 1 248 ? -3.145 -23.922 -5.508 1 94.88 248 ASP B C 1
ATOM 6052 O O . ASP B 1 248 ? -4.305 -23.531 -5.355 1 94.88 248 ASP B O 1
ATOM 6056 N N . ALA B 1 249 ? -2.414 -23.594 -6.488 1 96.25 249 ALA B N 1
ATOM 6057 C CA . ALA B 1 249 ? -2.938 -22.719 -7.543 1 96.25 249 ALA B CA 1
ATOM 6058 C C . ALA B 1 249 ? -3.928 -23.469 -8.43 1 96.25 249 ALA B C 1
ATOM 6060 O O . ALA B 1 249 ? -4.93 -22.906 -8.875 1 96.25 249 ALA B O 1
ATOM 6061 N N . CYS B 1 250 ? -3.662 -24.719 -8.633 1 97.31 250 CYS B N 1
ATOM 6062 C CA . CYS B 1 250 ? -4.441 -25.484 -9.602 1 97.31 250 CYS B CA 1
ATOM 6063 C C . CYS B 1 250 ? -5.531 -26.281 -8.914 1 97.31 250 CYS B C 1
ATOM 6065 O O . CYS B 1 250 ? -6.578 -26.562 -9.5 1 97.31 250 CYS B O 1
ATOM 6067 N N . LYS B 1 251 ? -5.281 -26.797 -7.754 1 97.38 251 LYS B N 1
ATOM 6068 C CA . LYS B 1 251 ? -6.188 -27.625 -6.969 1 97.38 251 LYS B CA 1
ATOM 6069 C C . LYS B 1 251 ? -6.723 -28.797 -7.805 1 97.38 251 LYS B C 1
ATOM 6071 O O . LYS B 1 251 ? -7.938 -28.969 -7.926 1 97.38 251 LYS B O 1
ATOM 6076 N N . PRO B 1 252 ? -5.898 -29.609 -8.242 1 98.06 252 PRO B N 1
ATOM 6077 C CA . PRO B 1 252 ? -6.34 -30.719 -9.102 1 98.06 252 PRO B CA 1
ATOM 6078 C C . PRO B 1 252 ? -6.984 -31.859 -8.328 1 98.06 252 PRO B C 1
ATOM 6080 O O . PRO B 1 252 ? -6.656 -32.062 -7.156 1 98.06 252 PRO B O 1
ATOM 6083 N N . HIS B 1 253 ? -7.902 -32.531 -9.008 1 97.81 253 HIS B N 1
ATOM 6084 C CA . HIS B 1 253 ? -8.43 -33.812 -8.508 1 97.81 253 HIS B CA 1
ATOM 6085 C C . HIS B 1 253 ? -7.551 -34.969 -8.93 1 97.81 253 HIS B C 1
ATOM 6087 O O . HIS B 1 253 ? -7.465 -35.969 -8.227 1 97.81 253 HIS B O 1
ATOM 6093 N N . VAL B 1 254 ? -6.941 -34.844 -10.078 1 98.38 254 VAL B N 1
ATOM 6094 C CA . VAL B 1 254 ? -6.043 -35.844 -10.641 1 98.38 254 VAL B CA 1
ATOM 6095 C C . VAL B 1 254 ? -4.789 -35.188 -11.195 1 98.38 254 VAL B C 1
ATOM 6097 O O . VAL B 1 254 ? -4.875 -34.125 -11.812 1 98.38 254 VAL B O 1
ATOM 6100 N N . VAL B 1 255 ? -3.68 -35.781 -10.875 1 98.69 255 VAL B N 1
ATOM 6101 C CA . VAL B 1 255 ? -2.414 -35.312 -11.438 1 98.69 255 VAL B CA 1
ATOM 6102 C C . VAL B 1 255 ? -1.799 -36.438 -12.297 1 98.69 255 VAL B C 1
ATOM 6104 O O . VAL B 1 255 ? -1.579 -37.531 -11.812 1 98.69 255 VAL B O 1
ATOM 6107 N N . ILE B 1 256 ? -1.573 -36.125 -13.547 1 98.62 256 ILE B N 1
ATOM 6108 C CA . ILE B 1 256 ? -0.902 -37.031 -14.453 1 98.62 256 ILE B CA 1
ATOM 6109 C C . ILE B 1 256 ? 0.526 -36.562 -14.711 1 98.62 256 ILE B C 1
ATOM 6111 O O . ILE B 1 256 ? 0.738 -35.5 -15.32 1 98.62 256 ILE B O 1
ATOM 6115 N N . VAL B 1 257 ? 1.488 -37.344 -14.297 1 98.19 257 VAL B N 1
ATOM 6116 C CA . VAL B 1 257 ? 2.889 -36.969 -14.461 1 98.19 257 VAL B CA 1
ATOM 6117 C C . VAL B 1 257 ? 3.453 -37.625 -15.719 1 98.19 257 VAL B C 1
ATOM 6119 O O . VAL B 1 257 ? 3.713 -38.844 -15.734 1 98.19 257 VAL B O 1
ATOM 6122 N N . CYS B 1 258 ? 3.709 -36.812 -16.688 1 96.62 258 CYS B N 1
ATOM 6123 C CA . CYS B 1 258 ? 4.141 -37.312 -17.984 1 96.62 258 CYS B CA 1
ATOM 6124 C C . CYS B 1 258 ? 5.609 -36.969 -18.234 1 96.62 258 CYS B C 1
ATOM 6126 O O . CYS B 1 258 ? 6.172 -37.375 -19.25 1 96.62 258 CYS B O 1
ATOM 6128 N N . GLY B 1 259 ? 6.207 -36.312 -17.297 1 94 259 GLY B N 1
ATOM 6129 C CA . GLY B 1 259 ? 7.582 -35.875 -17.516 1 94 259 GLY B CA 1
ATOM 6130 C C . GLY B 1 259 ? 8.602 -36.844 -16.922 1 94 259 GLY B C 1
ATOM 6131 O O . GLY B 1 259 ? 8.375 -37.438 -15.859 1 94 259 GLY B O 1
ATOM 6132 N N . ALA B 1 260 ? 9.742 -36.969 -17.672 1 95.56 260 ALA B N 1
ATOM 6133 C CA . ALA B 1 260 ? 10.898 -37.75 -17.234 1 95.56 260 ALA B CA 1
ATOM 6134 C C . ALA B 1 260 ? 12.125 -37.469 -18.078 1 95.56 260 ALA B C 1
ATOM 6136 O O . ALA B 1 260 ? 12.008 -36.875 -19.172 1 95.56 260 ALA B O 1
ATOM 6137 N N . MET B 1 261 ? 13.273 -37.719 -17.469 1 96.44 261 MET B N 1
ATOM 6138 C CA . MET B 1 261 ? 14.461 -37.844 -18.312 1 96.44 261 MET B CA 1
ATOM 6139 C C . MET B 1 261 ? 14.531 -39.219 -18.953 1 96.44 261 MET B C 1
ATOM 6141 O O . MET B 1 261 ? 14.867 -40.188 -18.297 1 96.44 261 MET B O 1
ATOM 6145 N N . THR B 1 262 ? 14.25 -39.25 -20.312 1 94.75 262 THR B N 1
ATOM 6146 C CA . THR B 1 262 ? 14.031 -40.562 -20.969 1 94.75 262 THR B CA 1
ATOM 6147 C C . THR B 1 262 ? 15.227 -40.938 -21.828 1 94.75 262 THR B C 1
ATOM 6149 O O . THR B 1 262 ? 15.312 -42.062 -22.312 1 94.75 262 THR B O 1
ATOM 6152 N N . ASN B 1 263 ? 16.141 -39.969 -22.109 1 94.56 263 ASN B N 1
ATOM 6153 C CA . ASN B 1 263 ? 17.359 -40.281 -22.844 1 94.56 263 ASN B CA 1
ATOM 6154 C C . ASN B 1 263 ? 18.25 -41.25 -22.062 1 94.56 263 ASN B C 1
ATOM 6156 O O . ASN B 1 263 ? 18.984 -40.844 -21.172 1 94.56 263 ASN B O 1
ATOM 6160 N N . VAL B 1 264 ? 18.25 -42.469 -22.547 1 95.44 264 VAL B N 1
ATOM 6161 C CA . VAL B 1 264 ? 18.844 -43.562 -21.781 1 95.44 264 VAL B CA 1
ATOM 6162 C C . VAL B 1 264 ? 20.359 -43.344 -21.672 1 95.44 264 VAL B C 1
ATOM 6164 O O . VAL B 1 264 ? 20.938 -43.531 -20.594 1 95.44 264 VAL B O 1
ATOM 6167 N N . ASN B 1 265 ? 20.984 -42.938 -22.703 1 94.81 265 ASN B N 1
ATOM 6168 C CA . ASN B 1 265 ? 22.406 -42.688 -22.688 1 94.81 265 ASN B CA 1
ATOM 6169 C C . ASN B 1 265 ? 22.75 -41.5 -21.797 1 94.81 265 ASN B C 1
ATOM 6171 O O . ASN B 1 265 ? 23.734 -41.531 -21.062 1 94.81 265 ASN B O 1
ATOM 6175 N N . LEU B 1 266 ? 21.938 -40.531 -21.922 1 96.12 266 LEU B N 1
ATOM 6176 C CA . LEU B 1 266 ? 22.172 -39.344 -21.109 1 96.12 266 LEU B CA 1
ATOM 6177 C C . LEU B 1 266 ? 22.031 -39.656 -19.625 1 96.12 266 LEU B C 1
ATOM 6179 O O . LEU B 1 266 ? 22.734 -39.094 -18.797 1 96.12 266 LEU B O 1
ATOM 6183 N N . CYS B 1 267 ? 21.094 -40.5 -19.281 1 97.5 267 CYS B N 1
ATOM 6184 C CA . CYS B 1 267 ? 20.922 -40.906 -17.891 1 97.5 267 CYS B CA 1
ATOM 6185 C C . CYS B 1 267 ? 22.188 -41.531 -17.344 1 97.5 267 CYS B C 1
ATOM 6187 O O . CYS B 1 267 ? 22.5 -41.375 -16.156 1 97.5 267 CYS B O 1
ATOM 6189 N N . GLU B 1 268 ? 22.922 -42.25 -18.234 1 97 268 GLU B N 1
ATOM 6190 C CA . GLU B 1 268 ? 24.156 -42.875 -17.812 1 97 268 GLU B CA 1
ATOM 6191 C C . GLU B 1 268 ? 25.234 -41.844 -17.531 1 97 268 GLU B C 1
ATOM 6193 O O . GLU B 1 268 ? 26.016 -41.969 -16.594 1 97 268 GLU B O 1
ATOM 6198 N N . SER B 1 269 ? 25.297 -40.844 -18.344 1 97.19 269 SER B N 1
ATOM 6199 C CA . SER B 1 269 ? 26.328 -39.812 -18.203 1 97.19 269 SER B CA 1
ATOM 6200 C C . SER B 1 269 ? 25.953 -38.781 -17.156 1 97.19 269 SER B C 1
ATOM 6202 O O . SER B 1 269 ? 26.828 -38.156 -16.562 1 97.19 269 SER B O 1
ATOM 6204 N N . GLU B 1 270 ? 24.688 -38.562 -16.938 1 97.62 270 GLU B N 1
ATOM 6205 C CA . GLU B 1 270 ? 24.172 -37.594 -15.969 1 97.62 270 GLU B CA 1
ATOM 6206 C C . GLU B 1 270 ? 23.297 -38.25 -14.922 1 97.62 270 GLU B C 1
ATOM 6208 O O . GLU B 1 270 ? 22.141 -37.875 -14.734 1 97.62 270 GLU B O 1
ATOM 6213 N N . LYS B 1 271 ? 23.938 -39.062 -14.164 1 97.81 271 LYS B N 1
ATOM 6214 C CA . LYS B 1 271 ? 23.219 -39.906 -13.234 1 97.81 271 LYS B CA 1
ATOM 6215 C C . LYS B 1 271 ? 22.5 -39.094 -12.172 1 97.81 271 LYS B C 1
ATOM 6217 O O . LYS B 1 271 ? 21.344 -39.344 -11.852 1 97.81 271 LYS B O 1
ATOM 6222 N N . GLU B 1 272 ? 23.156 -38.125 -11.664 1 97.69 272 GLU B N 1
ATOM 6223 C CA . GLU B 1 272 ? 22.578 -37.281 -10.609 1 97.69 272 GLU B CA 1
ATOM 6224 C C . GLU B 1 272 ? 21.328 -36.562 -11.102 1 97.69 272 GLU B C 1
ATOM 6226 O O . GLU B 1 272 ? 20.312 -36.5 -10.398 1 97.69 272 GLU B O 1
ATOM 6231 N N . LEU B 1 273 ? 21.438 -36 -12.258 1 97.56 273 LEU B N 1
ATOM 6232 C CA . LEU B 1 273 ? 20.297 -35.312 -12.852 1 97.56 273 LEU B CA 1
ATOM 6233 C C . LEU B 1 273 ? 19.156 -36.281 -13.125 1 97.56 273 LEU B C 1
ATOM 6235 O O . LEU B 1 273 ? 17.984 -35.938 -12.922 1 97.56 273 LEU B O 1
ATOM 6239 N N . ALA B 1 274 ? 19.453 -37.469 -13.594 1 98.06 274 ALA B N 1
ATOM 6240 C CA . ALA B 1 274 ? 18.422 -38.469 -13.867 1 98.06 274 ALA B CA 1
ATOM 6241 C C . ALA B 1 274 ? 17.641 -38.812 -12.602 1 98.06 274 ALA B C 1
ATOM 6243 O O . ALA B 1 274 ? 16.406 -38.875 -12.633 1 98.06 274 ALA B O 1
ATOM 6244 N N . TYR B 1 275 ? 18.359 -38.969 -11.508 1 98.19 275 TYR B N 1
ATOM 6245 C CA . TYR B 1 275 ? 17.688 -39.281 -10.258 1 98.19 275 TYR B CA 1
ATOM 6246 C C . TYR B 1 275 ? 16.922 -38.094 -9.719 1 98.19 275 TYR B C 1
ATOM 6248 O O . TYR B 1 275 ? 15.836 -38.25 -9.141 1 98.19 275 TYR B O 1
ATOM 6256 N N . LEU B 1 276 ? 17.469 -36.969 -9.953 1 97.81 276 LEU B N 1
ATOM 6257 C CA . LEU B 1 276 ? 16.797 -35.75 -9.516 1 97.81 276 LEU B CA 1
ATOM 6258 C C . LEU B 1 276 ? 15.438 -35.594 -10.195 1 97.81 276 LEU B C 1
ATOM 6260 O O . LEU B 1 276 ? 14.43 -35.344 -9.531 1 97.81 276 LEU B O 1
ATOM 6264 N N . VAL B 1 277 ? 15.359 -35.781 -11.438 1 97.62 277 VAL B N 1
ATOM 6265 C CA . VAL B 1 277 ? 14.164 -35.531 -12.242 1 97.62 277 VAL B CA 1
ATOM 6266 C C . VAL B 1 277 ? 13.227 -36.75 -12.141 1 97.62 277 VAL B C 1
ATOM 6268 O O . VAL B 1 277 ? 12.023 -36.594 -11.922 1 97.62 277 VAL B O 1
ATOM 6271 N N . ASN B 1 278 ? 13.75 -37.938 -12.234 1 98.12 278 ASN B N 1
ATOM 6272 C CA . ASN B 1 278 ? 12.914 -39.125 -12.359 1 98.12 278 ASN B CA 1
ATOM 6273 C C . ASN B 1 278 ? 12.453 -39.625 -11 1 98.12 278 ASN B C 1
ATOM 6275 O O . ASN B 1 278 ? 11.391 -40.25 -10.891 1 98.12 278 ASN B O 1
ATOM 6279 N N . ARG B 1 279 ? 13.219 -39.406 -9.984 1 97.88 279 ARG B N 1
ATOM 6280 C CA . ARG B 1 279 ? 12.875 -40 -8.703 1 97.88 279 ARG B CA 1
ATOM 6281 C C . ARG B 1 279 ? 12.539 -38.938 -7.672 1 97.88 279 ARG B C 1
ATOM 6283 O O . ARG B 1 279 ? 11.438 -38.906 -7.125 1 97.88 279 ARG B O 1
ATOM 6290 N N . ASP B 1 280 ? 13.484 -38 -7.43 1 97.94 280 ASP B N 1
ATOM 6291 C CA . ASP B 1 280 ? 13.336 -37.062 -6.336 1 97.94 280 ASP B CA 1
ATOM 6292 C C . ASP B 1 280 ? 12.141 -36.125 -6.57 1 97.94 280 ASP B C 1
ATOM 6294 O O . ASP B 1 280 ? 11.406 -35.812 -5.629 1 97.94 280 ASP B O 1
ATOM 6298 N N . SER B 1 281 ? 11.992 -35.656 -7.766 1 97.94 281 SER B N 1
ATOM 6299 C CA . SER B 1 281 ? 10.844 -34.812 -8.078 1 97.94 281 SER B CA 1
ATOM 6300 C C . SER B 1 281 ? 9.531 -35.562 -7.867 1 97.94 281 SER B C 1
ATOM 6302 O O . SER B 1 281 ? 8.555 -35 -7.379 1 97.94 281 SER B O 1
ATOM 6304 N N . ILE B 1 282 ? 9.539 -36.812 -8.227 1 97.5 282 ILE B N 1
ATOM 6305 C CA . ILE B 1 282 ? 8.336 -37.656 -8.125 1 97.5 282 ILE B CA 1
ATOM 6306 C C . ILE B 1 282 ? 8.023 -37.906 -6.66 1 97.5 282 ILE B C 1
ATOM 6308 O O . ILE B 1 282 ? 6.852 -37.938 -6.266 1 97.5 282 ILE B O 1
ATOM 6312 N N . GLU B 1 283 ? 9.031 -38.125 -5.914 1 97 283 GLU B N 1
ATOM 6313 C CA . GLU B 1 283 ? 8.836 -38.281 -4.48 1 97 283 GLU B CA 1
ATOM 6314 C C . GLU B 1 283 ? 8.172 -37.062 -3.865 1 97 283 GLU B C 1
ATOM 6316 O O . GLU B 1 283 ? 7.215 -37.188 -3.104 1 97 283 GLU B O 1
ATOM 6321 N N . GLN B 1 284 ? 8.719 -35.938 -4.223 1 96.94 284 GLN B N 1
ATOM 6322 C CA . GLN B 1 284 ? 8.18 -34.688 -3.701 1 96.94 284 GLN B CA 1
ATOM 6323 C C . GLN B 1 284 ? 6.738 -34.469 -4.16 1 96.94 284 GLN B C 1
ATOM 6325 O O . GLN B 1 284 ? 5.879 -34.094 -3.369 1 96.94 284 GLN B O 1
ATOM 6330 N N . LEU B 1 285 ? 6.477 -34.688 -5.395 1 97.25 285 LEU B N 1
ATOM 6331 C CA . LEU B 1 285 ? 5.137 -34.562 -5.953 1 97.25 285 LEU B CA 1
ATOM 6332 C C . LEU B 1 285 ? 4.172 -35.531 -5.277 1 97.25 285 LEU B C 1
ATOM 6334 O O . LEU B 1 285 ? 3.078 -35.156 -4.863 1 97.25 285 LEU B O 1
ATOM 6338 N N . GLY B 1 286 ? 4.621 -36.75 -5.203 1 97 286 GLY B N 1
ATOM 6339 C CA . GLY B 1 286 ? 3.77 -37.75 -4.605 1 97 286 GLY B CA 1
ATOM 6340 C C . GLY B 1 286 ? 3.32 -37.406 -3.201 1 97 286 GLY B C 1
ATOM 6341 O O . GLY B 1 286 ? 2.141 -37.562 -2.867 1 97 286 GLY B O 1
ATOM 6342 N N . LYS B 1 287 ? 4.246 -36.969 -2.398 1 96.56 287 LYS B N 1
ATOM 6343 C CA . LYS B 1 287 ? 3.957 -36.594 -1.018 1 96.56 287 LYS B CA 1
ATOM 6344 C C . LYS B 1 287 ? 2.926 -35.469 -0.96 1 96.56 287 LYS B C 1
ATOM 6346 O O . LYS B 1 287 ? 1.955 -35.531 -0.206 1 96.56 287 LYS B O 1
ATOM 6351 N N . GLN B 1 288 ? 3.131 -34.438 -1.74 1 96.19 288 GLN B N 1
ATOM 6352 C CA . GLN B 1 288 ? 2.283 -33.25 -1.685 1 96.19 288 GLN B CA 1
ATOM 6353 C C . GLN B 1 288 ? 0.915 -33.531 -2.301 1 96.19 288 GLN B C 1
ATOM 6355 O O . GLN B 1 288 ? -0.095 -33 -1.852 1 96.19 288 GLN B O 1
ATOM 6360 N N . ILE B 1 289 ? 0.874 -34.312 -3.33 1 97.19 289 ILE B N 1
ATOM 6361 C CA . ILE B 1 289 ? -0.386 -34.688 -3.973 1 97.19 289 ILE B CA 1
ATOM 6362 C C . ILE B 1 289 ? -1.244 -35.5 -3.008 1 97.19 289 ILE B C 1
ATOM 6364 O O . ILE B 1 289 ? -2.438 -35.219 -2.852 1 97.19 289 ILE B O 1
ATOM 6368 N N . LYS B 1 290 ? -0.621 -36.406 -2.342 1 96.81 290 LYS B N 1
ATOM 6369 C CA . LYS B 1 290 ? -1.33 -37.25 -1.366 1 96.81 290 LYS B CA 1
ATOM 6370 C C . LYS B 1 290 ? -1.906 -36.375 -0.241 1 96.81 290 LYS B C 1
ATOM 6372 O O . LYS B 1 290 ? -3.057 -36.562 0.162 1 96.81 290 LYS B O 1
ATOM 6377 N N . LYS B 1 291 ? -1.086 -35.531 0.214 1 95.5 291 LYS B N 1
ATOM 6378 C CA . LYS B 1 291 ? -1.491 -34.656 1.303 1 95.5 291 LYS B CA 1
ATOM 6379 C C . LYS B 1 291 ? -2.762 -33.906 0.946 1 95.5 291 LYS B C 1
ATOM 6381 O O . LYS B 1 291 ? -3.555 -33.562 1.825 1 95.5 291 LYS B O 1
ATOM 6386 N N . ARG B 1 292 ? -3.047 -33.688 -0.317 1 95.44 292 ARG B N 1
ATOM 6387 C CA . ARG B 1 292 ? -4.168 -32.875 -0.774 1 95.44 292 ARG B CA 1
ATOM 6388 C C . ARG B 1 292 ? -5.32 -33.75 -1.257 1 95.44 292 ARG B C 1
ATOM 6390 O O . ARG B 1 292 ? -6.34 -33.25 -1.725 1 95.44 292 ARG B O 1
ATOM 6397 N N . GLY B 1 293 ? -5.129 -35.062 -1.275 1 95.06 293 GLY B N 1
ATOM 6398 C CA . GLY B 1 293 ? -6.191 -36 -1.589 1 95.06 293 GLY B CA 1
ATOM 6399 C C . GLY B 1 293 ? -6.398 -36.188 -3.08 1 95.06 293 GLY B C 1
ATOM 6400 O O . GLY B 1 293 ? -7.414 -36.719 -3.504 1 95.06 293 GLY B O 1
ATOM 6401 N N . ALA B 1 294 ? -5.504 -35.75 -3.926 1 97.12 294 ALA B N 1
ATOM 6402 C CA . ALA B 1 294 ? -5.609 -35.938 -5.371 1 97.12 294 ALA B CA 1
ATOM 6403 C C . ALA B 1 294 ? -5.062 -37.281 -5.805 1 97.12 294 ALA B C 1
ATOM 6405 O O . ALA B 1 294 ? -4.223 -37.875 -5.117 1 97.12 294 ALA B O 1
ATOM 6406 N N . LYS B 1 295 ? -5.527 -37.75 -6.906 1 97.88 295 LYS B N 1
ATOM 6407 C CA . LYS B 1 295 ? -5.047 -39 -7.492 1 97.88 295 LYS B CA 1
ATOM 6408 C C . LYS B 1 295 ? -3.818 -38.75 -8.367 1 97.88 295 LYS B C 1
ATOM 6410 O O . LYS B 1 295 ? -3.789 -37.812 -9.156 1 97.88 295 LYS B O 1
ATOM 6415 N N . LEU B 1 296 ? -2.809 -39.594 -8.172 1 98.31 296 LEU B N 1
ATOM 6416 C CA . LEU B 1 296 ? -1.598 -39.469 -8.977 1 98.31 296 LEU B CA 1
ATOM 6417 C C . LEU B 1 296 ? -1.502 -40.625 -9.992 1 98.31 296 LEU B C 1
ATOM 6419 O O . LEU B 1 296 ? -1.69 -41.781 -9.641 1 98.31 296 LEU B O 1
ATOM 6423 N N . ILE B 1 297 ? -1.303 -40.281 -11.203 1 98.69 297 ILE B N 1
ATOM 6424 C CA . ILE B 1 297 ? -1.004 -41.219 -12.281 1 98.69 297 ILE B CA 1
ATOM 6425 C C . ILE B 1 297 ? 0.417 -40.969 -12.789 1 98.69 297 ILE B C 1
ATOM 6427 O O . ILE B 1 297 ? 0.775 -39.875 -13.148 1 98.69 297 ILE B O 1
ATOM 6431 N N . PHE B 1 298 ? 1.2 -42 -12.805 1 98.31 298 PHE B N 1
ATOM 6432 C CA . PHE B 1 298 ? 2.619 -41.906 -13.125 1 98.31 298 PHE B CA 1
ATOM 6433 C C . PHE B 1 298 ? 2.984 -42.906 -14.219 1 98.31 298 PHE B C 1
ATOM 6435 O O . PHE B 1 298 ? 2.51 -44.062 -14.211 1 98.31 298 PHE B O 1
ATOM 6442 N N . PHE B 1 299 ? 3.777 -42.5 -15.18 1 98.25 299 PHE B N 1
ATOM 6443 C CA . PHE B 1 299 ? 4.234 -43.375 -16.25 1 98.25 299 PHE B CA 1
ATOM 6444 C C . PHE B 1 299 ? 5.645 -43.875 -15.977 1 98.25 299 PHE B C 1
ATOM 6446 O O . PHE B 1 299 ? 6.582 -43.094 -15.844 1 98.25 299 PHE B O 1
ATOM 6453 N N . SER B 1 300 ? 5.773 -45.125 -15.883 1 98.25 300 SER B N 1
ATOM 6454 C CA . SER B 1 300 ? 7.066 -45.781 -15.781 1 98.25 300 SER B CA 1
ATOM 6455 C C . SER B 1 300 ? 7.426 -46.5 -17.094 1 98.25 300 SER B C 1
ATOM 6457 O O . SER B 1 300 ? 6.965 -46.094 -18.156 1 98.25 300 SER B O 1
ATOM 6459 N N . THR B 1 301 ? 8.312 -47.5 -17.031 1 98.19 301 THR B N 1
ATOM 6460 C CA . THR B 1 301 ? 8.906 -48 -18.266 1 98.19 301 THR B CA 1
ATOM 6461 C C . THR B 1 301 ? 9.141 -49.5 -18.188 1 98.19 301 THR B C 1
ATOM 6463 O O . THR B 1 301 ? 9.234 -50.062 -17.094 1 98.19 301 THR B O 1
ATOM 6466 N N . ASN B 1 302 ? 9.258 -50.125 -19.344 1 98.06 302 ASN B N 1
ATOM 6467 C CA . ASN B 1 302 ? 9.648 -51.531 -19.438 1 98.06 302 ASN B CA 1
ATOM 6468 C C . ASN B 1 302 ? 11.148 -51.719 -19.188 1 98.06 302 ASN B C 1
ATOM 6470 O O . ASN B 1 302 ? 11.617 -52.812 -18.953 1 98.06 302 ASN B O 1
ATOM 6474 N N . TYR B 1 303 ? 11.875 -50.656 -19.109 1 97.88 303 TYR B N 1
ATOM 6475 C CA . TYR B 1 303 ? 13.32 -50.719 -18.953 1 97.88 303 TYR B CA 1
ATOM 6476 C C . TYR B 1 303 ? 13.695 -51.125 -17.531 1 97.88 303 TYR B C 1
ATOM 6478 O O . TYR B 1 303 ? 14.875 -51.312 -17.219 1 97.88 303 TYR B O 1
ATOM 6486 N N . ILE B 1 304 ? 12.695 -51.344 -16.719 1 98.19 304 ILE B N 1
ATOM 6487 C CA . ILE B 1 304 ? 12.992 -51.875 -15.391 1 98.19 304 ILE B CA 1
ATOM 6488 C C . ILE B 1 304 ? 13.266 -53.375 -15.453 1 98.19 304 ILE B C 1
ATOM 6490 O O . ILE B 1 304 ? 13.703 -53.969 -14.469 1 98.19 304 ILE B O 1
ATOM 6494 N N . PHE B 1 305 ? 13.023 -53.938 -16.609 1 97.5 305 PHE B N 1
ATOM 6495 C CA . PHE B 1 305 ? 13.25 -55.375 -16.812 1 97.5 305 PHE B CA 1
ATOM 6496 C C . PHE B 1 305 ? 14.328 -55.594 -17.859 1 97.5 305 PHE B C 1
ATOM 6498 O O . PHE B 1 305 ? 14.562 -54.75 -18.719 1 97.5 305 PHE B O 1
ATOM 6505 N N . SER B 1 306 ? 15.016 -56.719 -17.734 1 95.12 306 SER B N 1
ATOM 6506 C CA . SER B 1 306 ? 15.859 -57.281 -18.781 1 95.12 306 SER B CA 1
ATOM 6507 C C . SER B 1 306 ? 15.961 -58.781 -18.672 1 95.12 306 SER B C 1
ATOM 6509 O O . SER B 1 306 ? 16.984 -59.312 -18.234 1 95.12 306 SER B O 1
ATOM 6511 N N . ASP B 1 307 ? 15.008 -59.469 -19.188 1 90.44 307 ASP B N 1
ATOM 6512 C CA . ASP B 1 307 ? 15.055 -60.938 -19.188 1 90.44 307 ASP B CA 1
ATOM 6513 C C . ASP B 1 307 ? 15.906 -61.469 -20.328 1 90.44 307 ASP B C 1
ATOM 6515 O O . ASP B 1 307 ? 16.156 -60.75 -21.312 1 90.44 307 ASP B O 1
ATOM 6519 N N . PRO B 1 308 ? 16.406 -62.688 -20.172 1 90.12 308 PRO B N 1
ATOM 6520 C CA . PRO B 1 308 ? 17.125 -63.281 -21.312 1 90.12 308 PRO B CA 1
ATOM 6521 C C . PRO B 1 308 ? 16.219 -63.5 -22.516 1 90.12 308 PRO B C 1
ATOM 6523 O O . PRO B 1 308 ? 15.016 -63.688 -22.359 1 90.12 308 PRO B O 1
ATOM 6526 N N . LEU B 1 309 ? 16.844 -63.469 -23.625 1 88.25 309 LEU B N 1
ATOM 6527 C CA . LEU B 1 309 ? 16.109 -63.75 -24.844 1 88.25 309 LEU B CA 1
ATOM 6528 C C . LEU B 1 309 ? 15.578 -65.188 -24.844 1 88.25 309 LEU B C 1
ATOM 6530 O O . LEU B 1 309 ? 16.25 -66.125 -24.359 1 88.25 309 LEU B O 1
ATOM 6534 N N . LYS B 1 310 ? 14.445 -65.25 -25.328 1 84.69 310 LYS B N 1
ATOM 6535 C CA . LYS B 1 310 ? 13.812 -66.562 -25.438 1 84.69 310 LYS B CA 1
ATOM 6536 C C . LYS B 1 310 ? 13.977 -67.125 -26.844 1 84.69 310 LYS B C 1
ATOM 6538 O O . LYS B 1 310 ? 13.242 -66.75 -27.766 1 84.69 310 LYS B O 1
ATOM 6543 N N . PRO B 1 311 ? 14.844 -68.125 -27 1 80.19 311 PRO B N 1
ATOM 6544 C CA . PRO B 1 311 ? 15.18 -68.562 -28.328 1 80.19 311 PRO B CA 1
ATOM 6545 C C . PRO B 1 311 ? 13.984 -69.188 -29.062 1 80.19 311 PRO B C 1
ATOM 6547 O O . PRO B 1 311 ? 13.961 -69.188 -30.297 1 80.19 311 PRO B O 1
ATOM 6550 N N . ASP B 1 312 ? 12.984 -69.625 -28.391 1 83.38 312 ASP B N 1
ATOM 6551 C CA . ASP B 1 312 ? 11.867 -70.375 -29 1 83.38 312 ASP B CA 1
ATOM 6552 C C . ASP B 1 312 ? 10.805 -69.375 -29.5 1 83.38 312 ASP B C 1
ATOM 6554 O O . ASP B 1 312 ? 9.836 -69.75 -30.156 1 83.38 312 ASP B O 1
ATOM 6558 N N . LEU B 1 313 ? 11.094 -68.188 -29.297 1 84.19 313 LEU B N 1
ATOM 6559 C CA . LEU B 1 313 ? 10.117 -67.188 -29.734 1 84.19 313 LEU B CA 1
ATOM 6560 C C . LEU B 1 313 ? 10.469 -66.688 -31.141 1 84.19 313 LEU B C 1
ATOM 6562 O O . LEU B 1 313 ? 11.633 -66.625 -31.516 1 84.19 313 LEU B O 1
ATOM 6566 N N . PRO B 1 314 ? 9.312 -66.312 -31.844 1 82.31 314 PRO B N 1
ATOM 6567 C CA . PRO B 1 314 ? 9.602 -65.75 -33.156 1 82.31 314 PRO B CA 1
ATOM 6568 C C . PRO B 1 314 ? 10.523 -64.5 -33.094 1 82.31 314 PRO B C 1
ATOM 6570 O O . PRO B 1 314 ? 10.43 -63.719 -32.156 1 82.31 314 PRO B O 1
ATOM 6573 N N . GLN B 1 315 ? 11.359 -64.438 -34.094 1 77.62 315 GLN B N 1
ATOM 6574 C CA . GLN B 1 315 ? 12.383 -63.406 -34.062 1 77.62 315 GLN B CA 1
ATOM 6575 C C . GLN B 1 315 ? 11.914 -62.156 -34.781 1 77.62 315 GLN B C 1
ATOM 6577 O O . GLN B 1 315 ? 12.492 -61.062 -34.594 1 77.62 315 GLN B O 1
ATOM 6582 N N . ASP B 1 316 ? 10.906 -62.25 -35.562 1 81.5 316 ASP B N 1
ATOM 6583 C CA . ASP B 1 316 ? 10.43 -61.125 -36.344 1 81.5 316 ASP B CA 1
ATOM 6584 C C . ASP B 1 316 ? 9.352 -60.344 -35.594 1 81.5 316 ASP B C 1
ATOM 6586 O O . ASP B 1 316 ? 9.43 -59.125 -35.469 1 81.5 316 ASP B O 1
ATOM 6590 N N . ARG B 1 317 ? 8.336 -61.094 -35.156 1 89.38 317 ARG B N 1
ATOM 6591 C CA . ARG B 1 317 ? 7.195 -60.562 -34.438 1 89.38 317 ARG B CA 1
ATOM 6592 C C . ARG B 1 317 ? 6.605 -61.562 -33.469 1 89.38 317 ARG B C 1
ATOM 6594 O O . ARG B 1 317 ? 6.391 -62.719 -33.844 1 89.38 317 ARG B O 1
ATOM 6601 N N . ILE B 1 318 ? 6.426 -61.062 -32.281 1 91.38 318 ILE B N 1
ATOM 6602 C CA . ILE B 1 318 ? 5.785 -61.938 -31.297 1 91.38 318 ILE B CA 1
ATOM 6603 C C . ILE B 1 318 ? 4.359 -61.438 -31.031 1 91.38 318 ILE B C 1
ATOM 6605 O O . ILE B 1 318 ? 4.145 -60.281 -30.719 1 91.38 318 ILE B O 1
ATOM 6609 N N . ASP B 1 319 ? 3.381 -62.312 -31.203 1 91.94 319 ASP B N 1
ATOM 6610 C CA . ASP B 1 319 ? 2.01 -62.031 -30.797 1 91.94 319 ASP B CA 1
ATOM 6611 C C . ASP B 1 319 ? 1.833 -62.188 -29.297 1 91.94 319 ASP B C 1
ATOM 6613 O O . ASP B 1 319 ? 1.785 -63.312 -28.781 1 91.94 319 ASP B O 1
ATOM 6617 N N . MET B 1 320 ? 1.644 -61.125 -28.641 1 90.56 320 MET B N 1
ATOM 6618 C CA . MET B 1 320 ? 1.678 -61.125 -27.172 1 90.56 320 MET B CA 1
ATOM 6619 C C . MET B 1 320 ? 0.326 -61.5 -26.594 1 90.56 320 MET B C 1
ATOM 6621 O O . MET B 1 320 ? 0.225 -61.844 -25.422 1 90.56 320 MET B O 1
ATOM 6625 N N . LEU B 1 321 ? -0.721 -61.531 -27.359 1 86.5 321 LEU B N 1
ATOM 6626 C CA . LEU B 1 321 ? -2.043 -61.938 -26.875 1 86.5 321 LEU B CA 1
ATOM 6627 C C . LEU B 1 321 ? -2.23 -63.438 -26.984 1 86.5 321 LEU B C 1
ATOM 6629 O O . LEU B 1 321 ? -2.861 -64.062 -26.125 1 86.5 321 LEU B O 1
ATOM 6633 N N . ALA B 1 322 ? -1.649 -63.938 -27.984 1 81.38 322 ALA B N 1
ATOM 6634 C CA . ALA B 1 322 ? -1.784 -65.375 -28.219 1 81.38 322 ALA B CA 1
ATOM 6635 C C . ALA B 1 322 ? -0.877 -66.188 -27.297 1 81.38 322 ALA B C 1
ATOM 6637 O O . ALA B 1 322 ? -1.245 -67.25 -26.844 1 81.38 322 ALA B O 1
ATOM 6638 N N . ASN B 1 323 ? 0.204 -65.688 -26.859 1 71.5 323 ASN B N 1
ATOM 6639 C CA . ASN B 1 323 ? 1.218 -66.5 -26.156 1 71.5 323 ASN B CA 1
ATOM 6640 C C . ASN B 1 323 ? 1.437 -66 -24.734 1 71.5 323 ASN B C 1
ATOM 6642 O O . ASN B 1 323 ? 2.037 -66.688 -23.906 1 71.5 323 ASN B O 1
ATOM 6646 N N . ASP B 1 324 ? 0.733 -65.062 -24.281 1 77.69 324 ASP B N 1
ATOM 6647 C CA . ASP B 1 324 ? 0.937 -64.312 -23.031 1 77.69 324 ASP B CA 1
ATOM 6648 C C . ASP B 1 324 ? 2.346 -64.562 -22.484 1 77.69 324 ASP B C 1
ATOM 6650 O O . ASP B 1 324 ? 2.514 -64.938 -21.328 1 77.69 324 ASP B O 1
ATOM 6654 N N . VAL B 1 325 ? 3.35 -64.375 -23.156 1 87.06 325 VAL B N 1
ATOM 6655 C CA . VAL B 1 325 ? 4.754 -64.688 -22.859 1 87.06 325 VAL B CA 1
ATOM 6656 C C . VAL B 1 325 ? 5.398 -63.406 -22.281 1 87.06 325 VAL B C 1
ATOM 6658 O O . VAL B 1 325 ? 6.59 -63.406 -21.953 1 87.06 325 VAL B O 1
ATOM 6661 N N . GLY B 1 326 ? 4.637 -62.469 -22.156 1 93.31 326 GLY B N 1
ATOM 6662 C CA . GLY B 1 326 ? 5.176 -61.188 -21.672 1 93.31 326 GLY B CA 1
ATOM 6663 C C . GLY B 1 326 ? 5.438 -61.188 -20.188 1 93.31 326 GLY B C 1
ATOM 6664 O O . GLY B 1 326 ? 4.875 -62 -19.453 1 93.31 326 GLY B O 1
ATOM 6665 N N . ILE B 1 327 ? 6.359 -60.281 -19.719 1 96 327 ILE B N 1
ATOM 6666 C CA . ILE B 1 327 ? 6.676 -60.125 -18.312 1 96 327 ILE B CA 1
ATOM 6667 C C . ILE B 1 327 ? 5.465 -59.531 -17.578 1 96 327 ILE B C 1
ATOM 6669 O O . ILE B 1 327 ? 4.852 -58.594 -18.047 1 96 327 ILE B O 1
ATOM 6673 N N . LYS B 1 328 ? 5.109 -60.062 -16.453 1 96.62 328 LYS B N 1
ATOM 6674 C CA . LYS B 1 328 ? 3.945 -59.625 -15.688 1 96.62 328 LYS B CA 1
ATOM 6675 C C . LYS B 1 328 ? 4.324 -58.562 -14.672 1 96.62 328 LYS B C 1
ATOM 6677 O O . LYS B 1 328 ? 5.508 -58.344 -14.398 1 96.62 328 LYS B O 1
ATOM 6682 N N . GLU B 1 329 ? 3.34 -57.906 -14.086 1 97.31 329 GLU B N 1
ATOM 6683 C CA . GLU B 1 329 ? 3.547 -56.75 -13.234 1 97.31 329 GLU B CA 1
ATOM 6684 C C . GLU B 1 329 ? 4.25 -57.125 -11.938 1 97.31 329 GLU B C 1
ATOM 6686 O O . GLU B 1 329 ? 4.934 -56.312 -11.328 1 97.31 329 GLU B O 1
ATOM 6691 N N . ASP B 1 330 ? 4.098 -58.344 -11.523 1 96.31 330 ASP B N 1
ATOM 6692 C CA . ASP B 1 330 ? 4.645 -58.75 -10.234 1 96.31 330 ASP B CA 1
ATOM 6693 C C . ASP B 1 330 ? 6.027 -59.375 -10.406 1 96.31 330 ASP B C 1
ATOM 6695 O O . ASP B 1 330 ? 6.629 -59.844 -9.43 1 96.31 330 ASP B O 1
ATOM 6699 N N . ALA B 1 331 ? 6.543 -59.406 -11.625 1 97 331 ALA B N 1
ATOM 6700 C CA . ALA B 1 331 ? 7.875 -59.969 -11.875 1 97 331 ALA B CA 1
ATOM 6701 C C . ALA B 1 331 ? 8.953 -59.125 -11.188 1 97 331 ALA B C 1
ATOM 6703 O O . ALA B 1 331 ? 8.789 -57.906 -11.023 1 97 331 ALA B O 1
ATOM 6704 N N . ARG B 1 332 ? 10.023 -59.781 -10.805 1 96.81 332 ARG B N 1
ATOM 6705 C CA . ARG B 1 332 ? 11.133 -59.062 -10.164 1 96.81 332 ARG B CA 1
ATOM 6706 C C . ARG B 1 332 ? 11.883 -58.219 -11.172 1 96.81 332 ARG B C 1
ATOM 6708 O O . ARG B 1 332 ? 12.336 -58.688 -12.203 1 96.81 332 ARG B O 1
ATOM 6715 N N . PRO B 1 333 ? 12.031 -57 -10.859 1 97.12 333 PRO B N 1
ATOM 6716 C CA . PRO B 1 333 ? 12.773 -56.125 -11.758 1 97.12 333 PRO B CA 1
ATOM 6717 C C . PRO B 1 333 ? 14.258 -56.469 -11.852 1 97.12 333 PRO B C 1
ATOM 6719 O O . PRO B 1 333 ? 14.82 -57 -10.891 1 97.12 333 PRO B O 1
ATOM 6722 N N . ASN B 1 334 ? 14.867 -56.25 -12.93 1 96.12 334 ASN B N 1
ATOM 6723 C CA . ASN B 1 334 ? 16.297 -56.438 -13.18 1 96.12 334 ASN B CA 1
ATOM 6724 C C . ASN B 1 334 ? 16.844 -55.375 -14.133 1 96.12 334 ASN B C 1
ATOM 6726 O O . ASN B 1 334 ? 17.156 -55.688 -15.281 1 96.12 334 ASN B O 1
ATOM 6730 N N . CYS B 1 335 ? 17.078 -54.219 -13.656 1 96.62 335 CYS B N 1
ATOM 6731 C CA . CYS B 1 335 ? 17.469 -53.062 -14.453 1 96.62 335 CYS B CA 1
ATOM 6732 C C . CYS B 1 335 ? 18.906 -53.188 -14.945 1 96.62 335 CYS B C 1
ATOM 6734 O O . CYS B 1 335 ? 19.781 -53.656 -14.211 1 96.62 335 CYS B O 1
ATOM 6736 N N . VAL B 1 336 ? 19.125 -52.719 -16.109 1 96.62 336 VAL B N 1
ATOM 6737 C CA . VAL B 1 336 ? 20.469 -52.844 -16.656 1 96.62 336 VAL B CA 1
ATOM 6738 C C . VAL B 1 336 ? 21.062 -51.5 -16.953 1 96.62 336 VAL B C 1
ATOM 6740 O O . VAL B 1 336 ? 22.203 -51.375 -17.391 1 96.62 336 VAL B O 1
ATOM 6743 N N . ASN B 1 337 ? 20.344 -50.438 -16.75 1 97.06 337 ASN B N 1
ATOM 6744 C CA . ASN B 1 337 ? 20.812 -49.094 -16.984 1 97.06 337 ASN B CA 1
ATOM 6745 C C . ASN B 1 337 ? 20.25 -48.094 -15.969 1 97.06 337 ASN B C 1
ATOM 6747 O O . ASN B 1 337 ? 19.391 -48.469 -15.172 1 97.06 337 ASN B O 1
ATOM 6751 N N . VAL B 1 338 ? 20.703 -46.875 -15.977 1 98 338 VAL B N 1
ATOM 6752 C CA . VAL B 1 338 ? 20.375 -45.844 -14.984 1 98 338 VAL B CA 1
ATOM 6753 C C . VAL B 1 338 ? 18.922 -45.375 -15.188 1 98 338 VAL B C 1
ATOM 6755 O O . VAL B 1 338 ? 18.219 -45.125 -14.219 1 98 338 VAL B O 1
ATOM 6758 N N . TYR B 1 339 ? 18.469 -45.25 -16.391 1 97.94 339 TYR B N 1
ATOM 6759 C CA . TYR B 1 339 ? 17.094 -44.844 -16.672 1 97.94 339 TYR B CA 1
ATOM 6760 C C . TYR B 1 339 ? 16.094 -45.781 -16.031 1 97.94 339 TYR B C 1
ATOM 6762 O O . TYR B 1 339 ? 15.227 -45.375 -15.273 1 97.94 339 TYR B O 1
ATOM 6770 N N . GLY B 1 340 ? 16.266 -47.062 -16.297 1 98.25 340 GLY B N 1
ATOM 6771 C CA . GLY B 1 340 ? 15.383 -48.062 -15.711 1 98.25 340 GLY B CA 1
ATOM 6772 C C . GLY B 1 340 ? 15.398 -48.062 -14.195 1 98.25 340 GLY B C 1
ATOM 6773 O O . GLY B 1 340 ? 14.352 -48.125 -13.555 1 98.25 340 GLY B O 1
ATOM 6774 N N . LYS B 1 341 ? 16.609 -47.938 -13.703 1 98.38 341 LYS B N 1
ATOM 6775 C CA . LYS B 1 341 ? 16.75 -47.938 -12.25 1 98.38 341 LYS B CA 1
ATOM 6776 C C . LYS B 1 341 ? 16.094 -46.719 -11.617 1 98.38 341 LYS B C 1
ATOM 6778 O O . LYS B 1 341 ? 15.453 -46.812 -10.57 1 98.38 341 LYS B O 1
ATOM 6783 N N . SER B 1 342 ? 16.312 -45.562 -12.18 1 98.44 342 SER B N 1
ATOM 6784 C CA . SER B 1 342 ? 15.742 -44.344 -11.648 1 98.44 342 SER B CA 1
ATOM 6785 C C . SER B 1 342 ? 14.219 -44.406 -11.688 1 98.44 342 SER B C 1
ATOM 6787 O O . SER B 1 342 ? 13.555 -43.938 -10.758 1 98.44 342 SER B O 1
ATOM 6789 N N . LYS B 1 343 ? 13.648 -44.969 -12.719 1 98.5 343 LYS B N 1
ATOM 6790 C CA . LYS B 1 343 ? 12.203 -45.094 -12.828 1 98.5 343 LYS B CA 1
ATOM 6791 C C . LYS B 1 343 ? 11.656 -46.125 -11.844 1 98.5 343 LYS B C 1
ATOM 6793 O O . LYS B 1 343 ? 10.57 -45.969 -11.281 1 98.5 343 LYS B O 1
ATOM 6798 N N . LEU B 1 344 ? 12.414 -47.188 -11.672 1 98.56 344 LEU B N 1
ATOM 6799 C CA . LEU B 1 344 ? 12.023 -48.156 -10.68 1 98.56 344 LEU B CA 1
ATOM 6800 C C . LEU B 1 344 ? 11.984 -47.562 -9.281 1 98.56 344 LEU B C 1
ATOM 6802 O O . LEU B 1 344 ? 11.07 -47.812 -8.508 1 98.56 344 LEU B O 1
ATOM 6806 N N . ASP B 1 345 ? 12.992 -46.812 -9.008 1 98.25 345 ASP B N 1
ATOM 6807 C CA . ASP B 1 345 ? 13.047 -46.156 -7.711 1 98.25 345 ASP B CA 1
ATOM 6808 C C . ASP B 1 345 ? 11.867 -45.219 -7.535 1 98.25 345 ASP B C 1
ATOM 6810 O O . ASP B 1 345 ? 11.352 -45.031 -6.426 1 98.25 345 ASP B O 1
ATOM 6814 N N . SER B 1 346 ? 11.469 -44.594 -8.586 1 97.88 346 SER B N 1
ATOM 6815 C CA . SER B 1 346 ? 10.289 -43.75 -8.547 1 97.88 346 SER B CA 1
ATOM 6816 C C . SER B 1 346 ? 9.039 -44.531 -8.195 1 97.88 346 SER B C 1
ATOM 6818 O O . SER B 1 346 ? 8.195 -44.062 -7.418 1 97.88 346 SER B O 1
ATOM 6820 N N . GLU B 1 347 ? 8.891 -45.688 -8.812 1 97.88 347 GLU B N 1
ATOM 6821 C CA . GLU B 1 347 ? 7.762 -46.562 -8.469 1 97.88 347 GLU B CA 1
ATOM 6822 C C . GLU B 1 347 ? 7.73 -46.844 -6.973 1 97.88 347 GLU B C 1
ATOM 6824 O O . GLU B 1 347 ? 6.672 -46.781 -6.34 1 97.88 347 GLU B O 1
ATOM 6829 N N . LYS B 1 348 ? 8.875 -47.156 -6.492 1 97.31 348 LYS B N 1
ATOM 6830 C CA . LYS B 1 348 ? 8.984 -47.562 -5.09 1 97.31 348 LYS B CA 1
ATOM 6831 C C . LYS B 1 348 ? 8.586 -46.406 -4.16 1 97.31 348 LYS B C 1
ATOM 6833 O O . LYS B 1 348 ? 7.824 -46.594 -3.213 1 97.31 348 LYS B O 1
ATOM 6838 N N . VAL B 1 349 ? 9.086 -45.281 -4.445 1 96.44 349 VAL B N 1
ATOM 6839 C CA . VAL B 1 349 ? 8.805 -44.156 -3.572 1 96.44 349 VAL B CA 1
ATOM 6840 C C . VAL B 1 349 ? 7.316 -43.812 -3.635 1 96.44 349 VAL B C 1
ATOM 6842 O O . VAL B 1 349 ? 6.723 -43.406 -2.633 1 96.44 349 VAL B O 1
ATOM 6845 N N . LEU B 1 350 ? 6.703 -43.938 -4.793 1 96.69 350 LEU B N 1
ATOM 6846 C CA . LEU B 1 350 ? 5.281 -43.656 -4.938 1 96.69 350 LEU B CA 1
ATOM 6847 C C . LEU B 1 350 ? 4.441 -44.688 -4.195 1 96.69 350 LEU B C 1
ATOM 6849 O O . LEU B 1 350 ? 3.484 -44.344 -3.502 1 96.69 350 LEU B O 1
ATOM 6853 N N . GLN B 1 351 ? 4.801 -45.875 -4.355 1 95.19 351 GLN B N 1
ATOM 6854 C CA . GLN B 1 351 ? 4.059 -46.969 -3.705 1 95.19 351 GLN B CA 1
ATOM 6855 C C . GLN B 1 351 ? 4.164 -46.844 -2.186 1 95.19 351 GLN B C 1
ATOM 6857 O O . GLN B 1 351 ? 3.199 -47.125 -1.472 1 95.19 351 GLN B O 1
ATOM 6862 N N . ASP B 1 352 ? 5.301 -46.5 -1.728 1 95.31 352 ASP B N 1
ATOM 6863 C CA . ASP B 1 352 ? 5.52 -46.375 -0.292 1 95.31 352 ASP B CA 1
ATOM 6864 C C . ASP B 1 352 ? 4.727 -45.188 0.269 1 95.31 352 ASP B C 1
ATOM 6866 O O . ASP B 1 352 ? 4.227 -45.25 1.395 1 95.31 352 ASP B O 1
ATOM 6870 N N . ASN B 1 353 ? 4.637 -44.219 -0.525 1 93.44 353 ASN B N 1
ATOM 6871 C CA . ASN B 1 353 ? 4.012 -43 -0.068 1 93.44 353 ASN B CA 1
ATOM 6872 C C . ASN B 1 353 ? 2.494 -43.062 -0.191 1 93.44 353 ASN B C 1
ATOM 6874 O O . ASN B 1 353 ? 1.775 -42.594 0.695 1 93.44 353 ASN B O 1
ATOM 6878 N N . ASP B 1 354 ? 2.029 -43.562 -1.35 1 92.81 354 ASP B N 1
ATOM 6879 C CA . ASP B 1 354 ? 0.591 -43.594 -1.603 1 92.81 354 ASP B CA 1
ATOM 6880 C C . ASP B 1 354 ? 0.188 -44.844 -2.357 1 92.81 354 ASP B C 1
ATOM 6882 O O . ASP B 1 354 ? 0.269 -44.906 -3.586 1 92.81 354 ASP B O 1
ATOM 6886 N N . PRO B 1 355 ? -0.449 -45.656 -1.714 1 91.88 355 PRO B N 1
ATOM 6887 C CA . PRO B 1 355 ? -0.883 -46.906 -2.357 1 91.88 355 PRO B CA 1
ATOM 6888 C C . PRO B 1 355 ? -2.008 -46.688 -3.367 1 91.88 355 PRO B C 1
ATOM 6890 O O . PRO B 1 355 ? -2.309 -47.594 -4.168 1 91.88 355 PRO B O 1
ATOM 6893 N N . ASN B 1 356 ? -2.58 -45.562 -3.32 1 94.88 356 ASN B N 1
ATOM 6894 C CA . ASN B 1 356 ? -3.672 -45.281 -4.246 1 94.88 356 ASN B CA 1
ATOM 6895 C C . ASN B 1 356 ? -3.154 -44.75 -5.574 1 94.88 356 ASN B C 1
ATOM 6897 O O . ASN B 1 356 ? -3.924 -44.562 -6.52 1 94.88 356 ASN B O 1
ATOM 6901 N N . ALA B 1 357 ? -1.911 -44.531 -5.719 1 97.81 357 ALA B N 1
ATOM 6902 C CA . ALA B 1 357 ? -1.327 -44.031 -6.969 1 97.81 357 ALA B CA 1
ATOM 6903 C C . ALA B 1 357 ? -1.469 -45.094 -8.07 1 97.81 357 ALA B C 1
ATOM 6905 O O . ALA B 1 357 ? -1.497 -46.281 -7.797 1 97.81 357 ALA B O 1
ATOM 6906 N N . LEU B 1 358 ? -1.674 -44.625 -9.258 1 98.56 358 LEU B N 1
ATOM 6907 C CA . LEU B 1 358 ? -1.69 -45.469 -10.438 1 98.56 358 LEU B CA 1
ATOM 6908 C C . LEU B 1 358 ? -0.375 -45.375 -11.203 1 98.56 358 LEU B C 1
ATOM 6910 O O . LEU B 1 358 ? 0.014 -44.281 -11.633 1 98.56 358 LEU B O 1
ATOM 6914 N N . ILE B 1 359 ? 0.313 -46.469 -11.328 1 98.69 359 ILE B N 1
ATOM 6915 C CA . ILE B 1 359 ? 1.584 -46.5 -12.039 1 98.69 359 ILE B CA 1
ATOM 6916 C C . ILE B 1 359 ? 1.418 -47.312 -13.336 1 98.69 359 ILE B C 1
ATOM 6918 O O . ILE B 1 359 ? 1.022 -48.469 -13.305 1 98.69 359 ILE B O 1
ATOM 6922 N N . ILE B 1 360 ? 1.71 -46.688 -14.398 1 98.75 360 ILE B N 1
ATOM 6923 C CA . ILE B 1 360 ? 1.577 -47.312 -15.703 1 98.75 360 ILE B CA 1
ATOM 6924 C C . ILE B 1 360 ? 2.961 -47.594 -16.297 1 98.75 360 ILE B C 1
ATOM 6926 O O . ILE B 1 360 ? 3.729 -46.656 -16.547 1 98.75 360 ILE B O 1
ATOM 6930 N N . ARG B 1 361 ? 3.281 -48.844 -16.469 1 98.75 361 ARG B N 1
ATOM 6931 C CA . ARG B 1 361 ? 4.48 -49.219 -17.219 1 98.75 361 ARG B CA 1
ATOM 6932 C C . ARG B 1 361 ? 4.18 -49.344 -18.703 1 98.75 361 ARG B C 1
ATOM 6934 O O . ARG B 1 361 ? 3.295 -50.094 -19.109 1 98.75 361 ARG B O 1
ATOM 6941 N N . THR B 1 362 ? 4.879 -48.562 -19.469 1 98.25 362 THR B N 1
ATOM 6942 C CA . THR B 1 362 ? 4.648 -48.562 -20.922 1 98.25 362 THR B CA 1
ATOM 6943 C C . THR B 1 362 ? 5.969 -48.688 -21.672 1 98.25 362 THR B C 1
ATOM 6945 O O . THR B 1 362 ? 7.023 -48.906 -21.062 1 98.25 362 THR B O 1
ATOM 6948 N N . SER B 1 363 ? 5.891 -48.781 -23.062 1 96.69 363 SER B N 1
ATOM 6949 C CA . SER B 1 363 ? 7.09 -49.031 -23.844 1 96.69 363 SER B CA 1
ATOM 6950 C C . SER B 1 363 ? 6.93 -48.562 -25.281 1 96.69 363 SER B C 1
ATOM 6952 O O . SER B 1 363 ? 5.859 -48.688 -25.875 1 96.69 363 SER B O 1
ATOM 6954 N N . GLY B 1 364 ? 7.934 -47.969 -25.812 1 95.38 364 GLY B N 1
ATOM 6955 C CA . GLY B 1 364 ? 8.039 -47.656 -27.219 1 95.38 364 GLY B CA 1
ATOM 6956 C C . GLY B 1 364 ? 6.836 -46.875 -27.734 1 95.38 364 GLY B C 1
ATOM 6957 O O . GLY B 1 364 ? 6.215 -47.281 -28.719 1 95.38 364 GLY B O 1
ATOM 6958 N N . VAL B 1 365 ? 6.496 -45.812 -27.109 1 96.75 365 VAL B N 1
ATOM 6959 C CA . VAL B 1 365 ? 5.316 -45.031 -27.469 1 96.75 365 VAL B CA 1
ATOM 6960 C C . VAL B 1 365 ? 5.516 -44.375 -28.828 1 96.75 365 VAL B C 1
ATOM 6962 O O . VAL B 1 365 ? 6.539 -43.75 -29.078 1 96.75 365 VAL B O 1
ATOM 6965 N N . PHE B 1 366 ? 4.531 -44.594 -29.734 1 96 366 PHE B N 1
ATOM 6966 C CA . PHE B 1 366 ? 4.594 -44 -31.062 1 96 366 PHE B CA 1
ATOM 6967 C C . PHE B 1 366 ? 3.23 -43.469 -31.469 1 96 366 PHE B C 1
ATOM 6969 O O . PHE B 1 366 ? 2.207 -43.844 -30.891 1 96 366 PHE B O 1
ATOM 6976 N N . GLY B 1 367 ? 3.176 -42.562 -32.375 1 93.94 367 GLY B N 1
ATOM 6977 C CA . GLY B 1 367 ? 1.989 -41.875 -32.844 1 93.94 367 GLY B CA 1
ATOM 6978 C C . GLY B 1 367 ? 2.229 -40.406 -33.156 1 93.94 367 GLY B C 1
ATOM 6979 O O . GLY B 1 367 ? 3.375 -39.969 -33.219 1 93.94 367 GLY B O 1
ATOM 6980 N N . HIS B 1 368 ? 1.156 -39.75 -33.344 1 90.44 368 HIS B N 1
ATOM 6981 C CA . HIS B 1 368 ? 1.303 -38.344 -33.688 1 90.44 368 HIS B CA 1
ATOM 6982 C C . HIS B 1 368 ? 1.962 -37.562 -32.531 1 90.44 368 HIS B C 1
ATOM 6984 O O . HIS B 1 368 ? 1.529 -37.656 -31.391 1 90.44 368 HIS B O 1
ATOM 6990 N N . ASP B 1 369 ? 2.912 -36.938 -32.812 1 86.56 369 ASP B N 1
ATOM 6991 C CA . ASP B 1 369 ? 3.688 -36.062 -31.938 1 86.56 369 ASP B CA 1
ATOM 6992 C C . ASP B 1 369 ? 4.117 -34.781 -32.688 1 86.56 369 ASP B C 1
ATOM 6994 O O . ASP B 1 369 ? 4.715 -34.875 -33.75 1 86.56 369 ASP B O 1
ATOM 6998 N N . SER B 1 370 ? 3.811 -33.625 -32.125 1 83.94 370 SER B N 1
ATOM 6999 C CA . SER B 1 370 ? 4.09 -32.375 -32.812 1 83.94 370 SER B CA 1
ATOM 7000 C C . SER B 1 370 ? 5.59 -32.188 -33 1 83.94 370 SER B C 1
ATOM 7002 O O . SER B 1 370 ? 6.02 -31.5 -33.938 1 83.94 370 SER B O 1
ATOM 7004 N N . LYS B 1 371 ? 6.391 -32.781 -32.156 1 86.62 371 LYS B N 1
ATOM 7005 C CA . LYS B 1 371 ? 7.836 -32.625 -32.25 1 86.62 371 LYS B CA 1
ATOM 7006 C C . LYS B 1 371 ? 8.453 -33.719 -33.125 1 86.62 371 LYS B C 1
ATOM 7008 O O . LYS B 1 371 ? 9.641 -33.656 -33.469 1 86.62 371 LYS B O 1
ATOM 7013 N N . LYS B 1 372 ? 7.707 -34.656 -33.531 1 87.12 372 LYS B N 1
ATOM 7014 C CA . LYS B 1 372 ? 8.094 -35.75 -34.438 1 87.12 372 LYS B CA 1
ATOM 7015 C C . LYS B 1 372 ? 9.359 -36.438 -33.938 1 87.12 372 LYS B C 1
ATOM 7017 O O . LYS B 1 372 ? 10.297 -36.656 -34.719 1 87.12 372 LYS B O 1
ATOM 7022 N N . ARG B 1 373 ? 9.367 -36.844 -32.719 1 83 373 ARG B N 1
ATOM 7023 C CA . ARG B 1 373 ? 10.609 -37.344 -32.156 1 83 373 ARG B CA 1
ATOM 7024 C C . ARG B 1 373 ? 10.562 -38.844 -31.969 1 83 373 ARG B C 1
ATOM 7026 O O . ARG B 1 373 ? 11.602 -39.469 -31.75 1 83 373 ARG B O 1
ATOM 7033 N N . ASN B 1 374 ? 9.336 -39.469 -32.125 1 91.56 374 ASN B N 1
ATOM 7034 C CA . ASN B 1 374 ? 9.305 -40.875 -31.781 1 91.56 374 ASN B CA 1
ATOM 7035 C C . ASN B 1 374 ? 9.945 -41.75 -32.844 1 91.56 374 ASN B C 1
ATOM 7037 O O . ASN B 1 374 ? 10.289 -41.25 -33.938 1 91.56 374 ASN B O 1
ATOM 7041 N N . PHE B 1 375 ? 10.094 -43.031 -32.562 1 93.81 375 PHE B N 1
ATOM 7042 C CA . PHE B 1 375 ? 10.883 -43.969 -33.344 1 93.81 375 PHE B CA 1
ATOM 7043 C C . PHE B 1 375 ? 10.359 -44.031 -34.781 1 93.81 375 PHE B C 1
ATOM 7045 O O . PHE B 1 375 ? 11.133 -44.156 -35.719 1 93.81 375 PHE B O 1
ATOM 7052 N N . VAL B 1 376 ? 9.055 -44 -34.969 1 94.94 376 VAL B N 1
ATOM 7053 C CA . VAL B 1 376 ? 8.453 -44.125 -36.281 1 94.94 376 VAL B CA 1
ATOM 7054 C C . VAL B 1 376 ? 8.891 -42.938 -37.156 1 94.94 376 VAL B C 1
ATOM 7056 O O . VAL B 1 376 ? 9.289 -43.125 -38.312 1 94.94 376 VAL B O 1
ATOM 7059 N N . TYR B 1 377 ? 8.859 -41.812 -36.625 1 94.06 377 TYR B N 1
ATOM 7060 C CA . TYR B 1 377 ? 9.32 -40.625 -37.344 1 94.06 377 TYR B CA 1
ATOM 7061 C C . TYR B 1 377 ? 10.797 -40.75 -37.688 1 94.06 377 TYR B C 1
ATOM 7063 O O . TYR B 1 377 ? 11.219 -40.344 -38.781 1 94.06 377 TYR B O 1
ATOM 7071 N N . GLN B 1 378 ? 11.555 -41.25 -36.781 1 93.94 378 GLN B N 1
ATOM 7072 C CA . GLN B 1 378 ? 12.992 -41.406 -37 1 93.94 378 GLN B CA 1
ATOM 7073 C C . GLN B 1 378 ? 13.273 -42.344 -38.156 1 93.94 378 GLN B C 1
ATOM 7075 O O . GLN B 1 378 ? 14.125 -42.062 -39 1 93.94 378 GLN B O 1
ATOM 7080 N N . VAL B 1 379 ? 12.602 -43.438 -38.188 1 95.75 379 VAL B N 1
ATOM 7081 C CA . VAL B 1 379 ? 12.773 -44.406 -39.25 1 95.75 379 VAL B CA 1
ATOM 7082 C C . VAL B 1 379 ? 12.406 -43.812 -40.594 1 95.75 379 VAL B C 1
ATOM 7084 O O . VAL B 1 379 ? 13.195 -43.844 -41.531 1 95.75 379 VAL B O 1
ATOM 7087 N N . ILE B 1 380 ? 11.25 -43.25 -40.625 1 94.38 380 ILE B N 1
ATOM 7088 C CA . ILE B 1 380 ? 10.758 -42.656 -41.844 1 94.38 380 ILE B CA 1
ATOM 7089 C C . ILE B 1 380 ? 11.711 -41.562 -42.312 1 94.38 380 ILE B C 1
ATOM 7091 O O . ILE B 1 380 ? 12.086 -41.5 -43.5 1 94.38 380 ILE B O 1
ATOM 7095 N N . GLY B 1 381 ? 12.086 -40.688 -41.469 1 94.19 381 GLY B N 1
ATOM 7096 C CA . GLY B 1 381 ? 12.969 -39.594 -41.781 1 94.19 381 GLY B CA 1
ATOM 7097 C C . GLY B 1 381 ? 14.305 -40.031 -42.344 1 94.19 381 GLY B C 1
ATOM 7098 O O . GLY B 1 381 ? 14.789 -39.5 -43.344 1 94.19 381 GLY B O 1
ATOM 7099 N N . ASN B 1 382 ? 14.891 -41.031 -41.719 1 95.19 382 ASN B N 1
ATOM 7100 C CA . ASN B 1 382 ? 16.172 -41.531 -42.188 1 95.19 382 ASN B CA 1
ATOM 7101 C C . ASN B 1 382 ? 16.047 -42.188 -43.562 1 95.19 382 ASN B C 1
ATOM 7103 O O . ASN B 1 382 ? 16.859 -41.938 -44.438 1 95.19 382 ASN B O 1
ATOM 7107 N N . LEU B 1 383 ? 15.062 -43 -43.75 1 95.88 383 LEU B N 1
ATOM 7108 C CA . LEU B 1 383 ? 14.898 -43.75 -45 1 95.88 383 LEU B CA 1
ATOM 7109 C C . LEU B 1 383 ? 14.555 -42.812 -46.125 1 95.88 383 LEU B C 1
ATOM 7111 O O . LEU B 1 383 ? 15.055 -42.969 -47.25 1 95.88 383 LEU B O 1
ATOM 7115 N N . LEU B 1 384 ? 13.719 -41.875 -45.906 1 94.5 384 LEU B N 1
ATOM 7116 C CA . LEU B 1 384 ? 13.406 -40.875 -46.906 1 94.5 384 LEU B CA 1
ATOM 7117 C C . LEU B 1 384 ? 14.648 -40.094 -47.281 1 94.5 384 LEU B C 1
ATOM 7119 O O . LEU B 1 384 ? 14.789 -39.656 -48.438 1 94.5 384 LEU B O 1
ATOM 7123 N N . GLY B 1 385 ? 15.516 -39.875 -46.375 1 94.81 385 GLY B N 1
ATOM 7124 C CA . GLY B 1 385 ? 16.75 -39.125 -46.625 1 94.81 385 GLY B CA 1
ATOM 7125 C C . GLY B 1 385 ? 17.828 -39.969 -47.25 1 94.81 385 GLY B C 1
ATOM 7126 O O . GLY B 1 385 ? 18.891 -39.469 -47.594 1 94.81 385 GLY B O 1
ATOM 7127 N N . GLY B 1 386 ? 17.625 -41.188 -47.281 1 95.06 386 GLY B N 1
ATOM 7128 C CA . GLY B 1 386 ? 18.609 -42.094 -47.875 1 95.06 386 GLY B CA 1
ATOM 7129 C C . GLY B 1 386 ? 19.703 -42.5 -46.906 1 95.06 386 GLY B C 1
ATOM 7130 O O . GLY B 1 386 ? 20.781 -42.938 -47.344 1 95.06 386 GLY B O 1
ATOM 7131 N N . ASN B 1 387 ? 19.453 -42.344 -45.719 1 97 387 ASN B N 1
ATOM 7132 C CA . ASN B 1 387 ? 20.469 -42.625 -44.719 1 97 387 ASN B CA 1
ATOM 7133 C C . ASN B 1 387 ? 20.328 -44.031 -44.156 1 97 387 ASN B C 1
ATOM 7135 O O . ASN B 1 387 ? 19.203 -44.531 -43.969 1 97 387 ASN B O 1
ATOM 7139 N N . LYS B 1 388 ? 21.484 -44.656 -43.875 1 96.25 388 LYS B N 1
ATOM 7140 C CA . LYS B 1 388 ? 21.469 -45.938 -43.188 1 96.25 388 LYS B CA 1
ATOM 7141 C C . LYS B 1 388 ? 21.172 -45.75 -41.688 1 96.25 388 LYS B C 1
ATOM 7143 O O . LYS B 1 388 ? 21.594 -44.75 -41.094 1 96.25 388 LYS B O 1
ATOM 7148 N N . MET B 1 389 ? 20.406 -46.688 -41.25 1 95.81 389 MET B N 1
ATOM 7149 C CA . MET B 1 389 ? 20.062 -46.688 -39.844 1 95.81 389 MET B CA 1
ATOM 7150 C C . MET B 1 389 ? 20.328 -48.031 -39.219 1 95.81 389 MET B C 1
ATOM 7152 O O . MET B 1 389 ? 19.812 -49.062 -39.656 1 95.81 389 MET B O 1
ATOM 7156 N N . THR B 1 390 ? 21.219 -47.969 -38.188 1 95.75 390 THR B N 1
ATOM 7157 C CA . THR B 1 390 ? 21.531 -49.188 -37.438 1 95.75 390 THR B CA 1
ATOM 7158 C C . THR B 1 390 ? 20.516 -49.406 -36.344 1 95.75 390 THR B C 1
ATOM 7160 O O . THR B 1 390 ? 20.234 -48.531 -35.531 1 95.75 390 THR B O 1
ATOM 7163 N N . LEU B 1 391 ? 19.922 -50.656 -36.312 1 95.75 391 LEU B N 1
ATOM 7164 C CA . LEU B 1 391 ? 18.891 -51 -35.344 1 95.75 391 LEU B CA 1
ATOM 7165 C C . LEU B 1 391 ? 19.219 -52.312 -34.625 1 95.75 391 LEU B C 1
ATOM 7167 O O . LEU B 1 391 ? 19.734 -53.25 -35.219 1 95.75 391 LEU B O 1
ATOM 7171 N N . LEU B 1 392 ? 18.906 -52.344 -33.406 1 94.12 392 LEU B N 1
ATOM 7172 C CA . LEU B 1 392 ? 19.25 -53.5 -32.562 1 94.12 392 LEU B CA 1
ATOM 7173 C C . LEU B 1 392 ? 18.375 -54.688 -32.875 1 94.12 392 LEU B C 1
ATOM 7175 O O . LEU B 1 392 ? 17.172 -54.531 -33.125 1 94.12 392 LEU B O 1
ATOM 7179 N N . THR B 1 393 ? 18.953 -55.844 -32.719 1 94.19 393 THR B N 1
ATOM 7180 C CA . THR B 1 393 ? 18.234 -57.094 -33.031 1 94.19 393 THR B CA 1
ATOM 7181 C C . THR B 1 393 ? 17.938 -57.875 -31.734 1 94.19 393 THR B C 1
ATOM 7183 O O . THR B 1 393 ? 17.234 -58.875 -31.75 1 94.19 393 THR B O 1
ATOM 7186 N N . ASP B 1 394 ? 18.484 -57.344 -30.656 1 92.62 394 ASP B N 1
ATOM 7187 C CA . ASP B 1 394 ? 18.391 -58.125 -29.422 1 92.62 394 ASP B CA 1
ATOM 7188 C C . ASP B 1 394 ? 17.688 -57.344 -28.312 1 92.62 394 ASP B C 1
ATOM 7190 O O . ASP B 1 394 ? 17.859 -57.656 -27.141 1 92.62 394 ASP B O 1
ATOM 7194 N N . GLU B 1 395 ? 17.016 -56.344 -28.625 1 93.88 395 GLU B N 1
ATOM 7195 C CA . GLU B 1 395 ? 16.141 -55.625 -27.703 1 93.88 395 GLU B CA 1
ATOM 7196 C C . GLU B 1 395 ? 14.68 -55.781 -28.078 1 93.88 395 GLU B C 1
ATOM 7198 O O . GLU B 1 395 ? 14.203 -55.156 -29.016 1 93.88 395 GLU B O 1
ATOM 7203 N N . ILE B 1 396 ? 13.969 -56.531 -27.328 1 95.25 396 ILE B N 1
ATOM 7204 C CA . ILE B 1 396 ? 12.594 -56.875 -27.672 1 95.25 396 ILE B CA 1
ATOM 7205 C C . ILE B 1 396 ? 11.633 -56.156 -26.75 1 95.25 396 ILE B C 1
ATOM 7207 O O . ILE B 1 396 ? 11.742 -56.25 -25.531 1 95.25 396 ILE B O 1
ATOM 7211 N N . GLN B 1 397 ? 10.734 -55.406 -27.281 1 95.5 397 GLN B N 1
ATOM 7212 C CA . GLN B 1 397 ? 9.734 -54.656 -26.516 1 95.5 397 GLN B CA 1
ATOM 7213 C C . GLN B 1 397 ? 8.406 -54.625 -27.25 1 95.5 397 GLN B C 1
ATOM 7215 O O . GLN B 1 397 ? 8.312 -55.062 -28.406 1 95.5 397 GLN B O 1
ATOM 7220 N N . CYS B 1 398 ? 7.391 -54.062 -26.641 1 96.75 398 CYS B N 1
ATOM 7221 C CA . CYS B 1 398 ? 6.047 -53.938 -27.203 1 96.75 398 CYS B CA 1
ATOM 7222 C C . CYS B 1 398 ? 5.727 -52.469 -27.516 1 96.75 398 CYS B C 1
ATOM 7224 O O . CYS B 1 398 ? 5.148 -51.75 -26.688 1 96.75 398 CYS B O 1
ATOM 7226 N N . PRO B 1 399 ? 6.023 -52 -28.734 1 97.44 399 PRO B N 1
ATOM 7227 C CA . PRO B 1 399 ? 5.629 -50.625 -29.031 1 97.44 399 PRO B CA 1
ATOM 7228 C C . PRO B 1 399 ? 4.133 -50.375 -28.859 1 97.44 399 PRO B C 1
ATOM 7230 O O . PRO B 1 399 ? 3.326 -51.281 -29.188 1 97.44 399 PRO B O 1
ATOM 7233 N N . VAL B 1 400 ? 3.768 -49.219 -28.344 1 97.94 400 VAL B N 1
ATOM 7234 C CA . VAL B 1 400 ? 2.359 -48.938 -28.094 1 97.94 400 VAL B CA 1
ATOM 7235 C C . VAL B 1 400 ? 1.95 -47.656 -28.812 1 97.94 400 VAL B C 1
ATOM 7237 O O . VAL B 1 400 ? 2.709 -46.688 -28.844 1 97.94 400 VAL B O 1
ATOM 7240 N N . TYR B 1 401 ? 0.764 -47.688 -29.406 1 97.5 401 TYR B N 1
ATOM 7241 C CA . TYR B 1 401 ? 0.144 -46.531 -30.016 1 97.5 401 TYR B CA 1
ATOM 7242 C C . TYR B 1 401 ? -0.292 -45.531 -28.953 1 97.5 401 TYR B C 1
ATOM 7244 O O . TYR B 1 401 ? -0.992 -45.875 -28 1 97.5 401 TYR B O 1
ATOM 7252 N N . ASN B 1 402 ? 0.198 -44.312 -29.094 1 96.12 402 ASN B N 1
ATOM 7253 C CA . ASN B 1 402 ? -0.041 -43.312 -28.047 1 96.12 402 ASN B CA 1
ATOM 7254 C C . ASN B 1 402 ? -1.533 -43.094 -27.812 1 96.12 402 ASN B C 1
ATOM 7256 O O . ASN B 1 402 ? -1.962 -42.875 -26.672 1 96.12 402 ASN B O 1
ATOM 7260 N N . ASP B 1 403 ? -2.346 -43.125 -28.828 1 95.75 403 ASP B N 1
ATOM 7261 C CA . ASP B 1 403 ? -3.789 -43 -28.672 1 95.75 403 ASP B CA 1
ATOM 7262 C C . ASP B 1 403 ? -4.348 -44.094 -27.797 1 95.75 403 ASP B C 1
ATOM 7264 O O . ASP B 1 403 ? -5.223 -43.875 -26.953 1 95.75 403 ASP B O 1
ATOM 7268 N N . ASP B 1 404 ? -3.904 -45.312 -28.047 1 97.62 404 ASP B N 1
ATOM 7269 C CA . ASP B 1 404 ? -4.332 -46.438 -27.219 1 97.62 404 ASP B CA 1
ATOM 7270 C C . ASP B 1 404 ? -3.873 -46.25 -25.766 1 97.62 404 ASP B C 1
ATOM 7272 O O . ASP B 1 404 ? -4.617 -46.562 -24.844 1 97.62 404 ASP B O 1
ATOM 7276 N N . LEU B 1 405 ? -2.652 -45.875 -25.609 1 97.94 405 LEU B N 1
ATOM 7277 C CA . LEU B 1 405 ? -2.121 -45.625 -24.281 1 97.94 405 LEU B CA 1
ATOM 7278 C C . LEU B 1 405 ? -3.006 -44.625 -23.516 1 97.94 405 LEU B C 1
ATOM 7280 O O . LEU B 1 405 ? -3.328 -44.875 -22.359 1 97.94 405 LEU B O 1
ATOM 7284 N N . CYS B 1 406 ? -3.379 -43.562 -24.156 1 97.25 406 CYS B N 1
ATOM 7285 C CA . CYS B 1 406 ? -4.211 -42.562 -23.547 1 97.25 406 CYS B CA 1
ATOM 7286 C C . CYS B 1 406 ? -5.586 -43.094 -23.188 1 97.25 406 CYS B C 1
ATOM 7288 O O . CYS B 1 406 ? -6.051 -42.938 -22.062 1 97.25 406 CYS B O 1
ATOM 7290 N N . ARG B 1 407 ? -6.199 -43.75 -24.141 1 96.88 407 ARG B N 1
ATOM 7291 C CA . ARG B 1 407 ? -7.535 -44.281 -23.906 1 96.88 407 ARG B CA 1
ATOM 7292 C C . ARG B 1 407 ? -7.531 -45.281 -22.75 1 96.88 407 ARG B C 1
ATOM 7294 O O . ARG B 1 407 ? -8.422 -45.25 -21.906 1 96.88 407 ARG B O 1
ATOM 7301 N N . ALA B 1 408 ? -6.57 -46.156 -22.766 1 98.44 408 ALA B N 1
ATOM 7302 C CA . ALA B 1 408 ? -6.465 -47.156 -21.688 1 98.44 408 ALA B CA 1
ATOM 7303 C C . ALA B 1 408 ? -6.262 -46.469 -20.344 1 98.44 408 ALA B C 1
ATOM 7305 O O . ALA B 1 408 ? -6.867 -46.875 -19.344 1 98.44 408 ALA B O 1
ATOM 7306 N N . THR B 1 409 ? -5.402 -45.531 -20.281 1 98.31 409 THR B N 1
ATOM 7307 C CA . THR B 1 409 ? -5.141 -44.781 -19.062 1 98.31 409 THR B CA 1
ATOM 7308 C C . THR B 1 409 ? -6.41 -44.125 -18.547 1 98.31 409 THR B C 1
ATOM 7310 O O . THR B 1 409 ? -6.688 -44.125 -17.344 1 98.31 409 THR B O 1
ATOM 7313 N N . LEU B 1 410 ? -7.188 -43.5 -19.438 1 97.06 410 LEU B N 1
ATOM 7314 C CA . LEU B 1 410 ? -8.422 -42.812 -19.062 1 97.06 410 LEU B CA 1
ATOM 7315 C C . LEU B 1 410 ? -9.43 -43.812 -18.484 1 97.06 410 LEU B C 1
ATOM 7317 O O . LEU B 1 410 ? -10.148 -43.469 -17.547 1 97.06 410 LEU B O 1
ATOM 7321 N N . GLU B 1 411 ? -9.461 -45 -19.062 1 97.56 411 GLU B N 1
ATOM 7322 C CA . GLU B 1 411 ? -10.328 -46.031 -18.5 1 97.56 411 GLU B CA 1
ATOM 7323 C C . GLU B 1 411 ? -9.945 -46.375 -17.062 1 97.56 411 GLU B C 1
ATOM 7325 O O . GLU B 1 411 ? -10.812 -46.469 -16.188 1 97.56 411 GLU B O 1
ATOM 7330 N N . LEU B 1 412 ? -8.688 -46.562 -16.859 1 98.44 412 LEU B N 1
ATOM 7331 C CA . LEU B 1 412 ? -8.195 -46.844 -15.516 1 98.44 412 LEU B CA 1
ATOM 7332 C C . LEU B 1 412 ? -8.508 -45.688 -14.555 1 98.44 412 LEU B C 1
ATOM 7334 O O . LEU B 1 412 ? -8.883 -45.938 -13.398 1 98.44 412 LEU B O 1
ATOM 7338 N N . MET B 1 413 ? -8.328 -44.5 -15.023 1 97.25 413 MET B N 1
ATOM 7339 C CA . MET B 1 413 ? -8.594 -43.312 -14.227 1 97.25 413 MET B CA 1
ATOM 7340 C C . MET B 1 413 ? -10.062 -43.219 -13.836 1 97.25 413 MET B C 1
ATOM 7342 O O . MET B 1 413 ? -10.391 -42.969 -12.68 1 97.25 413 MET B O 1
ATOM 7346 N N . GLU B 1 414 ? -10.945 -43.406 -14.781 1 95.62 414 GLU B N 1
ATOM 7347 C CA . GLU B 1 414 ? -12.383 -43.281 -14.555 1 95.62 414 GLU B CA 1
ATOM 7348 C C . GLU B 1 414 ? -12.859 -44.344 -13.555 1 95.62 414 GLU B C 1
ATOM 7350 O O . GLU B 1 414 ? -13.773 -44.094 -12.766 1 95.62 414 GLU B O 1
ATOM 7355 N N . LYS B 1 415 ? -12.211 -45.5 -13.586 1 96.88 415 LYS B N 1
ATOM 7356 C CA . LYS B 1 415 ? -12.562 -46.562 -12.656 1 96.88 415 LYS B CA 1
ATOM 7357 C C . LYS B 1 415 ? -11.82 -46.406 -11.328 1 96.88 415 LYS B C 1
ATOM 7359 O O . LYS B 1 415 ? -11.977 -47.219 -10.422 1 96.88 415 LYS B O 1
ATOM 7364 N N . ASN B 1 416 ? -10.961 -45.469 -11.203 1 96.88 416 ASN B N 1
ATOM 7365 C CA . ASN B 1 416 ? -10.172 -45.156 -10.016 1 96.88 416 ASN B CA 1
ATOM 7366 C C . ASN B 1 416 ? -9.266 -46.312 -9.625 1 96.88 416 ASN B C 1
ATOM 7368 O O . ASN B 1 416 ? -9.148 -46.656 -8.445 1 96.88 416 ASN B O 1
ATOM 7372 N N . CYS B 1 417 ? -8.68 -46.875 -10.633 1 97.69 417 CYS B N 1
ATOM 7373 C CA . CYS B 1 417 ? -7.758 -48 -10.383 1 97.69 417 CYS B CA 1
ATOM 7374 C C . CYS B 1 417 ? -6.473 -47.5 -9.734 1 97.69 417 CYS B C 1
ATOM 7376 O O . CYS B 1 417 ? -6.109 -46.312 -9.875 1 97.69 417 CYS B O 1
ATOM 7378 N N . SER B 1 418 ? -5.789 -48.438 -8.938 1 97.81 418 SER B N 1
ATOM 7379 C CA . SER B 1 418 ? -4.516 -48.156 -8.281 1 97.81 418 SER B CA 1
ATOM 7380 C C . SER B 1 418 ? -3.514 -49.281 -8.508 1 97.81 418 SER B C 1
ATOM 7382 O O . SER B 1 418 ? -3.875 -50.344 -9 1 97.81 418 SER B O 1
ATOM 7384 N N . GLY B 1 419 ? -2.273 -48.969 -8.172 1 97.19 419 GLY B N 1
ATOM 7385 C CA . GLY B 1 419 ? -1.227 -49.969 -8.359 1 97.19 419 GLY B CA 1
ATOM 7386 C C . GLY B 1 419 ? -0.586 -49.906 -9.734 1 97.19 419 GLY B C 1
ATOM 7387 O O . GLY B 1 419 ? -0.599 -48.875 -10.383 1 97.19 419 GLY B O 1
ATOM 7388 N N . ILE B 1 420 ? 0.017 -51.031 -10.125 1 98.38 420 ILE B N 1
ATOM 7389 C CA . ILE B 1 420 ? 0.822 -51.062 -11.344 1 98.38 420 ILE B CA 1
ATOM 7390 C C . ILE B 1 420 ? 0.046 -51.75 -12.453 1 98.38 420 ILE B C 1
ATOM 7392 O O . ILE B 1 420 ? -0.513 -52.844 -12.25 1 98.38 420 ILE B O 1
ATOM 7396 N N . TYR B 1 421 ? -0.025 -51.156 -13.562 1 98.75 421 TYR B N 1
ATOM 7397 C CA . TYR B 1 421 ? -0.581 -51.75 -14.773 1 98.75 421 TYR B CA 1
ATOM 7398 C C . TYR B 1 421 ? 0.39 -51.625 -15.945 1 98.75 421 TYR B C 1
ATOM 7400 O O . TYR B 1 421 ? 1.062 -50.594 -16.094 1 98.75 421 TYR B O 1
ATOM 7408 N N . HIS B 1 422 ? 0.484 -52.688 -16.734 1 98.56 422 HIS B N 1
ATOM 7409 C CA . HIS B 1 422 ? 1.176 -52.625 -18.016 1 98.56 422 HIS B CA 1
ATOM 7410 C C . HIS B 1 422 ? 0.231 -52.188 -19.125 1 98.56 422 HIS B C 1
ATOM 7412 O O . HIS B 1 422 ? -0.835 -52.781 -19.312 1 98.56 422 HIS B O 1
ATOM 7418 N N . ILE B 1 423 ? 0.576 -51.156 -19.781 1 98.62 423 ILE B N 1
ATOM 7419 C CA . ILE B 1 423 ? -0.147 -50.719 -20.969 1 98.62 423 ILE B CA 1
ATOM 7420 C C . ILE B 1 423 ? 0.809 -50.656 -22.172 1 98.62 423 ILE B C 1
ATOM 7422 O O . ILE B 1 423 ? 1.514 -49.656 -22.344 1 98.62 423 ILE B O 1
ATOM 7426 N N . VAL B 1 424 ? 0.796 -51.625 -23.016 1 98.12 424 VAL B N 1
ATOM 7427 C CA . VAL B 1 424 ? 1.662 -51.719 -24.188 1 98.12 424 VAL B CA 1
ATOM 7428 C C . VAL B 1 424 ? 0.88 -52.344 -25.344 1 98.12 424 VAL B C 1
ATOM 7430 O O . VAL B 1 424 ? -0.268 -52.75 -25.188 1 98.12 424 VAL B O 1
ATOM 7433 N N . GLY B 1 425 ? 1.44 -52.312 -26.547 1 97.19 425 GLY B N 1
ATOM 7434 C CA . GLY B 1 425 ? 0.809 -52.875 -27.719 1 97.19 425 GLY B CA 1
ATOM 7435 C C . GLY B 1 425 ? 0.763 -54.375 -27.703 1 97.19 425 GLY B C 1
ATOM 7436 O O . GLY B 1 425 ? 1.449 -55.031 -26.906 1 97.19 425 GLY B O 1
ATOM 7437 N N . PRO B 1 426 ? 0.018 -54.938 -28.609 1 96.25 426 PRO B N 1
ATOM 7438 C CA . PRO B 1 426 ? -0.222 -56.375 -28.578 1 96.25 426 PRO B CA 1
ATOM 7439 C C . PRO B 1 426 ? 0.853 -57.188 -29.328 1 96.25 426 PRO B C 1
ATOM 7441 O O . PRO B 1 426 ? 0.765 -58.406 -29.438 1 96.25 426 PRO B O 1
ATOM 7444 N N . GLU B 1 427 ? 1.858 -56.5 -29.859 1 96.44 427 GLU B N 1
ATOM 7445 C CA . GLU B 1 427 ? 2.953 -57.125 -30.594 1 96.44 427 GLU B CA 1
ATOM 7446 C C . GLU B 1 427 ? 4.305 -56.75 -30 1 96.44 427 GLU B C 1
ATOM 7448 O O . GLU B 1 427 ? 4.492 -55.625 -29.562 1 96.44 427 GLU B O 1
ATOM 7453 N N . ALA B 1 428 ? 5.219 -57.719 -30.047 1 96.19 428 ALA B N 1
ATOM 7454 C CA . ALA B 1 428 ? 6.586 -57.438 -29.625 1 96.19 428 ALA B CA 1
ATOM 7455 C C . ALA B 1 428 ? 7.555 -57.531 -30.797 1 96.19 428 ALA B C 1
ATOM 7457 O O . ALA B 1 428 ? 7.395 -58.406 -31.656 1 96.19 428 ALA B O 1
ATOM 7458 N N . PHE B 1 429 ? 8.5 -56.656 -30.781 1 96.06 429 PHE B N 1
ATOM 7459 C CA . PHE B 1 429 ? 9.531 -56.594 -31.812 1 96.06 429 PHE B CA 1
ATOM 7460 C C . PHE B 1 429 ? 10.891 -56.281 -31.188 1 96.06 429 PHE B C 1
ATOM 7462 O O . PHE B 1 429 ? 10.969 -55.719 -30.094 1 96.06 429 PHE B O 1
ATOM 7469 N N . ASN B 1 430 ? 11.945 -56.75 -31.859 1 94.44 430 ASN B N 1
ATOM 7470 C CA . ASN B 1 430 ? 13.172 -55.969 -31.656 1 94.44 430 ASN B CA 1
ATOM 7471 C C . ASN B 1 430 ? 13.188 -54.719 -32.531 1 94.44 430 ASN B C 1
ATOM 7473 O O . ASN B 1 430 ? 12.32 -54.531 -33.375 1 94.44 430 ASN B O 1
ATOM 7477 N N . LYS B 1 431 ? 14.133 -53.844 -32.344 1 95.19 431 LYS B N 1
ATOM 7478 C CA . LYS B 1 431 ? 14.141 -52.531 -33 1 95.19 431 LYS B CA 1
ATOM 7479 C C . LYS B 1 431 ? 14.273 -52.688 -34.531 1 95.19 431 LYS B C 1
ATOM 7481 O O . LYS B 1 431 ? 13.711 -51.906 -35.281 1 95.19 431 LYS B O 1
ATOM 7486 N N . TYR B 1 432 ? 15.07 -53.625 -34.906 1 96.31 432 TYR B N 1
ATOM 7487 C CA . TYR B 1 432 ? 15.281 -53.844 -36.344 1 96.31 432 TYR B CA 1
ATOM 7488 C C . TYR B 1 432 ? 13.992 -54.281 -37.031 1 96.31 432 TYR B C 1
ATOM 7490 O O . TYR B 1 432 ? 13.578 -53.688 -38.031 1 96.31 432 TYR B O 1
ATOM 7498 N N . THR B 1 433 ? 13.336 -55.281 -36.469 1 96.62 433 THR B N 1
ATOM 7499 C CA . THR B 1 433 ? 12.125 -55.812 -37.125 1 96.62 433 THR B CA 1
ATOM 7500 C C . THR B 1 433 ? 11 -54.781 -37.031 1 96.62 433 THR B C 1
ATOM 7502 O O . THR B 1 433 ? 10.156 -54.719 -37.938 1 96.62 433 THR B O 1
ATOM 7505 N N . PHE B 1 434 ? 10.977 -54 -36 1 97 434 PHE B N 1
ATOM 7506 C CA . PHE B 1 434 ? 10.023 -52.906 -35.906 1 97 434 PHE B CA 1
ATOM 7507 C C . PHE B 1 434 ? 10.273 -51.875 -37 1 97 434 PHE B C 1
ATOM 7509 O O . PHE B 1 434 ? 9.336 -51.438 -37.688 1 97 434 PHE B O 1
ATOM 7516 N N . GLY B 1 435 ? 11.508 -51.531 -37.219 1 97.12 435 GLY B N 1
ATOM 7517 C CA . GLY B 1 435 ? 11.875 -50.656 -38.312 1 97.12 435 GLY B CA 1
ATOM 7518 C C . GLY B 1 435 ? 11.477 -51.156 -39.688 1 97.12 435 GLY B C 1
ATOM 7519 O O . GLY B 1 435 ? 10.961 -50.406 -40.5 1 97.12 435 GLY B O 1
ATOM 7520 N N . VAL B 1 436 ? 11.734 -52.406 -39.844 1 97.12 436 VAL B N 1
ATOM 7521 C CA . VAL B 1 436 ? 11.391 -53.062 -41.094 1 97.12 436 VAL B CA 1
ATOM 7522 C C . VAL B 1 436 ? 9.875 -52.969 -41.312 1 97.12 436 VAL B C 1
ATOM 7524 O O . VAL B 1 436 ? 9.422 -52.656 -42.438 1 97.12 436 VAL B O 1
ATOM 7527 N N . LYS B 1 437 ? 9.172 -53.312 -40.281 1 96.5 437 LYS B N 1
ATOM 7528 C CA . LYS B 1 437 ? 7.715 -53.25 -40.375 1 96.5 437 LYS B CA 1
ATOM 7529 C C . LYS B 1 437 ? 7.25 -51.844 -40.781 1 96.5 437 LYS B C 1
ATOM 7531 O O . LYS B 1 437 ? 6.371 -51.719 -41.625 1 96.5 437 LYS B O 1
ATOM 7536 N N . ILE B 1 438 ? 7.785 -50.812 -40.188 1 95.88 438 ILE B N 1
ATOM 7537 C CA . ILE B 1 438 ? 7.445 -49.438 -40.5 1 95.88 438 ILE B CA 1
ATOM 7538 C C . ILE B 1 438 ? 7.797 -49.125 -41.938 1 95.88 438 ILE B C 1
ATOM 7540 O O . ILE B 1 438 ? 6.992 -48.531 -42.688 1 95.88 438 ILE B O 1
ATOM 7544 N N . ALA B 1 439 ? 8.969 -49.531 -42.344 1 96.31 439 ALA B N 1
ATOM 7545 C CA . ALA B 1 439 ? 9.43 -49.281 -43.719 1 96.31 439 ALA B CA 1
ATOM 7546 C C . ALA B 1 439 ? 8.484 -49.938 -44.719 1 96.31 439 ALA B C 1
ATOM 7548 O O . ALA B 1 439 ? 8.172 -49.344 -45.75 1 96.31 439 ALA B O 1
ATOM 7549 N N . GLU B 1 440 ? 8.086 -51.062 -44.375 1 96 440 GLU B N 1
ATOM 7550 C CA . GLU B 1 440 ? 7.176 -51.812 -45.25 1 96 440 GLU B CA 1
ATOM 7551 C C . GLU B 1 440 ? 5.832 -51.094 -45.375 1 96 440 GLU B C 1
ATOM 7553 O O . GLU B 1 440 ? 5.289 -50.938 -46.469 1 96 440 GLU B O 1
ATOM 7558 N N . ILE B 1 441 ? 5.336 -50.656 -44.25 1 94.62 441 ILE B N 1
ATOM 7559 C CA . ILE B 1 441 ? 4.047 -50 -44.219 1 94.62 441 ILE B CA 1
ATOM 7560 C C . ILE B 1 441 ? 4.109 -48.719 -45.062 1 94.62 441 ILE B C 1
ATOM 7562 O O . ILE B 1 441 ? 3.139 -48.375 -45.75 1 94.62 441 ILE B O 1
ATOM 7566 N N . PHE B 1 442 ? 5.219 -48.062 -45.094 1 93.19 442 PHE B N 1
ATOM 7567 C CA . PHE B 1 442 ? 5.344 -46.812 -45.812 1 93.19 442 PHE B CA 1
ATOM 7568 C C . PHE B 1 442 ? 6.02 -47 -47.156 1 93.19 442 PHE B C 1
ATOM 7570 O O . PHE B 1 442 ? 6.34 -46.031 -47.844 1 93.19 442 PHE B O 1
ATOM 7577 N N . ASN B 1 443 ? 6.27 -48.219 -47.5 1 94.19 443 ASN B N 1
ATOM 7578 C CA . ASN B 1 443 ? 6.883 -48.594 -48.781 1 94.19 443 ASN B CA 1
ATOM 7579 C C . ASN B 1 443 ? 8.242 -47.938 -48.969 1 94.19 443 ASN B C 1
ATOM 7581 O O . ASN B 1 443 ? 8.492 -47.281 -49.969 1 94.19 443 ASN B O 1
ATOM 7585 N N . LEU B 1 444 ? 9.023 -48.062 -48 1 96.19 444 LEU B N 1
ATOM 7586 C CA . LEU B 1 444 ? 10.367 -47.5 -48.031 1 96.19 444 LEU B CA 1
ATOM 7587 C C . LEU B 1 444 ? 11.422 -48.594 -48.156 1 96.19 444 LEU B C 1
ATOM 7589 O O . LEU B 1 444 ? 11.125 -49.781 -47.938 1 96.19 444 LEU B O 1
ATOM 7593 N N . ASP B 1 445 ? 12.641 -48.188 -48.406 1 97 445 ASP B N 1
ATOM 7594 C CA . ASP B 1 445 ? 13.734 -49.125 -48.688 1 97 445 ASP B CA 1
ATOM 7595 C C . ASP B 1 445 ? 14.258 -49.781 -47.438 1 97 445 ASP B C 1
ATOM 7597 O O . ASP B 1 445 ? 15.031 -49.156 -46.688 1 97 445 ASP B O 1
ATOM 7601 N N . THR B 1 446 ? 13.961 -51 -47.188 1 96.56 446 THR B N 1
ATOM 7602 C CA . THR B 1 446 ? 14.344 -51.75 -46 1 96.56 446 THR B CA 1
ATOM 7603 C C . THR B 1 446 ? 15.836 -52.031 -46 1 96.56 446 THR B C 1
ATOM 7605 O O . THR B 1 446 ? 16.406 -52.375 -44.938 1 96.56 446 THR B O 1
ATOM 7608 N N . SER B 1 447 ? 16.5 -51.969 -47.094 1 96.75 447 SER B N 1
ATOM 7609 C CA . SER B 1 447 ? 17.922 -52.281 -47.188 1 96.75 447 SER B CA 1
ATOM 7610 C C . SER B 1 447 ? 18.781 -51.281 -46.469 1 96.75 447 SER B C 1
ATOM 7612 O O . SER B 1 447 ? 19.938 -51.531 -46.156 1 96.75 447 SER B O 1
ATOM 7614 N N . LEU B 1 448 ? 18.203 -50.156 -46.281 1 97.31 448 LEU B N 1
ATOM 7615 C CA . LEU B 1 448 ? 18.906 -49.094 -45.594 1 97.31 448 LEU B CA 1
ATOM 7616 C C . LEU B 1 448 ? 18.938 -49.344 -44.094 1 97.31 448 LEU B C 1
ATOM 7618 O O . LEU B 1 448 ? 19.703 -48.719 -43.344 1 97.31 448 LEU B O 1
ATOM 7622 N N . LEU B 1 449 ? 18.141 -50.281 -43.594 1 97.56 449 LEU B N 1
ATOM 7623 C CA . LEU B 1 449 ? 18.156 -50.688 -42.188 1 97.56 449 LEU B CA 1
ATOM 7624 C C . LEU B 1 449 ? 19.188 -51.781 -41.938 1 97.56 449 LEU B C 1
ATOM 7626 O O . LEU B 1 449 ? 19.172 -52.812 -42.594 1 97.56 449 LEU B O 1
ATOM 7630 N N . VAL B 1 450 ? 20.062 -51.469 -41.031 1 97.38 450 VAL B N 1
ATOM 7631 C CA . VAL B 1 450 ? 21.188 -52.375 -40.781 1 97.38 450 VAL B CA 1
ATOM 7632 C C . VAL B 1 450 ? 21.016 -53.031 -39.406 1 97.38 450 VAL B C 1
ATOM 7634 O O . VAL B 1 450 ? 21.047 -52.344 -38.375 1 97.38 450 VAL B O 1
ATOM 7637 N N . PRO B 1 451 ? 20.797 -54.406 -39.406 1 96 451 PRO B N 1
ATOM 7638 C CA . PRO B 1 451 ? 20.688 -55.094 -38.094 1 96 451 PRO B CA 1
ATOM 7639 C C . PRO B 1 451 ? 22.016 -55.188 -37.375 1 96 451 PRO B C 1
ATOM 7641 O O . PRO B 1 451 ? 23.047 -55.406 -38 1 96 451 PRO B O 1
ATOM 7644 N N . MET B 1 452 ? 22 -54.938 -36.125 1 95.5 452 MET B N 1
ATOM 7645 C CA . MET B 1 452 ? 23.188 -55.094 -35.312 1 95.5 452 MET B CA 1
ATOM 7646 C C . MET B 1 452 ? 22.828 -55.531 -33.875 1 95.5 452 MET B C 1
ATOM 7648 O O . MET B 1 452 ? 21.797 -55.125 -33.375 1 95.5 452 MET B O 1
ATOM 7652 N N . 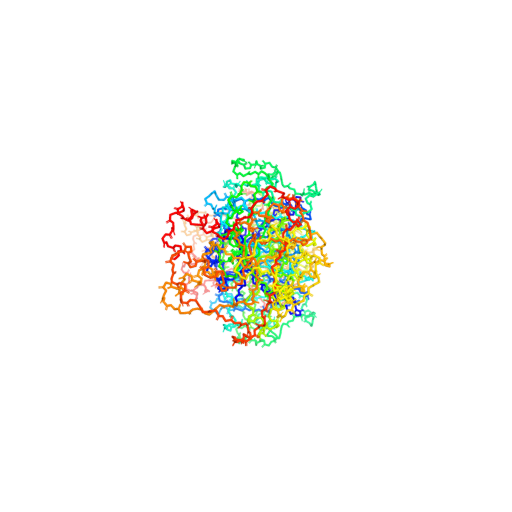SER B 1 453 ? 23.656 -56.281 -33.219 1 91.88 453 SER B N 1
ATOM 7653 C CA . SER B 1 453 ? 23.453 -56.656 -31.812 1 91.88 453 SER B CA 1
ATOM 7654 C C . SER B 1 453 ? 23.969 -55.562 -30.891 1 91.88 453 SER B C 1
ATOM 7656 O O . SER B 1 453 ? 24.781 -54.719 -31.281 1 91.88 453 SER B O 1
ATOM 7658 N N . SER B 1 454 ? 23.484 -55.625 -29.656 1 89.44 454 SER B N 1
ATOM 7659 C CA . SER B 1 454 ? 23.938 -54.656 -28.656 1 89.44 454 SER B CA 1
ATOM 7660 C C . SER B 1 454 ? 25.422 -54.812 -28.391 1 89.44 454 SER B C 1
ATOM 7662 O O . SER B 1 454 ? 26.109 -53.844 -28.109 1 89.44 454 SER B O 1
ATOM 7664 N N . GLU B 1 455 ? 25.922 -55.938 -28.406 1 86.44 455 GLU B N 1
ATOM 7665 C CA . GLU B 1 455 ? 27.328 -56.219 -28.172 1 86.44 455 GLU B CA 1
ATOM 7666 C C . GLU B 1 455 ? 28.203 -55.594 -29.25 1 86.44 455 GLU B C 1
ATOM 7668 O O . GLU B 1 455 ? 29.312 -55.125 -28.953 1 86.44 455 GLU B O 1
ATOM 7673 N N . GLU B 1 456 ? 27.75 -55.625 -30.422 1 90.56 456 GLU B N 1
ATOM 7674 C CA . GLU B 1 456 ? 28.484 -55.062 -31.547 1 90.56 456 GLU B CA 1
ATOM 7675 C C . GLU B 1 456 ? 28.453 -53.562 -31.531 1 90.56 456 GLU B C 1
ATOM 7677 O O . GLU B 1 456 ? 29.453 -52.906 -31.812 1 90.56 456 GLU B O 1
ATOM 7682 N N . LEU B 1 457 ? 27.312 -53.031 -31.297 1 87.88 457 LEU B N 1
ATOM 7683 C CA . LEU B 1 457 ? 27.109 -51.594 -31.391 1 87.88 457 LEU B CA 1
ATOM 7684 C C . LEU B 1 457 ? 27.734 -50.875 -30.188 1 87.88 457 LEU B C 1
ATOM 7686 O O . LEU B 1 457 ? 28.188 -49.75 -30.312 1 87.88 457 LEU B O 1
ATOM 7690 N N . LYS B 1 458 ? 27.891 -51.469 -29.031 1 86.69 458 LYS B N 1
ATOM 7691 C CA . LYS B 1 458 ? 28.5 -50.969 -27.797 1 86.69 458 LYS B CA 1
ATOM 7692 C C . LYS B 1 458 ? 27.938 -49.625 -27.406 1 86.69 458 LYS B C 1
ATOM 7694 O O . LYS B 1 458 ? 28.672 -48.625 -27.297 1 86.69 458 LYS B O 1
ATOM 7699 N N . LEU B 1 459 ? 26.766 -49.562 -27.062 1 87.12 459 LEU B N 1
ATOM 7700 C CA . LEU B 1 459 ? 26.109 -48.312 -26.625 1 87.12 459 LEU B CA 1
ATOM 7701 C C . LEU B 1 459 ? 26.562 -47.938 -25.219 1 87.12 459 LEU B C 1
ATOM 7703 O O . LEU B 1 459 ? 26.922 -48.812 -24.422 1 87.12 459 LEU B O 1
ATOM 7707 N N . PRO B 1 460 ? 26.562 -46.625 -24.938 1 89 460 PRO B N 1
ATOM 7708 C CA . PRO B 1 460 ? 26.953 -46.219 -23.594 1 89 460 PRO B CA 1
ATOM 7709 C C . PRO B 1 460 ? 26.094 -46.812 -22.5 1 89 460 PRO B C 1
ATOM 7711 O O . PRO B 1 460 ? 26.594 -47.188 -21.438 1 89 460 PRO B O 1
ATOM 7714 N N . ALA B 1 461 ? 24.812 -46.969 -22.766 1 93.31 461 ALA B N 1
ATOM 7715 C CA . ALA B 1 461 ? 23.906 -47.625 -21.812 1 93.31 461 ALA B CA 1
ATOM 7716 C C . ALA B 1 461 ? 23.469 -49 -22.344 1 93.31 461 ALA B C 1
ATOM 7718 O O . ALA B 1 461 ? 23.078 -49.125 -23.516 1 93.31 461 ALA B O 1
ATOM 7719 N N . LYS B 1 462 ? 23.516 -49.906 -21.422 1 94 462 LYS B N 1
ATOM 7720 C CA . LYS B 1 462 ? 23 -51.219 -21.797 1 94 462 LYS B CA 1
ATOM 7721 C C . LYS B 1 462 ? 21.5 -51.188 -22.047 1 94 462 LYS B C 1
ATOM 7723 O O . LYS B 1 462 ? 20.766 -50.469 -21.359 1 94 462 LYS B O 1
ATOM 7728 N N . ARG B 1 463 ? 21.125 -51.938 -23.062 1 94.5 463 ARG B N 1
ATOM 7729 C CA . ARG B 1 463 ? 19.703 -52.062 -23.359 1 94.5 463 ARG B CA 1
ATOM 7730 C C . ARG B 1 463 ? 19.172 -53.406 -22.891 1 94.5 463 ARG B C 1
ATOM 7732 O O . ARG B 1 463 ? 19.922 -54.406 -22.844 1 94.5 463 ARG B O 1
ATOM 7739 N N . PRO B 1 464 ? 17.875 -53.375 -22.484 1 95.06 464 PRO B N 1
ATOM 7740 C CA . PRO B 1 464 ? 17.312 -54.656 -22.109 1 95.06 464 PRO B CA 1
ATOM 7741 C C . PRO B 1 464 ? 17.188 -55.625 -23.297 1 95.06 464 PRO B C 1
ATOM 7743 O O . PRO B 1 464 ? 16.859 -55.188 -24.406 1 95.06 464 PRO B O 1
ATOM 7746 N N . TYR B 1 465 ? 17.422 -56.844 -22.984 1 93.88 465 TYR B N 1
ATOM 7747 C CA . TYR B 1 465 ? 17.219 -57.844 -24.031 1 93.88 465 TYR B CA 1
ATOM 7748 C C . TYR B 1 465 ? 15.742 -58.125 -24.266 1 93.88 465 TYR B C 1
ATOM 7750 O O . TYR B 1 465 ? 15.156 -57.625 -25.219 1 93.88 465 TYR B O 1
ATOM 7758 N N . PHE B 1 466 ? 15.156 -58.844 -23.328 1 94.44 466 PHE B N 1
ATOM 7759 C CA . PHE B 1 466 ? 13.719 -59.094 -23.391 1 94.44 466 PHE B CA 1
ATOM 7760 C C . PHE B 1 466 ? 12.977 -58.281 -22.359 1 94.44 466 PHE B C 1
ATOM 7762 O O . PHE B 1 466 ? 13.047 -58.562 -21.156 1 94.44 466 PHE B O 1
ATOM 7769 N N . ALA B 1 467 ? 12.242 -57.281 -22.859 1 96.38 467 ALA B N 1
ATOM 7770 C CA . ALA B 1 467 ? 11.438 -56.438 -21.984 1 96.38 467 ALA B CA 1
ATOM 7771 C C . ALA B 1 467 ? 10.016 -56.281 -22.516 1 96.38 467 ALA B C 1
ATOM 7773 O O . ALA B 1 467 ? 9.422 -55.219 -22.422 1 96.38 467 ALA B O 1
ATOM 7774 N N . ALA B 1 468 ? 9.477 -57.25 -23.172 1 96.06 468 ALA B N 1
ATOM 7775 C CA . ALA B 1 468 ? 8.086 -57.281 -23.609 1 96.06 468 ALA B CA 1
ATOM 7776 C C . ALA B 1 468 ? 7.148 -57.531 -22.422 1 96.06 468 ALA B C 1
ATOM 7778 O O . ALA B 1 468 ? 7.371 -58.438 -21.641 1 96.06 468 ALA B O 1
ATOM 7779 N N . LEU B 1 469 ? 6.133 -56.781 -22.312 1 97.19 469 LEU B N 1
ATOM 7780 C CA . LEU B 1 469 ? 5.27 -56.781 -21.125 1 97.19 469 LEU B CA 1
ATOM 7781 C C . LEU B 1 469 ? 3.938 -57.469 -21.453 1 97.19 469 LEU B C 1
ATOM 7783 O O . LEU B 1 469 ? 3.406 -57.312 -22.547 1 97.19 469 LEU B O 1
ATOM 7787 N N . SER B 1 470 ? 3.389 -58.156 -20.438 1 96.44 470 SER B N 1
ATOM 7788 C CA . SER B 1 470 ? 2.035 -58.688 -20.531 1 96.44 470 SER B CA 1
ATOM 7789 C C . SER B 1 470 ? 0.998 -57.656 -20.109 1 96.44 470 SER B C 1
ATOM 7791 O O . SER B 1 470 ? 1.205 -56.906 -19.156 1 96.44 470 SER B O 1
ATOM 7793 N N . THR B 1 471 ? -0.12 -57.594 -20.859 1 96.94 471 THR B N 1
ATOM 7794 C CA . THR B 1 471 ? -1.212 -56.719 -20.5 1 96.94 471 THR B CA 1
ATOM 7795 C C . THR B 1 471 ? -2.381 -57.5 -19.906 1 96.94 471 THR B C 1
ATOM 7797 O O . THR B 1 471 ? -3.518 -57.031 -19.906 1 96.94 471 THR B O 1
ATOM 7800 N N . ALA B 1 472 ? -2.117 -58.656 -19.453 1 96.06 472 ALA B N 1
ATOM 7801 C CA . ALA B 1 472 ? -3.17 -59.531 -18.984 1 96.06 472 ALA B CA 1
ATOM 7802 C C . ALA B 1 472 ? -3.957 -58.906 -17.844 1 96.06 472 ALA B C 1
ATOM 7804 O O . ALA B 1 472 ? -5.184 -59.031 -17.781 1 96.06 472 ALA B O 1
ATOM 7805 N N . LYS B 1 473 ? -3.324 -58.312 -16.953 1 97 473 LYS B N 1
ATOM 7806 C CA . LYS B 1 473 ? -3.988 -57.656 -15.82 1 97 473 LYS B CA 1
ATOM 7807 C C . LYS B 1 473 ? -4.984 -56.625 -16.281 1 97 473 LYS B C 1
ATOM 7809 O O . LYS B 1 473 ? -6.117 -56.562 -15.805 1 97 473 LYS B O 1
ATOM 7814 N N . PHE B 1 474 ? -4.605 -55.75 -17.188 1 97.56 474 PHE B N 1
ATOM 7815 C CA . PHE B 1 474 ? -5.477 -54.719 -17.75 1 97.56 474 PHE B CA 1
ATOM 7816 C C . PHE B 1 474 ? -6.648 -55.344 -18.5 1 97.56 474 PHE B C 1
ATOM 7818 O O . PHE B 1 474 ? -7.793 -54.938 -18.328 1 97.56 474 PHE B O 1
ATOM 7825 N N . ARG B 1 475 ? -6.355 -56.312 -19.281 1 95.44 475 ARG B N 1
ATOM 7826 C CA . ARG B 1 475 ? -7.379 -56.969 -20.109 1 95.44 475 ARG B CA 1
ATOM 7827 C C . ARG B 1 475 ? -8.422 -57.656 -19.234 1 95.44 475 ARG B C 1
ATOM 7829 O O . ARG B 1 475 ? -9.586 -57.781 -19.625 1 95.44 475 ARG B O 1
ATOM 7836 N N . LYS B 1 476 ? -7.949 -58.156 -18.141 1 95.56 476 LYS B N 1
ATOM 7837 C CA . LYS B 1 476 ? -8.898 -58.75 -17.203 1 95.56 476 LYS B CA 1
ATOM 7838 C C . LYS B 1 476 ? -9.898 -57.719 -16.703 1 95.56 476 LYS B C 1
ATOM 7840 O O . LYS B 1 476 ? -11.094 -58 -16.578 1 95.56 476 LYS B O 1
ATOM 7845 N N . GLU B 1 477 ? -9.422 -56.562 -16.484 1 96.06 477 GLU B N 1
ATOM 7846 C CA . GLU B 1 477 ? -10.258 -55.469 -15.984 1 96.06 477 GLU B CA 1
ATOM 7847 C C . GLU B 1 477 ? -11.102 -54.844 -17.094 1 96.06 477 GLU B C 1
ATOM 7849 O O . GLU B 1 477 ? -12.219 -54.406 -16.859 1 96.06 477 GLU B O 1
ATOM 7854 N N . PHE B 1 478 ? -10.547 -54.844 -18.266 1 97.25 478 PHE B N 1
ATOM 7855 C CA . PHE B 1 478 ? -11.211 -54.219 -19.406 1 97.25 478 PHE B CA 1
ATOM 7856 C C . PHE B 1 478 ? -11.219 -55.156 -20.594 1 97.25 478 PHE B C 1
ATOM 7858 O O . PHE B 1 478 ? -10.586 -54.875 -21.625 1 97.25 478 PHE B O 1
ATOM 7865 N N . PRO B 1 479 ? -12.031 -56.094 -20.594 1 95.31 479 PRO B N 1
ATOM 7866 C CA . PRO B 1 479 ? -11.992 -57.156 -21.609 1 95.31 479 PRO B CA 1
ATOM 7867 C C . PRO B 1 479 ? -12.406 -56.656 -22.984 1 95.31 479 PRO B C 1
ATOM 7869 O O . PRO B 1 479 ? -12.039 -57.219 -24.016 1 95.31 479 PRO B O 1
ATOM 7872 N N . GLU B 1 480 ? -13.125 -55.594 -23.078 1 95.81 480 GLU B N 1
ATOM 7873 C CA . GLU B 1 480 ? -13.625 -55.094 -24.344 1 95.81 480 GLU B CA 1
ATOM 7874 C C . GLU B 1 480 ? -12.617 -54.156 -25 1 95.81 480 GLU B C 1
ATOM 7876 O O . GLU B 1 480 ? -12.766 -53.781 -26.172 1 95.81 480 GLU B O 1
ATOM 7881 N N . PHE B 1 481 ? -11.625 -53.75 -24.281 1 96.69 481 PHE B N 1
ATOM 7882 C CA . PHE B 1 481 ? -10.641 -52.812 -24.812 1 96.69 481 PHE B CA 1
ATOM 7883 C C . PHE B 1 481 ? -9.727 -53.531 -25.812 1 96.69 481 PHE B C 1
ATOM 7885 O O . PHE B 1 481 ? -9.188 -54.594 -25.531 1 96.69 481 PHE B O 1
ATOM 7892 N N . LYS B 1 482 ? -9.477 -52.938 -26.953 1 95.56 482 LYS B N 1
ATOM 7893 C CA . LYS B 1 482 ? -8.609 -53.5 -27.969 1 95.56 482 LYS B CA 1
ATOM 7894 C C . LYS B 1 482 ? -7.461 -52.562 -28.312 1 95.56 482 LYS B C 1
ATOM 7896 O O . LYS B 1 482 ? -7.68 -51.406 -28.672 1 95.56 482 LYS B O 1
ATOM 7901 N N . PHE B 1 483 ? -6.289 -53.094 -28.219 1 96.81 483 PHE B N 1
ATOM 7902 C CA . PHE B 1 483 ? -5.102 -52.344 -28.641 1 96.81 483 PHE B CA 1
ATOM 7903 C C . PHE B 1 483 ? -4.863 -52.5 -30.141 1 96.81 483 PHE B C 1
ATOM 7905 O O . PHE B 1 483 ? -5.078 -53.594 -30.688 1 96.81 483 PHE B O 1
ATOM 7912 N N . HIS B 1 484 ? -4.441 -51.5 -30.75 1 97.25 484 HIS B N 1
ATOM 7913 C CA . HIS B 1 484 ? -4.055 -51.625 -32.156 1 97.25 484 HIS B CA 1
ATOM 7914 C C . HIS B 1 484 ? -2.715 -52.312 -32.312 1 97.25 484 HIS B C 1
ATOM 7916 O O . HIS B 1 484 ? -1.786 -52.062 -31.531 1 97.25 484 HIS B O 1
ATOM 7922 N N . ASN B 1 485 ? -2.691 -53.188 -33.25 1 96.19 485 ASN B N 1
ATOM 7923 C CA . ASN B 1 485 ? -1.354 -53.594 -33.656 1 96.19 485 ASN B CA 1
ATOM 7924 C C . ASN B 1 485 ? -0.672 -52.5 -34.469 1 96.19 485 ASN B C 1
ATOM 7926 O O . ASN B 1 485 ? -1.282 -51.469 -34.781 1 96.19 485 ASN B O 1
ATOM 7930 N N . VAL B 1 486 ? 0.557 -52.688 -34.844 1 96.69 486 VAL B N 1
ATOM 7931 C CA . VAL B 1 486 ? 1.361 -51.625 -35.438 1 96.69 486 VAL B CA 1
ATOM 7932 C C . VAL B 1 486 ? 0.739 -51.156 -36.75 1 96.69 486 VAL B C 1
ATOM 7934 O O . VAL B 1 486 ? 0.604 -49.969 -37 1 96.69 486 VAL B O 1
ATOM 7937 N N . SER B 1 487 ? 0.318 -52.125 -37.562 1 96 487 SER B N 1
ATOM 7938 C CA . SER B 1 487 ? -0.274 -51.781 -38.875 1 96 487 SER B CA 1
ATOM 7939 C C . SER B 1 487 ? -1.569 -51 -38.688 1 96 487 SER B C 1
ATOM 7941 O O . SER B 1 487 ? -1.777 -49.969 -39.344 1 96 487 SER B O 1
ATOM 7943 N N . ALA B 1 488 ? -2.4 -51.469 -37.812 1 96.88 488 ALA B N 1
ATOM 7944 C CA . ALA B 1 488 ? -3.672 -50.781 -37.531 1 96.88 488 ALA B CA 1
ATOM 7945 C C . ALA B 1 488 ? -3.449 -49.406 -36.938 1 96.88 488 ALA B C 1
ATOM 7947 O O . ALA B 1 488 ? -4.199 -48.469 -37.188 1 96.88 488 ALA B O 1
ATOM 7948 N N . ALA B 1 489 ? -2.502 -49.312 -36.062 1 96.69 489 ALA B N 1
ATOM 7949 C CA . ALA B 1 489 ? -2.184 -48.062 -35.406 1 96.69 489 ALA B CA 1
ATOM 7950 C C . ALA B 1 489 ? -1.755 -47 -36.406 1 96.69 489 ALA B C 1
ATOM 7952 O O . ALA B 1 489 ? -2.229 -45.844 -36.375 1 96.69 489 ALA B O 1
ATOM 7953 N N . VAL B 1 490 ? -0.866 -47.344 -37.281 1 94.25 490 VAL B N 1
ATOM 7954 C CA . VAL B 1 490 ? -0.36 -46.406 -38.281 1 94.25 490 VAL B CA 1
ATOM 7955 C C . VAL B 1 490 ? -1.493 -46 -39.219 1 94.25 490 VAL B C 1
ATOM 7957 O O . VAL B 1 490 ? -1.588 -44.812 -39.594 1 94.25 490 VAL B O 1
ATOM 7960 N N . LYS B 1 491 ? -2.314 -46.938 -39.531 1 92.69 491 LYS B N 1
ATOM 7961 C CA . LYS B 1 491 ? -3.469 -46.594 -40.375 1 92.69 491 LYS B CA 1
ATOM 7962 C C . LYS B 1 491 ? -4.387 -45.625 -39.656 1 92.69 491 LYS B C 1
ATOM 7964 O O . LYS B 1 491 ? -4.852 -44.656 -40.281 1 92.69 491 LYS B O 1
ATOM 7969 N N . ASP B 1 492 ? -4.699 -45.938 -38.469 1 94.62 492 ASP B N 1
ATOM 7970 C CA . ASP B 1 492 ? -5.527 -45.031 -37.688 1 94.62 492 ASP B CA 1
ATOM 7971 C C . ASP B 1 492 ? -4.895 -43.656 -37.594 1 94.62 492 ASP B C 1
ATOM 7973 O O . ASP B 1 492 ? -5.582 -42.625 -37.719 1 94.62 492 ASP B O 1
ATOM 7977 N N . TRP B 1 493 ? -3.619 -43.656 -37.344 1 92.94 493 TRP B N 1
ATOM 7978 C CA . TRP B 1 493 ? -2.836 -42.438 -37.25 1 92.94 493 TRP B CA 1
ATOM 7979 C C . TRP B 1 493 ? -2.947 -41.625 -38.562 1 92.94 493 TRP B C 1
ATOM 7981 O O . TRP B 1 493 ? -3.244 -40.438 -38.531 1 92.94 493 TRP B O 1
ATOM 7991 N N . GLN B 1 494 ? -2.818 -42.219 -39.594 1 88.81 494 GLN B N 1
ATOM 7992 C CA . GLN B 1 494 ? -2.9 -41.594 -40.906 1 88.81 494 GLN B CA 1
ATOM 7993 C C . GLN B 1 494 ? -4.305 -41.062 -41.188 1 88.81 494 GLN B C 1
ATOM 7995 O O . GLN B 1 494 ? -4.469 -39.938 -41.688 1 88.81 494 GLN B O 1
ATOM 8000 N N . THR B 1 495 ? -5.246 -41.812 -40.844 1 89.69 495 THR B N 1
ATOM 8001 C CA . THR B 1 495 ? -6.637 -41.438 -41.062 1 89.69 495 THR B CA 1
ATOM 8002 C C . THR B 1 495 ? -6.988 -40.188 -40.25 1 89.69 495 THR B C 1
ATOM 8004 O O . THR B 1 495 ? -7.648 -39.281 -40.75 1 89.69 495 THR B O 1
ATOM 8007 N N . LYS B 1 496 ? -6.535 -40.156 -39.062 1 87.5 496 LYS B N 1
ATOM 8008 C CA . LYS B 1 496 ? -6.816 -39.031 -38.188 1 87.5 496 LYS B CA 1
ATOM 8009 C C . LYS B 1 496 ? -6.129 -37.75 -38.688 1 87.5 496 LYS B C 1
ATOM 8011 O O . LYS B 1 496 ? -6.699 -36.688 -38.625 1 87.5 496 LYS B O 1
ATOM 8016 N N . GLN B 1 497 ? -5.008 -37.938 -39.156 1 82.94 497 GLN B N 1
ATOM 8017 C CA . GLN B 1 497 ? -4.281 -36.781 -39.656 1 82.94 497 GLN B CA 1
ATOM 8018 C C . GLN B 1 497 ? -4.895 -36.281 -40.969 1 82.94 497 GLN B C 1
ATOM 8020 O O . GLN B 1 497 ? -4.926 -35.094 -41.25 1 82.94 497 GLN B O 1
ATOM 8025 N N . MET B 1 498 ? -5.336 -37.219 -41.75 1 75.69 498 MET B N 1
ATOM 8026 C CA . MET B 1 498 ? -6.02 -36.844 -43 1 75.69 498 MET B CA 1
ATOM 8027 C C . MET B 1 498 ? -7.289 -36.062 -42.688 1 75.69 498 MET B C 1
ATOM 8029 O O . MET B 1 498 ? -7.566 -35.062 -43.344 1 75.69 498 MET B O 1
ATOM 8033 N N . LYS B 1 499 ? -7.945 -36.5 -41.75 1 76.12 499 LYS B N 1
ATOM 8034 C CA . LYS B 1 499 ? -9.18 -35.844 -41.375 1 76.12 499 LYS B CA 1
ATOM 8035 C C . LYS B 1 499 ? -8.898 -34.438 -40.844 1 76.12 499 LYS B C 1
ATOM 8037 O O . LYS B 1 499 ? -9.711 -33.531 -41 1 76.12 499 LYS B O 1
ATOM 8042 N N . ALA B 1 500 ? -7.762 -34.406 -40.281 1 75.12 500 ALA B N 1
ATOM 8043 C CA . ALA B 1 500 ? -7.371 -33.094 -39.75 1 75.12 500 ALA B CA 1
ATOM 8044 C C . ALA B 1 500 ? -6.719 -32.25 -40.812 1 75.12 500 ALA B C 1
ATOM 8046 O O . ALA B 1 500 ? -6.391 -31.078 -40.562 1 75.12 500 ALA B O 1
ATOM 8047 N N . GLY B 1 501 ? -6.527 -32.781 -42.125 1 68.38 501 GLY B N 1
ATOM 8048 C CA . GLY B 1 501 ? -5.949 -32.031 -43.25 1 68.38 501 GLY B CA 1
ATOM 8049 C C . GLY B 1 501 ? -4.441 -31.906 -43.156 1 68.38 501 GLY B C 1
ATOM 8050 O O . GLY B 1 501 ? -3.854 -31.016 -43.781 1 68.38 501 GLY B O 1
ATOM 8051 N N . LYS B 1 502 ? -3.762 -32.719 -42.469 1 65.06 502 LYS B N 1
ATOM 8052 C CA . LYS B 1 502 ? -2.34 -32.5 -42.219 1 65.06 502 LYS B CA 1
ATOM 8053 C C . LYS B 1 502 ? -1.512 -33.688 -42.719 1 65.06 502 LYS B C 1
ATOM 8055 O O . LYS B 1 502 ? -0.37 -33.875 -42.281 1 65.06 502 LYS B O 1
ATOM 8060 N N . PHE B 1 503 ? -2.066 -34.531 -43.469 1 59.78 503 PHE B N 1
ATOM 8061 C CA . PHE B 1 503 ? -1.449 -35.812 -43.781 1 59.78 503 PHE B CA 1
ATOM 8062 C C . PHE B 1 503 ? -0.099 -35.594 -44.469 1 59.78 503 PHE B C 1
ATOM 8064 O O . PHE B 1 503 ? 0.895 -36.219 -44.094 1 59.78 503 PHE B O 1
ATOM 8071 N N . LEU B 1 504 ? -0.073 -34.906 -45.438 1 57.03 504 LEU B N 1
ATOM 8072 C CA . LEU B 1 504 ? 1.145 -34.719 -46.219 1 57.03 504 LEU B CA 1
ATOM 8073 C C . LEU B 1 504 ? 2.26 -34.125 -45.344 1 57.03 504 LEU B C 1
ATOM 8075 O O . LEU B 1 504 ? 3.43 -34.469 -45.531 1 57.03 504 LEU B O 1
ATOM 8079 N N . SER B 1 505 ? 1.871 -33.375 -44.406 1 69.62 505 SER B N 1
ATOM 8080 C CA . SER B 1 505 ? 2.859 -32.688 -43.594 1 69.62 505 SER B CA 1
ATOM 8081 C C . SER B 1 505 ? 3.242 -33.531 -42.375 1 69.62 505 SER B C 1
ATOM 8083 O O . SER B 1 505 ? 4.191 -33.219 -41.656 1 69.62 505 SER B O 1
ATOM 8085 N N . GLU B 1 506 ? 2.631 -34.594 -42.219 1 74.62 506 GLU B N 1
ATOM 8086 C CA . GLU B 1 506 ? 2.795 -35.406 -41 1 74.62 506 GLU B CA 1
ATOM 8087 C C . GLU B 1 506 ? 4.082 -36.219 -41.062 1 74.62 506 GLU B C 1
ATOM 8089 O O . GLU B 1 506 ? 4.766 -36.375 -40.031 1 74.62 506 GLU B O 1
ATOM 8094 N N . PHE B 1 507 ? 4.363 -36.625 -42.125 1 70.62 507 PHE B N 1
ATOM 8095 C CA . PHE B 1 507 ? 5.527 -37.5 -42.188 1 70.62 507 PHE B CA 1
ATOM 8096 C C . PHE B 1 507 ? 6.609 -36.875 -43.062 1 70.62 507 PHE B C 1
ATOM 8098 O O . PHE B 1 507 ? 6.305 -36.188 -44.031 1 70.62 507 PHE B O 1
#

Sequence (1014 aa):
MVEIIPTHVKDVYICHIKQFKDHRGKLCELFNMVKYPEEIKKFFPVQQITWVTNRKFAHRGLHIAAYSKLLTCIKGSVYDVVVDTRPDSSTYLQWVGVTLSEENGYQLLVPPDCGHGYLALEEGCAVVYCQGGCFLPSVPEKAVHLFDKAVSVDWPFIDQKSNFLISEKDSKVPFLEVDIEKFKPNRKRILIISSKGQVGQLFFRKLTELNDKYVVIGTCYSNDEPQHYKFDLKTAAKDPAHVDLLLDACKPHVVIVCGAMTNVNLCESEKELAYLVNRDSIEQLGKQIKKRGAKLIFFSTNYIFSDPLKPDLPQDRIDMLANDVGIKEDARPNCVNVYGKSKLDSEKVLQDNDPNALIIRTSGVFGHDSKKRNFVYQVIGNLLGGNKMTLLTDEIQCPVYNDDLCRATLELMEKNCSGIYHIVGPEAFNKYTFGVKIAEIFNLDTSLLVPMSSEELKLPAKRPYFAALSTAKFRKEFPEFKFHNVSAAVKDWQTKQMKAGKFLSEFMVEIIPTHVKDVYICHIKQFKDHRGKLCELFNMVKYPEEIKKFFPVQQITWVTNRKFAHRGLHIAAYSKLLTCIKGSVYDVVVDTRPDSSTYLQWVGVTLSEENGYQLLVPPDCGHGYLALEEGCAVVYCQGGCFLPSVPEKAVHLFDKAVSVDWPFIDQKSNFLISEKDSKVPFLEVDIEKFKPNRKRILIISSKGQVGQLFFRKLTELNDKYVVIGTCYSNDEPQHYKFDLKTAAKDPAHVDLLLDACKPHVVIVCGAMTNVNLCESEKELAYLVNRDSIEQLGKQIKKRGAKLIFFSTNYIFSDPLKPDLPQDRIDMLANDVGIKEDARPNCVNVYGKSKLDSEKVLQDNDPNALIIRTSGVFGHDSKKRNFVYQVIGNLLGGNKMTLLTDEIQCPVYNDDLCRATLELMEKNCSGIYHIVGPEAFNKYTFGVKIAEIFNLDTSLLVPMSSEELKLPAKRPYFAALSTAKFRKEFPEFKFHNVSAAVKDWQTKQMKAGKFLSEF

pLDDT: mean 94.24, std 5.74, range [57.03, 98.75]

Secondary structure (DSSP, 8-state):
--EEEE-SSTT-EEEE--EEEETTEEEEEEEETTTS-HHHHTT--B-EEEEEEE-TTBEEEEEE-SS-EEEEEEESEEEEEEE---TTSTTTT-EEEEEEETTT-EEEEE-TT-EEEEEE-STT-EEEEEESS---TTSPPEEE-TT-TTT----TTGGGGGG-B--HHHHTPPPP---TTTS-TTPEEEEEETTTSHHHHHHHHHHHTTTTTEEEEEEESS---TTEEE--HHHHHH-HHHHHHHHHHH--SEEEE------HHHHHH-HHHHHIIIIIHHHHHHHHHHHTT-EEEEEEEGGG--BPP-TTS-SS-EEHHHH--SBPTTSPP---SHHHHHHHHHHHHHHHH-TT-EEEEE--EES--TT--SHHHHHHHHHHTT--EEEESS-EE--EEHHHHHHHHHHHHHTT--EEEE---SEEEEHHHHHHHHHHHTT--GGGEEEE-HHHH--SSPPPSB--B--HHHHHH-TT-----HHHHHHHHHHHHHHTT-HHHH-/--EEEE-SSTT-EEEE--EEEETTEEEEEEEETTTS-HHHHTT--B-EEEEEEE-TTEEEEEEE-SS-EEEEEEESEEEEEEE---TTSTTTT-EEEEEEETTT-EEEEE-TTSEEEEEE-STT-EEEEEESS---TTSPPEEE-TT-TTT----TTGGGGGG-EE-HHHHTPPPP---TTTS-TTPEEEEEETTTSHHHHHHHHHHHTTTTTEEEEEEESS---TTEEE--HHHHHH-HHHHHHHHHHH--SEEEE------HHHHHH-HHHHHIIIIIHHHHHHHHHHHTT-EEEEEEEGGG--BPP-TTS-SS-EEHHHH--SBPTTSPP---SHHHHHHHHHHHHHHHH-TT-EEEEE--EES--TT--SHHHHHHHHHHTT--EEEESS-EE--EEHHHHHHHHHHHHHTT--EEEE---SEEEEHHHHHHHHHHHTT--GGGEEEE-HHHHT-SSPPPSB--B--HHHHHH-TT-----HHHHHHHHHHHHHHTT-HHHH-

Solvent-accessible surface area (backbone atoms only — not comparable to full-atom values): 51652 Å² total; per-residue (Å²): 118,56,47,75,42,47,35,34,40,68,78,26,34,39,34,43,48,69,76,46,73,59,97,35,33,38,42,30,65,80,38,43,68,84,45,46,54,68,90,58,47,72,52,46,63,49,32,21,31,39,39,36,39,25,32,52,33,16,40,47,53,24,40,33,40,88,33,23,35,41,39,34,26,72,29,52,28,30,44,37,37,40,33,34,65,39,84,89,43,97,31,48,47,37,61,38,31,45,77,22,20,49,80,74,32,36,30,45,37,40,45,54,48,22,26,35,29,34,36,28,70,26,73,64,12,24,36,40,30,42,17,36,39,70,91,50,90,86,56,85,73,50,61,48,26,77,79,27,42,66,56,45,70,85,58,87,61,58,91,49,50,86,63,45,39,62,51,73,70,52,72,63,44,58,66,80,90,69,62,54,83,59,41,30,64,60,48,46,30,36,32,29,39,34,23,78,42,67,66,15,34,50,48,51,54,59,47,50,74,41,40,36,52,29,44,64,34,30,21,31,74,80,66,85,41,73,30,19,24,57,47,54,48,65,54,26,40,76,31,65,63,60,47,50,52,51,47,54,27,60,57,42,51,31,37,39,43,52,61,64,68,74,55,45,51,55,19,57,76,36,48,68,60,31,36,34,35,33,19,43,16,44,44,47,47,46,53,57,37,50,75,69,70,26,44,42,35,39,65,46,52,38,47,26,28,42,40,76,72,61,85,89,48,63,78,57,59,33,60,42,75,82,57,64,72,32,49,51,86,84,56,82,72,44,50,65,34,50,40,19,42,26,39,48,50,24,51,49,47,36,50,73,72,37,66,64,31,24,36,36,31,28,35,65,61,31,69,91,39,98,78,53,75,38,65,64,46,50,50,53,54,34,46,75,69,69,39,74,42,82,24,36,61,52,33,29,29,17,48,16,43,43,68,51,49,48,54,53,50,50,52,39,54,76,70,64,52,55,38,76,40,42,52,53,19,48,38,30,26,18,50,30,43,45,47,43,53,53,24,56,76,69,69,46,69,53,81,40,52,38,76,39,43,61,83,74,67,58,59,93,39,58,72,41,30,30,30,33,61,31,42,61,72,48,38,70,77,37,71,83,69,77,66,50,42,74,70,57,34,53,49,51,50,49,51,54,31,44,75,70,70,40,44,79,74,67,107,119,56,48,74,41,47,34,33,38,68,79,28,34,38,34,45,48,69,74,49,73,58,98,34,34,39,42,30,65,78,37,43,67,85,45,48,56,67,91,58,48,72,55,47,64,49,33,20,32,38,39,36,39,24,32,52,32,16,38,48,55,25,40,34,38,88,34,22,36,41,39,33,25,73,29,53,27,31,43,38,35,40,34,34,64,37,84,86,44,97,30,49,48,37,60,39,32,45,76,22,20,50,80,76,32,35,29,46,38,40,44,54,47,22,24,34,29,35,37,27,70,27,74,62,12,24,37,39,31,42,17,36,38,71,92,50,89,86,55,84,74,50,62,47,27,79,80,28,42,66,55,44,69,85,57,86,62,58,93,51,50,85,62,44,40,62,51,73,71,54,72,64,44,58,66,80,91,67,61,54,82,58,41,29,65,60,47,46,30,36,32,29,39,35,22,78,42,65,66,15,34,50,49,51,55,58,46,49,74,40,41,36,52,30,43,63,35,31,21,29,74,81,64,84,41,74,29,19,25,56,48,54,48,64,53,27,40,76,31,66,62,60,47,49,51,52,46,54,28,61,58,42,51,32,37,38,43,51,62,64,69,74,53,48,51,54,19,57,77,36,46,70,59,31,34,34,35,33,20,42,14,44,43,46,48,45,54,56,37,50,76,70,71,29,43,42,37,40,67,44,51,37,48,27,29,41,41,76,74,62,84,90,48,64,80,57,57,35,59,42,76,83,59,60,74,32,50,52,85,85,56,82,72,44,50,66,34,49,40,19,42,26,39,46,51,24,50,50,48,35,49,74,71,37,66,64,31,25,36,34,32,30,37,63,61,32,69,92,39,97,79,54,74,37,64,64,45,49,51,50,54,34,49,75,69,69,38,74,43,81,24,35,61,52,34,30,29,17,49,17,42,45,68,51,48,49,53,52,50,50,52,39,56,77,70,62,52,54,39,76,41,42,53,52,20,48,38,28,27,18,50,30,43,45,47,42,52,51,24,54,75,69,70,46,69,54,82,39,53,38,75,40,45,61,81,74,68,59,58,91,38,59,72,42,29,31,29,32,61,29,43,60,72,48,39,70,76,39,69,84,67,78,66,50,42,72,70,56,34,52,50,52,49,48,51,54,30,45,75,69,71,40,44,79,76,68,105

InterPro domains:
  IPR000888 dTDP-4-dehydrorhamnose 3,5-epimerase-like [PF00908] (7-176)
  IPR005913 dTDP-4-dehydrorhamnose reductase [PTHR10491] (184-492)
  IPR011051 RmlC-like cupin domain superfamily [SSF51182] (3-178)
  IPR014710 RmlC-like jelly roll fold [G3DSA:2.60.120.10] (2-191)
  IPR029903 RmlD-like, substrate binding domain [PF04321] (189-478)
  IPR036291 NAD(P)-binding domain superfamily [SSF51735] (189-479)

Foldseek 3Di:
DWDWWFAQAALKIKIFWDWDADPVGIDTDLDDLVPDDPSQNVLDDFDDKDKDWDAAQAKDFFWAAQGKKKKAWQAAKKKKKKAACDPPGPQHLEMWIFIHHNPRRMIMMHGHGITIIIGHHHGGIMMMMTIRDDDDPVDDIAGAQPCAQLNRDDHPPVVVNVPHDYDPVNNPHDHDDDDCQQGPGNAAEEEEEPLQDQLNVVLQVVVVVVNNRYQYAYEDDDDNDHSYIHADLLVLLVDLVRLVRNCNTRVHQEYEYDDADQPQLVCQVCVVSRLSRQASSLLSNLQNCVVSNHEYEYEAELQQAFDADDPPADQQKGQCVVPVPFAEPPDDGDHQGSNNVSNVNNLVSNCVNDQLYEYEYEYQEDFFHPVQPGLLSVLVVQQVVVAADEFASQFKEFYAYSVLVSVLVVVCVVVSHGDYAYDGARMMHGGLSVSLVSCVLVVTDSVSYHYDHCVGVVRSTDHHRDRYHGRVVSCVVVVPRHTDDPNRSVVVRQVVCVVVVCNVVRD/DWDWWFAQAALKIKIFWDWDDDPVGIDTDLDDLVPDDPSQNVLDDFDDKDKDWDAAQAKDFFWAAQGKKKKAWQAAKKKKKKAACDPPGPQHLEMWIFIHHNPRRMIMMHGHGITIIIGHHHGGIMMMMTIRDDDDPVDDIAGAQPCAQLNRDDHPPVVVNVPHDYDPVNNPHDHDDDDCQQGPGNAAEEEEEPLQDQLNVVLQVVVVVVNNRYQYAYEDDDDNDHSYIHADLLCLLVDLVRLVRNCNTRVHQEYEYPDADQPQLVCQVCVVSRLSRQASSLLSNLQNCVVSNHEYEYEAELQQAFDADDPPADQQKGQCVVPVPFAEPPDDGDHQGSNSVSNVNNLVSNCVNDQLYEYEYEYQEDFFHPVQPGLLSVLVVQQVVVAADEFESQFKEFYAYSVLVSVLVVVCVVVSHGDYAYDGARMMHGGLSVSLVSCVLVVTDSVSYHYDHCVVVVRSTDHHRHRYHGRVVSCVVVVPRHTDDPNRSVVVRQVVCVVVVCNVVRD